Protein 8AXI (pdb70)

Nearest PDB structures (foldseek):
  8axs-assembly1_A  TM=1.001E+00  e=0.000E+00  Akkermansia muciniphila
  6rg2-assembly1_B  TM=6.151E-01  e=1.544E-06  Photorhabdus laumondii subsp. laumondii TTO1
  6t96-assembly1_A  TM=4.768E-01  e=1.660E-05  Photorhabdus laumondii subsp. laumondii TTO1
  4b1m-assembly3_C  TM=5.798E-01  e=2.566E-03  Bacillus subtilis
  7wug-assembly1_1  TM=5.041E-01  e=7.454E-03  Saccharomyces cerevisiae

Organism: Akkermansia muciniphila (strain ATCC BAA-835 / DSM 22959 / JCM 33894 / BCRC 81048 / CCUG 64013 / CIP 107961 / Muc) (NCBI:txid349741)

Structure (mmCIF, N/CA/C/O backbone):
data_8AXI
#
_entry.id   8AXI
#
_cell.length_a   103.920
_cell.length_b   51.510
_cell.length_c   118.470
_cell.angle_alpha   90.000
_cell.angle_beta   93.150
_cell.angle_gamma   90.000
#
_symmetry.space_group_name_H-M   'P 1 21 1'
#
loop_
_entity.id
_entity.type
_entity.pdbx_description
1 polymer 'Sialidase domain-containing protein'
2 branched beta-D-galactopyranose-(1-3)-2-acetamido-2-deoxy-beta-D-gulopyranose
3 non-polymer '2-DEOXY-2,3-DEHYDRO-N-ACETYL-NEURAMINIC ACID'
4 non-polymer beta-D-galactopyranose
5 non-polymer 1,2-ETHANEDIOL
6 non-polymer 'CHLORIDE ION'
7 non-polymer 'CALCIUM ION'
8 water water
#
loop_
_atom_site.group_PDB
_atom_site.id
_atom_site.type_symbol
_atom_site.label_atom_id
_atom_site.label_alt_id
_atom_site.label_comp_id
_atom_site.label_asym_id
_atom_site.label_entity_id
_atom_site.label_seq_id
_atom_site.pdbx_PDB_ins_code
_atom_site.Cartn_x
_atom_site.Cartn_y
_atom_site.Cartn_z
_atom_site.occupancy
_atom_site.B_iso_or_equiv
_atom_site.auth_seq_id
_atom_site.auth_comp_id
_atom_site.auth_asym_id
_atom_site.auth_atom_id
_atom_site.pdbx_PDB_model_num
ATOM 1 N N . VAL A 1 4 ? 20.44922 -6.69473 32.75143 1.000 49.31327 25 VAL A N 1
ATOM 2 C CA . VAL A 1 4 ? 21.25778 -6.16441 33.84937 1.000 50.85128 25 VAL A CA 1
ATOM 3 C C . VAL A 1 4 ? 20.70131 -6.58796 35.21096 1.000 33.93734 25 VAL A C 1
ATOM 4 O O . VAL A 1 4 ? 19.50157 -6.48575 35.44728 1.000 42.05221 25 VAL A O 1
ATOM 8 N N . PRO A 1 5 ? 21.58051 -7.02360 36.11615 1.000 40.31250 26 PRO A N 1
ATOM 9 C CA . PRO A 1 5 ? 21.12290 -7.56783 37.40897 1.000 30.33377 26 PRO A CA 1
ATOM 10 C C . PRO A 1 5 ? 20.60955 -6.47707 38.34484 1.000 22.51853 26 PRO A C 1
ATOM 11 O O . PRO A 1 5 ? 21.33066 -5.53868 38.69191 1.000 25.95346 26 PRO A O 1
ATOM 15 N N . GLU A 1 6 ? 19.34373 -6.60808 38.74410 1.000 24.17153 27 GLU A N 1
ATOM 16 C CA . GLU A 1 6 ? 18.72946 -5.66327 39.66492 1.000 22.52511 27 GLU A CA 1
ATOM 17 C C . GLU A 1 6 ? 19.27078 -5.84493 41.08068 1.000 20.53522 27 GLU A C 1
ATOM 18 O O . GLU A 1 6 ? 19.85964 -6.88063 41.40238 1.000 21.07228 27 GLU A O 1
ATOM 24 N N . PRO A 1 7 ? 19.10521 -4.83485 41.94335 1.000 19.60365 28 PRO A N 1
ATOM 25 C CA . PRO A 1 7 ? 19.53611 -4.96553 43.34085 1.000 19.15199 28 PRO A CA 1
ATOM 26 C C . PRO A 1 7 ? 18.92400 -6.19498 44.00467 1.000 17.18510 28 PRO A C 1
ATOM 27 O O . PRO A 1 7 ? 17.75617 -6.52095 43.79096 1.000 20.54744 28 PRO A O 1
ATOM 31 N N . GLU A 1 8 ? 19.71169 -6.87263 44.83962 1.000 19.12938 29 GLU A N 1
ATOM 32 C CA . GLU A 1 8 ? 19.28794 -8.12457 45.46541 1.000 20.55559 29 GLU A CA 1
ATOM 33 C C . GLU A 1 8 ? 19.47278 -8.02490 46.97254 1.000 18.29871 29 GLU A C 1
ATOM 34 O O . GLU A 1 8 ? 20.59346 -7.82834 47.44445 1.000 16.93369 29 GLU A O 1
ATOM 40 N N . VAL A 1 9 ? 18.37945 -8.15014 47.72580 1.000 18.13296 30 VAL A N 1
ATOM 41 C CA . VAL A 1 9 ? 18.47307 -8.26036 49.17401 1.000 16.72360 30 VAL A CA 1
ATOM 42 C C . VAL A 1 9 ? 19.04134 -9.62400 49.53467 1.000 17.28489 30 VAL A C 1
ATOM 43 O O . VAL A 1 9 ? 18.51976 -10.66070 49.09704 1.000 20.11081 30 VAL A O 1
ATOM 47 N N . VAL A 1 10 ? 20.08237 -9.63688 50.36191 1.000 16.98395 31 VAL A N 1
ATOM 48 C CA . VAL A 1 10 ? 20.72529 -10.88566 50.75728 1.000 15.21828 31 VAL A CA 1
ATOM 49 C C . VAL A 1 10 ? 20.60616 -11.18998 52.24119 1.000 16.92687 31 VAL A C 1
ATOM 50 O O . VAL A 1 10 ? 20.79956 -12.35120 52.63368 1.000 20.11438 31 VAL A O 1
ATOM 54 N N . ALA A 1 11 ? 20.30828 -10.22304 53.10030 1.000 16.25333 32 ALA A N 1
ATOM 55 C CA . ALA A 1 11 ? 20.28919 -10.47903 54.53742 1.000 15.89724 32 ALA A CA 1
ATOM 56 C C . ALA A 1 11 ? 19.75124 -9.23696 55.24167 1.000 15.41862 32 ALA A C 1
ATOM 57 O O . ALA A 1 11 ? 19.54762 -8.18917 54.62507 1.000 15.82256 32 ALA A O 1
ATOM 59 N N . THR A 1 12 ? 19.51821 -9.37029 56.54835 1.000 15.42623 33 THR A N 1
ATOM 60 C CA . THR A 1 12 ? 19.21387 -8.24775 57.42665 1.000 16.17709 33 THR A CA 1
ATOM 61 C C . THR A 1 12 ? 20.41361 -8.07001 58.35041 1.000 15.64481 33 THR A C 1
ATOM 62 O O . THR A 1 12 ? 20.76500 -9.03226 59.05457 1.000 15.85649 33 THR A O 1
ATOM 66 N N . PRO A 1 13 ? 21.09796 -6.92745 58.38511 1.000 13.74295 34 PRO A N 1
ATOM 67 C CA . PRO A 1 13 ? 22.24480 -6.77845 59.30059 1.000 14.42669 34 PRO A CA 1
ATOM 68 C C . PRO A 1 13 ? 21.77880 -6.75950 60.74486 1.000 14.01749 34 PRO A C 1
ATOM 69 O O . PRO A 1 13 ? 20.60710 -6.43421 61.02366 1.000 13.90032 34 PRO A O 1
ATOM 73 N N . PRO A 1 14 ? 22.65969 -7.08623 61.68854 1.000 13.20241 35 PRO A N 1
ATOM 74 C CA . PRO A 1 14 ? 22.27995 -7.18022 63.10879 1.000 14.23337 35 PRO A CA 1
ATOM 75 C C . PRO A 1 14 ? 22.34495 -5.85925 63.85902 1.000 12.83084 35 PRO A C 1
ATOM 76 O O . PRO A 1 14 ? 22.18362 -5.84471 65.08235 1.000 15.29956 35 PRO A O 1
ATOM 80 N N . ALA A 1 15 ? 22.60552 -4.77384 63.13982 1.000 12.48315 36 ALA A N 1
ATOM 81 C CA . ALA A 1 15 ? 22.56276 -3.42482 63.67354 1.000 12.02595 36 ALA A CA 1
ATOM 82 C C . ALA A 1 15 ? 22.08092 -2.54293 62.54495 1.000 11.88666 36 ALA A C 1
ATOM 83 O O . ALA A 1 15 ? 22.11393 -2.93921 61.37137 1.000 12.62682 36 ALA A O 1
ATOM 85 N N . ASP A 1 16 ? 21.60017 -1.35701 62.91078 1.000 12.08034 37 ASP A N 1
ATOM 86 C CA . ASP A 1 16 ? 21.32112 -0.36381 61.88694 1.000 13.00451 37 ASP A CA 1
ATOM 87 C C . ASP A 1 16 ? 22.56160 -0.13604 61.02250 1.000 12.07856 37 ASP A C 1
ATOM 88 O O . ASP A 1 16 ? 23.71044 -0.33854 61.44924 1.000 12.88605 37 ASP A O 1
ATOM 93 N N . ALA A 1 17 ? 22.34928 0.27444 59.77897 1.000 13.03977 38 ALA A N 1
ATOM 94 C CA . ALA A 1 17 ? 23.48934 0.41213 58.87161 1.000 12.37536 38 ALA A CA 1
ATOM 95 C C . ALA A 1 17 ? 24.32493 1.64828 59.18271 1.000 13.04209 38 ALA A C 1
ATOM 96 O O . ALA A 1 17 ? 23.89069 2.57079 59.86456 1.000 12.35442 38 ALA A O 1
ATOM 98 N N . GLY A 1 18 ? 25.56170 1.63620 58.67663 1.000 12.15698 39 GLY A N 1
ATOM 99 C CA . GLY A 1 18 ? 26.43222 2.79862 58.67308 1.000 10.73422 39 GLY A CA 1
ATOM 100 C C . GLY A 1 18 ? 27.76679 2.56568 59.34408 1.000 10.87105 39 GLY A C 1
ATOM 101 O O . GLY A 1 18 ? 28.71443 3.32528 59.09013 1.000 12.92863 39 GLY A O 1
ATOM 102 N N . ARG A 1 19 ? 27.86403 1.55287 60.19397 1.000 10.48683 40 ARG A N 1
ATOM 103 C CA . ARG A 1 19 ? 29.08996 1.19817 60.90156 1.000 10.51320 40 ARG A CA 1
ATOM 104 C C . ARG A 1 19 ? 29.08252 -0.29877 61.11494 1.000 10.90691 40 ARG A C 1
ATOM 105 O O . ARG A 1 19 ? 28.02056 -0.88443 61.35265 1.000 12.07455 40 ARG A O 1
ATOM 113 N N . GLY A 1 20 ? 30.25161 -0.92647 61.02772 1.000 11.69147 41 GLY A N 1
ATOM 114 C CA . GLY A 1 20 ? 30.40477 -2.30550 61.43919 1.000 12.38694 41 GLY A CA 1
ATOM 115 C C . GLY A 1 20 ? 30.53861 -3.30825 60.31545 1.000 11.20861 41 GLY A C 1
ATOM 116 O O . GLY A 1 20 ? 30.78517 -4.49195 60.59749 1.000 11.83865 41 GLY A O 1
ATOM 117 N N . LEU A 1 21 ? 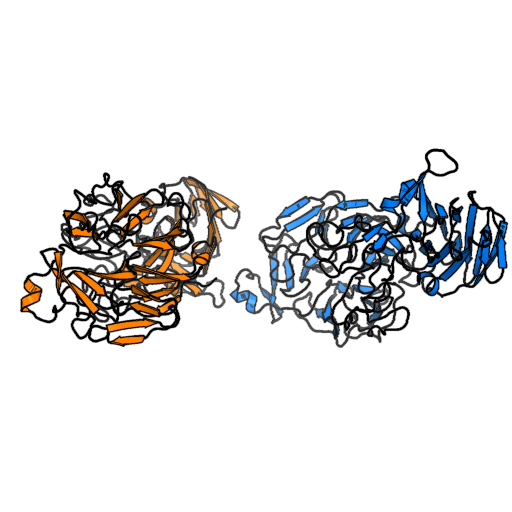30.37110 -2.89953 59.06177 1.000 11.30387 42 LEU A N 1
ATOM 118 C CA . LEU A 1 21 ? 30.51656 -3.80275 57.92531 1.000 11.30802 42 LEU A CA 1
ATOM 119 C C . LEU A 1 21 ? 31.99180 -3.78868 57.54125 1.000 13.01076 42 LEU A C 1
ATOM 120 O O . LEU A 1 21 ? 32.53549 -2.71071 57.25014 1.000 14.17503 42 LEU A O 1
ATOM 125 N N . ILE A 1 22 ? 32.64261 -4.95669 57.50091 1.000 12.22302 43 ILE A N 1
ATOM 126 C CA . ILE A 1 22 ? 34.10056 -5.00782 57.34170 1.000 11.42407 43 ILE A CA 1
ATOM 127 C C . ILE A 1 22 ? 34.48161 -6.27181 56.58825 1.000 13.73122 43 ILE A C 1
ATOM 128 O O . ILE A 1 22 ? 34.06222 -7.38417 56.94328 1.000 13.17713 43 ILE A O 1
ATOM 133 N N . ARG A 1 23 ? 35.25319 -6.09951 55.51912 1.000 12.44669 44 ARG A N 1
ATOM 134 C CA . ARG A 1 23 ? 35.83644 -7.26658 54.85922 1.000 12.45759 44 ARG A CA 1
ATOM 135 C C . ARG A 1 23 ? 36.98036 -7.84770 55.68203 1.000 13.23729 44 ARG A C 1
ATOM 136 O O . ARG A 1 23 ? 37.87251 -7.11482 56.13443 1.000 16.06625 44 ARG A O 1
ATOM 144 N N . VAL A 1 24 ? 36.95943 -9.16245 55.86457 1.000 13.93216 45 VAL A N 1
ATOM 145 C CA . VAL A 1 24 ? 38.03803 -9.88351 56.55616 1.000 14.72559 45 VAL A CA 1
ATOM 146 C C . VAL A 1 24 ? 39.09197 -10.38214 55.57787 1.000 14.48057 45 VAL A C 1
ATOM 147 O O . VAL A 1 24 ? 40.30472 -10.26609 55.81295 1.000 17.23452 45 VAL A O 1
ATOM 151 N N . ASP A 1 25 ? 38.66547 -11.03374 54.50608 1.000 15.95421 46 ASP A N 1
ATOM 152 C CA . ASP A 1 25 ? 39.58662 -11.51734 53.47969 1.000 17.43175 46 ASP A CA 1
ATOM 153 C C . ASP A 1 25 ? 38.81381 -11.58623 52.16782 1.000 17.36967 46 ASP A C 1
ATOM 154 O O . ASP A 1 25 ? 37.71642 -11.03901 52.06333 1.000 15.76192 46 ASP A O 1
ATOM 159 N N . SER A 1 26 ? 39.36220 -12.26764 51.16361 1.000 18.39964 47 SER A N 1
ATOM 160 C CA . SER A 1 26 ? 38.74780 -12.21167 49.83988 1.000 18.82915 47 SER A CA 1
ATOM 161 C C . SER A 1 26 ? 37.35537 -12.83748 49.79746 1.000 18.66318 47 SER A C 1
ATOM 162 O O . SER A 1 26 ? 36.57739 -12.51825 48.89126 1.000 20.70000 47 SER A O 1
ATOM 165 N N . ARG A 1 27 ? 37.02399 -13.72236 50.74283 1.000 18.11645 48 ARG A N 1
ATOM 166 C CA . ARG A 1 27 ? 35.72960 -14.39357 50.75985 1.000 20.09373 48 ARG A CA 1
ATOM 167 C C . ARG A 1 27 ? 34.88797 -14.13234 52.00399 1.000 18.20155 48 ARG A C 1
ATOM 168 O O . ARG A 1 27 ? 33.67567 -14.38983 51.97209 1.000 20.28512 48 ARG A O 1
ATOM 176 N N . GLU A 1 28 ? 35.46833 -13.62189 53.08285 1.000 16.23219 49 GLU A N 1
ATOM 177 C CA . GLU A 1 28 ? 34.77211 -13.42344 54.35055 1.000 15.63021 49 GLU A CA 1
ATOM 178 C C . GLU A 1 28 ? 34.49350 -11.95617 54.62503 1.000 15.33058 49 GLU A C 1
ATOM 179 O O . GLU A 1 28 ? 35.39884 -11.12157 54.59400 1.000 14.75138 49 GLU A O 1
ATOM 185 N N . ILE A 1 29 ? 33.23812 -11.65494 54.91618 1.000 14.56559 50 ILE A N 1
ATOM 186 C CA . ILE A 1 29 ? 32.79570 -10.30953 55.25933 1.000 14.48065 50 ILE A CA 1
ATOM 187 C C . ILE A 1 29 ? 31.93826 -10.41057 56.51160 1.000 12.99251 50 ILE A C 1
ATOM 188 O O . ILE A 1 29 ? 31.14942 -11.35429 56.64152 1.000 14.18800 50 ILE A O 1
ATOM 193 N N . ARG A 1 30 ? 32.06292 -9.44948 57.41105 1.000 12.82645 51 ARG A N 1
ATOM 194 C CA . ARG A 1 30 ? 31.31232 -9.45535 58.65961 1.000 11.58199 51 ARG A CA 1
ATOM 195 C C . ARG A 1 30 ? 30.56056 -8.14955 58.84588 1.000 12.12374 51 ARG A C 1
ATOM 196 O O . ARG A 1 30 ? 30.95221 -7.10640 58.31878 1.000 12.68816 51 ARG A O 1
ATOM 204 N N . HIS A 1 31 ? 29.46589 -8.21296 59.60073 1.000 12.30404 52 HIS A N 1
ATOM 205 C CA . HIS A 1 31 ? 28.79936 -7.00572 60.08851 1.000 10.34226 52 HIS A CA 1
ATOM 206 C C . HIS A 1 31 ? 28.66796 -7.16476 61.58871 1.000 11.50625 52 HIS A C 1
ATOM 207 O O . HIS A 1 31 ? 27.92018 -8.03190 62.05261 1.000 13.01223 52 HIS A O 1
ATOM 214 N N . TYR A 1 32 ? 29.36095 -6.31126 62.34117 1.000 11.82125 53 TYR A N 1
ATOM 215 C CA . TYR A 1 32 ? 29.30922 -6.38251 63.78659 1.000 11.51828 53 TYR A CA 1
ATOM 216 C C . TYR A 1 32 ? 28.01018 -5.73239 64.27123 1.000 13.34930 53 TYR A C 1
ATOM 217 O O . TYR A 1 32 ? 27.17458 -5.25517 63.48052 1.000 12.63570 53 TYR A O 1
ATOM 226 N N . SER A 1 33 ? 27.81798 -5.71649 65.58925 1.000 13.52592 54 SER A N 1
ATOM 227 C CA . SER A 1 33 ? 26.53763 -5.33506 66.17971 1.000 12.31040 54 SER A CA 1
ATOM 228 C C . SER A 1 33 ? 26.76041 -4.46550 67.40534 1.000 13.05633 54 SER A C 1
ATOM 229 O O . SER A 1 33 ? 27.87638 -4.39309 67.93512 1.000 13.04847 54 SER A O 1
ATOM 232 N N . GLY A 1 34 ? 25.69680 -3.81096 67.85892 1.000 14.48963 55 GLY A N 1
ATOM 233 C CA . GLY A 1 34 ? 25.73494 -3.04082 69.08687 1.000 14.29651 55 GLY A CA 1
ATOM 234 C C . GLY A 1 34 ? 25.34027 -3.79673 70.33994 1.000 14.76606 55 GLY A C 1
ATOM 235 O O . GLY A 1 34 ? 25.00240 -3.16710 71.34686 1.000 16.61951 55 GLY A O 1
ATOM 236 N N . THR A 1 35 ? 25.35500 -5.13385 70.31363 1.000 15.26963 56 THR A N 1
ATOM 237 C CA . THR A 1 35 ? 24.88489 -5.88673 71.47259 1.000 16.21904 56 THR A CA 1
ATOM 238 C C . THR A 1 35 ? 25.58396 -5.42880 72.74738 1.000 16.27843 56 THR A C 1
ATOM 239 O O . THR A 1 35 ? 26.78411 -5.11456 72.74451 1.000 16.56444 56 THR A O 1
ATOM 243 N N . ARG A 1 36 ? 24.82504 -5.38586 73.83783 1.000 18.25575 57 ARG A N 1
ATOM 244 C CA . ARG A 1 36 ? 25.36152 -5.16874 75.17154 1.000 20.97954 57 ARG A CA 1
ATOM 245 C C . ARG A 1 36 ? 25.83282 -6.45373 75.82487 1.000 21.98352 57 ARG A C 1
ATOM 246 O O . ARG A 1 36 ? 26.40617 -6.39882 76.91545 1.000 27.09162 57 ARG A O 1
ATOM 254 N N . LYS A 1 37 ? 25.57076 -7.59844 75.21139 1.000 23.59779 58 LYS A N 1
ATOM 255 C CA . LYS A 1 37 ? 25.98808 -8.87850 75.76535 1.000 26.24843 58 LYS A CA 1
ATOM 256 C C . LYS A 1 37 ? 27.31103 -9.28599 75.13229 1.000 21.23890 58 LYS A C 1
ATOM 257 O O . LYS A 1 37 ? 28.09057 -8.42747 74.70358 1.000 22.43498 58 LYS A O 1
ATOM 263 N N . GLU A 1 38 ? 27.58962 -10.57905 75.07884 1.000 22.68197 59 GLU A N 1
ATOM 264 C CA . GLU A 1 38 ? 28.83634 -11.02926 74.47759 1.000 21.40821 59 GLU A CA 1
ATOM 265 C C . GLU A 1 38 ? 28.84559 -10.65499 72.99852 1.000 18.08024 59 GLU A C 1
ATOM 266 O O . GLU A 1 38 ? 27.85927 -10.91882 72.29196 1.000 20.69990 59 GLU A O 1
ATOM 272 N N . PRO A 1 39 ? 29.91451 -10.04529 72.49285 1.000 19.50280 60 PRO A N 1
ATOM 273 C CA . PRO A 1 39 ? 29.86576 -9.52632 71.12051 1.000 16.94864 60 PRO A CA 1
ATOM 274 C C . PRO A 1 39 ? 29.66385 -10.62188 70.08433 1.000 17.35517 60 PRO A C 1
ATOM 275 O O . PRO A 1 39 ? 30.08747 -11.76860 70.25249 1.000 18.93269 60 PRO A O 1
ATOM 279 N N . ASP A 1 40 ? 29.03211 -10.23997 68.97909 1.000 16.04213 61 ASP A N 1
ATOM 280 C CA . ASP A 1 40 ? 28.71344 -11.15535 67.90181 1.000 16.04522 61 ASP A CA 1
ATOM 281 C C . ASP A 1 40 ? 28.78358 -10.40849 66.57351 1.000 15.70636 61 ASP A C 1
ATOM 282 O O . ASP A 1 40 ? 29.05000 -9.20234 66.51903 1.000 17.18410 61 ASP A O 1
ATOM 287 N N . TYR A 1 41 ? 28.58576 -11.14202 65.48621 1.000 14.54558 62 TYR A N 1
ATOM 288 C CA . TYR A 1 41 ? 28.56136 -10.52253 64.17110 1.000 13.66142 62 TYR A CA 1
ATOM 289 C C . TYR A 1 41 ? 27.81312 -11.43594 63.21305 1.000 14.96660 62 TYR A C 1
ATOM 290 O O . TYR A 1 41 ? 27.65528 -12.63883 63.44984 1.000 15.42909 62 TYR A O 1
ATOM 299 N N . LEU A 1 42 ? 27.32895 -10.82708 62.13281 1.000 13.55679 63 LEU A N 1
ATOM 300 C CA . LEU A 1 42 ? 26.78893 -11.55761 60.99209 1.000 14.01176 63 LEU A CA 1
ATOM 301 C C . LEU A 1 42 ? 27.91461 -11.77654 59.99425 1.000 14.24999 63 LEU A C 1
ATOM 302 O O . LEU A 1 42 ? 28.67223 -10.84585 59.69725 1.000 15.16343 63 LEU A O 1
ATOM 307 N N . VAL A 1 43 ? 28.06586 -12.99487 59.50274 1.000 15.36892 64 VAL A N 1
ATOM 308 C CA . VAL A 1 43 ? 29.21910 -13.29882 58.67059 1.000 15.73062 64 VAL A CA 1
ATOM 309 C C . VAL A 1 43 ? 28.78139 -13.99131 57.39242 1.000 13.88618 64 VAL A C 1
ATOM 310 O O . VAL A 1 43 ? 27.87864 -14.83701 57.40268 1.000 16.10432 64 VAL A O 1
ATOM 314 N N . SER A 1 44 ? 29.45631 -13.64750 56.29785 1.000 15.36334 65 SER A N 1
ATOM 315 C CA . SER A 1 44 ? 29.37404 -14.35475 55.03466 1.000 15.54391 65 SER A CA 1
ATOM 316 C C . SER A 1 44 ? 30.74502 -14.91261 54.71492 1.000 15.77962 65 SER A C 1
ATOM 317 O O . SER A 1 44 ? 31.75446 -14.21673 54.86417 1.000 17.39096 65 SER A O 1
ATOM 320 N N . ARG A 1 45 ? 30.76925 -16.16228 54.27908 1.000 16.02380 66 ARG A N 1
ATOM 321 C CA . ARG A 1 45 ? 31.99948 -16.82894 53.86922 1.000 16.93418 66 ARG A CA 1
ATOM 322 C C . ARG A 1 45 ? 32.03955 -17.05109 52.36683 1.000 18.76269 66 ARG A C 1
ATOM 323 O O . ARG A 1 45 ? 32.95076 -17.71970 51.87078 1.000 19.77839 66 ARG A O 1
ATOM 331 N N . ASP A 1 46 ? 31.06500 -16.51725 51.63031 1.000 18.22518 67 ASP A N 1
ATOM 332 C CA . ASP A 1 46 ? 30.98509 -16.65443 50.18159 1.000 19.98980 67 ASP A CA 1
ATOM 333 C C . ASP A 1 46 ? 30.89595 -15.28728 49.51716 1.000 18.54385 67 ASP A C 1
ATOM 334 O O . ASP A 1 46 ? 30.15277 -15.08109 48.55447 1.000 20.00793 67 ASP A O 1
ATOM 339 N N . ASN A 1 47 ? 31.65837 -14.32827 50.03887 1.000 17.78857 68 ASN A N 1
ATOM 340 C CA . ASN A 1 47 ? 31.78276 -13.00016 49.43906 1.000 17.91887 68 ASN A CA 1
ATOM 341 C C . ASN A 1 47 ? 30.43869 -12.28317 49.35358 1.000 18.27773 68 ASN A C 1
ATOM 342 O O . ASN A 1 47 ? 30.14999 -11.60103 48.36851 1.000 19.22648 68 ASN A O 1
ATOM 347 N N . GLY A 1 48 ? 29.61794 -12.43536 50.39933 1.000 16.52356 69 GLY A N 1
ATOM 348 C CA . GLY A 1 48 ? 28.42861 -11.62582 50.56088 1.000 19.10553 69 GLY A CA 1
ATOM 349 C C . GLY A 1 48 ? 27.11794 -12.26221 50.16467 1.000 18.57134 69 GLY A C 1
ATOM 350 O O . GLY A 1 48 ? 26.07875 -11.60963 50.31060 1.000 19.81053 69 GLY A O 1
ATOM 351 N N . LYS A 1 49 ? 27.12180 -13.50285 49.68040 1.000 18.34217 70 LYS A N 1
ATOM 352 C CA . LYS A 1 49 ? 25.88500 -14.10881 49.19290 1.000 20.24701 70 LYS A CA 1
ATOM 353 C C . LYS A 1 49 ? 25.01199 -14.67295 50.31674 1.000 19.93173 70 LYS A C 1
ATOM 354 O O . LYS A 1 49 ? 23.78854 -14.48263 50.30787 1.000 21.93939 70 LYS A O 1
ATOM 360 N N . THR A 1 50 ? 25.59808 -15.39576 51.26839 1.000 19.13558 71 THR A N 1
ATOM 361 C CA . THR A 1 50 ? 24.83809 -15.98296 52.37409 1.000 19.00396 71 THR A CA 1
ATOM 362 C C . THR A 1 50 ? 25.48049 -15.61256 53.70513 1.000 17.84913 71 THR A C 1
ATOM 363 O O . THR A 1 50 ? 26.68695 -15.34825 53.78573 1.000 18.16052 71 THR A O 1
ATOM 367 N N . TRP A 1 51 ? 24.65774 -15.57054 54.75205 1.000 18.35093 72 TRP A N 1
ATOM 368 C CA . TRP A 1 51 ? 25.03014 -14.96138 56.01896 1.000 18.02501 72 TRP A CA 1
ATOM 369 C C . TRP A 1 51 ? 24.46332 -15.78156 57.16891 1.000 18.70759 72 TRP A C 1
ATOM 370 O O . TRP A 1 51 ? 23.38481 -16.37890 57.04794 1.000 20.67929 72 TRP A O 1
ATOM 381 N N . GLU A 1 52 ? 25.15290 -15.74053 58.30948 1.000 18.35825 73 GLU A N 1
ATOM 382 C CA . GLU A 1 52 ? 24.66040 -16.29043 59.56716 1.000 19.06933 73 GLU A CA 1
ATOM 383 C C . GLU A 1 52 ? 25.34471 -15.57476 60.72284 1.000 17.57002 73 GLU A C 1
ATOM 384 O O . GLU A 1 52 ? 26.42169 -15.00080 60.55932 1.000 17.09863 73 GLU A O 1
ATOM 390 N N . MET A 1 53 ? 24.71486 -15.61710 61.89836 1.000 18.01647 74 MET A N 1
ATOM 391 C CA . MET A 1 53 ? 25.28822 -15.02621 63.10929 1.000 17.76455 74 MET A CA 1
ATOM 392 C C . MET A 1 53 ? 26.33229 -15.93369 63.73443 1.000 17.32725 74 MET A C 1
ATOM 393 O O . MET A 1 53 ? 26.24918 -17.16678 63.66715 1.000 20.10470 74 MET A O 1
ATOM 398 N N . LYS A 1 54 ? 27.31792 -15.29912 64.36096 1.000 17.24703 75 LYS A N 1
ATOM 399 C CA . LYS A 1 54 ? 28.38913 -16.00093 65.05256 1.000 17.53962 75 LYS A CA 1
ATOM 400 C C . LYS A 1 54 ? 28.85378 -15.16515 66.23688 1.000 17.83213 75 LYS A C 1
ATOM 401 O O . LYS A 1 54 ? 28.89459 -13.93372 66.15938 1.000 18.94963 75 LYS A O 1
ATOM 407 N N . ALA A 1 55 ? 29.21885 -15.84566 67.32083 1.000 18.45560 76 ALA A N 1
ATOM 408 C CA . ALA A 1 55 ? 29.80613 -15.18534 68.47390 1.000 19.50417 76 ALA A CA 1
ATOM 409 C C . ALA A 1 55 ? 31.25353 -14.82314 68.17703 1.000 17.02828 76 ALA A C 1
ATOM 410 O O . ALA A 1 55 ? 32.00426 -15.61916 67.59585 1.000 20.27469 76 ALA A O 1
ATOM 412 N N . ALA A 1 56 ? 31.64147 -13.61734 68.57339 1.000 17.17872 77 ALA A N 1
ATOM 413 C CA . ALA A 1 56 ? 33.02855 -13.20864 68.43657 1.000 17.04270 77 ALA A CA 1
ATOM 414 C C . ALA A 1 56 ? 33.89478 -13.95800 69.44776 1.000 17.27605 77 ALA A C 1
ATOM 415 O O . ALA A 1 56 ? 33.40933 -14.38999 70.49645 1.000 18.99438 77 ALA A O 1
ATOM 417 N N . PRO A 1 57 ? 35.17430 -14.15657 69.13570 1.000 19.24860 78 PRO A N 1
ATOM 418 C CA . PRO A 1 57 ? 36.06227 -14.89225 70.04573 1.000 18.82153 78 PRO A CA 1
ATOM 419 C C . PRO A 1 57 ? 36.40360 -14.07400 71.28604 1.000 19.99970 78 PRO A C 1
ATOM 420 O O . PRO A 1 57 ? 36.16981 -12.87120 71.36090 1.000 18.63396 78 PRO A O 1
ATOM 424 N N . ALA A 1 58 ? 37.00815 -14.75592 72.26820 1.000 20.92994 79 ALA A N 1
ATOM 425 C CA . ALA A 1 58 ? 37.21328 -14.16800 73.59505 1.000 23.62811 79 ALA A CA 1
ATOM 426 C C . ALA A 1 58 ? 38.10522 -12.91992 73.59531 1.000 22.70683 79 ALA A C 1
ATOM 427 O O . ALA A 1 58 ? 37.97523 -12.07600 74.49190 1.000 26.32832 79 ALA A O 1
ATOM 429 N N . GLY A 1 59 ? 39.00520 -12.76934 72.62618 1.000 22.05552 80 GLY A N 1
ATOM 430 C CA . GLY A 1 59 ? 39.86458 -11.59111 72.63974 1.000 19.17762 80 GLY A CA 1
ATOM 431 C C . GLY A 1 59 ? 39.21469 -10.31345 72.13900 1.000 16.81098 80 GLY A C 1
ATOM 432 O O . GLY A 1 59 ? 39.79672 -9.22695 72.27322 1.000 17.22541 80 GLY A O 1
ATOM 433 N N . TYR A 1 60 ? 38.01441 -10.41755 71.55441 1.000 17.56913 81 TYR A N 1
ATOM 434 C CA . TYR A 1 60 ? 37.38709 -9.24760 70.96358 1.000 15.60954 81 TYR A CA 1
ATOM 435 C C . TYR A 1 60 ? 36.60316 -8.49730 72.03930 1.000 16.06870 81 TYR A C 1
ATOM 436 O O . TYR A 1 60 ? 35.77816 -9.10365 72.73055 1.000 16.35823 81 TYR A O 1
ATOM 445 N N . PRO A 1 61 ? 36.82149 -7.19449 72.21001 1.000 14.59034 82 PRO A N 1
ATOM 446 C CA . PRO A 1 61 ? 36.27222 -6.50983 73.38380 1.000 13.58183 82 PRO A CA 1
ATOM 447 C C . PRO A 1 61 ? 34.77851 -6.29221 73.25286 1.000 14.14257 82 PRO A C 1
ATOM 448 O O . PRO A 1 61 ? 34.25625 -6.06405 72.14525 1.000 14.54445 82 PRO A O 1
ATOM 452 N N . PRO A 1 62 ? 34.05610 -6.29495 74.36008 1.000 14.43362 83 PRO A N 1
ATOM 453 C CA . PRO A 1 62 ? 32.63946 -5.92335 74.31331 1.000 14.80225 83 PRO A CA 1
ATOM 454 C C . PRO A 1 62 ? 32.47609 -4.45111 73.95312 1.000 15.64225 83 PRO A C 1
ATOM 455 O O . PRO A 1 62 ? 33.43186 -3.66703 73.90044 1.000 14.52832 83 PRO A O 1
ATOM 459 N N . ASN A 1 63 ? 31.22379 -4.08776 73.67433 1.000 15.63374 84 ASN A N 1
ATOM 460 C CA . ASN A 1 63 ? 30.87403 -2.70106 73.35765 1.000 13.77571 84 ASN A CA 1
ATOM 461 C C . ASN A 1 63 ? 30.76011 -1.94504 74.66914 1.000 14.80032 84 ASN A C 1
ATOM 462 O O . ASN A 1 63 ? 29.71337 -1.90093 75.29190 1.000 16.23746 84 ASN A O 1
ATOM 467 N N . TYR A 1 64 ? 31.85859 -1.34972 75.12070 1.000 15.12149 85 TYR A N 1
ATOM 468 C CA . TYR A 1 64 ? 31.80272 -0.53789 76.33192 1.000 16.11558 85 TYR A CA 1
ATOM 469 C C . TYR A 1 64 ? 31.01221 0.73351 76.08154 1.000 17.58701 85 TYR A C 1
ATOM 470 O O . TYR A 1 64 ? 30.18882 1.13670 76.91092 1.000 21.43255 85 TYR A O 1
ATOM 479 N N . GLY A 1 65 ? 31.23529 1.36455 74.93687 1.000 16.24962 86 GLY A N 1
ATOM 480 C CA . GLY A 1 65 ? 30.43026 2.47676 74.49208 1.000 15.80457 86 GLY A CA 1
ATOM 481 C C . GLY A 1 65 ? 29.39375 2.06413 73.46567 1.000 16.00267 86 GLY A C 1
ATOM 482 O O . GLY A 1 65 ? 29.03301 0.88717 73.32981 1.000 15.95964 86 GLY A O 1
ATOM 483 N N . GLY A 1 66 ? 28.92836 3.04630 72.71437 1.000 15.21253 87 GLY A N 1
ATOM 484 C CA . GLY A 1 66 ? 27.92902 2.79585 71.69086 1.000 16.18311 87 GLY A CA 1
ATOM 485 C C . GLY A 1 66 ? 26.52724 2.68245 72.25691 1.000 14.57890 87 GLY A C 1
ATOM 486 O O . GLY A 1 66 ? 26.24992 3.03518 73.40077 1.000 15.00003 87 GLY A O 1
ATOM 487 N N . ILE A 1 67 ? 25.63843 2.18502 71.40560 1.000 14.71568 88 ILE A N 1
ATOM 488 C CA . ILE A 1 67 ? 24.23247 1.98619 71.75508 1.000 15.19921 88 ILE A CA 1
ATOM 489 C C . ILE A 1 67 ? 23.77770 0.67520 71.14604 1.000 16.26683 88 ILE A C 1
ATOM 490 O O . ILE A 1 67 ? 24.35645 0.19751 70.16512 1.000 15.25384 88 ILE A O 1
ATOM 495 N N . PRO A 1 68 ? 22.71134 0.08155 71.69061 1.000 16.68337 89 PRO A N 1
ATOM 496 C CA . PRO A 1 68 ? 22.34496 -1.27852 71.26928 1.000 17.68335 89 PRO A CA 1
ATOM 497 C C . PRO A 1 68 ? 22.06178 -1.42998 69.78892 1.000 14.98862 89 PRO A C 1
ATOM 498 O O . PRO A 1 68 ? 22.30727 -2.51516 69.24971 1.000 17.78298 89 PRO A O 1
ATOM 502 N N . LYS A 1 69 ? 21.54409 -0.39851 69.11667 1.000 16.02192 90 LYS A N 1
ATOM 503 C CA . LYS A 1 69 ? 21.12883 -0.57152 67.72366 1.000 16.12163 90 LYS A CA 1
ATOM 504 C C . LYS A 1 69 ? 22.22827 -0.25501 66.71299 1.000 14.38810 90 LYS A C 1
ATOM 505 O O . LYS A 1 69 ? 21.98712 -0.36331 65.50921 1.000 14.51542 90 LYS A O 1
ATOM 511 N N . GLU A 1 70 ? 23.42388 0.15359 67.14645 1.000 13.86581 91 GLU A N 1
ATOM 512 C CA . GLU A 1 70 ? 24.48447 0.50871 66.20792 1.000 13.40424 91 GLU A CA 1
ATOM 513 C C . GLU A 1 70 ? 25.77865 -0.18897 66.58281 1.000 13.13327 91 GLU A C 1
ATOM 514 O O . GLU A 1 70 ? 26.16991 -0.19515 67.75975 1.000 15.10873 91 GLU A O 1
ATOM 520 N N . SER A 1 71 ? 26.44683 -0.75918 65.57926 1.000 11.19680 92 SER A N 1
ATOM 521 C CA . SER A 1 71 ? 27.77006 -1.34040 65.76621 1.000 10.83605 92 SER A CA 1
ATOM 522 C C . SER A 1 71 ? 28.81820 -0.24110 65.89007 1.000 11.99272 92 SER A C 1
ATOM 523 O O . SER A 1 71 ? 28.65031 0.84920 65.33955 1.000 12.17493 92 SER A O 1
ATOM 526 N N . PRO A 1 72 ? 29.94914 -0.54225 66.53661 1.000 12.20653 93 PRO A N 1
ATOM 527 C CA . PRO A 1 72 ? 31.12972 0.29689 66.35206 1.000 11.45050 93 PRO A CA 1
ATOM 528 C C . PRO A 1 72 ? 31.55428 0.26850 64.89102 1.000 11.25153 93 PRO A C 1
ATOM 529 O O . PRO A 1 72 ? 31.29247 -0.68925 64.14675 1.000 11.83202 93 PRO A O 1
ATOM 533 N N . ALA A 1 73 ? 32.22117 1.33455 64.48377 1.000 11.75564 94 ALA A N 1
ATOM 534 C CA . ALA A 1 73 ? 32.91104 1.34509 63.20094 1.000 11.87565 94 ALA A CA 1
ATOM 535 C C . ALA A 1 73 ? 34.23054 0.58706 63.32736 1.000 11.34731 94 ALA A C 1
ATOM 536 O O . ALA A 1 73 ? 34.95129 0.72728 64.32303 1.000 12.32066 94 ALA A O 1
ATOM 538 N N . ILE A 1 74 ? 34.53596 -0.21788 62.32419 1.000 10.99237 95 ILE A N 1
ATOM 539 C CA . ILE A 1 74 ? 35.75187 -1.02574 62.28448 1.000 11.03873 95 ILE A CA 1
ATOM 540 C C . ILE A 1 74 ? 36.41188 -0.76810 60.94049 1.000 11.30023 95 ILE A C 1
ATOM 541 O O . ILE A 1 74 ? 35.78001 -0.93845 59.89373 1.000 12.17429 95 ILE A O 1
ATOM 546 N N . VAL A 1 75 ? 37.68612 -0.38604 60.95411 1.000 10.50107 96 VAL A N 1
ATOM 547 C CA . VAL A 1 75 ? 38.36822 0.05147 59.73721 1.000 11.81981 96 VAL A CA 1
ATOM 548 C C . VAL A 1 75 ? 39.77554 -0.55206 59.72259 1.000 11.17242 96 VAL A C 1
ATOM 549 O O . VAL A 1 75 ? 40.47919 -0.56637 60.74662 1.000 12.08794 96 VAL A O 1
ATOM 553 N N . ARG A 1 76 ? 40.19931 -1.04042 58.55815 1.000 11.63338 97 ARG A N 1
ATOM 554 C CA . ARG A 1 76 ? 41.54973 -1.56556 58.41781 1.000 11.38708 97 ARG A CA 1
ATOM 555 C C . ARG A 1 76 ? 42.53499 -0.44669 58.13202 1.000 11.99240 97 ARG A C 1
ATOM 556 O O . ARG A 1 76 ? 42.36515 0.33318 57.19937 1.000 13.35133 97 ARG A O 1
ATOM 564 N N . ASN A 1 77 ? 43.64371 -0.45293 58.87068 1.000 12.94466 98 ASN A N 1
ATOM 565 C CA . ASN A 1 77 ? 44.77525 0.41742 58.61031 1.000 13.84845 98 ASN A CA 1
ATOM 566 C C . ASN A 1 77 ? 45.51137 -0.15656 57.40234 1.000 12.30139 98 ASN A C 1
ATOM 567 O O . ASN A 1 77 ? 45.96630 -1.31615 57.45080 1.000 13.64579 98 ASN A O 1
ATOM 572 N N . PRO A 1 78 ? 45.63991 0.57640 56.29997 1.000 13.24821 99 PRO A N 1
ATOM 573 C CA . PRO A 1 78 ? 46.20796 -0.03258 55.08638 1.000 14.61647 99 PRO A CA 1
ATOM 574 C C . PRO A 1 78 ? 47.69944 -0.27806 55.17508 1.000 15.93445 99 PRO A C 1
ATOM 575 O O . PRO A 1 78 ? 48.23110 -1.04798 54.36139 1.000 19.06510 99 PRO A O 1
ATOM 579 N N . LEU A 1 79 ? 48.39146 0.35194 56.12075 1.000 14.39212 100 LEU A N 1
ATOM 580 C CA . LEU A 1 79 ? 49.82629 0.15129 56.28369 1.000 15.22067 100 LEU A CA 1
ATOM 581 C C . LEU A 1 79 ? 50.12672 -1.02562 57.19735 1.000 17.23533 100 LEU A C 1
ATOM 582 O O . LEU A 1 79 ? 50.95152 -1.87787 56.86217 1.000 16.97223 100 LEU A O 1
ATOM 587 N N . THR A 1 80 ? 49.50574 -1.07460 58.36673 1.000 14.75221 101 THR A N 1
ATOM 588 C CA . THR A 1 80 ? 49.76072 -2.15002 59.31687 1.000 13.59356 101 THR A CA 1
ATOM 589 C C . THR A 1 80 ? 48.89915 -3.37305 59.06778 1.000 14.09503 101 THR A C 1
ATOM 590 O O . THR A 1 80 ? 49.21988 -4.45412 59.58423 1.000 15.10850 101 THR A O 1
ATOM 594 N N . ARG A 1 81 ? 47.81338 -3.22317 58.31393 1.000 13.85025 102 ARG A N 1
ATOM 595 C CA . ARG A 1 81 ? 46.82024 -4.26470 58.05515 1.000 13.59902 102 ARG A CA 1
ATOM 596 C C . ARG A 1 81 ? 46.08809 -4.71125 59.31403 1.000 13.30181 102 ARG A C 1
ATOM 597 O O . ARG A 1 81 ? 45.34935 -5.70612 59.28050 1.000 15.57318 102 ARG A O 1
ATOM 605 N N . GLU A 1 82 ? 46.23042 -3.98954 60.40817 1.000 13.46453 103 GLU A N 1
ATOM 606 C CA . GLU A 1 82 ? 45.44762 -4.18272 61.61530 1.000 12.61135 103 GLU A CA 1
ATOM 607 C C . GLU A 1 82 ? 44.19967 -3.30979 61.53350 1.000 12.60830 103 GLU A C 1
ATOM 608 O O . GLU A 1 82 ? 43.99252 -2.60672 60.54607 1.000 14.93727 103 GLU A O 1
ATOM 614 N N . PHE A 1 83 ? 43.38640 -3.34009 62.58158 1.000 11.21688 104 PHE A N 1
ATOM 615 C CA . PHE A 1 83 ? 42.09207 -2.67811 62.58033 1.000 11.58786 104 PHE A CA 1
ATOM 616 C C . PHE A 1 83 ? 42.03028 -1.66868 63.71658 1.000 12.67373 104 PHE A C 1
ATOM 617 O O . PHE A 1 83 ? 42.66654 -1.83805 64.76749 1.000 12.16733 104 PHE A O 1
ATOM 625 N N . ILE A 1 84 ? 41.24085 -0.61455 63.50114 1.000 11.13662 105 ILE A N 1
ATOM 626 C CA . ILE A 1 84 ? 40.87544 0.34224 64.53977 1.000 10.64234 105 ILE A CA 1
ATOM 627 C C . ILE A 1 84 ? 39.36447 0.29676 64.71382 1.000 9.83239 105 ILE A C 1
ATOM 628 O O . ILE A 1 84 ? 38.61966 0.15697 63.72776 1.000 11.92471 105 ILE A O 1
ATOM 633 N N . ARG A 1 85 ? 38.92638 0.36767 65.96805 1.000 9.79933 106 ARG A N 1
ATOM 634 C CA . ARG A 1 85 ? 37.49996 0.33861 66.29076 1.000 9.88195 106 ARG A CA 1
ATOM 635 C C . ARG A 1 85 ? 37.14680 1.53111 67.17134 1.000 12.36812 106 ARG A C 1
ATOM 636 O O . ARG A 1 85 ? 37.78583 1.76425 68.20936 1.000 12.32971 106 ARG A O 1
ATOM 644 N N . VAL A 1 86 ? 36.11008 2.27669 66.76958 1.000 12.12105 107 VAL A N 1
ATOM 645 C CA . VAL A 1 86 ? 35.52299 3.32308 67.60208 1.000 11.46023 107 VAL A CA 1
ATOM 646 C C . VAL A 1 86 ? 34.01000 3.12641 67.59141 1.000 12.04113 107 VAL A C 1
ATOM 647 O O . VAL A 1 86 ? 33.44891 2.54945 66.65720 1.000 14.00657 107 VAL A O 1
ATOM 651 N N . GLN A 1 87 ? 33.35958 3.61684 68.62093 1.000 11.77468 108 GLN A N 1
ATOM 652 C CA . GLN A 1 87 ? 31.90646 3.51211 68.72935 1.000 11.98222 108 GLN A CA 1
ATOM 653 C C . GLN A 1 87 ? 31.21443 4.67429 68.02241 1.000 11.47900 108 GLN A C 1
ATOM 654 O O . GLN A 1 87 ? 31.83774 5.69598 67.69186 1.000 13.04934 108 GLN A O 1
ATOM 660 N N . PRO A 1 88 ? 29.88728 4.58284 67.81571 1.000 11.21799 109 PRO A N 1
ATOM 661 C CA . PRO A 1 88 ? 29.14279 5.77913 67.36612 1.000 11.97498 109 PRO A CA 1
ATOM 662 C C . PRO A 1 88 ? 29.16219 6.88319 68.40205 1.000 12.58786 109 PRO A C 1
ATOM 663 O O . PRO A 1 88 ? 29.03751 8.06378 68.05418 1.000 14.88297 109 PRO A O 1
ATOM 667 N N . ILE A 1 89 ? 29.28276 6.52947 69.67727 1.000 13.66342 110 ILE A N 1
ATOM 668 C CA . ILE A 1 89 ? 29.33341 7.50130 70.76061 1.000 14.29069 110 ILE A CA 1
ATOM 669 C C . ILE A 1 89 ? 29.93473 6.78869 71.96125 1.000 15.84786 110 ILE A C 1
ATOM 670 O O . ILE A 1 89 ? 29.63532 5.61565 72.21611 1.000 14.92889 110 ILE A O 1
ATOM 675 N N . GLY A 1 90 ? 30.77416 7.50455 72.70356 1.000 13.53740 111 GLY A N 1
ATOM 676 C CA . GLY A 1 90 ? 31.34913 6.93339 73.91472 1.000 15.59511 111 GLY A CA 1
ATOM 677 C C . GLY A 1 90 ? 32.34267 5.80436 73.65614 1.000 14.29789 111 GLY A C 1
ATOM 678 O O . GLY A 1 90 ? 32.77112 5.53711 72.53375 1.000 14.13867 111 GLY A O 1
ATOM 679 N N . GLY A 1 91 ? 32.72840 5.15641 74.75267 1.000 14.58270 112 GLY A N 1
ATOM 680 C CA . GLY A 1 91 ? 33.67777 4.06129 74.67911 1.000 13.60840 112 GLY A CA 1
ATOM 681 C C . GLY A 1 91 ? 35.08595 4.48729 74.27840 1.000 13.73745 112 GLY A C 1
ATOM 682 O O . GLY A 1 91 ? 35.49326 5.64635 74.40204 1.000 14.18913 112 GLY A O 1
ATOM 683 N N . PHE A 1 92 ? 35.82464 3.50456 73.77357 1.000 12.21741 113 PHE A N 1
ATOM 684 C CA . PHE A 1 92 ? 37.27651 3.56396 73.69255 1.000 11.72866 113 PHE A CA 1
ATOM 685 C C . PHE A 1 92 ? 37.74520 3.36391 72.26054 1.000 11.62995 113 PHE A C 1
ATOM 686 O O . PHE A 1 92 ? 36.94675 3.10660 71.34359 1.000 13.61022 113 PHE A O 1
ATOM 694 N N . VAL A 1 93 ? 39.06334 3.52811 72.07814 1.000 12.11007 114 VAL A N 1
ATOM 695 C CA . VAL A 1 93 ? 39.72552 3.30021 70.79901 1.000 12.57348 114 VAL A CA 1
ATOM 696 C C . VAL A 1 93 ? 40.48322 1.99388 70.94199 1.000 12.15807 114 VAL A C 1
ATOM 697 O O . VAL A 1 93 ? 41.41122 1.90586 71.75385 1.000 12.74514 114 VAL A O 1
ATOM 701 N N . PHE A 1 94 ? 40.08871 0.98058 70.17740 1.000 12.05040 115 PHE A N 1
ATOM 702 C CA . PHE A 1 94 ? 40.73572 -0.32127 70.19873 1.000 11.93027 115 PHE A CA 1
ATOM 703 C C . PHE A 1 94 ? 41.49187 -0.56466 68.90309 1.000 12.26676 115 PHE A C 1
ATOM 704 O O . PHE A 1 94 ? 41.01187 -0.23370 67.80781 1.000 12.20809 115 PHE A O 1
ATOM 712 N N . LEU A 1 95 ? 42.69991 -1.13244 69.03616 1.000 12.30228 116 LEU A N 1
ATOM 713 C CA . LEU A 1 95 ? 43.53694 -1.50626 67.90429 1.000 13.18276 116 LEU A CA 1
ATOM 714 C C . LEU A 1 95 ? 43.85475 -2.98991 67.99926 1.000 12.06811 116 LEU A C 1
ATOM 715 O O . LEU A 1 95 ? 44.11330 -3.51312 69.08935 1.000 14.25439 116 LEU A O 1
ATOM 720 N N . SER A 1 96 ? 43.86664 -3.66344 66.86392 1.000 12.73332 117 SER A N 1
ATOM 721 C CA . SER A 1 96 ? 44.13332 -5.09387 66.86641 1.000 11.69765 117 SER A CA 1
ATOM 722 C C . SER A 1 96 ? 45.60757 -5.41374 66.65434 1.000 13.27431 117 SER A C 1
ATOM 723 O O . SER A 1 96 ? 46.38716 -4.63086 66.08856 1.000 13.02138 117 SER A O 1
ATOM 726 N N . ARG A 1 97 ? 45.96099 -6.61007 67.09928 1.000 14.09649 118 ARG A N 1
ATOM 727 C CA . ARG A 1 97 ? 47.27561 -7.19949 66.86172 1.000 12.69068 118 ARG A CA 1
ATOM 728 C C . ARG A 1 97 ? 46.97616 -8.65687 66.51982 1.000 13.80350 118 ARG A C 1
ATOM 729 O O . ARG A 1 97 ? 46.64720 -9.46299 67.39987 1.000 16.16662 118 ARG A O 1
ATOM 737 N N . GLY A 1 98 ? 47.07803 -8.99171 65.24806 1.000 13.98795 119 GLY A N 1
ATOM 738 C CA . GLY A 1 98 ? 46.68267 -10.29420 64.77477 1.000 13.94860 119 GLY A CA 1
ATOM 739 C C . GLY A 1 98 ? 45.29672 -10.34881 64.16380 1.000 14.49531 119 GLY A C 1
ATOM 740 O O . GLY A 1 98 ? 44.73936 -11.44764 64.04186 1.000 14.79762 119 GLY A O 1
ATOM 741 N N . GLY A 1 99 ? 44.73939 -9.22040 63.76950 1.000 13.52589 120 GLY A N 1
ATOM 742 C CA . GLY A 1 99 ? 43.45141 -9.21466 63.09449 1.000 14.94009 120 GLY A CA 1
ATOM 743 C C . GLY A 1 99 ? 42.28008 -9.18167 64.04481 1.000 14.09421 120 GLY A C 1
ATOM 744 O O . GLY A 1 99 ? 42.39634 -9.07908 65.27222 1.000 14.25426 120 GLY A O 1
ATOM 745 N N . LEU A 1 100 ? 41.09586 -9.30089 63.43738 1.000 13.52757 121 LEU A N 1
ATOM 746 C CA . LEU A 1 100 ? 39.87035 -9.15965 64.21118 1.000 14.46568 121 LEU A CA 1
ATOM 747 C C . LEU A 1 100 ? 39.73773 -10.24489 65.25491 1.000 13.95920 121 LEU A C 1
ATOM 748 O O . LEU A 1 100 ? 39.12920 -10.01665 66.31710 1.000 14.60068 121 LEU A O 1
ATOM 753 N N . ASP A 1 101 ? 40.28839 -11.42102 64.96924 1.000 13.30568 122 ASP A N 1
ATOM 754 C CA . ASP A 1 101 ? 40.26872 -12.56882 65.86159 1.000 14.32305 122 ASP A CA 1
ATOM 755 C C . ASP A 1 101 ? 41.60469 -12.74853 66.57687 1.000 14.05711 122 ASP A C 1
ATOM 756 O O . ASP A 1 101 ? 41.94782 -13.85147 66.98368 1.000 16.05660 122 ASP A O 1
ATOM 761 N N . GLY A 1 102 ? 42.35521 -11.65619 66.73612 1.000 14.46599 123 GLY A N 1
ATOM 762 C CA . GLY A 1 102 ? 43.59155 -11.68449 67.49068 1.000 17.26998 123 GLY A CA 1
ATOM 763 C C . GLY A 1 102 ? 43.45716 -10.91362 68.78815 1.000 17.33060 123 GLY A C 1
ATOM 764 O O . GLY A 1 102 ? 42.40452 -10.88747 69.42230 1.000 19.47425 123 GLY A O 1
ATOM 765 N N . LYS A 1 103 ? 44.56418 -10.31781 69.20872 1.000 14.98639 124 LYS A N 1
ATOM 766 C CA . LYS A 1 103 ? 44.62132 -9.55207 70.43553 1.000 15.88529 124 LYS A CA 1
ATOM 767 C C . LYS A 1 103 ? 44.11459 -8.14476 70.14913 1.000 15.13439 124 LYS A C 1
ATOM 768 O O . LYS A 1 103 ? 44.31739 -7.60884 69.06108 1.000 17.62951 124 LYS A O 1
ATOM 774 N N . TRP A 1 104 ? 43.45572 -7.53252 71.12549 1.000 15.43704 125 TRP A N 1
ATOM 775 C CA . TRP A 1 104 ? 43.04940 -6.14118 71.00700 1.000 13.07251 125 TRP A CA 1
ATOM 776 C C . TRP A 1 104 ? 43.62787 -5.34121 72.16289 1.000 12.73698 125 TRP A C 1
ATOM 777 O O . TRP A 1 104 ? 43.71303 -5.82941 73.29114 1.000 15.40203 125 TRP A O 1
ATOM 788 N N . LEU A 1 105 ? 44.05369 -4.11941 71.86508 1.000 14.55974 126 LEU A N 1
ATOM 789 C CA . LEU A 1 105 ? 44.61689 -3.23675 72.87848 1.000 13.58878 126 LEU A CA 1
ATOM 790 C C . LEU A 1 105 ? 43.85918 -1.92414 72.85008 1.000 14.28542 126 LEU A C 1
ATOM 791 O O . LEU A 1 105 ? 43.45830 -1.46285 71.77800 1.000 14.13616 126 LEU A O 1
ATOM 796 N N . ALA A 1 106 ? 43.66041 -1.32143 74.01605 1.000 14.06859 127 ALA A N 1
ATOM 797 C CA . ALA A 1 106 ? 42.96829 -0.04151 74.09728 1.000 13.84532 127 ALA A CA 1
ATOM 798 C C . ALA A 1 106 ? 43.95214 1.11177 74.24336 1.000 13.40774 127 ALA A C 1
ATOM 799 O O . ALA A 1 106 ? 44.97919 0.97680 74.90735 1.000 14.92339 127 ALA A O 1
ATOM 801 N N . VAL A 1 107 ? 43.65236 2.23763 73.61184 1.000 13.81163 128 VAL A N 1
ATOM 802 C CA . VAL A 1 107 ? 44.56437 3.37822 73.62085 1.000 12.58719 128 VAL A CA 1
ATOM 803 C C . VAL A 1 107 ? 44.39007 4.13599 74.92933 1.000 13.50622 128 VAL A C 1
ATOM 804 O O . VAL A 1 107 ? 43.25140 4.41961 75.33905 1.000 13.77819 128 VAL A O 1
ATOM 808 N N . THR A 1 108 ? 45.50321 4.46766 75.58691 1.000 14.61051 129 THR A N 1
ATOM 809 C CA . THR A 1 108 ? 45.41718 5.20662 76.84250 1.000 14.59091 129 THR A CA 1
ATOM 810 C C . THR A 1 108 ? 45.49778 6.70936 76.61066 1.000 14.82475 129 THR A C 1
ATOM 811 O O . THR A 1 108 ? 45.86764 7.18875 75.53622 1.000 16.31147 129 THR A O 1
ATOM 815 N N . ASN A 1 109 ? 45.16408 7.46105 77.66583 1.000 16.25360 130 ASN A N 1
ATOM 816 C CA . ASN A 1 109 ? 45.23074 8.91428 77.58054 1.000 18.38878 130 ASN A CA 1
ATOM 817 C C . ASN A 1 109 ? 46.65216 9.38433 77.29901 1.000 19.71901 130 ASN A C 1
ATOM 818 O O . ASN A 1 109 ? 46.84127 10.46507 76.72719 1.000 24.05460 130 ASN A O 1
ATOM 823 N N . ASP A 1 110 ? 47.66042 8.60969 77.69658 1.000 19.89114 131 ASP A N 1
ATOM 824 C CA . ASP A 1 110 ? 49.04687 9.01903 77.49382 1.000 22.05043 131 ASP A CA 1
ATOM 825 C C . ASP A 1 110 ? 49.69329 8.38047 76.26377 1.000 21.56590 131 ASP A C 1
ATOM 826 O O . ASP A 1 110 ? 50.92873 8.34757 76.16126 1.000 22.93852 131 ASP A O 1
ATOM 831 N N . GLY A 1 111 ? 48.88778 7.89185 75.32141 1.000 19.16507 132 GLY A N 1
ATOM 832 C CA . GLY A 1 111 ? 49.40477 7.41545 74.05207 1.000 21.13451 132 GLY A CA 1
ATOM 833 C C . GLY A 1 111 ? 50.04594 6.04819 74.09997 1.000 22.43834 132 GLY A C 1
ATOM 834 O O . GLY A 1 111 ? 50.90056 5.74249 73.26114 1.000 25.94525 132 GLY A O 1
ATOM 835 N N . LYS A 1 112 ? 49.69118 5.23031 75.07541 1.000 17.55221 133 LYS A N 1
ATOM 836 C CA . LYS A 1 112 ? 50.18987 3.86692 75.20186 1.000 18.26052 133 LYS A CA 1
ATOM 837 C C . LYS A 1 112 ? 49.05590 2.89973 74.87474 1.000 15.23641 133 LYS A C 1
ATOM 838 O O . LYS A 1 112 ? 47.90642 3.29313 74.68118 1.000 17.27856 133 LYS A O 1
ATOM 844 N N . LEU A 1 113 ? 49.37569 1.61320 74.87087 1.000 17.20446 134 LEU A N 1
ATOM 845 C CA . LEU A 1 113 ? 48.40274 0.56779 74.60591 1.000 18.00804 134 LEU A CA 1
ATOM 846 C C . LEU A 1 113 ? 48.20420 -0.28579 75.84757 1.000 17.05180 134 LEU A C 1
ATOM 847 O O . LEU A 1 113 ? 49.17265 -0.78283 76.43622 1.000 19.72012 134 LEU A O 1
ATOM 852 N N . GLU A 1 114 ? 46.94188 -0.45018 76.23292 1.000 17.72314 135 GLU A N 1
ATOM 853 C CA . GLU A 1 114 ? 46.53500 -1.22297 77.39855 1.000 18.15131 135 GLU A CA 1
ATOM 854 C C . GLU A 1 114 ? 46.05297 -2.59068 76.93699 1.000 16.82053 135 GLU A C 1
ATOM 855 O O . GLU A 1 114 ? 45.02708 -2.69520 76.25720 1.000 17.32875 135 GLU A O 1
ATOM 861 N N . GLU A 1 115 ? 46.79555 -3.64314 77.30936 1.000 17.52119 136 GLU A N 1
ATOM 862 C CA . GLU A 1 115 ? 46.36635 -4.99622 76.98781 1.000 20.25290 136 GLU A CA 1
ATOM 863 C C . GLU A 1 115 ? 45.31376 -5.52141 77.95399 1.000 18.15181 136 GLU A C 1
ATOM 864 O O . GLU A 1 115 ? 44.55725 -6.42280 77.58844 1.000 19.36918 136 GLU A O 1
ATOM 870 N N . ASP A 1 116 ? 45.26881 -5.00312 79.17471 1.000 16.53438 137 ASP A N 1
ATOM 871 C CA . ASP A 1 116 ? 44.44458 -5.56443 80.24375 1.000 18.60104 137 ASP A CA 1
ATOM 872 C C . ASP A 1 116 ? 43.18628 -4.73174 80.45498 1.000 18.50365 137 ASP A C 1
ATOM 873 O O . ASP A 1 116 ? 42.87729 -4.30470 81.57069 1.000 18.82766 137 ASP A O 1
ATOM 878 N N . TRP A 1 117 ? 42.44439 -4.48481 79.36769 1.000 16.32414 138 TRP A N 1
ATOM 879 C CA . TRP A 1 117 ? 41.25006 -3.65693 79.43083 1.000 17.35330 138 TRP A CA 1
ATOM 880 C C . TRP A 1 117 ? 40.07423 -4.37004 80.07833 1.000 18.54912 138 TRP A C 1
ATOM 881 O O . TRP A 1 117 ? 39.05519 -3.72158 80.32500 1.000 18.32624 138 TRP A O 1
ATOM 892 N N . LYS A 1 118 ? 40.18090 -5.66843 80.37527 1.000 17.66211 139 LYS A N 1
ATOM 893 C CA . LYS A 1 118 ? 39.14490 -6.31942 81.17276 1.000 20.25860 139 LYS A CA 1
ATOM 894 C C . LYS A 1 118 ? 39.13200 -5.83469 82.61820 1.000 20.74700 139 LYS A C 1
ATOM 895 O O . LYS A 1 118 ? 38.12554 -6.01895 83.31645 1.000 24.60356 139 LYS A O 1
ATOM 901 N N . ASP A 1 119 ? 40.21685 -5.22249 83.07973 1.000 20.59593 140 ASP A N 1
ATOM 902 C CA . ASP A 1 119 ? 40.31777 -4.65970 84.42186 1.000 19.37152 140 ASP A CA 1
ATOM 903 C C . ASP A 1 119 ? 39.64518 -3.29313 84.43931 1.000 20.46560 140 ASP A C 1
ATOM 904 O O . ASP A 1 119 ? 40.13541 -2.35116 83.79788 1.000 19.08946 140 ASP A O 1
ATOM 909 N N . PRO A 1 120 ? 38.52430 -3.14331 85.15004 1.000 19.06882 141 PRO A N 1
ATOM 910 C CA . PRO A 1 120 ? 37.83051 -1.84553 85.14019 1.000 21.20978 141 PRO A CA 1
ATOM 911 C C . PRO A 1 120 ? 38.69258 -0.70394 85.65310 1.000 22.26937 141 PRO A C 1
ATOM 912 O O . PRO A 1 120 ? 38.53098 0.43360 85.19887 1.000 22.03091 141 PRO A O 1
ATOM 916 N N . GLU A 1 121 ? 39.61324 -0.96677 86.58448 1.000 20.79706 142 GLU A N 1
ATOM 917 C CA . GLU A 1 121 ? 40.49584 0.09663 87.04719 1.000 20.21446 142 GLU A CA 1
ATOM 918 C C . GLU A 1 121 ? 41.35937 0.61521 85.90500 1.000 22.68214 142 GLU A C 1
ATOM 919 O O . GLU A 1 121 ? 41.59929 1.82556 85.79040 1.000 22.24662 142 GLU A O 1
ATOM 925 N N . LYS A 1 122 ? 41.84432 -0.28833 85.05441 1.000 17.74940 143 LYS A N 1
ATOM 926 C CA . LYS A 1 122 ? 42.68181 0.12458 83.93574 1.000 17.45873 143 LYS A CA 1
ATOM 927 C C . LYS A 1 122 ? 41.88527 0.84648 82.85574 1.000 17.85244 143 LYS A C 1
ATOM 928 O O . LYS A 1 122 ? 42.45560 1.63859 82.10572 1.000 20.34754 143 LYS A O 1
ATOM 934 N N . ARG A 1 123 ? 40.57569 0.63539 82.78120 1.000 16.72495 144 ARG A N 1
ATOM 935 C CA . ARG A 1 123 ? 39.80236 1.36816 81.78703 1.000 17.80506 144 ARG A CA 1
ATOM 936 C C . ARG A 1 123 ? 39.65629 2.84372 82.13807 1.000 18.12245 144 ARG A C 1
ATOM 937 O O . ARG A 1 123 ? 39.34672 3.64762 81.24989 1.000 17.93810 144 ARG A O 1
ATOM 945 N N . LYS A 1 124 ? 39.89938 3.22459 83.39221 1.000 17.62392 145 LYS A N 1
ATOM 946 C CA . LYS A 1 124 ? 39.69078 4.61237 83.78437 1.000 19.63954 145 LYS A CA 1
ATOM 947 C C . LYS A 1 124 ? 40.62185 5.55740 83.04054 1.000 20.58516 145 LYS A C 1
ATOM 948 O O . LYS A 1 124 ? 40.26433 6.71803 82.81731 1.000 22.01501 145 LYS A O 1
ATOM 954 N N . ASN A 1 125 ? 41.80166 5.09106 82.63043 1.000 18.69017 146 ASN A N 1
ATOM 955 C CA . ASN A 1 125 ? 42.75134 5.96389 81.94589 1.000 18.84787 146 ASN A CA 1
ATOM 956 C C . ASN A 1 125 ? 42.77743 5.77432 80.43731 1.000 18.08958 146 ASN A C 1
ATOM 957 O O . ASN A 1 125 ? 43.76796 6.15295 79.78876 1.000 17.78586 146 ASN A O 1
ATOM 962 N N . LEU A 1 126 ? 41.72029 5.22519 79.86013 1.000 16.01728 147 LEU A N 1
ATOM 963 C CA . LEU A 1 126 ? 41.68049 5.03677 78.41902 1.000 15.83884 147 LEU A CA 1
ATOM 964 C C . LEU A 1 126 ? 41.21077 6.30506 77.71906 1.000 15.49830 147 LEU A C 1
ATOM 965 O O . LEU A 1 126 ? 40.37822 7.06334 78.23403 1.000 15.85553 147 LEU A O 1
ATOM 970 N N . LYS A 1 127 ? 41.75360 6.52797 76.52185 1.000 14.28120 148 LYS A N 1
ATOM 971 C CA . LYS A 1 127 ? 41.32177 7.63249 75.67807 1.000 15.28234 148 LYS A CA 1
ATOM 972 C C . LYS A 1 127 ? 39.84275 7.49600 75.32438 1.000 13.59361 148 LYS A C 1
ATOM 973 O O . LYS A 1 127 ? 39.39066 6.43526 74.88692 1.000 15.45331 148 LYS A O 1
ATOM 979 N N . LYS A 1 128 ? 39.09419 8.59028 75.46975 1.000 15.41345 149 LYS A N 1
ATOM 980 C CA . LYS A 1 128 ? 37.66830 8.63636 75.13387 1.000 14.58209 149 LYS A CA 1
ATOM 981 C C . LYS A 1 128 ? 37.45775 9.78389 74.15047 1.000 16.15880 149 LYS A C 1
ATOM 982 O O . LYS A 1 128 ? 37.47978 10.95585 74.54618 1.000 18.18679 149 LYS A O 1
ATOM 988 N N . LEU A 1 129 ? 37.28845 9.44914 72.86905 1.000 14.27129 150 LEU A N 1
ATOM 989 C CA . LEU A 1 129 ? 37.03635 10.46407 71.85381 1.000 14.06741 150 LEU A CA 1
ATOM 990 C C . LEU A 1 129 ? 35.60937 10.96605 71.99302 1.000 14.74997 150 LEU A C 1
ATOM 991 O O . LEU A 1 129 ? 34.67989 10.16936 72.15684 1.000 14.24767 150 LEU A O 1
ATOM 996 N N . GLY A 1 130 ? 35.42763 12.28398 71.90024 1.000 14.38349 151 GLY A N 1
ATOM 997 C CA . GLY A 1 130 ? 34.12281 12.88060 72.11877 1.000 16.12978 151 GLY A CA 1
ATOM 998 C C . GLY A 1 130 ? 33.22474 12.94978 70.87696 1.000 14.11085 151 GLY A C 1
ATOM 999 O O . GLY A 1 130 ? 33.62591 12.70649 69.73246 1.000 14.34387 151 GLY A O 1
ATOM 1000 N N . GLY A 1 131 ? 31.95451 13.26130 71.13169 1.000 15.07507 152 GLY A N 1
ATOM 1001 C CA . GLY A 1 131 ? 31.01612 13.51700 70.06026 1.000 14.23300 152 GLY A CA 1
ATOM 1002 C C . GLY A 1 131 ? 30.37059 12.26332 69.51994 1.000 13.97262 152 GLY A C 1
ATOM 1003 O O . GLY A 1 131 ? 30.67654 11.12861 69.90019 1.000 14.50070 152 GLY A O 1
ATOM 1004 N N . ILE A 1 132 ? 29.45681 12.48203 68.58497 1.000 15.27359 153 ILE A N 1
ATOM 1005 C CA . ILE A 1 132 ? 28.89972 11.39125 67.80200 1.000 14.25154 153 ILE A CA 1
ATOM 1006 C C . ILE A 1 132 ? 29.84309 11.17695 66.63162 1.000 12.48836 153 ILE A C 1
ATOM 1007 O O . ILE A 1 132 ? 30.03644 12.07152 65.80244 1.000 13.33595 153 ILE A O 1
ATOM 1012 N N . MET A 1 133 ? 30.45254 10.00048 66.57424 1.000 12.91841 154 MET A N 1
ATOM 1013 C CA . MET A 1 133 ? 31.46004 9.68686 65.57696 1.000 14.50198 154 MET A CA 1
ATOM 1014 C C . MET A 1 133 ? 30.92105 8.89965 64.39797 1.000 11.64042 154 MET A C 1
ATOM 1015 O O . MET A 1 133 ? 30.03588 8.05954 64.54916 1.000 12.94582 154 MET A O 1
ATOM 1020 N N . ARG A 1 134 ? 31.52267 9.12713 63.23393 1.000 11.44725 155 ARG A N 1
ATOM 1021 C CA . ARG A 1 134 ? 31.30740 8.26694 62.07787 1.000 11.38902 155 ARG A CA 1
ATOM 1022 C C . ARG A 1 134 ? 32.56465 7.43885 61.80614 1.000 11.53775 155 ARG A C 1
ATOM 1023 O O . ARG A 1 134 ? 33.09958 6.83810 62.74245 1.000 13.44756 155 ARG A O 1
ATOM 1031 N N . THR A 1 135 ? 32.99350 7.33025 60.55122 1.000 10.95925 156 THR A N 1
ATOM 1032 C CA . THR A 1 135 ? 33.94205 6.25976 60.20272 1.000 11.73475 156 THR A CA 1
ATOM 1033 C C . THR A 1 135 ? 35.37658 6.75863 60.19384 1.000 11.81556 156 THR A C 1
ATOM 1034 O O . THR A 1 135 ? 35.68897 7.69758 59.45638 1.000 12.08170 156 THR A O 1
ATOM 1038 N N . PRO A 1 136 ? 36.29061 6.10750 60.91616 1.000 11.29788 157 PRO A N 1
ATOM 1039 C CA . PRO A 1 136 ? 37.71483 6.42816 60.74284 1.000 12.90629 157 PRO A CA 1
ATOM 1040 C C . PRO A 1 136 ? 38.08956 6.23640 59.28246 1.000 11.46688 157 PRO A C 1
ATOM 1041 O O . PRO A 1 136 ? 37.70107 5.24488 58.65175 1.000 12.58516 157 PRO A O 1
ATOM 1045 N N . VAL A 1 137 ? 38.82620 7.19549 58.71821 1.000 11.08234 158 VAL A N 1
ATOM 1046 C CA . VAL A 1 137 ? 39.28478 7.07000 57.33866 1.000 11.49416 158 VAL A CA 1
ATOM 1047 C C . VAL A 1 137 ? 40.77717 7.35375 57.29743 1.000 11.88407 158 VAL A C 1
ATOM 1048 O O . VAL A 1 137 ? 41.23996 8.37966 57.82366 1.000 12.93196 158 VAL A O 1
ATOM 1052 N N . PHE A 1 138 ? 41.51565 6.43932 56.68587 1.000 11.92925 159 PHE A N 1
ATOM 1053 C CA . PHE A 1 138 ? 42.94808 6.60243 56.50733 1.000 11.58423 159 PHE A CA 1
ATOM 1054 C C . PHE A 1 138 ? 43.21677 7.38831 55.23850 1.000 12.01027 159 PHE A C 1
ATOM 1055 O O . PHE A 1 138 ? 42.63491 7.10955 54.18262 1.000 14.90005 159 PHE A O 1
ATOM 1063 N N . VAL A 1 139 ? 44.08363 8.39844 55.34794 1.000 12.07876 160 VAL A N 1
ATOM 1064 C CA . VAL A 1 139 ? 44.38274 9.32009 54.25464 1.000 11.89499 160 VAL A CA 1
ATOM 1065 C C . VAL A 1 139 ? 45.89005 9.53541 54.18164 1.000 11.93272 160 VAL A C 1
ATOM 1066 O O . VAL A 1 139 ? 46.63520 9.21876 55.11579 1.000 13.31352 160 VAL A O 1
ATOM 1070 N N . ASN A 1 140 ? 46.32717 10.12827 53.07057 1.000 12.31439 161 ASN A N 1
ATOM 1071 C CA . ASN A 1 140 ? 47.73156 10.49751 52.87686 1.000 12.36780 161 ASN A CA 1
ATOM 1072 C C . ASN A 1 140 ? 48.63218 9.26695 52.89561 1.000 13.44201 161 ASN A C 1
ATOM 1073 O O . ASN A 1 140 ? 49.50083 9.10472 53.76074 1.000 14.29131 161 ASN A O 1
ATOM 1078 N N . LYS A 1 141 ? 48.38017 8.38194 51.92851 1.000 14.88904 162 LYS A N 1
ATOM 1079 C CA . LYS A 1 141 ? 49.09728 7.11057 51.82031 1.000 14.42153 162 LYS A CA 1
ATOM 1080 C C . LYS A 1 141 ? 49.04929 6.33924 53.13624 1.000 14.74884 162 LYS A C 1
ATOM 1081 O O . LYS A 1 141 ? 50.01569 5.68932 53.54819 1.000 15.81377 162 LYS A O 1
ATOM 1087 N N . GLY A 1 142 ? 47.89842 6.39837 53.79579 1.000 13.63140 163 GLY A N 1
ATOM 1088 C CA . GLY A 1 142 ? 47.65709 5.65683 55.00773 1.000 15.08170 163 GLY A CA 1
ATOM 1089 C C . GLY A 1 142 ? 48.28896 6.22268 56.25028 1.000 15.70050 163 GLY A C 1
ATOM 1090 O O . GLY A 1 142 ? 48.17634 5.59777 57.31380 1.000 18.73209 163 GLY A O 1
ATOM 1091 N N . ARG A 1 143 ? 48.92717 7.38919 56.16712 1.000 14.14734 164 ARG A N 1
ATOM 1092 C 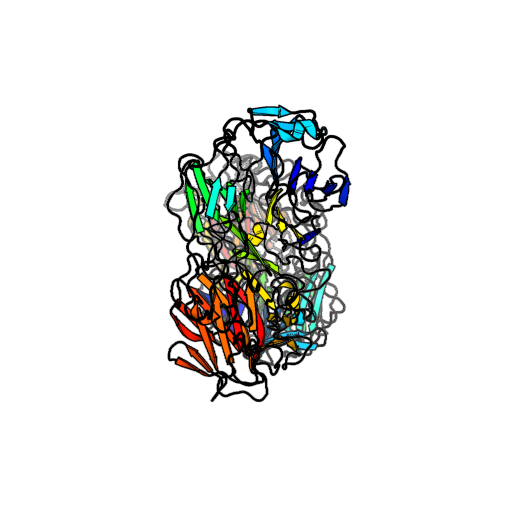CA . ARG A 1 143 ? 49.75137 7.89425 57.25153 1.000 16.69423 164 ARG A CA 1
ATOM 1093 C C . ARG A 1 143 ? 48.97499 8.68966 58.29072 1.000 15.16068 164 ARG A C 1
ATOM 1094 O O . ARG A 1 143 ? 49.52042 8.99429 59.36387 1.000 18.14198 164 ARG A O 1
ATOM 1102 N N . ARG A 1 144 ? 47.71460 9.03010 58.01915 1.000 12.80619 165 ARG A N 1
ATOM 1103 C CA . ARG A 1 144 ? 46.88957 9.76247 58.96843 1.000 13.19268 165 ARG A CA 1
ATOM 1104 C C . ARG A 1 144 ? 45.52142 9.09531 59.00394 1.000 13.70020 165 ARG A C 1
ATOM 1105 O O . ARG A 1 144 ? 45.03036 8.60709 57.98090 1.000 12.94109 165 ARG A O 1
ATOM 1113 N N . VAL A 1 145 ? 44.92267 9.03289 60.18479 1.000 11.78580 166 VAL A N 1
ATOM 1114 C CA . VAL A 1 145 ? 43.53186 8.61377 60.30061 1.000 11.31817 166 VAL A CA 1
ATOM 1115 C C . VAL A 1 145 ? 42.72519 9.75168 60.90191 1.000 12.31742 166 VAL A C 1
ATOM 1116 O O . VAL A 1 145 ? 43.14826 10.38341 61.87370 1.000 12.81173 166 VAL A O 1
ATOM 1120 N N . ILE A 1 146 ? 41.54906 10.00407 60.32513 1.000 12.91507 167 ILE A N 1
ATOM 1121 C CA . ILE A 1 146 ? 40.65815 11.02325 60.85465 1.000 13.05538 167 ILE A CA 1
ATOM 1122 C C . ILE A 1 146 ? 39.28143 10.41018 61.10138 1.000 13.25770 167 ILE A C 1
ATOM 1123 O O . ILE A 1 146 ? 38.83350 9.51010 60.37872 1.000 13.51472 167 ILE A O 1
ATOM 1128 N N . VAL A 1 147 ? 38.62170 10.89149 62.15089 1.000 11.78482 168 VAL A N 1
ATOM 1129 C CA . VAL A 1 147 ? 37.29747 10.40655 62.53187 1.000 11.85111 168 VAL A CA 1
ATOM 1130 C C . VAL A 1 147 ? 36.38146 11.61542 62.61202 1.000 12.89161 168 VAL A C 1
ATOM 1131 O O . VAL A 1 147 ? 36.52743 12.44231 63.52130 1.000 12.52540 168 VAL A O 1
ATOM 1135 N N . PRO A 1 148 ? 35.40202 11.74703 61.71500 1.000 12.22235 169 PRO A N 1
ATOM 1136 C CA . PRO A 1 148 ? 34.43335 12.84121 61.85262 1.000 11.21233 169 PRO A CA 1
ATOM 1137 C C . PRO A 1 148 ? 33.63986 12.66471 63.13102 1.000 11.68917 169 PRO A C 1
ATOM 1138 O O . PRO A 1 148 ? 33.24351 11.55162 63.48559 1.000 12.21392 169 PRO A O 1
ATOM 1142 N N . PHE A 1 149 ? 33.34290 13.78613 63.78244 1.000 12.19775 170 PHE A N 1
ATOM 1143 C CA . PHE A 1 149 ? 32.46781 13.78418 64.93907 1.000 13.12614 170 PHE A CA 1
ATOM 1144 C C . PHE A 1 149 ? 31.63098 15.04926 64.94051 1.000 13.63161 170 PHE A C 1
ATOM 1145 O O . PHE A 1 149 ? 32.05845 16.09960 64.45239 1.000 14.14094 170 PHE A O 1
ATOM 1153 N N . HIS A 1 150 ? 30.44483 14.95657 65.51969 1.000 13.31606 171 HIS A N 1
ATOM 1154 C CA . HIS A 1 150 ? 29.61840 16.14484 65.56426 1.000 16.31903 171 HIS A CA 1
ATOM 1155 C C . HIS A 1 150 ? 28.92103 16.28775 66.89374 1.000 19.87284 171 HIS A C 1
ATOM 1156 O O . HIS A 1 150 ? 28.82271 15.34619 67.69801 1.000 16.67815 171 HIS A O 1
ATOM 1163 N N . ASN A 1 151 ? 28.40918 17.51734 67.04876 1.000 21.76693 172 ASN A N 1
ATOM 1164 C CA . ASN A 1 151 ? 27.37404 17.94598 67.98112 1.000 22.48866 172 ASN A CA 1
ATOM 1165 C C . ASN A 1 151 ? 26.19769 18.43189 67.14023 1.000 20.32879 172 ASN A C 1
ATOM 1166 O O . ASN A 1 151 ? 26.38359 19.16509 66.15421 1.000 20.86121 172 ASN A O 1
ATOM 1171 N N . MET A 1 152 ? 24.98868 17.99055 67.50493 1.000 23.30222 173 MET A N 1
ATOM 1172 C CA . MET A 1 152 ? 23.78142 18.30234 66.74712 1.000 25.64674 173 MET A CA 1
ATOM 1173 C C . MET A 1 152 ? 23.70517 19.74683 66.25692 1.000 25.12278 173 MET A C 1
ATOM 1174 O O . MET A 1 152 ? 23.42205 19.99937 65.07549 1.000 18.31447 173 MET A O 1
ATOM 1179 N N . GLY A 1 153 ? 23.91909 20.70475 67.16099 1.000 22.83620 174 GLY A N 1
ATOM 1180 C CA . GLY A 1 153 ? 23.78366 22.11522 66.81580 1.000 26.19574 174 GLY A CA 1
ATOM 1181 C C . GLY A 1 153 ? 25.09506 22.86461 66.62434 1.000 25.48537 174 GLY A C 1
ATOM 1182 O O . GLY A 1 153 ? 25.09627 24.04184 66.23570 1.000 24.48297 174 GLY A O 1
ATOM 1183 N N . GLY A 1 154 ? 26.22176 22.18898 66.89043 1.000 22.96891 175 GLY A N 1
ATOM 1184 C CA . GLY A 1 154 ? 27.56289 22.77136 66.86882 1.000 20.46731 175 GLY A CA 1
ATOM 1185 C C . GLY A 1 154 ? 28.41665 22.51573 65.62995 1.000 26.23529 175 GLY A C 1
ATOM 1186 O O . GLY A 1 154 ? 29.34569 23.27533 65.34861 1.000 27.46878 175 GLY A O 1
ATOM 1187 N N . GLY A 1 155 ? 28.15835 21.44734 64.89817 1.000 21.23192 176 GLY A N 1
ATOM 1188 C CA . GLY A 1 155 ? 28.83842 21.18752 63.64252 1.000 18.06282 176 GLY A CA 1
ATOM 1189 C C . GLY A 1 155 ? 29.77482 19.99591 63.74425 1.000 16.39800 176 GLY A C 1
ATOM 1190 O O . GLY A 1 155 ? 29.92001 19.37247 64.79568 1.000 21.37318 176 GLY A O 1
ATOM 1191 N N . THR A 1 156 ? 30.37952 19.66099 62.60947 1.000 14.78986 177 THR A N 1
ATOM 1192 C CA . THR A 1 156 ? 31.33439 18.55159 62.54063 1.000 13.53709 177 THR A CA 1
ATOM 1193 C C . THR A 1 156 ? 32.75970 19.08240 62.64657 1.000 14.58511 177 THR A C 1
ATOM 1194 O O . THR A 1 156 ? 33.09351 20.13628 62.08709 1.000 13.90409 177 THR A O 1
ATOM 1198 N N . LYS A 1 157 ? 33.58779 18.35743 63.39909 1.000 12.98243 178 LYS A N 1
ATOM 1199 C CA . LYS A 1 157 ? 35.03245 18.52125 63.41229 1.000 12.89822 178 LYS A CA 1
ATOM 1200 C C . LYS A 1 157 ? 35.61805 17.13984 63.26042 1.000 12.10253 178 LYS A C 1
ATOM 1201 O O . LYS A 1 157 ? 34.87388 16.15982 63.07643 1.000 12.80862 178 LYS A O 1
ATOM 1207 N N . PHE A 1 158 ? 36.95179 17.05387 63.33214 1.000 12.99082 179 PHE A N 1
ATOM 1208 C CA . PHE A 1 158 ? 37.61830 15.78345 63.06888 1.000 13.03078 179 PHE A CA 1
ATOM 1209 C C . PHE A 1 158 ? 38.61895 15.44533 64.15733 1.000 13.08582 179 PHE A C 1
ATOM 1210 O O . PHE A 1 158 ? 39.46592 16.27670 64.50344 1.000 13.14494 179 PHE A O 1
ATOM 1218 N N . HIS A 1 159 ? 38.52077 14.23839 64.69945 1.000 12.14762 180 HIS A N 1
ATOM 1219 C CA . HIS A 1 159 ? 39.60322 13.67966 65.50014 1.000 14.16521 180 HIS A CA 1
ATOM 1220 C C . HIS A 1 159 ? 40.70986 13.20606 64.55835 1.000 13.52301 180 HIS A C 1
ATOM 1221 O O . HIS A 1 159 ? 40.44178 12.46800 63.60694 1.000 14.00477 180 HIS A O 1
ATOM 1228 N N . ILE A 1 160 ? 41.94927 13.60911 64.81416 1.000 12.67919 181 ILE A N 1
ATOM 1229 C CA . ILE A 1 160 ? 43.05718 13.32217 63.89867 1.000 13.44426 181 ILE A CA 1
ATOM 1230 C C . ILE A 1 160 ? 44.18185 12.61929 64.64376 1.000 12.92152 181 ILE A C 1
ATOM 1231 O O . ILE A 1 160 ? 44.59117 13.07221 65.71611 1.000 14.18476 181 ILE A O 1
ATOM 1236 N N . SER A 1 161 ? 44.69713 11.52786 64.07303 1.000 12.70429 182 SER A N 1
ATOM 1237 C CA . SER A 1 161 ? 45.88207 10.85869 64.60346 1.000 13.11017 182 SER A CA 1
ATOM 1238 C C . SER A 1 161 ? 46.88273 10.65525 63.48396 1.000 13.50376 182 SER A C 1
ATOM 1239 O O . SER A 1 161 ? 46.53862 10.18715 62.39220 1.000 12.95277 182 SER A O 1
ATOM 1242 N N . ASP A 1 162 ? 48.14039 10.99236 63.77523 1.000 13.78610 183 ASP A N 1
ATOM 1243 C CA . ASP A 1 162 ? 49.26914 10.77889 62.87343 1.000 13.83293 183 ASP A CA 1
ATOM 1244 C C . ASP A 1 162 ? 50.13383 9.57692 63.25239 1.000 17.57686 183 ASP A C 1
ATOM 1245 O O . ASP A 1 162 ? 51.17495 9.35492 62.62507 1.000 18.28956 183 ASP A O 1
ATOM 1250 N N . ASP A 1 163 ? 49.72377 8.77513 64.23507 1.000 17.46988 184 ASP A N 1
ATOM 1251 C CA . ASP A 1 163 ? 50.50651 7.62141 64.66855 1.000 17.94457 184 ASP A CA 1
ATOM 1252 C C . ASP A 1 163 ? 49.64948 6.36876 64.77434 1.000 19.86461 184 ASP A C 1
ATOM 1253 O O . ASP A 1 163 ? 49.86594 5.52093 65.65425 1.000 21.68737 184 ASP A O 1
ATOM 1258 N N . GLY A 1 164 ? 48.65850 6.24113 63.89697 1.000 18.86752 185 GLY A N 1
ATOM 1259 C CA . GLY A 1 164 ? 47.85312 5.04867 63.81812 1.000 19.90978 185 GLY A CA 1
ATOM 1260 C C . GLY A 1 164 ? 46.80244 4.92872 64.89043 1.000 22.49147 185 GLY A C 1
ATOM 1261 O O . GLY A 1 164 ? 46.26104 3.83259 65.08426 1.000 22.77711 185 GLY A O 1
ATOM 1262 N N . GLY A 1 165 ? 46.49625 6.01696 65.59690 1.000 16.91928 186 GLY A N 1
ATOM 1263 C CA . GLY A 1 165 ? 45.48362 6.01533 66.63706 1.000 18.82284 186 GLY A CA 1
ATOM 1264 C C . GLY A 1 165 ? 46.02116 6.05456 68.05182 1.000 14.89282 186 GLY A C 1
ATOM 1265 O O . GLY A 1 165 ? 45.22733 5.95831 68.99859 1.000 16.49716 186 GLY A O 1
ATOM 1266 N N . LEU A 1 166 ? 47.34493 6.18089 68.23101 1.000 15.46779 187 LEU A N 1
ATOM 1267 C CA . LEU A 1 166 ? 47.89376 6.22856 69.58489 1.000 16.43347 187 LEU A CA 1
ATOM 1268 C C . LEU A 1 166 ? 47.63886 7.56920 70.25868 1.000 15.50272 187 LEU A C 1
ATOM 1269 O O . LEU A 1 166 ? 47.37305 7.61419 71.46715 1.000 16.45917 187 LEU A O 1
ATOM 1274 N N . THR A 1 167 ? 47.79286 8.66502 69.51958 1.000 15.29483 188 THR A N 1
ATOM 1275 C CA . THR A 1 167 ? 47.58227 9.99719 70.05951 1.000 15.74424 188 THR A CA 1
ATOM 1276 C C . THR A 1 167 ? 46.75408 10.80193 69.07554 1.000 14.51238 188 THR A C 1
ATOM 1277 O O . THR A 1 167 ? 46.77892 10.55933 67.86019 1.000 14.11393 188 THR A O 1
ATOM 1281 N N . TRP A 1 168 ? 46.03176 11.77633 69.61967 1.000 15.09181 189 TRP A N 1
ATOM 1282 C CA . TRP A 1 168 ? 44.93001 12.40158 68.91005 1.000 14.81304 189 TRP A CA 1
ATOM 1283 C C . TRP A 1 168 ? 44.92569 13.90085 69.13095 1.000 16.18295 189 TRP A C 1
ATOM 1284 O O . TRP A 1 168 ? 45.23974 14.37572 70.22846 1.000 18.27754 189 TRP A O 1
ATOM 1295 N N . HIS A 1 169 ? 44.53280 14.63707 68.09344 1.000 15.33139 190 HIS A N 1
ATOM 1296 C CA . HIS A 1 169 ? 44.21269 16.05593 68.22815 1.000 15.94300 190 HIS A CA 1
ATOM 1297 C C . HIS A 1 169 ? 42.92992 16.31814 67.45855 1.000 17.28615 190 HIS A C 1
ATOM 1298 O O . HIS A 1 169 ? 42.34538 15.40780 66.85985 1.000 17.27635 190 HIS A O 1
ATOM 1305 N N . VAL A 1 170 ? 42.43508 17.54720 67.52693 1.000 16.84507 191 VAL A N 1
ATOM 1306 C CA . VAL A 1 170 ? 41.18519 17.91778 66.87797 1.000 15.40135 191 VAL A CA 1
ATOM 1307 C C . VAL A 1 170 ? 41.49987 18.94277 65.80520 1.000 15.81030 191 VAL A C 1
ATOM 1308 O O . VAL A 1 170 ? 42.37485 19.79557 65.98380 1.000 16.89081 191 VAL A O 1
ATOM 1312 N N . SER A 1 171 ? 40.78856 18.85415 64.68878 1.000 15.02912 192 SER A N 1
ATOM 1313 C CA . SER A 1 171 ? 40.94367 19.82655 63.62224 1.000 15.64832 192 SER A CA 1
ATOM 1314 C C . SER A 1 171 ? 40.62941 21.23501 64.12820 1.000 16.40857 192 SER A C 1
ATOM 1315 O O . SER A 1 171 ? 39.93874 21.42208 65.13210 1.000 17.52326 192 SER A O 1
ATOM 1318 N N . ARG A 1 172 ? 41.15046 22.23592 63.40652 1.000 16.98977 193 ARG A N 1
ATOM 1319 C CA . ARG A 1 172 ? 40.87909 23.62809 63.76221 1.000 18.89451 193 ARG A CA 1
ATOM 1320 C C . ARG A 1 172 ? 39.42457 23.99878 63.51866 1.000 19.90120 193 ARG A C 1
ATOM 1321 O O . ARG A 1 172 ? 38.82719 24.74912 64.30037 1.000 21.75644 193 ARG A O 1
ATOM 1329 N N . ASN A 1 173 ? 38.85960 23.54320 62.41007 1.000 18.16138 194 ASN A N 1
ATOM 1330 C CA . ASN A 1 173 ? 37.45356 23.77155 62.11470 1.000 17.23473 194 ASN A CA 1
ATOM 1331 C C . ASN A 1 173 ? 36.93821 22.51954 61.42526 1.000 17.94135 194 ASN A C 1
ATOM 1332 O O . ASN A 1 173 ? 37.58432 21.46874 61.44648 1.000 16.58409 194 ASN A O 1
ATOM 1337 N N . GLY A 1 174 ? 35.75700 22.60282 60.82497 1.000 18.18781 195 GLY A N 1
ATOM 1338 C CA . GLY A 1 174 ? 35.19345 21.42702 60.19974 1.000 16.79228 195 GLY A CA 1
ATOM 1339 C C . GLY A 1 174 ? 34.13996 21.79659 59.17796 1.000 17.63984 195 GLY A C 1
ATOM 1340 O O . GLY A 1 174 ? 34.43233 22.53417 58.22988 1.000 20.10194 195 GLY A O 1
ATOM 1341 N N . VAL A 1 175 ? 32.91837 21.30549 59.36430 1.000 15.66896 196 VAL A N 1
ATOM 1342 C CA . VAL A 1 175 ? 31.79594 21.59565 58.47425 1.000 15.78752 196 VAL A CA 1
ATOM 1343 C C . VAL A 1 175 ? 30.65053 22.15579 59.30423 1.000 14.02114 196 VAL A C 1
ATOM 1344 O O . VAL A 1 175 ? 30.37675 21.65850 60.40235 1.000 15.77401 196 VAL A O 1
ATOM 1348 N N . THR A 1 176 ? 29.99281 23.19792 58.79017 1.000 14.74389 197 THR A N 1
ATOM 1349 C CA . THR A 1 176 ? 28.74930 23.71194 59.36546 1.000 15.93426 197 THR A CA 1
ATOM 1350 C C . THR A 1 176 ? 27.75932 23.94572 58.23876 1.000 16.65835 197 THR A C 1
ATOM 1351 O O . THR A 1 176 ? 28.11970 23.91673 57.06181 1.000 16.40978 197 THR A O 1
ATOM 1355 N N . SER A 1 177 ? 26.49139 24.15245 58.59864 1.000 15.65123 198 SER A N 1
ATOM 1356 C CA . SER A 1 177 ? 25.45678 24.46799 57.62210 1.000 15.58302 198 SER A CA 1
ATOM 1357 C C . SER A 1 177 ? 24.36908 25.27774 58.30354 1.000 16.97798 198 SER A C 1
ATOM 1358 O O . SER A 1 177 ? 24.19427 25.17468 59.52314 1.000 17.36346 198 SER A O 1
ATOM 1361 N N . PRO A 1 178 ? 23.63710 26.08899 57.55329 1.000 18.08270 199 PRO A N 1
ATOM 1362 C CA . PRO A 1 178 ? 22.70959 27.04004 58.16656 1.000 18.69462 199 PRO A CA 1
ATOM 1363 C C . PRO A 1 178 ? 21.40498 26.39097 58.60380 1.000 17.50777 199 PRO A C 1
ATOM 1364 O O . PRO A 1 178 ? 20.96249 25.34893 58.10041 1.000 17.41216 199 PRO A O 1
ATOM 1368 N N . ARG A 1 179 ? 20.76775 27.06193 59.55526 1.000 17.63459 200 ARG A N 1
ATOM 1369 C CA . ARG A 1 179 ? 19.43868 26.66836 59.99231 1.000 19.25809 200 ARG A CA 1
ATOM 1370 C C . ARG A 1 179 ? 18.45837 26.78189 58.83921 1.000 18.68036 200 ARG A C 1
ATOM 1371 O O . ARG A 1 179 ? 18.62931 27.58080 57.92021 1.000 19.34194 200 ARG A O 1
ATOM 1379 N N . HIS A 1 180 ? 17.40299 25.97697 58.90394 1.000 18.09786 201 HIS A N 1
ATOM 1380 C CA . HIS A 1 180 ? 16.30125 26.10131 57.95982 1.000 17.32650 201 HIS A CA 1
ATOM 1381 C C . HIS A 1 180 ? 15.47977 27.34851 58.24556 1.000 23.14016 201 HIS A C 1
ATOM 1382 O O . HIS A 1 180 ? 15.19112 27.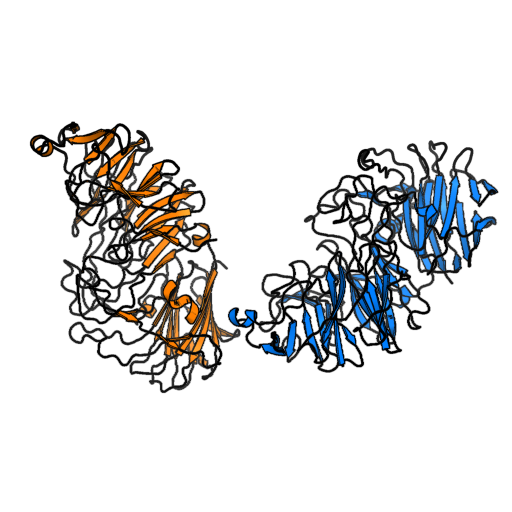66904 59.39962 1.000 23.84736 201 HIS A O 1
ATOM 1389 N N . GLU A 1 181 ? 15.10640 28.04474 57.17703 1.000 27.00937 202 GLU A N 1
ATOM 1390 C CA . GLU A 1 181 ? 14.26795 29.23804 57.24869 1.000 27.46040 202 GLU A CA 1
ATOM 1391 C C . GLU A 1 181 ? 12.83629 28.87208 56.85648 1.000 27.94292 202 GLU A C 1
ATOM 1392 O O . GLU A 1 181 ? 12.59959 28.32698 55.76895 1.000 34.15497 202 GLU A O 1
ATOM 1398 N N . ALA A 1 182 ? 11.88929 29.12355 57.75093 1.000 31.16695 203 ALA A N 1
ATOM 1399 C CA . ALA A 1 182 ? 10.49516 28.81474 57.44837 1.000 29.63076 203 ALA A CA 1
ATOM 1400 C C . ALA A 1 182 ? 9.97622 29.84098 56.44783 1.000 31.02207 203 ALA A C 1
ATOM 1401 O O . ALA A 1 182 ? 9.77438 31.00713 56.79527 1.000 34.41041 203 ALA A O 1
ATOM 1403 N N . ARG A 1 183 ? 9.80625 29.42722 55.20095 1.000 23.70563 204 ARG A N 1
ATOM 1404 C CA . ARG A 1 183 ? 9.13652 30.21916 54.18151 1.000 23.23309 204 ARG A CA 1
ATOM 1405 C C . ARG A 1 183 ? 8.19790 29.27913 53.44906 1.000 22.57581 204 ARG A C 1
ATOM 1406 O O . ARG A 1 183 ? 8.42494 28.06707 53.42478 1.000 21.54038 204 ARG A O 1
ATOM 1414 N N . PRO A 1 184 ? 7.15624 29.80176 52.82244 1.000 22.89148 205 PRO A N 1
ATOM 1415 C CA . PRO A 1 184 ? 6.23245 28.94049 52.07284 1.000 22.40637 205 PRO A CA 1
ATOM 1416 C C . PRO A 1 184 ? 6.99756 28.02657 51.13336 1.000 26.21942 205 PRO A C 1
ATOM 1417 O O . PRO A 1 184 ? 7.99351 28.43508 50.51707 1.000 24.73588 205 PRO A O 1
ATOM 1421 N N . PRO A 1 185 ? 6.57584 26.76635 50.99679 1.000 22.06538 206 PRO A N 1
ATOM 1422 C CA . PRO A 1 185 ? 5.34237 26.18153 51.53705 1.000 21.66686 206 PRO A CA 1
ATOM 1423 C C . PRO A 1 185 ? 5.40570 25.70400 53.00155 1.000 18.64627 206 PRO A C 1
ATOM 1424 O O . PRO A 1 185 ? 4.41582 25.15156 53.49975 1.000 19.67419 206 PRO A O 1
ATOM 1428 N N . HIS A 1 186 ? 6.55648 25.85563 53.65405 1.000 18.76585 207 HIS A N 1
ATOM 1429 C CA . HIS A 1 186 ? 6.65384 25.45735 55.05270 1.000 17.00312 207 HIS A CA 1
ATOM 1430 C C . HIS A 1 186 ? 5.76806 26.33891 55.92512 1.000 20.95527 207 HIS A C 1
ATOM 1431 O O . HIS A 1 186 ? 5.63913 27.53903 55.68667 1.000 24.08499 207 HIS A O 1
ATOM 1438 N N . GLN A 1 187 ? 5.19122 25.73352 56.96094 1.000 18.27393 208 GLN A N 1
ATOM 1439 C CA . GLN A 1 187 ? 4.48766 26.43080 58.02847 1.000 18.47376 208 GLN A CA 1
ATOM 1440 C C . GLN A 1 187 ? 5.25580 26.39189 59.34217 1.000 19.95261 208 GLN A C 1
ATOM 1441 O O . GLN A 1 187 ? 4.70714 26.73904 60.39427 1.000 22.78868 208 GLN A O 1
ATOM 1447 N N . GLY A 1 188 ? 6.50738 25.96605 59.29973 1.000 18.77078 209 GLY A N 1
ATOM 1448 C CA . GLY A 1 188 ? 7.32415 25.82888 60.48906 1.000 20.86404 209 GLY A CA 1
ATOM 1449 C C . GLY A 1 188 ? 8.73718 25.51088 60.04749 1.000 19.46990 209 GLY A C 1
ATOM 1450 O O . GLY A 1 188 ? 9.03918 25.46759 58.85407 1.000 19.40981 209 GLY A O 1
ATOM 1451 N N A VAL A 1 189 ? 9.59472 25.25199 61.03042 0.427 18.44229 210 VAL A N 1
ATOM 1452 N N B VAL A 1 189 ? 9.61278 25.29492 61.02532 0.573 18.45878 210 VAL A N 1
ATOM 1453 C CA A VAL A 1 189 ? 11.02610 25.09254 60.79692 0.427 18.34208 210 VAL A CA 1
ATOM 1454 C CA B VAL A 1 189 ? 11.03514 25.10461 60.75476 0.573 18.31544 210 VAL A CA 1
ATOM 1455 C C A VAL A 1 189 ? 11.39142 23.61930 60.85123 0.427 20.44030 210 VAL A C 1
ATOM 1456 C C B VAL A 1 189 ? 11.38983 23.63158 60.83977 0.573 20.47467 210 VAL A C 1
ATOM 1457 O O A VAL A 1 189 ? 10.87277 22.86329 61.68136 0.427 19.69368 210 VAL A O 1
ATOM 1458 O O B VAL A 1 189 ? 10.86497 22.89158 61.67992 0.573 19.69909 210 VAL A O 1
ATOM 1465 N N . ARG A 1 190 ? 12.30014 23.21389 59.97530 1.000 16.26567 211 ARG A N 1
ATOM 1466 C CA . ARG A 1 190 ? 12.85807 21.87899 60.05814 1.000 14.78636 211 ARG A CA 1
ATOM 1467 C C . ARG A 1 190 ? 13.74688 21.74082 61.29187 1.000 16.87613 211 ARG A C 1
ATOM 1468 O O . ARG A 1 190 ? 14.38203 22.70492 61.74581 1.000 17.43843 211 ARG A O 1
ATOM 1476 N N . TRP A 1 191 ? 13.82727 20.51750 61.80579 1.000 15.04987 212 TRP A N 1
ATOM 1477 C CA . TRP A 1 191 ? 14.81993 20.16702 62.81005 1.000 14.75409 212 TRP A CA 1
ATOM 1478 C C . TRP A 1 191 ? 16.18967 20.64097 62.35052 1.000 15.14115 212 TRP A C 1
ATOM 1479 O O . TRP A 1 191 ? 16.60576 20.33139 61.23843 1.000 15.22989 212 TRP A O 1
ATOM 1490 N N . PHE A 1 192 ? 16.87622 21.39872 63.21251 1.000 15.19427 213 PHE A N 1
ATOM 1491 C CA . PHE A 1 192 ? 18.22722 21.88179 62.91644 1.000 14.61110 213 PHE A CA 1
ATOM 1492 C C . PHE A 1 192 ? 19.28381 20.81783 63.18749 1.000 14.37175 213 PHE A C 1
ATOM 1493 O O . PHE A 1 192 ? 19.41724 20.33775 64.31948 1.000 15.63039 213 PHE A O 1
ATOM 1501 N N . ASN A 1 193 ? 20.04755 20.46801 62.15536 1.000 14.10826 214 ASN A N 1
ATOM 1502 C CA . ASN A 1 193 ? 21.27959 19.70692 62.28155 1.000 16.19837 214 ASN A CA 1
ATOM 1503 C C . ASN A 1 193 ? 22.33444 20.55634 61.59253 1.000 14.77475 214 ASN A C 1
ATOM 1504 O O . ASN A 1 193 ? 22.15430 20.95839 60.43638 1.000 14.67952 214 ASN A O 1
ATOM 1509 N N . ASN A 1 194 ? 23.44554 20.79807 62.28720 1.000 13.47322 215 ASN A N 1
ATOM 1510 C CA . ASN A 1 194 ? 24.53638 21.63838 61.79036 1.000 14.35289 215 ASN A CA 1
ATOM 1511 C C . ASN A 1 194 ? 25.58202 20.71392 61.16874 1.000 14.74662 215 ASN A C 1
ATOM 1512 O O . ASN A 1 194 ? 26.45657 20.17993 61.85906 1.000 16.01249 215 ASN A O 1
ATOM 1517 N N . ALA A 1 195 ? 25.49127 20.50808 59.84903 1.000 13.81696 216 ALA A N 1
ATOM 1518 C CA . ALA A 1 195 ? 26.41637 19.67970 59.07930 1.000 13.55521 216 ALA A CA 1
ATOM 1519 C C . ALA A 1 195 ? 26.91712 18.48728 59.87613 1.000 13.20970 216 ALA A C 1
ATOM 1520 O O . ALA A 1 195 ? 28.12298 18.37398 60.15289 1.000 13.75989 216 ALA A O 1
ATOM 1522 N N . VAL A 1 196 ? 26.01792 17.55819 60.17902 1.000 12.45292 217 VAL A N 1
ATOM 1523 C CA . VAL A 1 196 ? 26.31440 16.41037 61.01754 1.000 12.93807 217 VAL A CA 1
ATOM 1524 C C . VAL A 1 196 ? 26.66547 15.19742 60.16153 1.000 11.83789 217 VAL A C 1
ATOM 1525 O O . VAL A 1 196 ? 26.50473 15.18835 58.94035 1.000 12.17637 217 VAL A O 1
ATOM 1529 N N . GLU A 1 197 ? 27.14948 14.14285 60.81283 1.000 11.74437 218 GLU A N 1
ATOM 1530 C CA . GLU A 1 197 ? 27.27952 12.84884 60.14990 1.000 11.69725 218 GLU A CA 1
ATOM 1531 C C . GLU A 1 197 ? 28.07788 12.94115 58.84651 1.000 13.47124 218 GLU A C 1
ATOM 1532 O O . GLU A 1 197 ? 27.66326 12.45661 57.78615 1.000 12.61411 218 GLU A O 1
ATOM 1538 N N . ALA A 1 198 ? 29.26886 13.53212 58.91933 1.000 12.69812 219 ALA A N 1
ATOM 1539 C CA . ALA A 1 198 ? 30.03454 13.70058 57.69019 1.000 12.59407 219 ALA A CA 1
ATOM 1540 C C . ALA A 1 198 ? 30.61339 12.37321 57.20644 1.000 10.48604 219 ALA A C 1
ATOM 1541 O O . ALA A 1 198 ? 31.00959 11.49776 57.99505 1.000 13.13308 219 ALA A O 1
ATOM 1543 N N . THR A 1 199 ? 30.70575 12.25220 55.89383 1.000 11.01949 220 THR A N 1
ATOM 1544 C CA . THR A 1 199 ? 31.51507 11.23623 55.23412 1.000 11.72893 220 THR A CA 1
ATOM 1545 C C . THR A 1 199 ? 32.65063 11.94106 54.49506 1.000 12.37224 220 THR A C 1
ATOM 1546 O O . THR A 1 199 ? 32.49080 13.06398 54.02258 1.000 13.33653 220 THR A O 1
ATOM 1550 N N . VAL A 1 200 ? 33.81215 11.29769 54.41805 1.000 11.87071 221 VAL A N 1
ATOM 1551 C CA . VAL A 1 200 ? 35.01783 11.94079 53.90600 1.000 12.01754 221 VAL A CA 1
ATOM 1552 C C . VAL A 1 200 ? 35.63524 11.05609 52.84009 1.000 12.99165 221 VAL A C 1
ATOM 1553 O O . VAL A 1 200 ? 35.75225 9.84075 53.02971 1.000 14.15471 221 VAL A O 1
ATOM 1557 N N . LEU A 1 201 ? 36.07186 11.68103 51.73270 1.000 12.62824 222 LEU A N 1
ATOM 1558 C CA . LEU A 1 201 ? 36.77615 10.99065 50.66404 1.000 13.45254 222 LEU A CA 1
ATOM 1559 C C . LEU A 1 201 ? 38.02815 11.77190 50.30140 1.000 13.75721 222 LEU A C 1
ATOM 1560 O O . LEU A 1 201 ? 37.97730 12.99211 50.14292 1.000 13.85794 222 LEU A O 1
ATOM 1565 N N . GLU A 1 202 ? 39.13167 11.05945 50.12284 1.000 13.24459 223 GLU A N 1
ATOM 1566 C CA . GLU A 1 202 ? 40.35269 11.66465 49.60824 1.000 12.43586 223 GLU A CA 1
ATOM 1567 C C . GLU A 1 202 ? 40.30649 11.67227 48.09008 1.000 13.75814 223 GLU A C 1
ATOM 1568 O O . GLU A 1 202 ? 40.07317 10.63119 47.46059 1.000 15.14274 223 GLU A O 1
ATOM 1574 N N . MET A 1 203 ? 40.53976 12.83703 47.50581 1.000 14.80380 224 MET A N 1
ATOM 1575 C CA . MET A 1 203 ? 40.52891 12.99258 46.06062 1.000 15.72077 224 MET A CA 1
ATOM 1576 C C . MET A 1 203 ? 41.91001 12.74305 45.48445 1.000 15.28016 224 MET A C 1
ATOM 1577 O O . MET A 1 203 ? 42.91991 12.70994 46.19585 1.000 16.80996 224 MET A O 1
ATOM 1582 N N . LYS A 1 204 ? 41.96860 12.61283 44.16041 1.000 16.84734 225 LYS A N 1
ATOM 1583 C CA . LYS A 1 204 ? 43.23612 12.24337 43.53876 1.000 17.94930 225 LYS A CA 1
ATOM 1584 C C . LYS A 1 204 ? 44.30474 13.29571 43.76678 1.000 19.16354 225 LYS A C 1
ATOM 1585 O O . LYS A 1 204 ? 45.48803 12.95460 43.84396 1.000 19.91164 225 LYS A O 1
ATOM 1591 N N . ASP A 1 205 ? 43.91822 14.55955 43.93042 1.000 16.68319 226 ASP A N 1
ATOM 1592 C CA . ASP A 1 205 ? 44.91683 15.60144 44.13340 1.000 18.07194 226 ASP A CA 1
ATOM 1593 C C . ASP A 1 205 ? 45.26892 15.79870 45.59928 1.000 17.13483 226 ASP A C 1
ATOM 1594 O O . ASP A 1 205 ? 46.02833 16.71815 45.92202 1.000 17.71157 226 ASP A O 1
ATOM 1599 N N . GLY A 1 206 ? 44.78996 14.93724 46.47540 1.000 16.36806 227 GLY A N 1
ATOM 1600 C CA . GLY A 1 206 ? 45.07593 15.01877 47.89082 1.000 16.85355 227 GLY A CA 1
ATOM 1601 C C . GLY A 1 206 ? 44.07607 15.80484 48.69926 1.000 15.83265 227 GLY A C 1
ATOM 1602 O O . GLY A 1 206 ? 44.10224 15.72224 49.93103 1.000 17.76528 227 GLY A O 1
ATOM 1603 N N . THR A 1 207 ? 43.18290 16.55718 48.04866 1.000 15.09515 228 THR A N 1
ATOM 1604 C CA . THR A 1 207 ? 42.11611 17.26077 48.74640 1.000 15.66956 228 THR A CA 1
ATOM 1605 C C . THR A 1 207 ? 41.22684 16.25314 49.46547 1.000 14.78998 228 THR A C 1
ATOM 1606 O O . THR A 1 207 ? 41.01051 15.15144 48.97325 1.000 17.11644 228 THR A O 1
ATOM 1610 N N .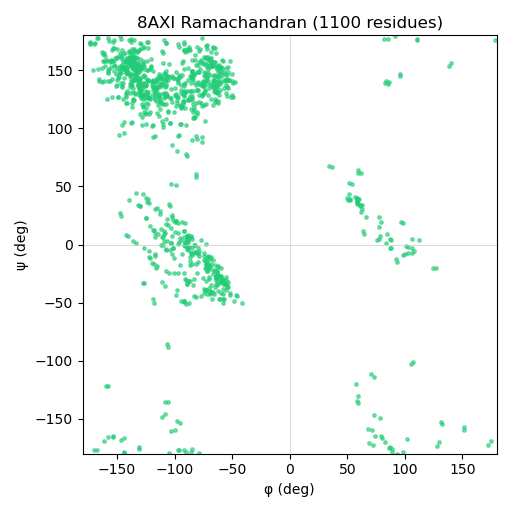 LEU A 1 208 ? 40.73467 16.61768 50.64209 1.000 12.79636 229 LEU A N 1
ATOM 1611 C CA . LEU A 1 208 ? 39.66042 15.85654 51.27851 1.000 13.54012 229 LEU A CA 1
ATOM 1612 C C . LEU A 1 208 ? 38.33299 16.54998 51.02617 1.000 14.27180 229 LEU A C 1
ATOM 1613 O O . LEU A 1 208 ? 38.21621 17.77757 51.17460 1.000 14.85824 229 LEU A O 1
ATOM 1618 N N . TRP A 1 209 ? 37.33535 15.75469 50.65389 1.000 12.67161 230 TRP A N 1
ATOM 1619 C CA . TRP A 1 209 ? 35.96444 16.20643 50.45040 1.000 12.70599 230 TRP A CA 1
ATOM 1620 C C . TRP A 1 209 ? 35.12469 15.64972 51.58940 1.000 12.90406 230 TRP A C 1
ATOM 1621 O O . TRP A 1 209 ? 35.08932 14.43090 51.79940 1.000 13.64254 230 TRP A O 1
ATOM 1632 N N . ALA A 1 210 ? 34.50231 16.54834 52.34540 1.000 12.37888 231 ALA A N 1
ATOM 1633 C CA . ALA A 1 210 ? 33.57409 16.18231 53.40394 1.000 14.43051 231 ALA A CA 1
ATOM 1634 C C . ALA A 1 210 ? 32.14456 16.51497 52.96820 1.000 12.87101 231 ALA A C 1
ATOM 1635 O O . ALA A 1 210 ? 31.89689 17.60292 52.46001 1.000 13.90353 231 ALA A O 1
ATOM 1637 N N . LEU A 1 211 ? 31.23249 15.54916 53.10659 1.000 11.35009 232 LEU A N 1
ATOM 1638 C CA . LEU A 1 211 ? 29.84862 15.68891 52.69582 1.000 12.44321 232 LEU A CA 1
ATOM 1639 C C . LEU A 1 211 ? 29.00722 15.39191 53.92413 1.000 11.40290 232 LEU A C 1
ATOM 1640 O O . LEU A 1 211 ? 29.17885 14.35116 54.55840 1.000 13.33556 232 LEU A O 1
ATOM 1645 N N . ALA A 1 212 ? 28.09236 16.30949 54.25851 1.000 13.09176 233 ALA A N 1
ATOM 1646 C CA . ALA A 1 212 ? 27.43492 16.25445 55.55502 1.000 12.02810 233 ALA A CA 1
ATOM 1647 C C . ALA A 1 212 ? 25.94207 16.52603 55.44288 1.000 11.74194 233 ALA A C 1
ATOM 1648 O O . ALA A 1 212 ? 25.47649 17.22834 54.54219 1.000 13.40429 233 ALA A O 1
ATOM 1650 N N . ARG A 1 213 ? 25.23772 15.99124 56.43813 1.000 12.31133 234 ARG A N 1
ATOM 1651 C CA . ARG A 1 213 ? 23.78289 16.06052 56.54729 1.000 11.93818 234 ARG A CA 1
ATOM 1652 C C . ARG A 1 213 ? 23.35168 17.39239 57.15022 1.000 12.48044 234 ARG A C 1
ATOM 1653 O O . ARG A 1 213 ? 23.94625 17.87179 58.12327 1.000 13.49527 234 ARG A O 1
ATOM 1661 N N . THR A 1 214 ? 22.27837 17.97640 56.59140 1.000 12.52750 235 THR A N 1
ATOM 1662 C CA . THR A 1 214 ? 21.84887 19.32637 56.96113 1.000 12.54643 235 THR A CA 1
ATOM 1663 C C . THR A 1 214 ? 20.32533 19.39431 57.04409 1.000 12.26157 235 THR A C 1
ATOM 1664 O O . THR A 1 214 ? 19.61810 18.42707 56.75897 1.000 13.31993 235 THR A O 1
ATOM 1668 N N . SER A 1 215 ? 19.83924 20.56114 57.44874 1.000 12.99171 236 SER A N 1
ATOM 1669 C CA . SER A 1 215 ? 18.42273 20.90976 57.43368 1.000 13.92315 236 SER A CA 1
ATOM 1670 C C . SER A 1 215 ? 18.01641 21.57562 56.12933 1.000 14.23731 236 SER A C 1
ATOM 1671 O O . SER A 1 215 ? 16.85741 21.98026 55.99898 1.000 14.29971 236 SER A O 1
ATOM 1674 N N . GLN A 1 216 ? 18.92816 21.71772 55.16543 1.000 14.65747 237 GLN A N 1
ATOM 1675 C CA . GLN A 1 216 ? 18.59368 22.30181 53.87615 1.000 15.08769 237 GLN A CA 1
ATOM 1676 C C . GLN A 1 216 ? 18.02207 21.22494 52.95184 1.000 13.99718 237 GLN A C 1
ATOM 1677 O O . GLN A 1 216 ? 17.91900 20.05352 53.31829 1.000 14.02665 237 GLN A O 1
ATOM 1683 N N . ASP A 1 217 ? 17.74761 21.61177 51.69818 1.000 14.67109 238 ASP A N 1
ATOM 1684 C CA . ASP A 1 217 ? 17.23527 20.67694 50.70074 1.000 14.03811 238 ASP A CA 1
ATOM 1685 C C . ASP A 1 217 ? 18.28235 19.70834 50.17006 1.000 15.02459 238 ASP A C 1
ATOM 1686 O O . ASP A 1 217 ? 17.90251 18.74925 49.48368 1.000 15.04531 238 ASP A O 1
ATOM 1691 N N . GLN A 1 218 ? 19.57390 19.94316 50.43005 1.000 14.66885 239 GLN A N 1
ATOM 1692 C CA . GLN A 1 218 ? 20.63888 19.04889 50.00948 1.000 15.13084 239 GLN A CA 1
ATOM 1693 C C . GLN A 1 218 ? 21.67971 18.95941 51.12917 1.000 12.92901 239 GLN A C 1
ATOM 1694 O O . GLN A 1 218 ? 21.73120 19.79402 52.04211 1.000 13.65848 239 GLN A O 1
ATOM 1700 N N . ALA A 1 219 ? 22.47708 17.90455 51.06556 1.000 12.24256 240 ALA A N 1
ATOM 1701 C CA . ALA A 1 219 ? 23.70361 17.83206 51.86153 1.000 12.14434 240 ALA A CA 1
ATOM 1702 C C . ALA A 1 219 ? 24.62700 18.99892 51.52522 1.000 13.64430 240 ALA A C 1
ATOM 1703 O O . ALA A 1 219 ? 24.60055 19.53314 50.41644 1.000 13.76947 240 ALA A O 1
ATOM 1705 N N . TRP A 1 220 ? 25.44807 19.39172 52.49787 1.000 13.28557 241 TRP A N 1
ATOM 1706 C CA . TRP A 1 220 ? 26.46083 20.42138 52.30891 1.000 14.32751 241 TRP A CA 1
ATOM 1707 C C . TRP A 1 220 ? 27.85366 19.80190 52.34992 1.000 15.21747 241 TRP A C 1
ATOM 1708 O O . TRP A 1 220 ? 28.03916 18.66581 52.77574 1.000 13.82628 241 TRP A O 1
ATOM 1719 N N . GLN A 1 221 ? 28.82838 20.56551 51.88332 1.000 13.15293 242 GLN A N 1
ATOM 1720 C CA . GLN A 1 221 ? 30.16841 20.01774 51.72690 1.000 12.34786 242 GLN A CA 1
ATOM 1721 C C . GLN A 1 221 ? 31.22042 21.07906 52.02270 1.000 12.55732 242 GLN A C 1
ATOM 1722 O O . GLN A 1 221 ? 30.96844 22.27438 51.93694 1.000 13.83353 242 GLN A O 1
ATOM 1728 N N . ALA A 1 222 ? 32.41781 20.60798 52.38219 1.000 14.52288 243 ALA A N 1
ATOM 1729 C CA . ALA A 1 222 ? 33.60585 21.44412 52.53227 1.000 13.53538 243 ALA A CA 1
ATOM 1730 C C . ALA A 1 222 ? 34.80936 20.62821 52.10476 1.000 14.05539 243 ALA A C 1
ATOM 1731 O O . ALA A 1 222 ? 34.74672 19.41640 51.94408 1.000 13.52076 243 ALA A O 1
ATOM 1733 N N . PHE A 1 223 ? 35.91671 21.32334 51.93239 1.000 14.44668 244 PHE A N 1
ATOM 1734 C CA . PHE A 1 223 ? 37.13396 20.71579 51.41412 1.000 13.71630 244 PHE A CA 1
ATOM 1735 C C . PHE A 1 223 ? 38.32408 21.11087 52.27248 1.000 14.18023 244 PHE A C 1
ATOM 1736 O O . PHE A 1 223 ? 38.39131 22.22798 52.78609 1.000 15.71761 244 PHE A O 1
ATOM 1744 N N . SER A 1 224 ? 39.30318 20.21212 52.37254 1.000 14.39741 245 SER A N 1
ATOM 1745 C CA . SER A 1 224 ? 40.52694 20.48914 53.11065 1.000 14.18326 245 SER A CA 1
ATOM 1746 C C . SER A 1 224 ? 41.73040 20.20757 52.22397 1.000 13.26526 245 SER A C 1
ATOM 1747 O O . SER A 1 224 ? 41.77108 19.18755 51.52799 1.000 13.73885 245 SER A O 1
ATOM 1750 N N . LYS A 1 225 ? 42.72011 21.09301 52.30169 1.000 13.37113 246 LYS A N 1
ATOM 1751 C CA . LYS A 1 225 ? 43.97927 20.99103 51.56340 1.000 14.65257 246 LYS A CA 1
ATOM 1752 C C . LYS A 1 225 ? 45.11754 20.51750 52.42796 1.000 12.54851 246 LYS A C 1
ATOM 1753 O O . LYS A 1 225 ? 46.24206 20.39556 51.92258 1.000 15.02542 246 LYS A O 1
ATOM 1759 N N . ASP A 1 226 ? 44.87732 20.22287 53.70832 1.000 13.88014 247 ASP A N 1
ATOM 1760 C CA . ASP A 1 226 ? 45.91833 19.84890 54.66031 1.000 13.74560 247 ASP A CA 1
ATOM 1761 C C . ASP A 1 226 ? 45.53564 18.57340 55.39727 1.000 14.49160 247 ASP A C 1
ATOM 1762 O O . ASP A 1 226 ? 45.82933 18.39712 56.58626 1.000 14.86203 247 ASP A O 1
ATOM 1767 N N . TYR A 1 227 ? 44.82416 17.67732 54.71644 1.000 12.98547 248 TYR A N 1
ATOM 1768 C CA . TYR A 1 227 ? 44.45232 16.39814 55.28208 1.000 14.13752 248 TYR A CA 1
ATOM 1769 C C . TYR A 1 227 ? 43.63127 16.54142 56.55861 1.000 12.16604 248 TYR A C 1
ATOM 1770 O O . TYR A 1 227 ? 43.72256 15.71229 57.46988 1.000 13.35537 248 TYR A O 1
ATOM 1779 N N . GLY A 1 228 ? 42.78717 17.57529 56.59985 1.000 12.46107 249 GLY A N 1
ATOM 1780 C CA . GLY A 1 228 ? 41.74437 17.61065 57.60676 1.000 14.91092 249 GLY A CA 1
ATOM 1781 C C . GLY A 1 228 ? 41.97074 18.58420 58.73772 1.000 15.14770 249 GLY A C 1
ATOM 1782 O O . GLY A 1 228 ? 41.09496 18.69176 59.61713 1.000 15.54996 249 GLY A O 1
ATOM 1783 N N . GLU A 1 229 ? 43.11162 19.29073 58.76529 1.000 13.94495 250 GLU A N 1
ATOM 1784 C CA . GLU A 1 229 ? 43.32104 20.22221 59.86417 1.000 14.23079 250 GLU A CA 1
ATOM 1785 C C . GLU A 1 229 ? 42.43447 21.43935 59.70209 1.000 15.94156 250 GLU A C 1
ATOM 1786 O O . GLU A 1 229 ? 41.91308 21.97386 60.69134 1.000 19.43608 250 GLU A O 1
ATOM 1792 N N . THR A 1 230 ? 42.26869 21.91749 58.47148 1.000 16.08236 251 THR A N 1
ATOM 1793 C CA . THR A 1 230 ? 41.45283 23.09851 58.21864 1.000 15.78876 251 THR A CA 1
ATOM 1794 C C . THR A 1 230 ? 40.58383 22.86309 56.99429 1.000 16.72188 251 THR A C 1
ATOM 1795 O O . THR A 1 230 ? 40.96174 22.12571 56.07968 1.000 16.46484 251 THR A O 1
ATOM 1799 N N . TRP A 1 231 ? 39.43326 23.53272 56.97903 1.000 16.67642 252 TRP A N 1
ATOM 1800 C CA . TRP A 1 231 ? 38.38894 23.27289 55.99935 1.000 16.57159 252 TRP A CA 1
ATOM 1801 C C . TRP A 1 231 ? 37.87091 24.57773 55.40562 1.000 17.60692 252 TRP A C 1
ATOM 1802 O O . TRP A 1 231 ? 37.81438 25.61153 56.07983 1.000 19.48118 252 TRP A O 1
ATOM 1813 N N . SER A 1 232 ? 37.51407 24.51587 54.12667 1.000 16.99895 253 SER A N 1
ATOM 1814 C CA . SER A 1 232 ? 36.94112 25.64602 53.41401 1.000 18.40572 253 SER A CA 1
ATOM 1815 C C . SER A 1 232 ? 35.58429 26.04537 53.99243 1.000 20.62862 253 SER A C 1
ATOM 1816 O O . SER A 1 232 ? 34.95289 25.31056 54.75904 1.000 20.40622 253 SER A O 1
ATOM 1819 N N . LYS A 1 233 ? 35.14711 27.24406 53.60921 1.000 22.21270 254 LYS A N 1
ATOM 1820 C CA . LYS A 1 233 ? 33.75471 27.63015 53.77973 1.000 20.36871 254 LYS A CA 1
ATOM 1821 C C . LYS A 1 233 ? 32.86834 26.49358 53.27373 1.000 21.70749 254 LYS A C 1
ATOM 1822 O O . LYS A 1 233 ? 33.19357 25.86796 52.25903 1.000 25.96749 254 LYS A O 1
ATOM 1828 N N . PRO A 1 234 ? 31.76325 26.18186 53.95098 1.000 18.36756 255 PRO A N 1
ATOM 1829 C CA . PRO A 1 234 ? 30.86595 25.12380 53.46934 1.000 17.61797 255 PRO A CA 1
ATOM 1830 C C . PRO A 1 234 ? 29.92756 25.64903 52.39481 1.000 17.45034 255 PRO A C 1
ATOM 1831 O O . PRO A 1 234 ? 29.70645 26.84728 52.26709 1.000 20.99867 255 PRO A O 1
ATOM 1835 N N . GLU A 1 235 ? 29.40202 24.73091 51.59368 1.000 16.62471 256 GLU A N 1
ATOM 1836 C CA . GLU A 1 235 ? 28.53449 25.09361 50.47777 1.000 17.36497 256 GLU A CA 1
ATOM 1837 C C . GLU A 1 235 ? 27.57089 23.94729 50.19092 1.000 15.61182 256 GLU A C 1
ATOM 1838 O O . GLU A 1 235 ? 27.82730 22.79997 50.57092 1.000 14.84872 256 GLU A O 1
ATOM 1844 N N . PRO A 1 236 ? 26.46160 24.22221 49.49869 1.000 17.55798 257 PRO A N 1
ATOM 1845 C CA . PRO A 1 236 ? 25.56607 23.13345 49.08158 1.000 15.35985 257 PRO A CA 1
ATOM 1846 C C . PRO A 1 236 ? 26.26116 22.16440 48.13732 1.000 16.18201 257 PRO A C 1
ATOM 1847 O O . PRO A 1 236 ? 27.03718 22.56683 47.26383 1.000 18.70590 257 PRO A O 1
ATOM 1851 N N . SER A 1 237 ? 25.99173 20.88097 48.33622 1.000 15.95137 258 SER A N 1
ATOM 1852 C CA . SER A 1 237 ? 26.44126 19.81381 47.45766 1.000 16.22259 258 SER A CA 1
ATOM 1853 C C . SER A 1 237 ? 25.37108 19.54788 46.39994 1.000 16.82821 258 SER A C 1
ATOM 1854 O O . SER A 1 237 ? 24.25494 20.07722 46.45996 1.000 16.48381 258 SER A O 1
ATOM 1857 N N . ARG A 1 238 ? 25.71693 18.70333 45.42584 1.000 16.06640 259 ARG A N 1
ATOM 1858 C CA . ARG A 1 238 ? 24.75867 18.29482 44.40682 1.000 17.38463 259 ARG A CA 1
ATOM 1859 C C . ARG A 1 238 ? 23.81015 17.20693 44.87368 1.000 14.66734 259 ARG A C 1
ATOM 1860 O O . ARG A 1 238 ? 22.85866 16.91346 44.14440 1.000 16.31336 259 ARG A O 1
ATOM 1868 N N . PHE A 1 239 ? 23.99373 16.62761 46.05373 1.000 14.57529 260 PHE A N 1
ATOM 1869 C CA . PHE A 1 239 ? 23.19410 15.48120 46.49822 1.000 14.48735 260 PHE A CA 1
ATOM 1870 C C . PHE A 1 239 ? 22.03930 15.98315 47.34428 1.000 15.72400 260 PHE A C 1
ATOM 1871 O O . PHE A 1 239 ? 22.21030 16.36757 48.50659 1.000 15.29147 260 PHE A O 1
ATOM 1879 N N . PHE A 1 240 ? 20.85864 15.98990 46.74110 1.000 13.93853 261 PHE A N 1
ATOM 1880 C CA . PHE A 1 240 ? 19.64753 16.37544 47.44776 1.000 14.85000 261 PHE A CA 1
ATOM 1881 C C . PHE A 1 240 ? 19.35998 15.44888 48.61477 1.000 13.89481 261 PHE A C 1
ATOM 1882 O O . PHE A 1 240 ? 19.76440 14.28505 48.64117 1.000 15.10384 261 PHE A O 1
ATOM 1890 N N . GLY A 1 241 ? 18.67517 15.98836 49.60595 1.000 13.48938 262 GLY A N 1
ATOM 1891 C CA . GLY A 1 241 ? 18.30667 15.21913 50.77703 1.000 14.38620 262 GLY A CA 1
ATOM 1892 C C . GLY A 1 241 ? 18.45793 16.05737 52.02596 1.000 13.17001 262 GLY A C 1
ATOM 1893 O O . GLY A 1 241 ? 19.23151 17.01862 52.07780 1.000 13.52665 262 GLY A O 1
ATOM 1894 N N . THR A 1 242 ? 17.70858 15.67733 53.05965 1.000 13.22548 263 THR A N 1
ATOM 1895 C CA . THR A 1 242 ? 17.54137 16.50036 54.24458 1.000 12.82638 263 THR A CA 1
ATOM 1896 C C . THR A 1 242 ? 17.51147 15.60332 55.46545 1.000 12.75833 263 THR A C 1
ATOM 1897 O O . THR A 1 242 ? 16.69697 14.68338 55.53991 1.000 12.46733 263 THR A O 1
ATOM 1901 N N . LEU A 1 243 ? 18.43739 15.82738 56.40274 1.000 12.43561 264 LEU A N 1
ATOM 1902 C CA . LEU A 1 243 ? 18.35275 15.15261 57.70073 1.000 12.36758 264 LEU A CA 1
ATOM 1903 C C . LEU A 1 243 ? 18.46945 13.64407 57.52441 1.000 11.31708 264 LEU A C 1
ATOM 1904 O O . LEU A 1 243 ? 17.83037 12.86382 58.22703 1.000 12.80718 264 LEU A O 1
ATOM 1909 N N . THR A 1 244 ? 19.26876 13.22457 56.54726 1.000 11.20970 265 THR A N 1
ATOM 1910 C CA . THR A 1 244 ? 19.57180 11.82265 56.28874 1.000 11.51429 265 THR A CA 1
ATOM 1911 C C . THR A 1 244 ? 21.05345 11.71884 55.94402 1.000 12.61304 265 THR A C 1
ATOM 1912 O O . THR A 1 244 ? 21.69770 12.72075 55.63082 1.000 12.36422 265 THR A O 1
ATOM 1916 N N . MET A 1 245 ? 21.57749 10.50069 55.94811 1.000 11.63788 266 MET A N 1
ATOM 1917 C CA . MET A 1 245 ? 23.01688 10.30323 55.97488 1.000 11.60299 266 MET A CA 1
ATOM 1918 C C . MET A 1 245 ? 23.59856 10.03896 54.58738 1.000 13.62314 266 MET A C 1
ATOM 1919 O O . MET A 1 245 ? 22.97407 9.38454 53.75344 1.000 15.79021 266 MET A O 1
ATOM 1924 N N . ASN A 1 246 ? 24.78917 10.58275 54.33794 1.000 12.79396 267 ASN A N 1
ATOM 1925 C CA . ASN A 1 246 ? 25.56306 10.36615 53.11314 1.000 12.08622 267 ASN A CA 1
ATOM 1926 C C . ASN A 1 246 ? 26.75094 9.45323 53.38008 1.000 10.67932 267 ASN A C 1
ATOM 1927 O O . ASN A 1 246 ? 27.36844 9.53719 54.44809 1.000 11.94219 267 ASN A O 1
ATOM 1932 N N . THR A 1 247 ? 27.09070 8.60115 52.41250 1.000 11.69572 268 THR A N 1
ATOM 1933 C CA . THR A 1 247 ? 28.31679 7.81550 52.49108 1.000 11.58543 268 THR A CA 1
ATOM 1934 C C . THR A 1 247 ? 29.01559 7.87460 51.14825 1.000 11.81805 268 THR A C 1
ATOM 1935 O O . THR A 1 247 ? 28.41752 7.56306 50.11550 1.000 12.79962 268 THR A O 1
ATOM 1939 N N . LEU A 1 248 ? 30.31146 8.21281 51.17325 1.000 11.90998 269 LEU A N 1
ATOM 1940 C CA . LEU A 1 248 ? 31.16065 8.19113 49.99014 1.000 13.15213 269 LEU A CA 1
ATOM 1941 C C . LEU A 1 248 ? 32.14732 7.03724 50.08435 1.000 14.11236 269 LEU A C 1
ATOM 1942 O O . LEU A 1 248 ? 32.61198 6.69364 51.17187 1.000 13.81171 269 LEU A O 1
ATOM 1947 N N . GLY A 1 249 ? 32.47905 6.45609 48.93382 1.000 13.98524 270 GLY A N 1
ATOM 1948 C CA . GLY A 1 249 ? 33.47140 5.40336 48.83089 1.000 15.38852 270 GLY A CA 1
ATOM 1949 C C . GLY A 1 249 ? 34.08404 5.42629 47.45187 1.000 13.57579 270 GLY A C 1
ATOM 1950 O O . GLY A 1 249 ? 33.72029 6.23007 46.59065 1.000 14.11012 270 GLY A O 1
ATOM 1951 N N . ARG A 1 250 ? 35.06822 4.55548 47.26187 1.000 16.63285 271 ARG A N 1
ATOM 1952 C CA . ARG A 1 250 ? 35.79005 4.51491 46.00151 1.000 16.18903 271 ARG A CA 1
ATOM 1953 C C . ARG A 1 250 ? 36.07005 3.06257 45.67331 1.000 16.64691 271 ARG A C 1
ATOM 1954 O O . ARG A 1 250 ? 36.54283 2.31471 46.53686 1.000 18.77974 271 ARG A O 1
ATOM 1962 N N . LEU A 1 251 ? 35.78039 2.67881 44.43386 1.000 16.56323 272 LEU A N 1
ATOM 1963 C CA . LEU A 1 251 ? 36.03823 1.33291 43.94749 1.000 16.41572 272 LEU A CA 1
ATOM 1964 C C . LEU A 1 251 ? 37.51293 1.16864 43.60468 1.000 16.14830 272 LEU A C 1
ATOM 1965 O O . LEU A 1 251 ? 38.25608 2.14380 43.45651 1.000 17.41769 272 LEU A O 1
ATOM 1970 N N . ASP A 1 252 ? 37.92830 -0.09054 43.41232 1.000 16.50101 273 ASP A N 1
ATOM 1971 C CA . ASP A 1 252 ? 39.33659 -0.36184 43.12937 1.000 18.92133 273 ASP A CA 1
ATOM 1972 C C . ASP A 1 252 ? 39.82034 0.39776 41.90347 1.000 19.79795 273 ASP A C 1
ATOM 1973 O O . ASP A 1 252 ? 40.98771 0.80588 41.85354 1.000 20.42412 273 ASP A O 1
ATOM 1978 N N . ASP A 1 253 ? 38.96198 0.60469 40.90490 1.000 17.50744 274 ASP A N 1
ATOM 1979 C CA . ASP A 1 253 ? 39.38359 1.25706 39.67166 1.000 20.51545 274 ASP A CA 1
ATOM 1980 C C . ASP A 1 253 ? 39.33979 2.77884 39.75428 1.000 18.90809 274 ASP A C 1
ATOM 1981 O O . ASP A 1 253 ? 39.58747 3.44463 38.74106 1.000 22.92436 274 ASP A O 1
ATOM 1986 N N . GLY A 1 254 ? 39.02910 3.33526 40.92010 1.000 17.54265 275 GLY A N 1
ATOM 1987 C CA . GLY A 1 254 ? 39.01984 4.76873 41.11972 1.000 19.97596 275 GLY A CA 1
ATOM 1988 C C . GLY A 1 254 ? 37.65409 5.40742 41.02917 1.000 17.39485 275 GLY A C 1
ATOM 1989 O O . GLY A 1 254 ? 37.51390 6.59301 41.35047 1.000 18.48905 275 GLY A O 1
ATOM 1990 N N . THR A 1 255 ? 36.63674 4.65728 40.60947 1.000 16.52844 276 THR A N 1
ATOM 1991 C CA . THR A 1 255 ? 35.29060 5.19946 40.50961 1.000 17.27396 276 THR A CA 1
ATOM 1992 C C . THR A 1 255 ? 34.77458 5.56576 41.89340 1.000 15.45391 276 THR A C 1
ATOM 1993 O O . THR A 1 255 ? 34.85690 4.76725 42.82865 1.000 16.08003 276 THR A O 1
ATOM 1997 N N . ILE A 1 256 ? 34.16765 6.75838 42.00701 1.000 15.10577 277 ILE A N 1
ATOM 1998 C CA . ILE A 1 256 ? 33.59623 7.21853 43.26555 1.000 12.94991 277 ILE A CA 1
ATOM 1999 C C . ILE A 1 256 ? 32.14276 6.78859 43.33083 1.000 13.45776 277 ILE A C 1
ATOM 2000 O O . ILE A 1 256 ? 31.41598 6.83266 42.32613 1.000 15.43525 277 ILE A O 1
ATOM 2005 N N . VAL A 1 257 ? 31.74022 6.35073 44.51368 1.000 12.23779 278 VAL A N 1
ATOM 2006 C CA . VAL A 1 257 ? 30.37810 5.92473 44.79768 1.000 13.34665 278 VAL A CA 1
ATOM 2007 C C . VAL A 1 257 ? 29.80110 6.84967 45.85651 1.000 12.19484 278 VAL A C 1
ATOM 2008 O O . VAL A 1 257 ? 30.43198 7.08642 46.89782 1.000 13.52525 278 VAL A O 1
ATOM 2012 N N . SER A 1 258 ? 28.60688 7.37174 45.59007 1.000 13.16022 279 SER A N 1
ATOM 2013 C CA . SER A 1 258 ? 27.84277 8.17050 46.54006 1.000 13.22854 279 SER A CA 1
ATOM 2014 C C . SER A 1 258 ? 26.54563 7.44171 46.86496 1.000 11.89123 279 SER A C 1
ATOM 2015 O O . SER A 1 258 ? 25.77952 7.08646 45.95755 1.000 13.55939 279 SER A O 1
ATOM 2018 N N . LEU A 1 259 ? 26.31643 7.21505 48.15179 1.000 10.95034 280 LEU A N 1
ATOM 2019 C CA . LEU A 1 259 ? 25.10261 6.58511 48.65399 1.000 12.03124 280 LEU A CA 1
ATOM 2020 C C . LEU A 1 259 ? 24.39578 7.57569 49.56258 1.000 10.68572 280 LEU A C 1
ATOM 2021 O O . LEU A 1 259 ? 25.03919 8.20431 50.41622 1.000 12.07266 280 LEU A O 1
ATOM 2026 N N . TRP A 1 260 ? 23.08750 7.74155 49.37308 1.000 11.93912 281 TRP A N 1
ATOM 2027 C CA . TRP A 1 260 ? 22.33897 8.68706 50.19424 1.000 11.75671 281 TRP A CA 1
ATOM 2028 C C . TRP A 1 260 ? 20.85802 8.43097 49.98499 1.000 11.56639 281 TRP A C 1
ATOM 2029 O O . TRP A 1 260 ? 20.46189 7.56833 49.19803 1.000 12.65392 281 TRP A O 1
ATOM 2040 N N . THR A 1 261 ? 20.04432 9.17554 50.70513 1.000 10.73500 282 THR A N 1
ATOM 2041 C CA . THR A 1 261 ? 18.59338 9.09875 50.53031 1.000 10.79717 282 THR A CA 1
ATOM 2042 C C . THR A 1 261 ? 18.16557 10.33034 49.74554 1.000 11.14807 282 THR A C 1
ATOM 2043 O O . THR A 1 261 ? 18.10261 11.43855 50.27667 1.000 12.32769 282 THR A O 1
ATOM 2047 N N . ASN A 1 262 ? 17.86870 10.12636 48.46278 1.000 11.75182 283 ASN A N 1
ATOM 2048 C CA . ASN A 1 262 ? 17.59756 11.24056 47.54537 1.000 11.08192 283 ASN A CA 1
ATOM 2049 C C . ASN A 1 262 ? 16.11307 11.57633 47.55645 1.000 11.01127 283 ASN A C 1
ATOM 2050 O O . ASN A 1 262 ? 15.35878 11.27421 46.61594 1.000 12.70630 283 ASN A O 1
ATOM 2055 N N . THR A 1 263 ? 15.70890 12.27409 48.61002 1.000 11.46324 284 THR A N 1
ATOM 2056 C CA . THR A 1 263 ? 14.29561 12.56321 48.82061 1.000 11.23992 284 THR A CA 1
ATOM 2057 C C . THR A 1 263 ? 14.11510 14.02424 49.21108 1.000 12.42647 284 THR A C 1
ATOM 2058 O O . THR A 1 263 ? 15.04960 14.69168 49.68013 1.000 12.96543 284 THR A O 1
ATOM 2062 N N . MET A 1 264 ? 12.89050 14.52012 49.01345 1.000 14.72302 285 MET A N 1
ATOM 2063 C CA . MET A 1 264 ? 12.44147 15.80619 49.54371 1.000 13.97021 285 MET A CA 1
ATOM 2064 C C . MET A 1 264 ? 11.35535 15.51921 50.57693 1.000 12.67363 285 MET A C 1
ATOM 2065 O O . MET A 1 264 ? 10.34932 14.87294 50.25441 1.000 13.55350 285 MET A O 1
ATOM 2070 N N . ALA A 1 265 ? 11.52754 15.98774 51.81085 1.000 12.14415 286 ALA A N 1
ATOM 2071 C CA . ALA A 1 265 ? 10.48823 15.81844 52.82253 1.000 13.66666 286 ALA A CA 1
ATOM 2072 C C . ALA A 1 265 ? 9.26149 16.65810 52.46899 1.000 12.12982 286 ALA A C 1
ATOM 2073 O O . ALA A 1 265 ? 9.33486 17.59649 51.66586 1.000 13.12795 286 ALA A O 1
ATOM 2075 N N . LEU A 1 266 ? 8.12211 16.29706 53.06418 1.000 13.55459 287 LEU A N 1
ATOM 2076 C CA . LEU A 1 266 ? 6.95098 17.15034 52.97420 1.000 14.09335 287 LEU A CA 1
ATOM 2077 C C . LEU A 1 266 ? 7.25201 18.49521 53.62705 1.000 14.28384 287 LEU A C 1
ATOM 2078 O O . LEU A 1 266 ? 8.00382 18.56571 54.61110 1.000 13.90679 287 LEU A O 1
ATOM 2083 N N . PRO A 1 267 ? 6.64717 19.57124 53.12694 1.000 15.02671 288 PRO A N 1
ATOM 2084 C CA . PRO A 1 267 ? 6.74243 20.85891 53.81959 1.000 13.76971 288 PRO A CA 1
ATOM 2085 C C . PRO A 1 267 ? 6.40395 20.72619 55.29465 1.000 13.80293 288 PRO A C 1
ATOM 2086 O O . PRO A 1 267 ? 5.52341 19.95435 55.69422 1.000 14.82998 288 PRO A O 1
ATOM 2090 N N . GLU A 1 268 ? 7.06674 21.52653 56.10114 1.000 13.93326 289 GLU A N 1
ATOM 2091 C CA . GLU A 1 268 ? 6.78389 21.55595 57.52163 1.000 15.02981 289 GLU A CA 1
ATOM 2092 C C . GLU A 1 268 ? 5.34888 22.03500 57.76868 1.000 15.97380 289 GLU A C 1
ATOM 2093 O O . GLU A 1 268 ? 4.84329 22.92002 57.07711 1.000 16.22192 289 GLU A O 1
ATOM 2099 N N . ASN A 1 269 ? 4.70470 21.48415 58.79495 1.000 15.95020 290 ASN A N 1
ATOM 2100 C CA . ASN A 1 269 ? 3.32902 21.82931 59.14687 1.000 14.27463 290 ASN A CA 1
ATOM 2101 C C . ASN A 1 269 ? 3.30202 22.86358 60.26143 1.000 16.93296 290 ASN A C 1
ATOM 2102 O O . ASN A 1 269 ? 4.33612 23.40153 60.67536 1.000 17.89163 290 ASN A O 1
ATOM 2107 N N . ALA A 1 270 ? 2.08906 23.21148 60.70522 1.000 17.15731 291 ALA A N 1
ATOM 2108 C CA . ALA A 1 270 ? 1.92599 24.31426 61.63266 1.000 18.80654 291 ALA A CA 1
ATOM 2109 C C . ALA A 1 270 ? 2.24083 23.95195 63.07412 1.000 18.20626 291 ALA A C 1
ATOM 2110 O O . ALA A 1 270 ? 2.19301 24.83692 63.93367 1.000 22.95264 291 ALA A O 1
ATOM 2112 N N . THR A 1 271 ? 2.56817 22.69247 63.35569 1.000 18.93734 292 THR A N 1
ATOM 2113 C CA . THR A 1 271 ? 2.97475 22.25131 64.68888 1.000 21.48299 292 THR A CA 1
ATOM 2114 C C . THR A 1 271 ? 4.36382 21.61537 64.66145 1.000 25.23108 292 THR A C 1
ATOM 2115 O O . THR A 1 271 ? 4.63436 20.64763 65.37677 1.000 26.21899 292 THR A O 1
ATOM 2119 N N . ALA A 1 272 ? 5.25843 22.13302 63.81674 1.000 21.43289 293 ALA A N 1
ATOM 2120 C CA . ALA A 1 272 ? 6.54554 21.47431 63.57413 1.000 20.38602 293 ALA A CA 1
ATOM 2121 C C . ALA A 1 272 ? 7.52215 21.57699 64.73981 1.000 28.14095 293 ALA A C 1
ATOM 2122 O O . ALA A 1 272 ? 8.52321 20.84275 64.74613 1.000 25.72318 293 ALA A O 1
ATOM 2124 N N . GLY A 1 273 ? 7.26865 22.45665 65.70761 1.000 26.88759 294 GLY A N 1
ATOM 2125 C CA . GLY A 1 273 ? 8.17799 22.64752 66.82175 1.000 31.90311 294 GLY A CA 1
ATOM 2126 C C . GLY A 1 273 ? 9.22753 23.69845 66.53121 1.000 27.20344 294 GLY A C 1
ATOM 2127 O O . GLY A 1 273 ? 9.26602 24.32373 65.46744 1.000 29.54462 294 GLY A O 1
ATOM 2128 N N . ASN A 1 274 ? 10.11791 23.89121 67.50595 1.000 27.24150 295 ASN A N 1
ATOM 2129 C CA . ASN A 1 274 ? 11.11240 24.95659 67.41362 1.000 27.33633 295 ASN A CA 1
ATOM 2130 C C . ASN A 1 274 ? 12.40532 24.52788 66.73400 1.000 27.27073 295 ASN A C 1
ATOM 2131 O O . ASN A 1 274 ? 13.35166 25.32025 66.68457 1.000 31.84937 295 ASN A O 1
ATOM 2136 N N . GLY A 1 275 ? 12.47211 23.31080 66.21360 1.000 26.77396 296 GLY A N 1
ATOM 2137 C CA . GLY A 1 275 ? 13.64410 22.86002 65.49812 1.000 23.17952 296 GLY A CA 1
ATOM 2138 C C . GLY A 1 275 ? 14.74466 22.25597 66.34246 1.000 24.26061 296 GLY A C 1
ATOM 2139 O O . GLY A 1 275 ? 15.73282 21.78862 65.77352 1.000 21.68497 296 GLY A O 1
ATOM 2140 N N . THR A 1 276 ? 14.61118 22.23390 67.67369 1.000 23.68103 297 THR A N 1
ATOM 2141 C CA . THR A 1 276 ? 15.57653 21.49295 68.48741 1.000 23.34215 297 THR A CA 1
ATOM 2142 C C . THR A 1 276 ? 15.58421 20.01430 68.13141 1.000 19.29645 297 THR A C 1
ATOM 2143 O O . THR A 1 276 ? 16.64553 19.40223 67.96748 1.000 22.53592 297 THR A O 1
ATOM 2147 N N . TRP A 1 277 ? 14.39545 19.41049 68.02042 1.000 23.52414 298 TRP A N 1
ATOM 2148 C CA . TRP A 1 277 ? 14.24059 18.01537 67.63869 1.000 26.31490 298 TRP A CA 1
ATOM 2149 C C . TRP A 1 277 ? 13.22665 17.92230 66.49959 1.000 20.21372 298 TRP A C 1
ATOM 2150 O O . TRP A 1 277 ? 12.60516 18.90913 66.09894 1.000 23.29116 298 TRP A O 1
ATOM 2161 N N . GLU A 1 278 ? 13.11585 16.72455 65.95345 1.000 19.69561 299 GLU A N 1
ATOM 2162 C CA . GLU A 1 278 ? 12.21460 16.46639 64.83537 1.000 17.77210 299 GLU A CA 1
ATOM 2163 C C . GLU A 1 278 ? 10.76616 16.32369 65.30914 1.000 18.47919 299 GLU A C 1
ATOM 2164 O O . GLU A 1 278 ? 10.50139 15.90967 66.44503 1.000 21.23368 299 GLU A O 1
ATOM 2170 N N . ASP A 1 279 ? 9.82064 16.72741 64.44915 1.000 15.88205 300 ASP A N 1
ATOM 2171 C CA . ASP A 1 279 ? 8.42130 16.38152 64.71272 1.000 16.20861 300 ASP A CA 1
ATOM 2172 C C . ASP A 1 279 ? 8.02502 15.06838 64.04683 1.000 15.19970 300 ASP A C 1
ATOM 2173 O O . ASP A 1 279 ? 7.42763 14.19090 64.69247 1.000 18.29307 300 ASP A O 1
ATOM 2178 N N . VAL A 1 280 ? 8.33862 14.91107 62.76816 1.000 14.12150 301 VAL A N 1
ATOM 2179 C CA . VAL A 1 280 ? 7.93712 13.71733 62.03681 1.000 13.91180 301 VAL A CA 1
ATOM 2180 C C . VAL A 1 280 ? 8.85583 13.54174 60.83363 1.000 15.23029 301 VAL A C 1
ATOM 2181 O O . VAL A 1 280 ? 9.22954 14.51194 60.17077 1.000 16.65999 301 VAL A O 1
ATOM 2185 N N . PHE A 1 281 ? 9.21290 12.29587 60.55342 1.000 13.22687 302 PHE A N 1
ATOM 2186 C CA . PHE A 1 281 ? 10.01642 11.96552 59.38393 1.000 13.15122 302 PHE A CA 1
ATOM 2187 C C . PHE A 1 281 ? 9.12088 11.60250 58.20143 1.000 13.84826 302 PHE A C 1
ATOM 2188 O O . PHE A 1 281 ? 8.31064 10.67388 58.28883 1.000 15.70062 302 PHE A O 1
ATOM 2196 N N . THR A 1 282 ? 9.28237 12.31275 57.09093 1.000 12.97660 303 THR A N 1
ATOM 2197 C CA . THR A 1 282 ? 8.49642 12.04227 55.88842 1.000 12.11091 303 THR A CA 1
ATOM 2198 C C . THR A 1 282 ? 9.37929 11.78690 54.67588 1.000 13.22185 303 THR A C 1
ATOM 2199 O O . THR A 1 282 ? 8.94897 11.98538 53.54890 1.000 13.74316 303 THR A O 1
ATOM 2203 N N . ASN A 1 283 ? 10.65600 11.37879 54.87465 1.000 12.29663 304 ASN A N 1
ATOM 2204 C CA . ASN A 1 283 ? 11.54276 11.30644 53.72119 1.000 11.73562 304 ASN A CA 1
ATOM 2205 C C . ASN A 1 283 ? 12.57150 10.18890 53.82895 1.000 10.88051 304 ASN A C 1
ATOM 2206 O O . ASN A 1 283 ? 13.62555 10.27934 53.20655 1.000 12.58973 304 ASN A O 1
ATOM 2211 N N . ARG A 1 284 ? 12.28035 9.11273 54.56151 1.000 10.05519 305 ARG A N 1
ATOM 2212 C CA . ARG A 1 284 ? 13.28838 8.09170 54.86363 1.000 11.00030 305 ARG A CA 1
ATOM 2213 C C . ARG A 1 284 ? 12.95523 6.72353 54.28738 1.000 12.63711 305 ARG A C 1
ATOM 2214 O O . ARG A 1 284 ? 13.42245 5.70559 54.81316 1.000 13.94560 305 ARG A O 1
ATOM 2222 N N . ASP A 1 285 ? 12.26114 6.65688 53.15680 1.000 11.66840 306 ASP A N 1
ATOM 2223 C CA . ASP A 1 285 ? 11.76247 5.37901 52.65396 1.000 11.26590 306 ASP A CA 1
ATOM 2224 C C . ASP A 1 285 ? 12.42362 4.91946 51.35507 1.000 12.64933 306 ASP A C 1
ATOM 2225 O O . ASP A 1 285 ? 11.84325 4.12491 50.59463 1.000 13.11462 306 ASP A O 1
ATOM 2230 N N . SER A 1 286 ? 13.67942 5.32489 51.14785 1.000 11.89055 307 SER A N 1
ATOM 2231 C CA . SER A 1 286 ? 14.41729 4.94006 49.95707 1.000 10.93921 307 SER A CA 1
ATOM 2232 C C . SER A 1 286 ? 15.89095 5.18939 50.22803 1.000 12.27813 307 SER A C 1
ATOM 2233 O O . SER A 1 286 ? 16.25845 5.85799 51.19491 1.000 12.33476 307 SER A O 1
ATOM 2236 N N . HIS A 1 287 ? 16.72426 4.62260 49.35990 1.000 12.28072 308 HIS A N 1
ATOM 2237 C CA . HIS A 1 287 ? 18.16411 4.86897 49.34823 1.000 10.89208 308 HIS A CA 1
ATOM 2238 C C . HIS A 1 287 ? 18.59471 4.82230 47.89373 1.000 12.86474 308 HIS A C 1
ATOM 2239 O O . HIS A 1 287 ? 18.00218 4.08872 47.08936 1.000 13.28925 308 HIS A O 1
ATOM 2246 N N . HIS A 1 288 ? 19.66716 5.55910 47.57123 1.000 12.26804 309 HIS A N 1
ATOM 2247 C CA . HIS A 1 288 ? 20.06329 5.80934 46.19400 1.000 10.88286 309 HIS A CA 1
ATOM 2248 C C . HIS A 1 288 ? 21.57027 5.67021 46.02672 1.000 10.03272 309 HIS A C 1
ATOM 2249 O O . HIS A 1 288 ? 22.36217 5.78283 46.98435 1.000 12.80826 309 HIS A O 1
ATOM 2256 N N . ILE A 1 289 ? 21.97181 5.50135 44.76819 1.000 11.13884 310 ILE A N 1
ATOM 2257 C CA . ILE A 1 289 ? 23.39253 5.38538 44.43118 1.000 10.88766 310 ILE A CA 1
ATOM 2258 C C . ILE A 1 289 ? 23.69101 6.20891 43.18491 1.000 13.85414 310 ILE A C 1
ATOM 2259 O O . ILE A 1 289 ? 22.90509 6.22303 42.22264 1.000 14.59696 310 ILE A O 1
ATOM 2264 N N . ALA A 1 290 ? 24.85085 6.87412 43.19371 1.000 13.20617 311 ALA A N 1
ATOM 2265 C CA . ALA A 1 290 ? 25.40092 7.52157 42.00765 1.000 14.55125 311 ALA A CA 1
ATOM 2266 C C . ALA A 1 290 ? 26.90424 7.27202 41.98311 1.000 14.00806 311 ALA A C 1
ATOM 2267 O O . ALA A 1 290 ? 27.52147 7.01272 43.02274 1.000 14.05352 311 ALA A O 1
ATOM 2269 N N A MET A 1 291 ? 27.47670 7.35167 40.79095 0.822 14.44083 312 MET A N 1
ATOM 2270 N N B MET A 1 291 ? 27.48753 7.30916 40.78893 0.178 14.47643 312 MET A N 1
ATOM 2271 C CA A MET A 1 291 ? 28.89483 7.08656 40.62328 0.822 13.64759 312 MET A CA 1
ATOM 2272 C CA B MET A 1 291 ? 28.91625 7.07351 40.63299 0.178 13.79174 312 MET A CA 1
ATOM 2273 C C A MET A 1 291 ? 29.53283 8.14451 39.73419 0.822 15.29892 312 MET A C 1
ATOM 2274 C C B MET A 1 291 ? 29.53697 8.13404 39.73535 0.178 15.38596 312 MET A C 1
ATOM 2275 O O A MET A 1 291 ? 28.86701 8.79729 38.92378 0.822 17.13895 312 MET A O 1
ATOM 2276 O O B MET A 1 291 ? 28.85854 8.77879 38.93127 0.178 17.10883 312 MET A O 1
ATOM 2285 N N . SER A 1 292 ? 30.85052 8.30309 39.88421 1.000 15.27105 313 SER A N 1
ATOM 2286 C CA . SER A 1 292 ? 31.62217 9.21894 39.05180 1.000 17.36967 313 SER A CA 1
ATOM 2287 C C . SER A 1 292 ? 32.95688 8.59351 38.71695 1.000 20.35767 313 SER A C 1
ATOM 2288 O O . SER A 1 292 ? 33.68705 8.20189 39.62312 1.000 17.92432 313 SER A O 1
ATOM 2291 N N . GLY A 1 293 ? 33.28555 8.54483 37.43101 1.000 21.26586 314 GLY A N 1
ATOM 2292 C CA . GLY A 1 293 ? 34.57075 8.07833 36.96428 1.000 23.76651 314 GLY A CA 1
ATOM 2293 C C . GLY A 1 293 ? 35.58912 9.16573 36.71439 1.000 25.64800 314 GLY A C 1
ATOM 2294 O O . GLY A 1 293 ? 36.69525 8.85887 36.25262 1.000 28.42325 314 GLY A O 1
ATOM 2295 N N . ASP A 1 294 ? 35.28402 10.42066 37.03054 1.000 25.28858 315 ASP A N 1
ATOM 2296 C CA . ASP A 1 294 ? 36.18935 11.52567 36.72957 1.000 26.70772 315 ASP A CA 1
ATOM 2297 C C . ASP A 1 294 ? 36.34968 12.45797 37.92733 1.000 25.76412 315 ASP A C 1
ATOM 2298 O O . ASP A 1 294 ? 36.33412 13.68641 37.79547 1.000 26.54944 315 ASP A O 1
ATOM 2303 N N . GLU A 1 295 ? 36.52469 11.88632 39.11798 1.000 21.75780 316 GLU A N 1
ATOM 2304 C CA . GLU A 1 295 ? 36.80819 12.65922 40.32401 1.000 20.36849 316 GLU A CA 1
ATOM 2305 C C . GLU A 1 295 ? 35.67670 13.60967 40.67488 1.000 23.75931 316 GLU A C 1
ATOM 2306 O O . GLU A 1 295 ? 35.90815 14.67306 41.25694 1.000 26.28761 316 GLU A O 1
ATOM 2312 N N . GLY A 1 296 ? 34.43666 13.23523 40.34195 1.000 19.41152 317 GLY A N 1
ATOM 2313 C CA . GLY A 1 296 ? 33.29756 14.02944 40.71940 1.000 22.41957 317 GLY A CA 1
ATOM 2314 C C . GLY A 1 296 ? 32.92372 15.11654 39.74534 1.000 21.16240 317 GLY A C 1
ATOM 2315 O O . GLY A 1 296 ? 32.00639 15.89220 40.04482 1.000 23.73511 317 GLY A O 1
ATOM 2316 N N . LYS A 1 297 ? 33.60165 15.20424 38.59860 1.000 23.57241 318 LYS A N 1
ATOM 2317 C CA . LYS A 1 297 ? 33.21884 16.19818 37.60583 1.000 27.23765 318 LYS A CA 1
ATOM 2318 C C . LYS A 1 297 ? 31.85083 15.88846 37.01524 1.000 26.57916 318 LYS A C 1
ATOM 2319 O O . LYS A 1 297 ? 31.04515 16.79781 36.79822 1.000 27.11576 318 LYS A O 1
ATOM 2325 N N . THR A 1 298 ? 31.57796 14.61435 36.74265 1.000 22.31270 319 THR A N 1
ATOM 2326 C CA . THR A 1 298 ? 30.28418 14.18309 36.23459 1.000 21.14458 319 THR A CA 1
ATOM 2327 C C . THR A 1 298 ? 29.84173 12.93339 36.97952 1.000 18.71605 319 THR A C 1
ATOM 2328 O O . THR A 1 298 ? 30.66302 12.12518 37.42199 1.000 21.06012 319 THR A O 1
ATOM 2332 N N . TRP A 1 299 ? 28.52808 12.76987 37.08785 1.000 17.55467 320 TRP A N 1
ATOM 2333 C CA . TRP A 1 299 ? 27.93680 11.68853 37.85801 1.000 18.39687 320 TRP A CA 1
ATOM 2334 C C . TRP A 1 299 ? 26.87094 10.98304 37.02889 1.000 20.00649 320 TRP A C 1
ATOM 2335 O O . TRP A 1 299 ? 26.26904 11.57186 36.12372 1.000 20.99368 320 TRP A O 1
ATOM 2346 N N . TYR A 1 300 ? 26.65030 9.70846 37.33125 1.000 17.93655 321 TYR A N 1
ATOM 2347 C CA . TYR A 1 300 ? 25.62286 8.94022 36.64767 1.000 19.25984 321 TYR A CA 1
ATOM 2348 C C . TYR A 1 300 ? 24.92581 8.02898 37.64194 1.000 16.30854 321 TYR A C 1
ATOM 2349 O O . TYR A 1 300 ? 25.42736 7.75682 38.74110 1.000 16.48687 321 TYR A O 1
ATOM 2358 N N . GLY A 1 301 ? 23.71365 7.62408 37.27266 1.000 16.22141 322 GLY A N 1
ATOM 2359 C CA . GLY A 1 301 ? 22.97387 6.72506 38.12547 1.000 16.82033 322 GLY A CA 1
ATOM 2360 C C . GLY A 1 301 ? 21.83822 7.46200 38.80655 1.000 15.13628 322 GLY A C 1
ATOM 2361 O O . GLY A 1 301 ? 20.80288 7.74630 38.18373 1.000 15.86085 322 GLY A O 1
ATOM 2362 N N . PHE A 1 302 ? 22.02562 7.82484 40.07500 1.000 15.01411 323 PHE A N 1
ATOM 2363 C CA . PHE A 1 302 ? 20.94751 8.41729 40.86844 1.000 14.18598 323 PHE A CA 1
ATOM 2364 C C . PHE A 1 302 ? 19.76383 7.46171 40.94021 1.000 13.88906 323 PHE A C 1
ATOM 2365 O O . PHE A 1 302 ? 18.59092 7.86535 40.88623 1.000 15.63089 323 PHE A O 1
ATOM 2373 N N . ARG A 1 303 ? 20.07020 6.17422 41.03662 1.000 15.55744 324 ARG A N 1
ATOM 2374 C CA . ARG A 1 303 ? 19.06430 5.12471 40.99947 1.000 13.38762 324 ARG A CA 1
ATOM 2375 C C . ARG A 1 303 ? 18.64736 4.72174 42.40351 1.000 15.07441 324 ARG A C 1
ATOM 2376 O O . ARG A 1 303 ? 19.46140 4.69949 43.33400 1.000 14.61593 324 ARG A O 1
ATOM 2384 N N . GLU A 1 304 ? 17.36281 4.41341 42.54517 1.000 15.00845 325 GLU A N 1
ATOM 2385 C CA . GLU A 1 304 ? 16.85122 3.81806 43.77185 1.000 14.25195 325 GLU A CA 1
ATOM 2386 C C . GLU A 1 304 ? 17.44965 2.43895 43.96150 1.000 16.76317 325 GLU A C 1
ATOM 2387 O O . GLU A 1 304 ? 17.27123 1.55573 43.11060 1.000 20.44119 325 GLU A O 1
ATOM 2393 N N . ILE A 1 305 ? 18.11566 2.22163 45.08792 1.000 14.53352 326 ILE A N 1
ATOM 2394 C CA . ILE A 1 305 ? 18.53203 0.87059 45.41735 1.000 16.89970 326 ILE A CA 1
ATOM 2395 C C . ILE A 1 305 ? 17.33050 0.04413 45.82799 1.000 17.38608 326 ILE A C 1
ATOM 2396 O O . ILE A 1 305 ? 17.23321 -1.14033 45.49280 1.000 19.13734 326 ILE A O 1
ATOM 2401 N N . ILE A 1 306 ? 16.41761 0.65728 46.57719 1.000 14.59235 327 ILE A N 1
ATOM 2402 C CA . ILE A 1 306 ? 15.32820 -0.05728 47.22735 1.000 13.95618 327 ILE A CA 1
ATOM 2403 C C . ILE A 1 306 ? 14.36501 0.96248 47.79514 1.000 13.35709 327 ILE A C 1
ATOM 2404 O O . ILE A 1 306 ? 14.75157 2.08147 48.13950 1.000 15.08895 327 ILE A O 1
ATOM 2409 N N . LEU A 1 307 ? 13.10114 0.58662 47.85830 1.000 13.54354 328 LEU A N 1
ATOM 2410 C CA . LEU A 1 307 ? 12.06883 1.32315 48.56968 1.000 13.41250 328 LEU A CA 1
ATOM 2411 C C . LEU A 1 307 ? 11.69163 0.55094 49.82888 1.000 13.15822 328 LEU A C 1
ATOM 2412 O O . LEU A 1 307 ? 11.73819 -0.68512 49.86020 1.000 15.57536 328 LEU A O 1
ATOM 2417 N N . ASP A 1 308 ? 11.29008 1.27896 50.86822 1.000 13.24557 329 ASP A N 1
ATOM 2418 C CA . ASP A 1 308 ? 10.93349 0.59559 52.10470 1.000 13.82634 329 ASP A CA 1
ATOM 2419 C C . ASP A 1 308 ? 9.65811 -0.22358 51.91398 1.000 12.81784 329 ASP A C 1
ATOM 2420 O O . ASP A 1 308 ? 8.59642 0.30710 51.55031 1.000 13.45615 329 ASP A O 1
ATOM 2425 N N . GLU A 1 309 ? 9.74024 -1.50827 52.21891 1.000 13.61556 330 GLU A N 1
ATOM 2426 C CA . GLU A 1 309 ? 8.64311 -2.43389 51.97058 1.000 15.75519 330 GLU A CA 1
ATOM 2427 C C . GLU A 1 309 ? 7.39694 -2.09134 52.77276 1.000 13.20462 330 GLU A C 1
ATOM 2428 O O . GLU A 1 309 ? 6.29289 -2.51459 52.39490 1.000 14.74932 330 GLU A O 1
ATOM 2434 N N . HIS A 1 310 ? 7.52477 -1.37342 53.87492 1.000 12.54814 331 HIS A N 1
ATOM 2435 C CA . HIS A 1 310 ? 6.41233 -1.09239 54.77864 1.000 14.29539 331 HIS A CA 1
ATOM 2436 C C . HIS A 1 310 ? 5.76226 0.25910 54.52801 1.000 13.52927 331 HIS A C 1
ATOM 2437 O O . HIS A 1 310 ? 4.79678 0.61208 55.22488 1.000 13.63973 331 HIS A O 1
ATOM 2444 N N . ARG A 1 311 ? 6.23811 0.99085 53.51678 1.000 12.09502 332 ARG A N 1
ATOM 2445 C CA . ARG A 1 311 ? 5.97711 2.42445 53.39679 1.000 11.39411 332 ARG A CA 1
ATOM 2446 C C . ARG A 1 311 ? 4.50115 2.79817 53.30443 1.000 12.68828 332 ARG A C 1
ATOM 2447 O O . ARG A 1 311 ? 4.14660 3.92724 53.65770 1.000 12.70897 332 ARG A O 1
ATOM 2455 N N . ASN A 1 312 ? 3.63487 1.91858 52.78388 1.000 12.42721 333 ASN A N 1
ATOM 2456 C CA . ASN A 1 312 ? 2.23003 2.25901 52.56140 1.000 12.83818 333 ASN A CA 1
ATOM 2457 C C . ASN A 1 312 ? 1.36483 1.96118 53.76632 1.000 12.88479 333 ASN A C 1
ATOM 2458 O O . ASN A 1 312 ? 0.14949 2.23311 53.71103 1.000 14.97966 333 ASN A O 1
ATOM 2463 N N . HIS A 1 313 ? 1.89227 1.38087 54.83127 1.000 13.91691 334 HIS A N 1
ATOM 2464 C CA . HIS A 1 313 ? 0.96531 0.68383 55.73255 1.000 15.37869 334 HIS A CA 1
ATOM 2465 C C . HIS A 1 313 ? 0.46490 1.53221 56.90574 1.000 13.55357 334 HIS A C 1
ATOM 2466 O O . HIS A 1 313 ? 1.20589 2.36574 57.45581 1.000 14.03211 334 HIS A O 1
ATOM 2473 N N . PRO A 1 314 ? -0.79143 1.29807 57.30628 1.000 14.27447 335 PRO A N 1
ATOM 2474 C CA . PRO A 1 314 ? -1.38707 2.07803 58.40597 1.000 13.99658 335 PRO A CA 1
ATOM 2475 C C . PRO A 1 314 ? -0.86086 1.74678 59.79340 1.000 14.68684 335 PRO A C 1
ATOM 2476 O O . PRO A 1 314 ? -1.29106 2.38364 60.75922 1.000 14.69487 335 PRO A O 1
ATOM 2480 N N . GLY A 1 315 ? 0.07288 0.80672 59.92455 1.000 14.08738 336 GLY A N 1
ATOM 2481 C CA . GLY A 1 315 ? 0.73187 0.54727 61.19700 1.000 13.17120 336 GLY A CA 1
ATOM 2482 C C . GLY A 1 315 ? 2.23799 0.72843 61.10974 1.000 13.97155 336 GLY A C 1
ATOM 2483 O O . GLY A 1 315 ? 2.98485 0.26264 61.97805 1.000 14.76481 336 GLY A O 1
ATOM 2484 N N . TYR A 1 316 ? 2.68219 1.39498 60.04304 1.000 12.54009 337 TYR A N 1
ATOM 2485 C CA . TYR A 1 316 ? 4.10723 1.62607 59.81122 1.000 12.59063 337 TYR A CA 1
ATOM 2486 C C . TYR A 1 316 ? 4.83168 2.10316 61.05851 1.000 13.11858 337 TYR A C 1
ATOM 2487 O O . TYR A 1 316 ? 5.96736 1.68486 61.32715 1.000 13.51740 337 TYR A O 1
ATOM 2496 N N . ALA A 1 317 ? 4.25246 3.04252 61.78585 1.000 15.23909 338 ALA A N 1
ATOM 2497 C CA . ALA A 1 317 ? 4.99395 3.76352 62.82150 1.000 14.49897 338 ALA A CA 1
ATOM 2498 C C . ALA A 1 317 ? 5.25952 2.91364 64.05504 1.000 15.65235 338 ALA A C 1
ATOM 2499 O O . ALA A 1 317 ? 6.17949 3.22091 64.81600 1.000 17.19474 338 ALA A O 1
ATOM 2501 N N . THR A 1 318 ? 4.50299 1.84817 64.26900 1.000 17.83920 339 THR A N 1
ATOM 2502 C CA . THR A 1 318 ? 4.56796 1.13978 65.53009 1.000 20.36943 339 THR A CA 1
ATOM 2503 C C . THR A 1 318 ? 4.83463 -0.35243 65.40514 1.000 17.01010 339 THR A C 1
ATOM 2504 O O . THR A 1 318 ? 5.02234 -1.00738 66.43416 1.000 21.35982 339 THR A O 1
ATOM 2508 N N . LEU A 1 319 ? 4.92429 -0.89160 64.18886 1.000 16.68961 340 LEU A N 1
ATOM 2509 C CA . LEU A 1 319 ? 5.12164 -2.32646 64.01402 1.000 18.57861 340 LEU A CA 1
ATOM 2510 C C . LEU A 1 319 ? 6.44169 -2.76498 64.61807 1.000 18.01678 340 LEU A C 1
ATOM 2511 O O . LEU A 1 319 ? 7.51380 -2.26330 64.25338 1.000 19.50835 340 LEU A O 1
ATOM 2516 N N . ASP A 1 320 ? 6.35233 -3.72722 65.53171 1.000 19.23289 341 ASP A N 1
ATOM 2517 C CA . ASP A 1 320 ? 7.51705 -4.38499 66.13781 1.000 21.42237 341 ASP A CA 1
ATOM 2518 C C . ASP A 1 320 ? 8.44579 -3.38377 66.80733 1.000 21.01611 341 ASP A C 1
ATOM 2519 O O . ASP A 1 320 ? 9.67083 -3.47810 66.69554 1.000 25.93382 341 ASP A O 1
ATOM 2524 N N . GLY A 1 321 ? 7.85620 -2.41124 67.49601 1.000 21.48743 342 GLY A N 1
ATOM 2525 C CA . GLY A 1 321 ? 8.61398 -1.42876 68.24039 1.000 28.46573 342 GLY A CA 1
ATOM 2526 C C . GLY A 1 321 ? 8.83643 -0.14997 67.45751 1.000 25.18971 342 GLY A C 1
ATOM 2527 O O . GLY A 1 321 ? 9.05940 -0.17755 66.24299 1.000 22.28981 342 GLY A O 1
ATOM 2528 N N . PRO A 1 322 ? 8.83185 0.99027 68.15488 1.000 24.49197 343 PRO A N 1
ATOM 2529 C CA . PRO A 1 322 ? 8.79282 2.31045 67.50315 1.000 25.17013 343 PRO A CA 1
ATOM 2530 C C . PRO A 1 322 ? 10.13698 2.92994 67.13777 1.000 26.11409 343 PRO A C 1
ATOM 2531 O O . PRO A 1 322 ? 10.15482 4.06131 66.63199 1.000 28.07440 343 PRO A O 1
ATOM 2535 N N . GLU A 1 323 ? 11.24686 2.24761 67.38065 1.000 21.25962 344 GLU A N 1
ATOM 2536 C CA . GLU A 1 323 ? 12.57963 2.79384 67.10737 1.000 21.66329 344 GLU A CA 1
ATOM 2537 C C . GLU A 1 323 ? 12.71951 3.31487 65.68069 1.000 23.41316 344 GLU A C 1
ATOM 2538 O O . GLU A 1 323 ? 11.98219 2.89807 64.77768 1.000 18.76303 344 GLU A O 1
ATOM 2544 N N . ASP A 1 324 ? 13.68173 4.21346 65.45742 1.000 17.52714 345 ASP A N 1
ATOM 2545 C CA . ASP A 1 324 ? 13.85563 4.79163 64.13918 1.000 16.35953 345 ASP A CA 1
ATOM 2546 C C . ASP A 1 324 ? 13.88645 3.71602 63.06971 1.000 14.51215 345 ASP A C 1
ATOM 2547 O O . ASP A 1 324 ? 14.53670 2.67938 63.21221 1.000 14.43818 345 ASP A O 1
ATOM 2552 N N . ARG A 1 325 ? 13.21880 3.99735 61.95458 1.000 13.77406 346 ARG A N 1
ATOM 2553 C CA . ARG A 1 325 ? 13.02845 2.99675 60.91134 1.000 12.81539 346 ARG A CA 1
ATOM 2554 C C . ARG A 1 325 ? 13.17057 3.63953 59.55100 1.000 11.64563 346 ARG A C 1
ATOM 2555 O O . ARG A 1 325 ? 12.95389 4.83708 59.36506 1.000 12.61328 346 ARG A O 1
ATOM 2563 N N . GLY A 1 326 ? 13.47082 2.79549 58.58790 1.000 11.28776 347 GLY A N 1
ATOM 2564 C CA . GLY A 1 326 ? 13.45360 3.21162 57.20897 1.000 14.26273 347 GLY A CA 1
ATOM 2565 C C . GLY A 1 326 ? 14.70254 2.76863 56.48711 1.000 11.68985 347 GLY A C 1
ATOM 2566 O O . GLY A 1 326 ? 15.32236 1.76312 56.84959 1.000 12.07930 347 GLY A O 1
ATOM 2567 N N . LYS A 1 327 ? 15.05082 3.49876 55.43585 1.000 12.12519 348 LYS A N 1
ATOM 2568 C CA . LYS A 1 327 ? 16.10995 3.11292 54.51929 1.000 12.18800 348 LYS A CA 1
ATOM 2569 C C . LYS A 1 327 ? 17.27208 4.10042 54.51020 1.000 13.95680 348 LYS A C 1
ATOM 2570 O O . LYS A 1 327 ? 18.14379 3.98484 53.63564 1.000 13.64637 348 LYS A O 1
ATOM 2576 N N . HIS A 1 328 ? 17.29837 5.06287 55.44200 1.000 11.97873 349 HIS A N 1
ATOM 2577 C CA . HIS A 1 328 ? 18.43723 5.98231 55.58956 1.000 12.43488 349 HIS A CA 1
ATOM 2578 C C . HIS A 1 328 ? 19.55629 5.28768 56.35724 1.000 11.19032 349 HIS A C 1
ATOM 2579 O O . HIS A 1 328 ? 19.31919 4.35547 57.13148 1.000 11.81383 349 HIS A O 1
ATOM 2586 N N . GLN A 1 329 ? 20.78991 5.75498 56.10696 1.000 11.92342 350 GLN A N 1
ATOM 2587 C CA . GLN A 1 329 ? 22.08510 5.25717 56.58691 1.000 11.91761 350 GLN A CA 1
ATOM 2588 C C . GLN A 1 329 ? 22.57104 4.12386 55.70618 1.000 11.07285 350 GLN A C 1
ATOM 2589 O O . GLN A 1 329 ? 21.80323 3.21394 55.36295 1.000 10.98277 350 GLN A O 1
ATOM 2595 N N . SER A 1 330 ? 23.87288 4.10716 55.43555 1.000 11.06543 351 SER A N 1
ATOM 2596 C CA . SER A 1 330 ? 24.45380 3.02668 54.63664 1.000 10.22690 351 SER A CA 1
ATOM 2597 C C . SER A 1 330 ? 25.96648 2.95444 54.80265 1.000 9.65780 351 SER A C 1
ATOM 2598 O O . SER A 1 330 ? 26.63458 3.90749 55.26247 1.000 11.93349 351 SER A O 1
ATOM 2601 N N . GLU A 1 331 ? 26.48985 1.80800 54.37726 1.000 10.60024 352 GLU A N 1
ATOM 2602 C CA . GLU A 1 331 ? 27.91937 1.52818 54.34872 1.000 10.13476 352 GLU A CA 1
ATOM 2603 C C . GLU A 1 331 ? 28.13161 0.52288 53.23152 1.000 12.69750 352 GLU A C 1
ATOM 2604 O O . GLU A 1 331 ? 27.23026 -0.26954 52.95295 1.000 12.63209 352 GLU A O 1
ATOM 2610 N N . MET A 1 332 ? 29.30021 0.53985 52.57430 1.000 12.82494 353 MET A N 1
ATOM 2611 C CA . MET A 1 332 ? 29.48499 -0.33608 51.41891 1.000 13.00932 353 MET A CA 1
ATOM 2612 C C . MET A 1 332 ? 30.81598 -1.06538 51.46736 1.000 12.81635 353 MET A C 1
ATOM 2613 O O . MET A 1 332 ? 31.80167 -0.54670 51.99070 1.000 13.73299 353 MET A O 1
ATOM 2618 N N . VAL A 1 333 ? 30.84239 -2.23239 50.81805 1.000 13.98548 354 VAL A N 1
ATOM 2619 C CA . VAL A 1 333 ? 32.03510 -3.05016 50.58247 1.000 13.69264 354 VAL A CA 1
ATOM 2620 C C . VAL A 1 333 ? 31.96065 -3.54192 49.14257 1.000 14.05709 354 VAL A C 1
ATOM 2621 O O . VAL A 1 333 ? 30.98659 -4.20809 48.75972 1.000 14.54632 354 VAL A O 1
ATOM 2625 N N . GLN A 1 334 ? 32.96778 -3.21861 48.34137 1.000 14.57783 355 GLN A N 1
ATOM 2626 C CA . GLN A 1 334 ? 33.02981 -3.74858 46.98746 1.000 15.00722 355 GLN A CA 1
ATOM 2627 C C . GLN A 1 334 ? 33.22895 -5.25983 47.03573 1.000 16.69567 355 GLN A C 1
ATOM 2628 O O . GLN A 1 334 ? 34.06636 -5.76584 47.78824 1.000 15.79076 355 GLN A O 1
ATOM 2634 N N . LEU A 1 335 ? 32.46958 -5.99513 46.20873 1.000 15.89035 356 LEU A N 1
ATOM 2635 C CA . LEU A 1 335 ? 32.59565 -7.44894 46.15577 1.000 15.81498 356 LEU A CA 1
ATOM 2636 C C . LEU A 1 335 ? 33.46546 -7.94921 45.01438 1.000 17.35199 356 LEU A C 1
ATOM 2637 O O . LEU A 1 335 ? 34.19347 -8.92801 45.17901 1.000 18.44017 356 LEU A O 1
ATOM 2642 N N . ASP A 1 336 ? 33.37393 -7.32639 43.85088 1.000 17.65870 357 ASP A N 1
ATOM 2643 C CA . ASP A 1 336 ? 34.18761 -7.68009 42.69210 1.000 18.93963 357 ASP A CA 1
ATOM 2644 C C . ASP A 1 336 ? 34.14713 -6.48907 41.74635 1.000 16.53548 357 ASP A C 1
ATOM 2645 O O . ASP A 1 336 ? 33.66639 -5.41705 42.11407 1.000 18.23815 357 ASP A O 1
ATOM 2650 N N . LYS A 1 337 ? 34.63981 -6.66550 40.52280 1.000 18.69972 358 LYS A N 1
ATOM 2651 C CA . LYS A 1 337 ? 34.69068 -5.54166 39.59130 1.000 23.42826 358 LYS A CA 1
ATOM 2652 C C . LYS A 1 337 ? 33.32162 -4.88849 39.42050 1.000 21.85094 358 LYS A C 1
ATOM 2653 O O . LYS A 1 337 ? 33.22032 -3.66315 39.29194 1.000 23.57116 358 LYS A O 1
ATOM 2659 N N . ASN A 1 338 ? 32.25389 -5.68426 39.42897 1.000 18.64761 359 ASN A N 1
ATOM 2660 C CA . ASN A 1 338 ? 30.93388 -5.14885 39.11558 1.000 18.10047 359 ASN A CA 1
ATOM 2661 C C . ASN A 1 338 ? 30.01768 -4.95045 40.31295 1.000 19.27500 359 ASN A C 1
ATOM 2662 O O . ASN A 1 338 ? 29.09919 -4.12268 40.23359 1.000 20.45620 359 ASN A O 1
ATOM 2667 N N . ARG A 1 339 ? 30.21370 -5.67700 41.40269 1.000 18.70814 360 ARG A N 1
ATOM 2668 C CA . ARG A 1 339 ? 29.20576 -5.77332 42.44574 1.000 17.75201 360 ARG A CA 1
ATOM 2669 C C . ARG A 1 339 ? 29.65415 -5.08970 43.72722 1.000 15.29611 360 ARG A C 1
ATOM 2670 O O . ARG A 1 339 ? 30.84840 -5.13051 44.08730 1.000 16.76506 360 ARG A O 1
ATOM 2678 N N . ILE A 1 340 ? 28.69212 -4.46461 44.39894 1.000 15.95023 361 ILE A N 1
ATOM 2679 C CA . ILE A 1 340 ? 28.91595 -3.76277 45.64994 1.000 16.20337 361 ILE A CA 1
ATOM 2680 C C . ILE A 1 340 ? 27.87841 -4.24125 46.65587 1.000 14.67870 361 ILE A C 1
ATOM 2681 O O . ILE A 1 340 ? 26.67728 -4.26957 46.35436 1.000 15.48634 361 ILE A O 1
ATOM 2686 N N . LEU A 1 341 ? 28.33210 -4.54424 47.86554 1.000 14.56579 362 LEU A N 1
ATOM 2687 C CA . LEU A 1 341 ? 27.48126 -4.89306 48.98902 1.000 14.08058 362 LEU A CA 1
ATOM 2688 C C . LEU A 1 341 ? 27.21080 -3.64424 49.81381 1.000 12.35884 362 LEU A C 1
ATOM 2689 O O . LEU A 1 341 ? 28.15397 -2.92561 50.18697 1.000 14.28954 362 LEU A O 1
ATOM 2694 N N . ILE A 1 342 ? 25.93914 -3.39779 50.11062 1.000 13.06820 363 ILE A N 1
ATOM 2695 C CA . ILE A 1 342 ? 25.53169 -2.20287 50.82310 1.000 13.17334 363 ILE A CA 1
ATOM 2696 C C . ILE A 1 342 ? 24.68832 -2.63514 52.01397 1.000 13.00387 363 ILE A C 1
ATOM 2697 O O . ILE A 1 342 ? 23.67373 -3.33384 51.84143 1.000 13.31239 363 ILE A O 1
ATOM 2702 N N . SER A 1 343 ? 25.07892 -2.21005 53.21300 1.000 12.15576 364 SER A N 1
ATOM 2703 C CA . SER A 1 343 ? 24.20756 -2.26643 54.37619 1.000 12.53284 364 SER A CA 1
ATOM 2704 C C . SER A 1 343 ? 23.45402 -0.94828 54.43522 1.000 11.64542 364 SER A C 1
ATOM 2705 O O . SER A 1 343 ? 24.06878 0.11391 54.29926 1.000 12.99207 364 SER A O 1
ATOM 2708 N N . LEU A 1 344 ? 22.12477 -0.99999 54.59558 1.000 10.94100 365 LEU A N 1
ATOM 2709 C CA . LEU A 1 344 ? 21.36402 0.24317 54.61367 1.000 12.94968 365 LEU A CA 1
ATOM 2710 C C . LEU A 1 344 ? 20.18198 0.13745 55.55934 1.000 11.89467 365 LEU A C 1
ATOM 2711 O O . LEU A 1 344 ? 19.64832 -0.95180 55.81265 1.000 11.74528 365 LEU A O 1
ATOM 2716 N N . GLY A 1 345 ? 19.75398 1.30077 56.05769 1.000 11.03770 366 GLY A N 1
ATOM 2717 C CA . GLY A 1 345 ? 18.50372 1.38860 56.78687 1.000 10.51300 366 GLY A CA 1
ATOM 2718 C C . GLY A 1 345 ? 18.61364 1.20690 58.29003 1.000 10.92946 366 GLY A C 1
ATOM 2719 O O . GLY A 1 345 ? 19.68822 0.99968 58.86254 1.000 12.23252 366 GLY A O 1
ATOM 2720 N N . GLN A 1 346 ? 17.45184 1.30139 58.94865 1.000 11.01887 367 GLN A N 1
ATOM 2721 C CA . GLN A 1 346 ? 17.34157 1.27920 60.39653 1.000 12.05154 367 GLN A CA 1
ATOM 2722 C C . GLN A 1 346 ? 16.10934 0.46987 60.76315 1.000 10.60740 367 GLN A C 1
ATOM 2723 O O . GLN A 1 346 ? 15.08948 0.53502 60.07193 1.000 12.04879 367 GLN A O 1
ATOM 2729 N N . HIS A 1 347 ? 16.18417 -0.20476 61.91034 1.000 11.31242 368 HIS A N 1
ATOM 2730 C CA . HIS A 1 347 ? 15.14522 -1.04571 62.51551 1.000 13.70958 368 HIS A CA 1
ATOM 2731 C C . HIS A 1 347 ? 15.21488 -2.45859 61.95625 1.000 13.02229 368 HIS A C 1
ATOM 2732 O O . HIS A 1 347 ? 15.40170 -2.63777 60.74920 1.000 12.34456 368 HIS A O 1
ATOM 2739 N N . LYS A 1 348 ? 15.02158 -3.44561 62.82353 1.000 13.05971 369 LYS A N 1
ATOM 2740 C CA . LYS A 1 348 ? 15.18542 -4.83688 62.40066 1.000 15.70237 369 LYS A CA 1
ATOM 2741 C C . LYS A 1 348 ? 14.23894 -5.21878 61.25985 1.000 14.75738 369 LYS A C 1
ATOM 2742 O O . LYS A 1 348 ? 14.53946 -6.16285 60.51794 1.000 17.60552 369 LYS A O 1
ATOM 2748 N N . ASN A 1 349 ? 13.06516 -4.56891 61.13690 1.000 14.02654 370 ASN A N 1
ATOM 2749 C CA . ASN A 1 349 ? 12.16412 -4.89991 60.03234 1.000 14.11367 370 ASN A CA 1
ATOM 2750 C C . ASN A 1 349 ? 12.46903 -4.17106 58.75024 1.000 15.71171 370 ASN A C 1
ATOM 2751 O O . ASN A 1 349 ? 11.78961 -4.40872 57.73909 1.000 16.01894 370 ASN A O 1
ATOM 2756 N N . HIS A 1 350 ? 13.45527 -3.27686 58.75387 1.000 12.30561 371 HIS A N 1
ATOM 2757 C CA . HIS A 1 350 ? 13.68617 -2.40530 57.60934 1.000 14.19335 371 HIS A CA 1
ATOM 2758 C C . HIS A 1 350 ? 15.11331 -2.44876 57.08250 1.000 12.03873 371 HIS A C 1
ATOM 2759 O O . HIS A 1 350 ? 15.33202 -2.23206 55.88769 1.000 13.09746 371 HIS A O 1
ATOM 2766 N N . ARG A 1 351 ? 16.08769 -2.63721 57.96758 1.000 12.65744 372 ARG A N 1
ATOM 2767 C CA . ARG A 1 351 ? 17.48824 -2.57245 57.54300 1.000 13.07589 372 ARG A CA 1
ATOM 2768 C C . ARG A 1 351 ? 17.84017 -3.80058 56.70352 1.000 14.38202 372 ARG A C 1
ATOM 2769 O O . ARG A 1 351 ? 17.33308 -4.89908 56.94775 1.000 14.10462 372 ARG A O 1
ATOM 2777 N N . ARG A 1 352 ? 18.68809 -3.61564 55.68795 1.000 13.19659 373 ARG A N 1
ATOM 2778 C CA . ARG A 1 352 ? 18.96423 -4.68020 54.73248 1.000 12.19362 373 ARG A CA 1
ATOM 2779 C C . ARG A 1 352 ? 20.41973 -4.64150 54.28855 1.000 12.86240 373 ARG A C 1
ATOM 2780 O O . ARG A 1 352 ? 21.05573 -3.57431 54.24079 1.000 13.63611 373 ARG A O 1
ATOM 2788 N N . LEU A 1 353 ? 20.92384 -5.80920 53.89962 1.000 12.12389 374 LEU A N 1
ATOM 2789 C CA . LEU A 1 353 ? 22.14437 -5.93673 53.11380 1.000 14.77088 374 LEU A CA 1
ATOM 2790 C C . LEU A 1 353 ? 21.72517 -6.24451 51.68010 1.000 13.36043 374 LEU A C 1
ATOM 2791 O O . LEU A 1 353 ? 20.93222 -7.16703 51.44917 1.000 14.34436 374 LEU A O 1
ATOM 2796 N N . VAL A 1 354 ? 22.20332 -5.44087 50.73345 1.000 13.75330 375 VAL A N 1
ATOM 2797 C CA . VAL A 1 354 ? 21.77608 -5.47465 49.33618 1.000 14.49742 375 VAL A CA 1
ATOM 2798 C C . VAL A 1 354 ? 23.00305 -5.48210 48.44038 1.000 13.85173 375 VAL A C 1
ATOM 2799 O O . VAL A 1 354 ? 23.97051 -4.74740 48.69360 1.000 15.90656 375 VAL A O 1
ATOM 2803 N N . ILE A 1 355 ? 22.98845 -6.31417 47.40071 1.000 14.97320 376 ILE A N 1
ATOM 2804 C CA . ILE A 1 355 ? 24.05447 -6.33057 46.39708 1.000 15.24096 376 ILE A CA 1
ATOM 2805 C C . ILE A 1 355 ? 23.57203 -5.57289 45.16980 1.000 15.13111 376 ILE A C 1
ATOM 2806 O O . ILE A 1 355 ? 22.48836 -5.86693 44.64394 1.000 17.24928 376 ILE A O 1
ATOM 2811 N N A VAL A 1 356 ? 24.39664 -4.63750 44.68492 0.432 15.06211 377 VAL A N 1
ATOM 2812 N N B VAL A 1 356 ? 24.31287 -4.55225 44.75510 0.568 14.82906 377 VAL A N 1
ATOM 2813 C CA A VAL A 1 356 ? 24.07925 -3.74728 43.57192 0.432 17.14498 377 VAL A CA 1
ATOM 2814 C CA B VAL A 1 356 ? 24.02281 -3.85205 43.51466 0.568 17.32768 377 VAL A CA 1
ATOM 2815 C C A VAL A 1 356 ? 25.18947 -3.85086 42.53433 0.432 15.86305 377 VAL A C 1
ATOM 2816 C C B VAL A 1 356 ? 25.13162 -4.10624 42.51072 0.568 16.05023 377 VAL A C 1
ATOM 2817 O O A VAL A 1 356 ? 26.37193 -3.91666 42.88874 0.432 14.67224 377 VAL A O 1
ATOM 2818 O O B VAL A 1 356 ? 26.24357 -4.53130 42.84617 0.568 16.02444 377 VAL A O 1
ATOM 2825 N N . ASP A 1 357 ? 24.82433 -3.82937 41.25209 1.000 17.88877 378 ASP A N 1
ATOM 2826 C CA . ASP A 1 357 ? 25.77041 -4.01341 40.15735 1.000 16.37013 378 ASP A CA 1
ATOM 2827 C C . ASP A 1 357 ? 26.00458 -2.67524 39.46550 1.000 16.66700 378 ASP A C 1
ATOM 2828 O O . ASP A 1 357 ? 25.05379 -1.97773 39.11084 1.000 17.15716 378 ASP A O 1
ATOM 2833 N N . ARG A 1 358 ? 27.26893 -2.30968 39.27853 1.000 18.10341 379 ARG A N 1
ATOM 2834 C CA . ARG A 1 358 ? 27.55049 -1.02425 38.65369 1.000 16.11842 379 ARG A CA 1
ATOM 2835 C C . ARG A 1 358 ? 27.03216 -0.94155 37.22787 1.000 19.70501 379 ARG A C 1
ATOM 2836 O O . ARG A 1 358 ? 26.81137 0.16461 36.72669 1.000 20.52371 379 ARG A O 1
ATOM 2844 N N . ARG A 1 359 ? 26.84949 -2.07435 36.54664 1.000 19.31700 380 ARG A N 1
ATOM 2845 C CA . ARG A 1 359 ? 26.31844 -2.00388 35.19406 1.000 19.53944 380 ARG A CA 1
ATOM 2846 C C . ARG A 1 359 ? 24.85639 -1.59578 35.22411 1.000 20.05871 380 ARG A C 1
ATOM 2847 O O . ARG A 1 359 ? 24.34793 -0.99776 34.26576 1.000 23.62892 380 ARG A O 1
ATOM 2855 N N . TRP A 1 360 ? 24.16720 -1.92398 36.31542 1.000 18.44899 381 TRP A N 1
ATOM 2856 C CA . TRP A 1 360 ? 22.81071 -1.44358 36.51022 1.000 17.69150 381 TRP A CA 1
ATOM 2857 C C . TRP A 1 360 ? 22.82008 0.03347 36.87461 1.000 17.50337 381 TRP A C 1
ATOM 2858 O O . TRP A 1 360 ? 21.97745 0.80118 36.38908 1.000 18.59851 381 TRP A O 1
ATOM 2869 N N . VAL A 1 361 ? 23.77331 0.46280 37.70139 1.000 17.31732 382 VAL A N 1
ATOM 2870 C CA . VAL A 1 361 ? 23.91542 1.88664 37.98283 1.000 16.60299 382 VAL A CA 1
ATOM 2871 C C . VAL A 1 361 ? 24.08526 2.68425 36.69842 1.000 18.61135 382 VAL A C 1
ATOM 2872 O O . VAL A 1 361 ? 23.54330 3.78987 36.56740 1.000 19.29359 382 VAL A O 1
ATOM 2876 N N . GLY A 1 362 ? 24.83634 2.14740 35.73906 1.000 18.73776 383 GLY A N 1
ATOM 2877 C CA . GLY A 1 362 ? 25.14272 2.82361 34.49733 1.000 19.73602 383 GLY A CA 1
ATOM 2878 C C . GLY A 1 362 ? 24.15481 2.60496 33.37048 1.000 19.85974 383 GLY A C 1
ATOM 2879 O O . GLY A 1 362 ? 24.42035 3.03924 32.24393 1.000 23.51213 383 GLY A O 1
ATOM 2880 N N . ALA A 1 363 ? 23.02479 1.94665 33.63421 1.000 20.03742 384 ALA A N 1
ATOM 2881 C CA . ALA A 1 363 ? 22.03402 1.68907 32.59738 1.000 21.06550 384 ALA A CA 1
ATOM 2882 C C . ALA A 1 363 ? 21.35187 2.98240 32.16461 1.000 20.80231 384 ALA A C 1
ATOM 2883 O O . ALA A 1 363 ? 21.27580 3.96120 32.91476 1.000 21.10320 384 ALA A O 1
ATOM 2885 N N . LYS A 1 364 ? 20.86070 2.97508 30.93071 1.000 22.72674 385 LYS A N 1
ATOM 2886 C CA . LYS A 1 364 ? 20.25276 4.15425 30.33458 1.000 23.45640 385 LYS A CA 1
ATOM 2887 C C . LYS A 1 364 ? 18.75106 4.02424 30.11886 1.000 23.28853 385 LYS A C 1
ATOM 2888 O O . LYS A 1 364 ? 18.13073 4.96803 29.60970 1.000 25.45338 385 LYS A O 1
ATOM 2894 N N . THR A 1 365 ? 18.14530 2.88893 30.47113 1.000 21.51053 386 THR A N 1
ATOM 2895 C CA . THR A 1 365 ? 16.72544 2.67832 30.23882 1.000 22.12153 386 THR A CA 1
ATOM 2896 C C . THR A 1 365 ? 16.08526 2.04778 31.46665 1.000 19.37100 386 THR A C 1
ATOM 2897 O O . THR A 1 365 ? 16.73323 1.35067 32.24711 1.000 22.93192 386 THR A O 1
ATOM 2901 N N . ARG A 1 366 ? 14.77591 2.25688 31.58928 1.000 20.56536 387 ARG A N 1
ATOM 2902 C CA . ARG A 1 366 ? 13.98512 1.56432 32.59522 1.000 23.10613 387 ARG A CA 1
ATOM 2903 C C . ARG A 1 366 ? 12.54241 1.59631 32.12526 1.000 22.25692 387 ARG A C 1
ATOM 2904 O O . ARG A 1 366 ? 12.13502 2.53699 31.44566 1.000 22.89048 387 ARG A O 1
ATOM 2912 N N . ALA A 1 367 ? 11.78061 0.55288 32.46036 1.000 19.36487 388 ALA A N 1
ATOM 2913 C CA . ALA A 1 367 ? 10.37425 0.48895 32.09600 1.000 19.80932 388 ALA A CA 1
ATOM 2914 C C . ALA A 1 367 ? 9.59202 -0.13752 33.23497 1.000 20.23668 388 ALA A C 1
ATOM 2915 O O . ALA A 1 367 ? 10.14676 -0.86854 34.05703 1.000 21.72750 388 ALA A O 1
ATOM 2917 N N . THR A 1 368 ? 8.28352 0.14470 33.27085 1.000 20.35236 389 THR A N 1
ATOM 2918 C CA . THR A 1 368 ? 7.45871 -0.31916 34.38092 1.000 19.56294 389 THR A CA 1
ATOM 2919 C C . THR A 1 368 ? 6.00052 -0.40468 33.93821 1.000 22.46119 389 THR A C 1
ATOM 2920 O O . THR A 1 368 ? 5.59035 0.23956 32.97595 1.000 21.65573 389 THR A O 1
ATOM 2924 N N . GLN A 1 369 ? 5.23218 -1.22723 34.64916 1.000 20.18708 390 GLN A N 1
ATOM 2925 C CA . GLN A 1 369 ? 3.77966 -1.29394 34.49282 1.000 21.34167 390 GLN A CA 1
ATOM 2926 C C . GLN A 1 369 ? 3.20437 -1.32363 35.90037 1.000 20.67251 390 GLN A C 1
ATOM 2927 O O . GLN A 1 369 ? 3.61189 -2.15757 36.71160 1.000 22.96702 390 GLN A O 1
ATOM 2933 N N . THR A 1 370 ? 2.30311 -0.38869 36.21289 1.000 19.84608 391 THR A N 1
ATOM 2934 C CA . THR A 1 370 ? 1.89752 -0.21783 37.60903 1.000 20.67506 391 THR A CA 1
ATOM 2935 C C . THR A 1 370 ? 1.32583 -1.51130 38.19127 1.000 20.38423 391 THR A C 1
ATOM 2936 O O . THR A 1 370 ? 1.63356 -1.86799 39.33318 1.000 22.11308 391 THR A O 1
ATOM 2940 N N . GLY A 1 371 ? 0.48840 -2.22346 37.42541 1.000 22.04193 392 GLY A N 1
ATOM 2941 C CA . GLY A 1 371 ? -0.13054 -3.43886 37.93600 1.000 24.62574 392 GLY A CA 1
ATOM 2942 C C . GLY A 1 371 ? 0.86716 -4.51590 38.31991 1.000 25.24851 392 GLY A C 1
ATOM 2943 O O . GLY A 1 371 ? 0.64292 -5.26376 39.27712 1.000 28.80484 392 GLY A O 1
ATOM 2944 N N . LYS A 1 372 ? 1.98851 -4.59667 37.60487 1.000 24.40137 393 LYS A N 1
ATOM 2945 C CA . LYS A 1 372 ? 3.00964 -5.60555 37.87462 1.000 22.91989 393 LYS A CA 1
ATOM 2946 C C . LYS A 1 372 ? 4.05005 -5.13997 38.88611 1.000 24.66897 393 LYS A C 1
ATOM 2947 O O . LYS A 1 372 ? 4.55131 -5.95329 39.67462 1.000 24.15781 393 LYS A O 1
ATOM 2953 N N . ASP A 1 373 ? 4.38469 -3.85119 38.89216 1.000 22.68404 394 ASP A N 1
ATOM 2954 C CA . ASP A 1 373 ? 5.59554 -3.36553 39.54952 1.000 18.57218 394 ASP A CA 1
ATOM 2955 C C . ASP A 1 373 ? 5.32215 -2.46048 40.74722 1.000 18.56447 394 ASP A C 1
ATOM 2956 O O . ASP A 1 373 ? 6.26270 -1.85868 41.29155 1.000 18.86599 394 ASP A O 1
ATOM 2961 N N . LEU A 1 374 ? 4.06735 -2.35608 41.18072 1.000 19.22065 395 LEU A N 1
ATOM 2962 C CA . LEU A 1 374 ? 3.72069 -1.36644 42.19652 1.000 17.64270 395 LEU A CA 1
ATOM 2963 C C . LEU A 1 374 ? 4.53368 -1.55827 43.47006 1.000 18.64784 395 LEU A C 1
ATOM 2964 O O . LEU A 1 374 ? 5.09174 -0.59630 44.00065 1.000 19.78816 395 LEU A O 1
ATOM 2969 N N . ASP A 1 375 ? 4.57453 -2.78732 43.99773 1.000 20.29485 396 ASP A N 1
ATOM 2970 C CA . ASP A 1 375 ? 5.18302 -3.00910 45.31124 1.000 21.61827 396 ASP A CA 1
ATOM 2971 C C . ASP A 1 375 ? 6.68520 -2.71547 45.31174 1.000 26.05143 396 ASP A C 1
ATOM 2972 O O . ASP A 1 375 ? 7.23368 -2.20577 46.30095 1.000 21.89497 396 ASP A O 1
ATOM 2977 N N . SER A 1 376 ? 7.37092 -3.03364 44.22482 1.000 20.06373 397 SER A N 1
ATOM 2978 C CA . SER A 1 376 ? 8.81598 -2.90841 44.17955 1.000 21.61369 397 SER A CA 1
ATOM 2979 C C . SER A 1 376 ? 9.27503 -1.53486 43.72544 1.000 19.20571 397 SER A C 1
ATOM 2980 O O . SER A 1 376 ? 10.33272 -1.07414 44.16762 1.000 20.05426 397 SER A O 1
ATOM 2983 N N . GLN A 1 377 ? 8.51033 -0.86025 42.85789 1.000 17.45248 398 GLN A N 1
ATOM 2984 C CA . GLN A 1 377 ? 9.04293 0.29325 42.15257 1.000 16.80894 398 GLN A CA 1
ATOM 2985 C C . GLN A 1 377 ? 8.30140 1.60375 42.36458 1.000 15.94105 398 GLN A C 1
ATOM 2986 O O . GLN A 1 377 ? 8.79926 2.64301 41.92887 1.000 16.37016 398 GLN A O 1
ATOM 2992 N N . TRP A 1 378 ? 7.11696 1.60009 42.95139 1.000 16.57168 399 TRP A N 1
ATOM 2993 C CA . TRP A 1 378 ? 6.28886 2.79636 42.92752 1.000 15.07337 399 TRP A CA 1
ATOM 2994 C C . TRP A 1 378 ? 6.10617 3.38361 44.31527 1.000 13.93491 399 TRP A C 1
ATOM 2995 O O . TRP A 1 378 ? 5.72300 2.67327 45.25555 1.000 14.79600 399 TRP A O 1
ATOM 3006 N N . THR A 1 379 ? 6.38509 4.68068 44.44167 1.000 12.83375 400 THR A N 1
ATOM 3007 C CA . THR A 1 379 ? 6.09097 5.38643 45.67510 1.000 13.07807 400 THR A CA 1
ATOM 3008 C C . THR A 1 379 ? 4.70749 6.02991 45.53122 1.000 15.61380 400 THR A C 1
ATOM 3009 O O . THR A 1 379 ? 4.49834 6.89990 44.67325 1.000 14.71055 400 THR A O 1
ATOM 3013 N N . ILE A 1 380 ? 3.78356 5.61986 46.38917 1.000 12.17006 401 ILE A N 1
ATOM 3014 C CA . ILE A 1 380 ? 2.38933 6.03136 46.28073 1.000 12.41114 401 ILE A CA 1
ATOM 3015 C C . ILE A 1 380 ? 1.81298 6.40795 47.63733 1.000 13.72154 401 ILE A C 1
ATOM 3016 O O . ILE A 1 380 ? 0.61077 6.68596 47.72610 1.000 14.02787 401 ILE A O 1
ATOM 3021 N N . HIS A 1 381 ? 2.60880 6.38111 48.70699 1.000 13.08748 402 HIS A N 1
ATOM 3022 C CA . HIS A 1 381 ? 2.01886 6.51702 50.03118 1.000 14.49652 402 HIS A CA 1
ATOM 3023 C C . HIS A 1 381 ? 1.55946 7.93672 50.33378 1.000 13.53641 402 HIS A C 1
ATOM 3024 O O . HIS A 1 381 ? 2.19969 8.92823 49.95337 1.000 13.80770 402 HIS A O 1
ATOM 3031 N N . THR A 1 382 ? 0.40957 8.02364 50.99455 1.000 13.66133 403 THR A N 1
ATOM 3032 C CA . THR A 1 382 ? 0.03284 9.23552 51.69761 1.000 12.52934 403 THR A CA 1
ATOM 3033 C C . THR A 1 382 ? 0.16520 8.96886 53.19311 1.000 12.31172 403 THR A C 1
ATOM 3034 O O . THR A 1 382 ? 0.45833 7.85466 53.62865 1.000 15.19752 403 THR A O 1
ATOM 3038 N N . TYR A 1 383 ? -0.00958 10.00442 53.99067 1.000 12.89013 404 TYR A N 1
ATOM 3039 C CA . TYR A 1 383 ? 0.19393 9.88879 55.42563 1.000 13.35676 404 TYR A CA 1
ATOM 3040 C C . TYR A 1 383 ? -1.08976 10.19159 56.17002 1.000 14.28715 404 TYR A C 1
ATOM 3041 O O . TYR A 1 383 ? -1.83334 11.11065 55.79914 1.000 14.28433 404 TYR A O 1
ATOM 3050 N N . ILE A 1 384 ? -1.32238 9.44295 57.24057 1.000 13.71098 405 ILE A N 1
ATOM 3051 C CA . ILE A 1 384 ? -2.33120 9.79070 58.24038 1.000 14.52819 405 ILE A CA 1
ATOM 3052 C C . ILE A 1 384 ? -1.62088 10.78697 59.15147 1.000 14.66102 405 ILE A C 1
ATOM 3053 O O . ILE A 1 384 ? -0.65908 10.40311 59.84780 1.000 13.79165 405 ILE A O 1
ATOM 3058 N N . PRO A 1 385 ? -1.98095 12.07523 59.12777 1.000 13.87119 406 PRO A N 1
ATOM 3059 C CA . PRO A 1 385 ? -1.14535 13.09524 59.79230 1.000 15.54774 406 PRO A CA 1
ATOM 3060 C C . PRO A 1 385 ? -1.37926 13.17973 61.29826 1.000 16.69809 406 PRO A C 1
ATOM 3061 O O . PRO A 1 385 ? -1.78110 14.21794 61.84144 1.000 18.90687 406 PRO A O 1
ATOM 3065 N N . GLN A 1 386 ? -1.17481 12.04819 61.98334 1.000 15.12147 407 GLN A N 1
ATOM 3066 C CA . GLN A 1 386 ? -1.21309 11.96290 63.43890 1.000 14.76203 407 GLN A CA 1
ATOM 3067 C C . GLN A 1 386 ? 0.11759 11.35889 63.86708 1.000 15.91925 407 GLN A C 1
ATOM 3068 O O . GLN A 1 386 ? 0.44276 10.23107 63.48260 1.000 15.64228 407 GLN A O 1
ATOM 3074 N N . LYS A 1 387 ? 0.91507 12.11357 64.62361 1.000 15.92231 408 LYS A N 1
ATOM 3075 C CA . LYS A 1 387 ? 2.21782 11.60977 65.02954 1.000 16.00557 408 LYS A CA 1
ATOM 3076 C C . LYS A 1 387 ? 2.05624 10.38104 65.92190 1.000 16.81237 408 LYS A C 1
ATOM 3077 O O . LYS A 1 387 ? 1.27183 10.38032 66.86717 1.000 20.69818 408 LYS A O 1
ATOM 3083 N N . LYS A 1 388 ? 2.81429 9.32944 65.60806 1.000 16.37688 409 LYS A N 1
ATOM 3084 C CA . LYS A 1 388 ? 2.75354 8.06464 66.32476 1.000 15.04247 409 LYS A CA 1
ATOM 3085 C C . LYS A 1 388 ? 4.17297 7.54486 66.49016 1.000 18.24012 409 LYS A C 1
ATOM 3086 O O . LYS A 1 388 ? 5.09292 7.93749 65.76476 1.000 18.52120 409 LYS A O 1
ATOM 3092 N N . GLY A 1 389 ? 4.33656 6.63155 67.44556 1.000 18.85183 410 GLY A N 1
ATOM 3093 C CA . GLY A 1 389 ? 5.65308 6.05681 67.66347 1.000 19.31390 410 GLY A CA 1
ATOM 3094 C C . GLY A 1 389 ? 6.65156 7.14266 67.98925 1.000 23.36546 410 GLY A C 1
ATOM 3095 O O . GLY A 1 389 ? 6.37732 8.03985 68.79130 1.000 22.87939 410 GLY A O 1
ATOM 3096 N N . HIS A 1 390 ? 7.81806 7.07791 67.35850 1.000 20.71585 411 HIS A N 1
ATOM 3097 C CA . HIS A 1 390 ? 8.85127 8.09497 67.52692 1.000 19.55473 411 HIS A CA 1
ATOM 3098 C C . HIS A 1 390 ? 8.97040 8.88001 66.22074 1.000 16.23422 411 HIS A C 1
ATOM 3099 O O . HIS A 1 390 ? 9.50316 8.37903 65.23564 1.000 17.87585 411 HIS A O 1
ATOM 3106 N N . CYS A 1 391 ? 8.41436 10.09225 66.21123 1.000 16.28364 412 CYS A N 1
ATOM 3107 C CA . CYS A 1 391 ? 8.48417 10.98098 65.04856 1.000 14.41315 412 CYS A CA 1
ATOM 3108 C C . CYS A 1 391 ? 8.02988 10.30909 63.75873 1.000 15.07495 412 CYS A C 1
ATOM 3109 O O . CYS A 1 391 ? 8.64266 10.49808 62.70572 1.000 15.22996 412 CYS A O 1
ATOM 3112 N N . SER A 1 392 ? 6.92983 9.54746 63.81286 1.000 14.60076 413 SER A N 1
ATOM 3113 C CA . SER A 1 392 ? 6.49950 8.82355 62.62472 1.000 14.11223 413 SER A CA 1
ATOM 3114 C C . SER A 1 392 ? 5.04033 9.11283 62.30359 1.000 12.87719 413 SER A C 1
ATOM 3115 O O . SER A 1 392 ? 4.26532 9.51632 63.16426 1.000 15.37357 413 SER A O 1
ATOM 3118 N N . TYR A 1 393 ? 4.68241 8.89940 61.04461 1.000 12.37917 414 TYR A N 1
ATOM 3119 C CA . TYR A 1 393 ? 3.27865 8.83212 60.65372 1.000 11.42876 414 TYR A CA 1
ATOM 3120 C C . TYR A 1 393 ? 2.97485 7.42954 60.14537 1.000 12.45468 414 TYR A C 1
ATOM 3121 O O . TYR A 1 393 ? 3.79361 6.81993 59.44962 1.000 12.99299 414 TYR A O 1
ATOM 3130 N N . ASN A 1 394 ? 1.78373 6.92917 60.47801 1.000 12.20765 415 ASN A N 1
ATOM 3131 C CA . ASN A 1 394 ? 1.21359 5.82086 59.71897 1.000 13.39512 415 ASN A CA 1
ATOM 3132 C C . ASN A 1 394 ? 0.80956 6.29947 58.32934 1.000 11.71289 415 ASN A C 1
ATOM 3133 O O . ASN A 1 394 ? 0.67185 7.49565 58.08731 1.000 12.85629 415 ASN A O 1
ATOM 3138 N N . ARG A 1 395 ? 0.66535 5.35625 57.40228 1.000 12.95128 416 ARG A N 1
ATOM 3139 C CA . ARG A 1 395 ? 0.44056 5.66029 55.99114 1.000 12.33498 416 ARG A CA 1
ATOM 3140 C C . ARG A 1 395 ? -0.78790 4.91795 55.47080 1.000 13.19440 416 ARG A C 1
ATOM 3141 O O . ARG A 1 395 ? -1.32615 4.01809 56.11423 1.000 14.11900 416 ARG A O 1
ATOM 3149 N N . LYS A 1 396 ? -1.20752 5.30602 54.26936 1.000 13.39308 417 LYS A N 1
ATOM 3150 C CA . LYS A 1 396 ? -2.10903 4.48795 53.45897 1.000 12.71175 417 LYS A CA 1
ATOM 3151 C C . LYS A 1 396 ? -1.57757 4.56094 52.04063 1.000 13.78268 417 LYS A C 1
ATOM 3152 O O . LYS A 1 396 ? -0.95964 5.56009 51.66918 1.000 13.47561 417 LYS A O 1
ATOM 3158 N N . PRO A 1 397 ? -1.82820 3.55439 51.21158 1.000 14.19139 418 PRO A N 1
ATOM 3159 C CA . PRO A 1 397 ? -1.60087 3.76141 49.77619 1.000 15.03521 418 PRO A CA 1
ATOM 3160 C C . PRO A 1 397 ? -2.52915 4.85837 49.27315 1.000 13.92574 418 PRO A C 1
ATOM 3161 O O . PRO A 1 397 ? -3.73182 4.83305 49.53045 1.000 16.89387 418 PRO A O 1
ATOM 3165 N N . SER A 1 398 ? -1.98997 5.81784 48.54095 1.000 14.47935 419 SER A N 1
ATOM 3166 C CA . SER A 1 398 ? -2.82219 6.93061 48.07761 1.000 15.24135 419 SER A CA 1
ATOM 3167 C C . SER A 1 398 ? -3.54977 6.61798 46.78206 1.000 16.34987 419 SER A C 1
ATOM 3168 O O . SER A 1 398 ? -4.38791 7.42326 46.34948 1.000 18.35864 419 SER A O 1
ATOM 3171 N N . ALA A 1 399 ? -3.23932 5.48369 46.16508 1.000 17.29532 420 ALA A N 1
ATOM 3172 C CA . ALA A 1 399 ? -3.83214 5.06231 44.90646 1.000 18.34791 420 ALA A CA 1
ATOM 3173 C C . ALA A 1 399 ? -3.90855 3.54428 44.92249 1.000 17.92685 420 ALA A C 1
ATOM 3174 O O . ALA A 1 399 ? -3.11271 2.87396 45.59745 1.000 18.59578 420 ALA A O 1
ATOM 3176 N N . GLU A 1 400 ? -4.86607 3.00156 44.17171 1.000 18.56757 421 GLU A N 1
ATOM 3177 C CA . GLU A 1 400 ? -5.08740 1.56505 44.15344 1.000 20.67873 421 GLU A CA 1
ATOM 3178 C C . GLU A 1 400 ? -5.16376 1.05364 42.72355 1.000 19.01660 421 GLU A C 1
ATOM 3179 O O . GLU A 1 400 ? -5.57339 1.77072 41.80152 1.000 19.83205 421 GLU A O 1
ATOM 3185 N N . LEU A 1 401 ? -4.76661 -0.20425 42.55744 1.000 19.30564 422 LEU A N 1
ATOM 3186 C CA . LEU A 1 401 ? -4.90892 -0.88395 41.27515 1.000 20.29032 422 LEU A CA 1
ATOM 3187 C C . LEU A 1 401 ? -6.35390 -1.28425 41.02347 1.000 22.71251 422 LEU A C 1
ATOM 3188 O O . LEU A 1 401 ? -7.02915 -1.81611 41.90821 1.000 23.90568 422 LEU A O 1
ATOM 3193 N N . VAL A 1 402 ? -6.81263 -1.06048 39.79122 1.000 21.02500 423 VAL A N 1
ATOM 3194 C CA . VAL A 1 402 ? -8.13917 -1.45898 39.35903 1.000 21.62358 423 VAL A CA 1
ATOM 3195 C C . VAL A 1 402 ? -8.01711 -2.17077 38.02216 1.000 21.09019 423 VAL A C 1
ATOM 3196 O O . VAL A 1 402 ? -6.99606 -2.10007 37.33738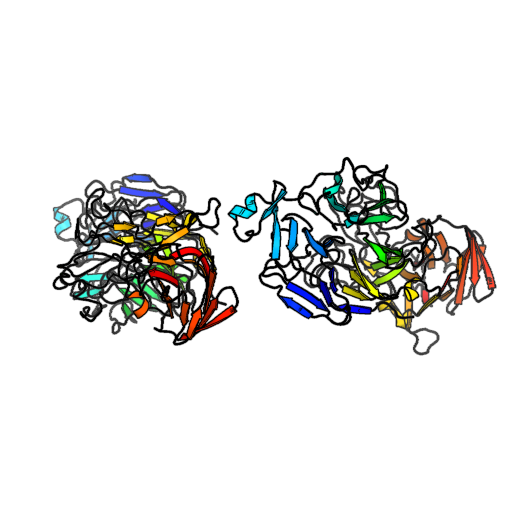 1.000 25.79205 423 VAL A O 1
ATOM 3200 N N . GLN A 1 403 ? -9.10356 -2.83147 37.64165 1.000 24.45252 424 GLN A N 1
ATOM 3201 C CA . GLN A 1 403 ? -9.14309 -3.49994 36.35450 1.000 26.69724 424 GLN A CA 1
ATOM 3202 C C . GLN A 1 403 ? -9.02492 -2.47792 35.23123 1.000 25.19923 424 GLN A C 1
ATOM 3203 O O . GLN A 1 403 ? -9.63030 -1.40476 35.28053 1.000 27.77072 424 GLN A O 1
ATOM 3209 N N . ASP A 1 404 ? -8.23179 -2.80778 34.22262 1.000 30.66043 425 ASP A N 1
ATOM 3210 C CA . ASP A 1 404 ? -8.17680 -2.00337 33.00842 1.000 28.14424 425 ASP A CA 1
ATOM 3211 C C . ASP A 1 404 ? -9.54574 -2.01357 32.32996 1.000 34.24357 425 ASP A C 1
ATOM 3212 O O . ASP A 1 404 ? -10.04657 -3.09568 31.98083 1.000 31.39441 425 ASP A O 1
ATOM 3217 N N . PRO A 1 405 ? -10.18014 -0.85193 32.11823 1.000 27.54125 426 PRO A N 1
ATOM 3218 C CA . PRO A 1 405 ? -11.50284 -0.84263 31.46833 1.000 32.14246 426 PRO A CA 1
ATOM 3219 C C . PRO A 1 405 ? -11.47569 -1.32387 30.03274 1.000 27.79773 426 PRO A C 1
ATOM 3220 O O . PRO A 1 405 ? -12.53685 -1.64546 29.49625 1.000 31.18024 426 PRO A O 1
ATOM 3224 N N . SER A 1 406 ? -10.31012 -1.36740 29.38785 1.000 37.64091 427 SER A N 1
ATOM 3225 C CA . SER A 1 406 ? -10.21258 -1.93440 28.04785 1.000 39.79179 427 SER A CA 1
ATOM 3226 C C . SER A 1 406 ? -10.39028 -3.44520 28.04185 1.000 36.47908 427 SER A C 1
ATOM 3227 O O . SER A 1 406 ? -10.52931 -4.03493 26.96250 1.000 40.15115 427 SER A O 1
ATOM 3230 N N . GLY A 1 407 ? -10.39018 -4.07688 29.20776 1.000 36.00244 428 GLY A N 1
ATOM 3231 C CA . GLY A 1 407 ? -10.51188 -5.51319 29.31216 1.000 40.09289 428 GLY A CA 1
ATOM 3232 C C . GLY A 1 407 ? -9.17775 -6.17503 29.57242 1.000 38.48001 428 GLY A C 1
ATOM 3233 O O . GLY A 1 407 ? -8.17470 -5.53819 29.91127 1.000 40.50177 428 GLY A O 1
ATOM 3234 N N . GLY A 1 408 ? -9.17577 -7.49133 29.40961 1.000 40.56284 429 GLY A N 1
ATOM 3235 C CA . GLY A 1 408 ? -7.94979 -8.22740 29.61069 1.000 39.63692 429 GLY A CA 1
ATOM 3236 C C . GLY A 1 408 ? -7.59791 -8.35378 31.08506 1.000 47.05099 429 GLY A C 1
ATOM 3237 O O . GLY A 1 408 ? -8.41158 -8.11963 31.98289 1.000 55.71642 429 GLY A O 1
ATOM 3238 N N . THR A 1 409 ? -6.34513 -8.72517 31.32387 1.000 40.86515 430 THR A N 1
ATOM 3239 C CA . THR A 1 409 ? -5.86540 -9.02694 32.66395 1.000 39.01195 430 THR A CA 1
ATOM 3240 C C . THR A 1 409 ? -5.06108 -7.89041 33.28487 1.000 38.60684 430 THR A C 1
ATOM 3241 O O . THR A 1 409 ? -4.67241 -7.98876 34.45246 1.000 35.34739 430 THR A O 1
ATOM 3245 N N . LYS A 1 410 ? -4.82716 -6.80869 32.54724 1.000 34.07718 431 LYS A N 1
ATOM 3246 C CA . LYS A 1 410 ? -4.03539 -5.70226 33.06857 1.000 33.62018 431 LYS A CA 1
ATOM 3247 C C . LYS A 1 410 ? -4.70940 -5.06815 34.27846 1.000 28.91763 431 LYS A C 1
ATOM 3248 O O . LYS A 1 410 ? -5.92215 -4.83881 34.28774 1.000 30.89643 431 LYS A O 1
ATOM 3254 N N . LYS A 1 411 ? -3.91179 -4.78405 35.30540 1.000 29.45322 432 LYS A N 1
ATOM 3255 C CA . LYS A 1 411 ? -4.32581 -3.91746 36.40022 1.000 27.04592 432 LYS A CA 1
ATOM 3256 C C . LYS A 1 411 ? -3.58002 -2.59717 36.27488 1.000 22.16674 432 LYS A C 1
ATOM 3257 O O . LYS A 1 411 ? -2.39431 -2.57961 35.92931 1.000 24.18919 432 LYS A O 1
ATOM 3263 N N . VAL A 1 412 ? -4.27732 -1.49287 36.56712 1.000 21.68056 433 VAL A N 1
ATOM 3264 C CA . VAL A 1 412 ? -3.74292 -0.14892 36.37070 1.000 22.79444 433 VAL A CA 1
ATOM 3265 C C . VAL A 1 412 ? -4.06022 0.70966 37.59353 1.000 20.86419 433 VAL A C 1
ATOM 3266 O O . VAL A 1 412 ? -4.96198 0.40223 38.37412 1.000 21.54853 433 VAL A O 1
ATOM 3270 N N . LEU A 1 413 ? -3.32274 1.81620 37.74722 1.000 19.88870 434 LEU A N 1
ATOM 3271 C CA . LEU A 1 413 ? -3.32779 2.58153 38.98925 1.000 17.28012 434 LEU A CA 1
ATOM 3272 C C . LEU A 1 413 ? -4.26473 3.78142 38.89818 1.000 17.96033 434 LEU A C 1
ATOM 3273 O O . LEU A 1 413 ? -4.08052 4.65831 38.04624 1.000 18.90288 434 LEU A O 1
ATOM 3278 N N . GLN A 1 414 ? -5.25011 3.83779 39.79355 1.000 18.96804 435 GLN A N 1
ATOM 3279 C CA . GLN A 1 414 ? -6.19792 4.94505 39.81115 1.000 17.62450 435 GLN A CA 1
ATOM 3280 C C . GLN A 1 414 ? -5.69847 6.05032 40.73883 1.000 20.82847 435 GLN A C 1
ATOM 3281 O O . GLN A 1 414 ? -5.52464 5.83450 41.94706 1.000 21.97241 435 GLN A O 1
ATOM 3287 N N . ILE A 1 415 ? -5.44452 7.22244 40.16442 1.000 18.33894 436 ILE A N 1
ATOM 3288 C CA . ILE A 1 415 ? -4.89529 8.37690 40.87246 1.000 17.99159 436 ILE A CA 1
ATOM 3289 C C . ILE A 1 415 ? -5.97393 9.45767 40.90627 1.000 18.30954 436 ILE A C 1
ATOM 3290 O O . ILE A 1 415 ? -6.38069 9.96190 39.85252 1.000 19.25557 436 ILE A O 1
ATOM 3295 N N . LYS A 1 416 ? -6.43882 9.81261 42.10577 1.000 17.57471 437 LYS A N 1
ATOM 3296 C CA . LYS A 1 416 ? -7.59810 10.68460 42.25659 1.000 17.73605 437 LYS A CA 1
ATOM 3297 C C . LYS A 1 416 ? -7.51049 11.43085 43.58702 1.000 16.49142 437 LYS A C 1
ATOM 3298 O O . LYS A 1 416 ? -6.70285 11.10817 44.45942 1.000 18.23626 437 LYS A O 1
ATOM 3304 N N . ARG A 1 417 ? -8.39008 12.41983 43.74742 1.000 17.90226 438 ARG A N 1
ATOM 3305 C CA . ARG A 1 417 ? -8.58410 13.07538 45.03240 1.000 16.53056 438 ARG A CA 1
ATOM 3306 C C . ARG A 1 417 ? -9.45945 12.19065 45.91142 1.000 21.29262 438 ARG A C 1
ATOM 3307 O O . ARG A 1 417 ? -10.60008 11.88070 45.54854 1.000 20.20029 438 ARG A O 1
ATOM 3315 N N . LEU A 1 418 ? -8.94587 11.82322 47.07901 1.000 18.90833 439 LEU A N 1
ATOM 3316 C CA . LEU A 1 418 ? -9.56061 10.84417 47.96094 1.000 18.73654 439 LEU A CA 1
ATOM 3317 C C . LEU A 1 418 ? -10.60264 11.49364 48.86145 1.000 20.63211 439 LEU A C 1
ATOM 3318 O O . LEU A 1 418 ? -10.47641 12.65375 49.27509 1.000 19.63097 439 LEU A O 1
ATOM 3323 N N . ASP A 1 419 ? -11.63960 10.71522 49.16954 1.000 22.71722 440 ASP A N 1
ATOM 3324 C CA . ASP A 1 419 ? -12.63227 11.08386 50.17307 1.000 24.51121 440 ASP A CA 1
ATOM 3325 C C . ASP A 1 419 ? -12.24237 10.36995 51.46539 1.000 24.91557 440 ASP A C 1
ATOM 3326 O O . ASP A 1 419 ? -12.75766 9.31196 51.80747 1.000 27.39655 440 ASP A O 1
ATOM 3331 N N . ASP A 1 420 ? -11.27932 10.95008 52.17716 1.000 21.44040 441 ASP A N 1
ATOM 3332 C CA . ASP A 1 420 ? -10.73537 10.34094 53.39146 1.000 20.92727 441 ASP A CA 1
ATOM 3333 C C . ASP A 1 420 ? -10.39907 11.41281 54.41934 1.000 17.53239 441 ASP A C 1
ATOM 3334 O O . ASP A 1 420 ? -9.27146 11.93583 54.41695 1.000 18.70890 441 ASP A O 1
ATOM 3339 N N . PRO A 1 421 ? -11.28939 11.69015 55.37004 1.000 19.87862 442 PRO A N 1
ATOM 3340 C CA . PRO A 1 421 ? -10.96416 12.67825 56.41471 1.000 20.99851 442 PRO A CA 1
ATOM 3341 C C . PRO A 1 421 ? -9.78670 12.28632 57.27625 1.000 21.41195 442 PRO A C 1
ATOM 3342 O O . PRO A 1 421 ? -9.19018 13.15893 57.93267 1.000 18.85560 442 PRO A O 1
ATOM 3346 N N . GLU A 1 422 ? -9.41878 11.00521 57.30056 1.000 19.52604 443 GLU A N 1
ATOM 3347 C CA . GLU A 1 422 ? -8.30211 10.60476 58.13821 1.000 19.50459 443 GLU A CA 1
ATOM 3348 C C . GLU A 1 422 ? -6.96339 11.13522 57.63911 1.000 17.34307 443 GLU A C 1
ATOM 3349 O O . GLU A 1 422 ? -5.97194 11.04770 58.37155 1.000 19.00979 443 GLU A O 1
ATOM 3355 N N . LEU A 1 423 ? -6.90682 11.65270 56.41862 1.000 15.59504 444 LEU A N 1
ATOM 3356 C CA . LEU A 1 423 ? -5.69789 12.19962 55.82758 1.000 15.21801 444 LEU A CA 1
ATOM 3357 C C . LEU A 1 423 ? -5.56668 13.69984 56.07215 1.000 15.56523 444 LEU A C 1
ATOM 3358 O O . LEU A 1 423 ? -4.69185 14.34810 55.49448 1.000 14.87897 444 LEU A O 1
ATOM 3363 N N . VAL A 1 424 ? -6.40086 14.25449 56.95427 1.000 16.20907 445 VAL A N 1
ATOM 3364 C CA . VAL A 1 424 ? -6.40879 15.67529 57.28257 1.000 16.30071 445 VAL A CA 1
ATOM 3365 C C . VAL A 1 424 ? -6.11447 15.86875 58.76451 1.000 17.09558 445 VAL A C 1
ATOM 3366 O O . VAL A 1 424 ? -6.64399 15.14858 59.61893 1.000 17.67157 445 VAL A O 1
ATOM 3370 N N . ASN A 1 425 ? -5.27212 16.85258 59.06892 1.000 15.49318 446 ASN A N 1
ATOM 3371 C CA . ASN A 1 425 ? -5.08852 17.32270 60.43553 1.000 14.37446 446 ASN A CA 1
ATOM 3372 C C . ASN A 1 425 ? -5.27485 18.82986 60.41328 1.000 16.51716 446 ASN A C 1
ATOM 3373 O O . ASN A 1 425 ? -4.45767 19.56127 59.84577 1.000 14.88738 446 ASN A O 1
ATOM 3378 N N . GLU A 1 426 ? -6.37198 19.30367 60.99930 1.000 15.39760 447 GLU A N 1
ATOM 3379 C CA . GLU A 1 426 ? -6.69311 20.71807 60.90908 1.000 16.63539 447 GLU A CA 1
ATOM 3380 C C . GLU A 1 426 ? -5.76976 21.57176 61.77088 1.000 16.81567 447 GLU A C 1
ATOM 3381 O O . GLU A 1 426 ? -5.51585 22.72964 61.43026 1.000 18.36225 447 GLU A O 1
ATOM 3387 N N . LYS A 1 427 ? -5.28452 21.03780 62.89545 1.000 17.61522 448 LYS A N 1
ATOM 3388 C CA . LYS A 1 427 ? -4.41327 21.81494 63.76980 1.000 17.95764 448 LYS A CA 1
ATOM 3389 C C . LYS A 1 427 ? -3.02601 21.97104 63.15059 1.000 16.81175 448 LYS A C 1
ATOM 3390 O O . LYS A 1 427 ? -2.45960 23.07638 63.13693 1.000 18.76345 448 LYS A O 1
ATOM 3396 N N A SER A 1 428 ? -2.46052 20.88363 62.62950 0.624 16.44087 449 SER A N 1
ATOM 3397 N N B SER A 1 428 ? -2.45493 20.87707 62.64187 0.376 16.45221 449 SER A N 1
ATOM 3398 C CA A SER A 1 428 ? -1.17985 21.00399 61.94100 0.624 16.10142 449 SER A CA 1
ATOM 3399 C CA B SER A 1 428 ? -1.18838 20.98751 61.92670 0.376 16.11213 449 SER A CA 1
ATOM 3400 C C A SER A 1 428 ? -1.34215 21.51876 60.51792 0.624 15.83877 449 SER A C 1
ATOM 3401 C C B SER A 1 428 ? -1.36329 21.70446 60.59995 0.376 16.76030 449 SER A C 1
ATOM 3402 O O A SER A 1 428 ? -0.33692 21.76168 59.83373 0.624 15.26630 449 SER A O 1
ATOM 3403 O O B SER A 1 428 ? -0.39733 22.26029 60.06264 0.376 14.33285 449 SER A O 1
ATOM 3408 N N . ASN A 1 429 ? -2.58886 21.73163 60.08512 1.000 17.04039 450 ASN A N 1
ATOM 3409 C CA . ASN A 1 429 ? -2.92195 22.36898 58.81409 1.000 18.36640 450 ASN A CA 1
ATOM 3410 C C . ASN A 1 429 ? -2.33263 21.66125 57.59413 1.000 15.62565 450 ASN A C 1
ATOM 3411 O O . ASN A 1 429 ? -1.72904 22.29671 56.72505 1.000 15.67888 450 ASN A O 1
ATOM 3416 N N . VAL A 1 430 ? -2.58967 20.36056 57.49633 1.000 15.30200 451 VAL A N 1
ATOM 3417 C CA . VAL A 1 430 ? -2.16409 19.56374 56.35516 1.000 14.51062 451 VAL A CA 1
ATOM 3418 C C . VAL A 1 430 ? -3.32510 18.70149 55.88596 1.000 16.87226 451 VAL A C 1
ATOM 3419 O O . VAL A 1 430 ? -4.18241 18.28137 56.67226 1.000 17.08336 451 VAL A O 1
ATOM 3423 N N . ASP A 1 431 ? -3.32536 18.43236 54.59029 1.000 16.61544 452 ASP A N 1
ATOM 3424 C CA . ASP A 1 431 ? -4.42168 17.73486 53.91178 1.000 16.97203 452 ASP A CA 1
ATOM 3425 C C . ASP A 1 431 ? -3.77764 16.90461 52.81139 1.000 14.41879 452 ASP A C 1
ATOM 3426 O O . ASP A 1 431 ? -3.37842 17.44860 51.78204 1.000 17.46791 452 ASP A O 1
ATOM 3431 N N . TYR A 1 432 ? -3.65941 15.59987 53.05729 1.000 14.89861 453 TYR A N 1
ATOM 3432 C CA . TYR A 1 432 ? -2.93376 14.69855 52.16852 1.000 14.58406 453 TYR A CA 1
ATOM 3433 C C . TYR A 1 432 ? -3.87807 13.83428 51.33091 1.000 14.47798 453 TYR A C 1
ATOM 3434 O O . TYR A 1 432 ? -3.59604 12.67922 51.03655 1.000 14.79804 453 TYR A O 1
ATOM 3443 N N . ARG A 1 433 ? -5.02566 14.39128 50.93606 1.000 16.12136 454 ARG A N 1
ATOM 3444 C CA . ARG A 1 433 ? -6.04471 13.62879 50.22544 1.000 14.97811 454 ARG A CA 1
ATOM 3445 C C . ARG A 1 433 ? -5.81083 13.51897 48.72325 1.000 15.36954 454 ARG A C 1
ATOM 3446 O O . ARG A 1 433 ? -6.53963 12.77447 48.06411 1.000 16.88169 454 ARG A O 1
ATOM 3454 N N . ASN A 1 434 ? -4.82835 14.21617 48.15417 1.000 16.47197 455 ASN A N 1
ATOM 3455 C CA . ASN A 1 434 ? -4.55882 14.06795 46.72386 1.000 17.18221 455 ASN A CA 1
ATOM 3456 C C . ASN A 1 434 ? -3.65541 12.86280 46.49617 1.000 15.45988 455 ASN A C 1
ATOM 3457 O O . ASN A 1 434 ? -2.46518 12.88133 46.84093 1.000 16.44518 455 ASN A O 1
ATOM 3462 N N . GLY A 1 435 ? -4.22417 11.81126 45.92372 1.000 16.51999 456 GLY A N 1
ATOM 3463 C CA . GLY A 1 435 ? -3.43790 10.64667 45.57856 1.000 17.16512 456 GLY A CA 1
ATOM 3464 C C . GLY A 1 435 ? -2.44850 10.94903 44.47187 1.000 17.38493 456 GLY A C 1
ATOM 3465 O O . GLY A 1 435 ? -2.63998 11.85531 43.66016 1.000 16.36282 456 GLY A O 1
ATOM 3466 N N . GLY A 1 436 ? -1.37478 10.16390 44.44323 1.000 15.00657 457 GLY A N 1
ATOM 3467 C CA . GLY A 1 436 ? -0.29879 10.38904 43.48952 1.000 15.67352 457 GLY A CA 1
ATOM 3468 C C . GLY A 1 436 ? 0.64443 9.20492 43.43809 1.000 14.61682 457 GLY A C 1
ATOM 3469 O O . GLY A 1 436 ? 0.43715 8.19211 44.10889 1.000 14.80085 457 GLY A O 1
ATOM 3470 N N . ALA A 1 437 ? 1.70751 9.35743 42.63939 1.000 14.92412 458 ALA A N 1
ATOM 3471 C CA . ALA A 1 437 ? 2.58992 8.22368 42.37542 1.000 14.90836 458 ALA A CA 1
ATOM 3472 C C . ALA A 1 437 ? 3.87282 8.73963 41.75189 1.000 15.04979 458 ALA A C 1
ATOM 3473 O O . ALA A 1 437 ? 3.83018 9.62663 40.89481 1.000 16.12317 458 ALA A O 1
ATOM 3475 N N . THR A 1 438 ? 5.00531 8.16432 42.15018 1.000 13.54151 459 THR A N 1
ATOM 3476 C CA . THR A 1 438 ? 6.27993 8.56835 41.55947 1.000 14.66509 459 THR A CA 1
ATOM 3477 C C . THR A 1 438 ? 7.20607 7.37446 41.35012 1.000 14.58938 459 THR A C 1
ATOM 3478 O O . THR A 1 438 ? 7.15156 6.37682 42.07672 1.000 14.56708 459 THR A O 1
ATOM 3482 N N . TRP A 1 439 ? 8.06589 7.50261 40.33236 1.000 14.99179 460 TRP A N 1
ATOM 3483 C CA . TRP A 1 439 ? 8.85961 6.38590 39.84004 1.000 14.66487 460 TRP A CA 1
ATOM 3484 C C . TRP A 1 439 ? 10.20505 6.91249 39.36219 1.000 15.52773 460 TRP A C 1
ATOM 3485 O O . TRP A 1 439 ? 10.26375 7.94268 38.69089 1.000 14.93432 460 TRP A O 1
ATOM 3496 N N . ASN A 1 440 ? 11.26141 6.16356 39.68154 1.000 15.32961 461 ASN A N 1
ATOM 3497 C CA . ASN A 1 440 ? 12.65290 6.53172 39.44564 1.000 16.56237 461 ASN A CA 1
ATOM 3498 C C . ASN A 1 440 ? 13.13803 6.01497 38.09172 1.000 16.40693 461 ASN A C 1
ATOM 3499 O O . ASN A 1 440 ? 12.68976 4.97818 37.60216 1.000 17.30307 461 ASN A O 1
ATOM 3504 N N . PHE A 1 441 ? 14.09222 6.72687 37.49757 1.000 17.73102 462 PHE A N 1
ATOM 3505 C CA . PHE A 1 441 ? 14.79664 6.20562 36.33303 1.000 16.17024 462 PHE A CA 1
ATOM 3506 C C . PHE A 1 441 ? 16.20353 6.78180 36.32844 1.000 16.43436 462 PHE A C 1
ATOM 3507 O O . PHE A 1 441 ? 16.47489 7.76899 37.01714 1.000 18.05079 462 PHE A O 1
ATOM 3515 N N . PRO A 1 442 ? 17.12871 6.16440 35.59951 1.000 17.17112 463 PRO A N 1
ATOM 3516 C CA . PRO A 1 442 ? 18.51085 6.66227 35.58991 1.000 17.75270 463 PRO A CA 1
ATOM 3517 C C . PRO A 1 442 ? 18.57498 8.12938 35.17805 1.000 18.00838 463 PRO A C 1
ATOM 3518 O O . PRO A 1 442 ? 17.87000 8.57942 34.27226 1.000 19.23425 463 PRO A O 1
ATOM 3522 N N . ASN A 1 443 ? 19.48187 8.86789 35.81263 1.000 18.67371 464 ASN A N 1
ATOM 3523 C CA . ASN A 1 443 ? 19.51891 10.31223 35.64305 1.000 18.13366 464 ASN A CA 1
ATOM 3524 C C . ASN A 1 443 ? 19.90753 10.68256 34.21902 1.000 18.96877 464 ASN A C 1
ATOM 3525 O O . ASN A 1 443 ? 20.77529 10.05084 33.61088 1.000 19.93066 464 ASN A O 1
ATOM 3530 N N . GLY A 1 444 ? 19.27630 11.72802 33.69084 1.000 19.92437 465 GLY A N 1
ATOM 3531 C CA . GLY A 1 444 ? 19.73484 12.29997 32.44175 1.000 21.38857 465 GLY A CA 1
ATOM 3532 C C . GLY A 1 444 ? 19.44801 13.78486 32.33768 1.000 20.65865 465 GLY A C 1
ATOM 3533 O O . GLY A 1 444 ? 18.38301 14.24827 32.77093 1.000 20.42481 465 GLY A O 1
ATOM 3534 N N . THR A 1 445 ? 20.38759 14.54645 31.76586 1.000 21.77693 466 THR A N 1
ATOM 3535 C CA . THR A 1 445 ? 20.09003 15.91709 31.36208 1.000 25.81185 466 THR A CA 1
ATOM 3536 C C . THR A 1 445 ? 19.39031 15.97552 30.01146 1.000 22.88974 466 THR A C 1
ATOM 3537 O O . THR A 1 445 ? 18.84060 17.02313 29.65957 1.000 26.67706 466 THR A O 1
ATOM 3541 N N . THR A 1 446 ? 19.44603 14.89035 29.23661 1.000 21.77971 467 THR A N 1
ATOM 3542 C CA . THR A 1 446 ? 18.64381 14.69636 28.03546 1.000 25.77563 467 THR A CA 1
ATOM 3543 C C . THR A 1 446 ? 17.98343 13.33093 28.15244 1.000 24.32171 467 THR A C 1
ATOM 3544 O O . THR A 1 446 ? 18.60843 12.37218 28.61570 1.000 26.79549 467 THR A O 1
ATOM 3548 N N . GLY A 1 447 ? 16.72168 13.23781 27.75743 1.000 24.09827 468 GLY A N 1
ATOM 3549 C CA . GLY A 1 447 ? 16.03579 11.96886 27.91939 1.000 23.72874 468 GLY A CA 1
ATOM 3550 C C . GLY A 1 447 ? 14.66259 11.99035 27.28851 1.000 23.75131 468 GLY A C 1
ATOM 3551 O O . GLY A 1 447 ? 14.17219 13.02451 26.82446 1.000 25.62321 468 GLY A O 1
ATOM 3552 N N . LEU A 1 448 ? 14.04058 10.81602 27.28844 1.000 23.86611 469 LEU A N 1
ATOM 3553 C CA . LEU A 1 448 ? 12.69113 10.64559 26.76631 1.000 22.85054 469 LEU A CA 1
ATOM 3554 C C . LEU A 1 448 ? 11.93219 9.73132 27.71484 1.000 25.98733 469 LEU A C 1
ATOM 3555 O O . LEU A 1 448 ? 12.36366 8.59964 27.96392 1.000 25.07943 469 LEU A O 1
ATOM 3560 N N A VAL A 1 449 ? 10.80738 10.21540 28.24032 0.562 23.12482 470 VAL A N 1
ATOM 3561 N N B VAL A 1 449 ? 10.81450 10.21786 28.25055 0.438 23.12950 470 VAL A N 1
ATOM 3562 C CA A VAL A 1 449 ? 9.94477 9.43209 29.11876 0.562 22.94181 470 VAL A CA 1
ATOM 3563 C CA B VAL A 1 449 ? 9.94952 9.42566 29.11772 0.438 22.95604 470 VAL A CA 1
ATOM 3564 C C A VAL A 1 449 ? 8.55306 9.38126 28.50295 0.562 23.85151 470 VAL A C 1
ATOM 3565 C C B VAL A 1 449 ? 8.55960 9.37942 28.49748 0.438 23.86577 470 VAL A C 1
ATOM 3566 O O A VAL A 1 449 ? 8.02889 10.40695 28.05450 0.562 25.28389 470 VAL A O 1
ATOM 3567 O O B VAL A 1 449 ? 8.04623 10.40393 28.03348 0.438 25.26496 470 VAL A O 1
ATOM 3574 N N . LYS A 1 450 ? 7.96340 8.19166 28.47568 1.000 22.54347 471 LYS A N 1
ATOM 3575 C CA . LYS A 1 450 ? 6.63724 7.98855 27.91663 1.000 22.63210 471 LYS A CA 1
ATOM 3576 C C . LYS A 1 450 ? 5.77885 7.30568 28.96449 1.000 23.74851 471 LYS A C 1
ATOM 3577 O O . LYS A 1 450 ? 6.24078 6.39992 29.65891 1.000 23.68451 471 LYS A O 1
ATOM 3583 N N . PHE A 1 451 ? 4.52239 7.72171 29.06291 1.000 21.38457 472 PHE A N 1
ATOM 3584 C CA . PHE A 1 451 ? 3.59477 7.05950 29.96615 1.000 22.03757 472 PHE A CA 1
ATOM 3585 C C . PHE A 1 451 ? 2.22500 6.95391 29.30335 1.000 23.23586 472 PHE A C 1
ATOM 3586 O O . PHE A 1 451 ? 1.88519 7.70849 28.38713 1.000 24.13842 472 PHE A O 1
ATOM 3594 N N . ARG A 1 452 ? 1.43508 5.99330 29.77312 1.000 21.63408 473 ARG A N 1
ATOM 3595 C CA . ARG A 1 452 ? 0.12898 5.68288 29.19841 1.000 22.86979 473 ARG A CA 1
ATOM 3596 C C . ARG A 1 452 ? -0.92755 5.88172 30.27950 1.000 21.85860 473 ARG A C 1
ATOM 3597 O O . ARG A 1 452 ? -0.78771 5.36095 31.39299 1.000 22.41018 473 ARG A O 1
ATOM 3605 N N . PHE A 1 453 ? -1.97562 6.64626 29.96339 1.000 22.35057 474 PHE A N 1
ATOM 3606 C CA . PHE A 1 453 ? -2.95077 7.05615 30.96343 1.000 23.48835 474 PHE A CA 1
ATOM 3607 C C . PHE A 1 453 ? -4.33639 7.09653 30.33011 1.000 24.65253 474 PHE A C 1
ATOM 3608 O O . PHE A 1 453 ? -4.48799 7.09492 29.10374 1.000 24.44674 474 PHE A O 1
ATOM 3616 N N . ARG A 1 454 ? -5.35610 7.13568 31.18626 1.000 22.19688 475 ARG A N 1
ATOM 3617 C CA . ARG A 1 454 ? -6.74252 7.14210 30.73824 1.000 23.22930 475 ARG A CA 1
ATOM 3618 C C . ARG A 1 454 ? -7.60114 7.87912 31.75878 1.000 22.81348 475 ARG A C 1
ATOM 3619 O O . ARG A 1 454 ? -7.47424 7.65973 32.96652 1.000 23.43699 475 ARG A O 1
ATOM 3627 N N . VAL A 1 455 ? -8.49873 8.73254 31.27212 1.000 25.09081 476 VAL A N 1
ATOM 3628 C CA . VAL A 1 455 ? -9.40993 9.44964 32.15573 1.000 26.52104 476 VAL A CA 1
ATOM 3629 C C . VAL A 1 455 ? -10.50080 8.48460 32.61051 1.000 23.94818 476 VAL A C 1
ATOM 3630 O O . VAL A 1 455 ? -11.13789 7.82752 31.78050 1.000 28.78858 476 VAL A O 1
ATOM 3634 N N . VAL A 1 456 ? -10.71290 8.38649 33.92886 1.000 25.54064 477 VAL A N 1
ATOM 3635 C CA . VAL A 1 456 ? -11.74656 7.50173 34.46874 1.000 25.55623 477 VAL A CA 1
ATOM 3636 C C . VAL A 1 456 ? -13.12687 8.00875 34.07877 1.000 36.35699 477 VAL A C 1
ATOM 3637 O O . VAL A 1 456 ? -13.41595 9.20981 34.16761 1.000 29.19585 477 VAL A O 1
ATOM 3641 N N . ASP A 1 457 ? -13.98608 7.08748 33.63598 1.000 32.11580 478 ASP A N 1
ATOM 3642 C CA . ASP A 1 457 ? -15.38791 7.38509 33.33316 1.000 41.91607 478 ASP A CA 1
ATOM 3643 C C . ASP A 1 457 ? -16.12459 7.49719 34.65648 1.000 48.24659 478 ASP A C 1
ATOM 3644 O O . ASP A 1 457 ? -16.61563 6.51158 35.20962 1.000 58.61111 478 ASP A O 1
ATOM 3649 N N . GLY A 1 458 ? -16.21157 8.71598 35.16429 1.000 39.38099 479 GLY A N 1
ATOM 3650 C CA . GLY A 1 458 ? -16.84739 8.95593 36.44552 1.000 38.30942 479 GLY A CA 1
ATOM 3651 C C . GLY A 1 458 ? -16.93235 10.44228 36.69535 1.000 37.69182 479 GLY A C 1
ATOM 3652 O O . GLY A 1 458 ? -16.39838 11.25406 35.93495 1.000 37.53209 479 GLY A O 1
ATOM 3653 N N . GLU A 1 459 ? -17.61144 10.79087 37.78196 1.000 31.65842 480 GLU A N 1
ATOM 3654 C CA . GLU A 1 459 ? -17.75159 12.19362 38.13558 1.000 31.23668 480 GLU A CA 1
ATOM 3655 C C . GLU A 1 459 ? -16.38023 12.78382 38.42791 1.000 26.91561 480 GLU A C 1
ATOM 3656 O O . GLU A 1 459 ? -15.53850 12.15781 39.08049 1.000 28.21526 480 GLU A O 1
ATOM 3662 N N . GLN A 1 460 ? -16.15527 13.99679 37.93801 1.000 29.85214 481 GLN A N 1
ATOM 3663 C CA . GLN A 1 460 ? -14.91026 14.71562 38.14793 1.000 29.64170 481 GLN A CA 1
ATOM 3664 C C . GLN A 1 460 ? -15.24106 16.10981 38.65843 1.000 26.88145 481 GLN A C 1
ATOM 3665 O O . GLN A 1 460 ? -16.31839 16.65234 38.38337 1.000 33.11766 481 GLN A O 1
ATOM 3671 N N . ALA A 1 461 ? -14.30785 16.68194 39.40407 1.000 31.04388 482 ALA A N 1
ATOM 3672 C CA . ALA A 1 461 ? -14.44341 18.03211 39.91955 1.000 28.48792 482 ALA A CA 1
ATOM 3673 C C . ALA A 1 461 ? -13.88809 19.03502 38.91064 1.000 32.84159 482 ALA A C 1
ATOM 3674 O O . ALA A 1 461 ? -13.20798 18.67857 37.94584 1.000 26.34536 482 ALA A O 1
ATOM 3676 N N . ASP A 1 462 ? -14.20357 20.31227 39.13930 1.000 31.54806 483 ASP A N 1
ATOM 3677 C CA . ASP A 1 462 ? -13.82575 21.34960 38.18756 1.000 31.61969 483 ASP A CA 1
ATOM 3678 C C . ASP A 1 462 ? -12.31487 21.40494 37.99422 1.000 30.98156 483 ASP A C 1
ATOM 3679 O O . ASP A 1 462 ? -11.83505 21.73569 36.90403 1.000 29.40050 483 ASP A O 1
ATOM 3684 N N . ASP A 1 463 ? -11.55171 21.07989 39.02927 1.000 26.90962 484 ASP A N 1
ATOM 3685 C CA . ASP A 1 463 ? -10.09995 21.15194 38.95307 1.000 26.25545 484 ASP A CA 1
ATOM 3686 C C . ASP A 1 463 ? -9.43833 19.77899 38.89032 1.000 22.88517 484 ASP A C 1
ATOM 3687 O O . ASP A 1 463 ? -8.23519 19.67268 39.12189 1.000 23.55440 484 ASP A O 1
ATOM 3692 N N . SER A 1 464 ? -10.18992 18.73540 38.55002 1.000 23.52852 485 SER A N 1
ATOM 3693 C CA . SER A 1 464 ? -9.62691 17.39380 38.48576 1.000 21.71653 485 SER A CA 1
ATOM 3694 C C . SER A 1 464 ? -8.60981 17.25310 37.35430 1.000 20.23696 485 SER A C 1
ATOM 3695 O O . SER A 1 464 ? -8.68402 17.93502 36.32481 1.000 21.86865 485 SER A O 1
ATOM 3698 N N . GLY A 1 465 ? -7.68005 16.32958 37.53934 1.000 20.70302 486 GLY A N 1
ATOM 3699 C CA . GLY A 1 465 ? -6.62396 16.12082 36.57473 1.000 21.02220 486 GLY A CA 1
ATOM 3700 C C . GLY A 1 465 ? -5.37439 15.58531 37.24947 1.000 19.41463 486 GLY A C 1
ATOM 3701 O O . GLY A 1 465 ? -5.42711 15.00547 38.33000 1.000 18.56608 486 GLY A O 1
ATOM 3702 N N . LEU A 1 466 ? -4.24842 15.80329 36.57995 1.000 20.91032 487 LEU A N 1
ATOM 3703 C CA . LEU A 1 466 ? -2.99412 15.21150 36.99596 1.000 20.58019 487 LEU A CA 1
ATOM 3704 C C . LEU A 1 466 ? -1.89084 16.20619 36.70658 1.000 19.20549 487 LEU A C 1
ATOM 3705 O O . LEU A 1 466 ? -1.73387 16.64972 35.56390 1.000 20.48225 487 LEU A O 1
ATOM 3710 N N . GLN A 1 467 ? -1.11062 16.53249 37.73333 1.000 18.39710 488 GLN A N 1
ATOM 3711 C CA . GLN A 1 467 ? 0.08298 17.34415 37.56303 1.000 18.57149 488 GLN A CA 1
ATOM 3712 C C . GLN A 1 467 ? 1.25982 16.39586 37.36582 1.000 16.29044 488 GLN A C 1
ATOM 3713 O O . GLN A 1 467 ? 1.54108 15.56081 38.23009 1.000 16.59612 488 GLN A O 1
ATOM 3719 N N . VAL A 1 468 ? 1.93122 16.52283 36.22721 1.000 18.88030 489 VAL A N 1
ATOM 3720 C CA . VAL A 1 468 ? 3.01988 15.63854 35.83326 1.000 17.47728 489 VAL A CA 1
ATOM 3721 C C . VAL A 1 468 ? 4.31674 16.42357 35.91874 1.000 19.12274 489 VAL A C 1
ATOM 3722 O O . VAL A 1 468 ? 4.43205 17.50166 35.31540 1.000 18.96816 489 VAL A O 1
ATOM 3726 N N . SER A 1 469 ? 5.29242 15.88756 36.66073 1.000 17.11213 490 SER A N 1
ATOM 3727 C CA . SER A 1 469 ? 6.54077 16.59094 36.89095 1.000 15.67148 490 SER A CA 1
ATOM 3728 C C . SER A 1 469 ? 7.74059 15.67792 36.68787 1.000 18.87569 490 SER A C 1
ATOM 3729 O O . SER A 1 469 ? 7.71538 14.50511 37.07136 1.000 18.31189 490 SER A O 1
ATOM 3732 N N . LEU A 1 470 ? 8.81037 16.22981 36.10925 1.000 18.04457 491 LEU A N 1
ATOM 3733 C CA . LEU A 1 470 ? 10.11142 15.57347 36.12664 1.000 17.90924 491 LEU A CA 1
ATOM 3734 C C . LEU A 1 470 ? 10.93863 16.22081 37.22720 1.000 17.81119 491 LEU A C 1
ATOM 3735 O O . LEU A 1 470 ? 11.03965 17.44802 37.28380 1.000 17.51726 491 LEU A O 1
ATOM 3740 N N . THR A 1 471 ? 11.50344 15.40698 38.11284 1.000 17.46733 492 THR A N 1
ATOM 3741 C CA . THR A 1 471 ? 12.18866 15.94675 39.27936 1.000 16.53090 492 THR A CA 1
ATOM 3742 C C . THR A 1 471 ? 13.56431 15.30421 39.43377 1.000 17.20250 492 THR A C 1
ATOM 3743 O O . THR A 1 471 ? 13.89185 14.30427 38.78376 1.000 17.33671 492 THR A O 1
ATOM 3747 N N . ASP A 1 472 ? 14.38399 15.90127 40.30450 1.000 15.49925 493 ASP A N 1
ATOM 3748 C CA . ASP A 1 472 ? 15.73532 15.41248 40.53884 1.000 15.66657 493 ASP A CA 1
ATOM 3749 C C . ASP A 1 472 ? 15.89489 14.74952 41.90232 1.000 15.18388 493 ASP A C 1
ATOM 3750 O O . ASP A 1 472 ? 17.02003 14.42478 42.29155 1.000 15.56522 493 ASP A O 1
ATOM 3755 N N . ARG A 1 473 ? 14.80654 14.51573 42.61708 1.000 14.72968 494 ARG A N 1
ATOM 3756 C CA . ARG A 1 473 ? 14.80583 13.59971 43.74856 1.000 14.13505 494 ARG A CA 1
ATOM 3757 C C . ARG A 1 473 ? 13.36552 13.14630 43.96769 1.000 12.23799 494 ARG A C 1
ATOM 3758 O O . ARG A 1 473 ? 12.43005 13.59807 43.29283 1.000 14.05301 494 ARG A O 1
ATOM 3766 N N . LEU A 1 474 ? 13.17727 12.26360 44.93044 1.000 12.16136 495 LEU A N 1
ATOM 3767 C CA . LEU A 1 474 ? 11.88745 11.63796 45.17013 1.000 12.74079 495 LEU A CA 1
ATOM 3768 C C . LEU A 1 474 ? 11.03198 12.55320 46.03866 1.000 13.24758 495 LEU A C 1
ATOM 3769 O O . LEU A 1 474 ? 11.33913 12.76308 47.22226 1.000 14.63207 495 LEU A O 1
ATOM 3774 N N . PHE A 1 475 ? 9.93069 13.05922 45.46500 1.000 12.78120 496 PHE A N 1
ATOM 3775 C CA . PHE A 1 475 ? 8.94330 13.84394 46.19407 1.000 13.74418 496 PHE A CA 1
ATOM 3776 C C . PHE A 1 475 ? 7.78916 12.93422 46.58725 1.000 13.40728 496 PHE A C 1
ATOM 3777 O O . PHE A 1 475 ? 7.38028 12.05042 45.81247 1.000 13.57440 496 PHE A O 1
ATOM 3785 N N . ASN A 1 476 ? 7.24731 13.15210 47.78435 1.000 13.63436 497 ASN A N 1
ATOM 3786 C CA . ASN A 1 476 ? 6.14835 12.29286 48.20717 1.000 12.06094 497 ASN A CA 1
ATOM 3787 C C . ASN A 1 476 ? 5.00850 12.32386 47.19871 1.000 13.17070 497 ASN A C 1
ATOM 3788 O O . ASN A 1 476 ? 4.71646 13.35133 46.56861 1.000 14.27782 497 ASN A O 1
ATOM 3793 N N . ALA A 1 477 ? 4.34346 11.16919 47.09404 1.000 13.79321 498 ALA A N 1
ATOM 3794 C CA . ALA A 1 477 ? 3.22138 10.98534 46.18225 1.000 14.51176 498 ALA A CA 1
ATOM 3795 C C . ALA A 1 477 ? 2.10960 11.98111 46.44429 1.000 14.04919 498 ALA A C 1
ATOM 3796 O O . ALA A 1 477 ? 1.41010 12.37638 45.51018 1.000 16.91596 498 ALA A O 1
ATOM 3798 N N . CYS A 1 478 ? 1.93069 12.38589 47.69376 1.000 12.70355 499 CYS A N 1
ATOM 3799 C CA . CYS A 1 478 ? 0.85977 13.27670 48.10309 1.000 16.01564 499 CYS A CA 1
ATOM 3800 C C . CYS A 1 478 ? 1.31646 14.72909 48.18842 1.000 15.27492 499 CYS A C 1
ATOM 3801 O O . CYS A 1 478 ? 0.59767 15.55649 48.74922 1.000 17.35372 499 CYS A O 1
ATOM 3804 N N . ASP A 1 479 ? 2.52192 15.05362 47.70166 1.000 14.68272 500 ASP A N 1
ATOM 3805 C CA . ASP A 1 479 ? 3.06497 16.41046 47.84012 1.000 14.99475 500 ASP A CA 1
ATOM 3806 C C . ASP A 1 479 ? 2.65849 17.25790 46.63735 1.000 14.97476 500 ASP A C 1
ATOM 3807 O O . ASP A 1 479 ? 3.22476 17.13373 45.54520 1.000 15.42194 500 ASP A O 1
ATOM 3812 N N . SER A 1 480 ? 1.66727 18.12138 46.83759 1.000 15.07218 501 SER A N 1
ATOM 3813 C CA . SER A 1 480 ? 1.15029 18.98176 45.78099 1.000 16.70177 501 SER A CA 1
ATOM 3814 C C . SER A 1 480 ? 2.10673 20.09311 45.39277 1.000 16.06409 501 SER A C 1
ATOM 3815 O O . SER A 1 480 ? 1.88027 20.74633 44.37264 1.000 18.19192 501 SER A O 1
ATOM 3818 N N . THR A 1 481 ? 3.17605 20.31769 46.16419 1.000 17.36899 502 THR A N 1
ATOM 3819 C CA . THR A 1 481 ? 4.11151 21.38403 45.84826 1.000 17.12116 502 THR A CA 1
ATOM 3820 C C . THR A 1 481 ? 5.22721 20.90632 44.93354 1.000 18.08622 502 THR A C 1
ATOM 3821 O O . THR A 1 481 ? 6.07735 21.71371 44.55500 1.000 18.55412 502 THR A O 1
ATOM 3825 N N . THR A 1 482 ? 5.21704 19.62854 44.55389 1.000 16.02483 503 THR A N 1
ATOM 3826 C CA . THR A 1 482 ? 6.27999 19.08190 43.71978 1.000 16.58635 503 THR A CA 1
ATOM 3827 C C . THR A 1 482 ? 6.50259 19.92659 42.47075 1.000 17.08667 503 THR A C 1
ATOM 3828 O O . THR A 1 482 ? 7.65054 20.22008 42.11221 1.000 17.66325 503 THR A O 1
ATOM 3832 N N . LYS A 1 483 ? 5.41674 20.35128 41.82224 1.000 17.68954 504 LYS A N 1
ATOM 3833 C CA . LYS A 1 483 ? 5.51757 21.15864 40.61713 1.000 16.91262 504 LYS A CA 1
ATOM 3834 C C . LYS A 1 483 ? 6.38855 22.39233 40.82919 1.000 19.42173 504 LYS A C 1
ATOM 3835 O O . LYS A 1 483 ? 7.06232 22.84866 39.89686 1.000 20.66314 504 LYS A O 1
ATOM 3841 N N . ASP A 1 484 ? 6.38029 22.94938 42.03934 1.000 18.35820 505 ASP A N 1
ATOM 3842 C CA . ASP A 1 484 ? 7.11323 24.18606 42.29714 1.000 21.23776 505 ASP A CA 1
ATOM 3843 C C . ASP A 1 484 ? 8.62377 23.98733 42.30436 1.000 18.68582 505 ASP A C 1
ATOM 3844 O O . ASP A 1 484 ? 9.37161 24.96266 42.12612 1.000 22.04054 505 ASP A O 1
ATOM 3849 N N . TYR A 1 485 ? 9.08588 22.75827 42.50883 1.000 17.65215 506 TYR A N 1
ATOM 3850 C CA . TYR A 1 485 ? 10.49744 22.41884 42.53675 1.000 17.70625 506 TYR A CA 1
ATOM 3851 C C . TYR A 1 485 ? 10.92838 21.64803 41.30145 1.000 17.21788 506 TYR A C 1
ATOM 3852 O O . TYR A 1 485 ? 12.12038 21.32840 41.16527 1.000 18.68390 506 TYR A O 1
ATOM 3861 N N . ALA A 1 486 ? 9.99402 21.31862 40.41883 1.000 18.98314 507 ALA A N 1
ATOM 3862 C CA . ALA A 1 486 ? 10.27741 20.38513 39.34191 1.000 18.64662 507 ALA A CA 1
ATOM 3863 C C . ALA A 1 486 ? 11.16367 21.01927 38.27885 1.000 19.10631 507 ALA A C 1
ATOM 3864 O O . ALA A 1 486 ? 11.17882 22.23586 38.09576 1.000 20.70099 507 ALA A O 1
ATOM 3866 N N . LEU A 1 487 ? 11.89919 20.16392 37.56533 1.000 18.45606 508 LEU A N 1
ATOM 3867 C CA . LEU A 1 487 ? 12.63038 20.60702 36.37679 1.000 18.97875 508 LEU A CA 1
ATOM 3868 C C . LEU A 1 487 ? 11.66506 21.00549 35.26658 1.000 19.81386 508 LEU A C 1
ATOM 3869 O O . LEU A 1 487 ? 11.84308 22.04123 34.61469 1.000 20.23862 508 LEU A O 1
ATOM 3874 N N . PHE A 1 488 ? 10.66339 20.15926 35.01177 1.000 18.99588 509 PHE A N 1
ATOM 3875 C CA . PHE A 1 488 ? 9.58740 20.41282 34.06683 1.000 20.41597 509 PHE A CA 1
ATOM 3876 C C . PHE A 1 488 ? 8.28806 19.93018 34.69601 1.000 19.16937 509 PHE A C 1
ATOM 3877 O O . PHE A 1 488 ? 8.27554 18.95345 35.44095 1.000 19.21529 509 PHE A O 1
ATOM 3885 N N . THR A 1 489 ? 7.19419 20.62450 34.39952 1.000 20.45240 510 THR A N 1
ATOM 3886 C CA . THR A 1 489 ? 5.91041 20.23315 34.96965 1.000 19.94088 510 THR A CA 1
ATOM 3887 C C . THR A 1 489 ? 4.78600 20.78469 34.10342 1.000 21.63360 510 THR A C 1
ATOM 3888 O O . THR A 1 489 ? 4.92720 21.83332 33.46376 1.000 21.12548 510 THR A O 1
ATOM 3892 N N . PHE A 1 490 ? 3.67963 20.05031 34.05533 1.000 20.86688 511 PHE A N 1
ATOM 3893 C CA . PHE A 1 490 ? 2.50026 20.54145 33.34761 1.000 23.03639 511 PHE A CA 1
ATOM 3894 C C . PHE A 1 490 ? 1.28794 19.80056 33.85541 1.000 20.56261 511 PHE A C 1
ATOM 3895 O O . PHE A 1 490 ? 1.40096 18.68325 34.35962 1.000 20.24566 511 PHE A O 1
ATOM 3903 N N . PRO A 1 491 ? 0.10768 20.37518 33.69364 1.000 21.06521 512 PRO A N 1
ATOM 3904 C CA . PRO A 1 491 ? -1.10723 19.68245 34.11626 1.000 22.51563 512 PRO A CA 1
ATOM 3905 C C . PRO A 1 491 ? -1.89259 19.05944 32.96938 1.000 21.53221 512 PRO A C 1
ATOM 3906 O O . PRO A 1 491 ? -1.95766 19.57871 31.84714 1.000 23.41258 512 PRO A O 1
ATOM 3910 N N . ILE A 1 492 ? -2.48442 17.91666 33.27017 1.000 22.95176 513 ILE A N 1
ATOM 3911 C CA . ILE A 1 492 ? -3.56991 17.34905 32.48954 1.000 24.02120 513 ILE A CA 1
ATOM 3912 C C . ILE A 1 492 ? -4.85131 17.79431 33.17761 1.000 23.07774 513 ILE A C 1
ATOM 3913 O O . ILE A 1 492 ? -5.04714 17.52133 34.37111 1.000 23.75224 513 ILE A O 1
ATOM 3918 N N . ARG A 1 493 ? -5.69515 18.52592 32.45813 1.000 24.07455 514 ARG A N 1
ATOM 3919 C CA . ARG A 1 493 ? -6.93148 19.03703 33.01996 1.000 25.10896 514 ARG A CA 1
ATOM 3920 C C . ARG A 1 493 ? -8.09252 18.26118 32.42981 1.000 27.08788 514 ARG A C 1
ATOM 3921 O O . ARG A 1 493 ? -8.12072 18.00020 31.22445 1.000 28.61279 514 ARG A O 1
ATOM 3929 N N . LEU A 1 494 ? -9.03741 17.88262 33.28825 1.000 23.83376 515 LEU A N 1
ATOM 3930 C CA . LEU A 1 494 ? -10.16604 17.06877 32.84380 1.000 25.56913 515 LEU A CA 1
ATOM 3931 C C . LEU A 1 494 ? -11.38061 17.88026 32.41727 1.000 28.86389 515 LEU A C 1
ATOM 3932 O O . LEU A 1 494 ? -12.18939 17.38979 31.61932 1.000 30.52503 515 LEU A O 1
ATOM 3937 N N . LYS A 1 495 ? -11.53039 19.09949 32.91433 1.000 26.17750 516 LYS A N 1
ATOM 3938 C CA . LYS A 1 495 ? -12.70317 19.90417 32.66133 1.000 31.02303 516 LYS A CA 1
ATOM 3939 C C . LYS A 1 495 ? -12.28558 21.23193 32.04361 1.000 31.76916 516 LYS A C 1
ATOM 3940 O O . LYS A 1 495 ? -11.17949 21.71740 32.30971 1.000 34.19917 516 LYS A O 1
ATOM 3946 N N . PRO A 1 496 ? -13.14233 21.84853 31.20676 1.000 39.98630 517 PRO A N 1
ATOM 3947 C CA . PRO A 1 496 ? -14.48544 21.40637 30.80038 1.000 33.67642 517 PRO A CA 1
ATOM 3948 C C . PRO A 1 496 ? -14.47610 20.08586 30.02788 1.000 39.21047 517 PRO A C 1
ATOM 3949 O O . PRO A 1 496 ? -15.41856 19.29740 30.14659 1.000 34.61159 517 PRO A O 1
ATOM 3953 N N . ALA A 1 497 ? -13.43427 19.87484 29.23349 1.000 32.49859 518 ALA A N 1
ATOM 3954 C CA . ALA A 1 497 ? -13.15108 18.61377 28.56546 1.000 29.20759 518 ALA A CA 1
ATOM 3955 C C . ALA A 1 497 ? -11.66192 18.34443 28.69992 1.000 27.17021 518 ALA A C 1
ATOM 3956 O O . ALA A 1 497 ? -10.88336 19.26257 28.98094 1.000 31.13391 518 ALA A O 1
ATOM 3958 N N . PRO A 1 498 ? -11.23040 17.10099 28.49211 1.000 28.96522 519 PRO A N 1
ATOM 3959 C CA . PRO A 1 498 ? -9.82853 16.75822 28.77319 1.000 28.90915 519 PRO A CA 1
ATOM 3960 C C . PRO A 1 498 ? -8.85498 17.46048 27.83828 1.000 26.13325 519 PRO A C 1
ATOM 3961 O O . PRO A 1 498 ? -9.06364 17.53441 26.62430 1.000 28.69200 519 PRO A O 1
ATOM 3965 N N . HIS A 1 499 ? -7.75454 17.94955 28.41502 1.000 26.48770 520 HIS A N 1
ATOM 3966 C CA . HIS A 1 499 ? -6.73600 18.59841 27.60411 1.000 28.49918 520 HIS A CA 1
ATOM 3967 C C . HIS A 1 499 ? -5.43673 18.69438 28.39266 1.000 26.82123 520 HIS A C 1
ATOM 3968 O O . HIS A 1 499 ? -5.43925 18.71333 29.62757 1.000 27.73398 520 HIS A O 1
ATOM 3975 N N . LEU A 1 500 ? -4.32698 18.70396 27.66253 1.000 26.43225 521 LEU A N 1
ATOM 3976 C CA . LEU A 1 500 ? -3.04822 19.10890 28.22453 1.000 25.14272 521 LEU A CA 1
ATOM 3977 C C . LEU A 1 500 ? -2.95699 20.62758 28.18435 1.000 26.46472 521 LEU A C 1
ATOM 3978 O O . LEU A 1 500 ? -3.46891 21.27162 27.26824 1.000 30.14944 521 LEU A O 1
ATOM 3983 N N . LEU A 1 501 ? -2.29895 21.20486 29.18249 1.000 27.65558 522 LEU A N 1
ATOM 3984 C CA . LEU A 1 501 ? -1.96604 22.62738 29.15804 1.000 26.62921 522 LEU A CA 1
ATOM 3985 C C . LEU A 1 501 ? -0.45155 22.71708 29.06978 1.000 26.25037 522 LEU A C 1
ATOM 3986 O O . LEU A 1 501 ? 0.25081 22.34968 30.01583 1.000 25.90843 522 LEU A O 1
ATOM 3991 N N . LEU A 1 502 ? 0.04352 23.16548 27.91919 1.000 27.22575 523 LEU A N 1
ATOM 3992 C CA . LEU A 1 502 ? 1.47666 23.25505 27.65197 1.000 28.04807 523 LEU A CA 1
ATOM 3993 C C . LEU A 1 502 ? 1.78025 24.73391 27.45184 1.000 28.82002 523 LEU A C 1
ATOM 3994 O O . LEU A 1 502 ? 1.66704 25.26396 26.34458 1.000 36.21064 523 LEU A O 1
ATOM 3999 N N . GLY A 1 503 ? 2.18298 25.39340 28.53798 1.000 33.27071 524 GLY A N 1
ATOM 4000 C CA . GLY A 1 503 ? 2.30769 26.83602 28.53821 1.000 36.24109 524 GLY A CA 1
ATOM 4001 C C . GLY A 1 503 ? 0.94254 27.48740 28.49692 1.000 34.67905 524 GLY A C 1
ATOM 4002 O O . GLY A 1 503 ? 0.18004 27.41025 29.46487 1.000 48.29093 524 GLY A O 1
ATOM 4003 N N . MET A 1 504 ? 0.61910 28.13145 27.37713 1.000 41.02345 525 MET A N 1
ATOM 4004 C CA . MET A 1 504 ? -0.72478 28.63226 27.13415 1.000 40.33402 525 MET A CA 1
ATOM 4005 C C . MET A 1 504 ? -1.53633 27.72242 26.22343 1.000 40.35161 525 MET A C 1
ATOM 4006 O O . MET A 1 504 ? -2.75369 27.90511 26.11273 1.000 40.57295 525 MET A O 1
ATOM 4011 N N . LYS A 1 505 ? -0.89698 26.75091 25.57860 1.000 37.44812 526 LYS A N 1
ATOM 4012 C CA . LYS A 1 505 ? -1.56958 25.91722 24.59260 1.000 38.66291 526 LYS A CA 1
ATOM 4013 C C . LYS A 1 505 ? -2.37382 24.81303 25.26942 1.000 37.02356 526 LYS A C 1
ATOM 4014 O O . LYS A 1 505 ? -1.87509 24.12047 26.16214 1.000 32.62650 526 LYS A O 1
ATOM 4020 N N . LYS A 1 506 ? -3.61684 24.64715 24.83390 1.000 32.61652 527 LYS A N 1
ATOM 4021 C CA . LYS A 1 506 ? -4.48522 23.57385 25.29600 1.000 32.13566 527 LYS A CA 1
ATOM 4022 C C . LYS A 1 506 ? -4.60766 22.53528 24.19076 1.000 31.25574 527 LYS A C 1
ATOM 4023 O O . LYS A 1 506 ? -4.95785 22.87337 23.05402 1.000 35.68802 527 LYS A O 1
ATOM 4029 N N . VAL A 1 507 ? -4.34054 21.28042 24.52612 1.000 29.81025 528 VAL A N 1
ATOM 4030 C CA . VAL A 1 507 ? -4.34225 20.18284 23.56884 1.000 31.80048 528 VAL A CA 1
ATOM 4031 C C . VAL A 1 507 ? -5.40125 19.17169 23.99949 1.000 30.20311 528 VAL A C 1
ATOM 4032 O O . VAL A 1 507 ? -5.19082 18.38998 24.92531 1.000 27.73224 528 VAL A O 1
ATOM 4036 N N . PRO A 1 508 ? -6.55694 19.15197 23.34100 1.000 30.18265 529 PRO A N 1
ATOM 4037 C CA . PRO A 1 508 ? -7.64091 18.26131 23.77248 1.000 30.44455 529 PRO A CA 1
ATOM 4038 C C . PRO A 1 508 ? -7.37094 16.80881 23.39670 1.000 35.47546 529 PRO A C 1
ATOM 4039 O O . PRO A 1 508 ? -6.66059 16.50108 22.43734 1.000 34.01084 529 PRO A O 1
ATOM 4043 N N . PHE A 1 509 ? -7.98706 15.90334 24.15522 1.000 28.52662 530 PHE A N 1
ATOM 4044 C CA . PHE A 1 509 ? -7.90788 14.47751 23.85776 1.000 30.24695 530 PHE A CA 1
ATOM 4045 C C . PHE A 1 509 ? -9.16747 13.81159 24.38974 1.000 32.25072 530 PHE A C 1
ATOM 4046 O O . PHE A 1 509 ? -9.93166 14.40933 25.14613 1.000 27.79045 530 PHE A O 1
ATOM 4054 N N . THR A 1 510 ? -9.36917 12.55452 24.00310 1.000 27.95758 531 THR A N 1
ATOM 4055 C CA . THR A 1 510 ? -10.66470 11.97743 24.35790 1.000 27.66153 531 THR A CA 1
ATOM 4056 C C . THR A 1 510 ? -10.61266 11.37082 25.75947 1.000 29.86110 531 THR A C 1
ATOM 4057 O O . THR A 1 510 ? -9.58575 10.81478 26.15824 1.000 29.88234 531 THR A O 1
ATOM 4061 N N . PRO A 1 511 ? -11.70210 11.45277 26.51614 1.000 28.45185 532 PRO A N 1
ATOM 4062 C CA . PRO A 1 511 ? -11.79809 10.69815 27.76997 1.000 32.35578 532 PRO A CA 1
ATOM 4063 C C . PRO A 1 511 ? -12.12713 9.23713 27.47791 1.000 30.52629 532 PRO A C 1
ATOM 4064 O O . PRO A 1 511 ? -12.45600 8.85955 26.35742 1.000 29.26500 532 PRO A O 1
ATOM 4068 N N . GLY A 1 512 ? -12.00412 8.40677 28.51268 1.000 35.27516 533 GLY A N 1
ATOM 4069 C CA . GLY A 1 512 ? -12.40458 7.01212 28.36876 1.000 40.20776 533 GLY A CA 1
ATOM 4070 C C . GLY A 1 512 ? -11.62902 6.24086 27.32032 1.000 31.58370 533 GLY A C 1
ATOM 4071 O O . GLY A 1 512 ? -12.15615 5.28743 26.73727 1.000 32.83643 533 GLY A O 1
ATOM 4072 N N . ALA A 1 513 ? -10.38810 6.63476 27.05773 1.000 32.28036 534 ALA A N 1
ATOM 4073 C CA . ALA A 1 513 ? -9.54044 5.94376 26.09896 1.000 29.64335 534 ALA A CA 1
ATOM 4074 C C . ALA A 1 513 ? -8.11041 6.05785 26.58585 1.000 27.46919 534 ALA A C 1
ATOM 4075 O O . ALA A 1 513 ? -7.73931 7.04972 27.21825 1.000 29.22477 534 ALA A O 1
ATOM 4077 N N . TRP A 1 514 ? -7.30680 5.04125 26.28777 1.000 27.43846 535 TRP A N 1
ATOM 4078 C CA . TRP A 1 514 ? -5.89581 5.10685 26.64120 1.000 26.64921 535 TRP A CA 1
ATOM 4079 C C . TRP A 1 514 ? -5.14985 6.04407 25.70269 1.000 26.21197 535 TRP A C 1
ATOM 4080 O O . TRP A 1 514 ? -5.38857 6.06094 24.49128 1.000 27.62478 535 TRP A O 1
ATOM 4091 N N . HIS A 1 515 ? -4.23221 6.82510 26.28031 1.000 25.80997 536 HIS A N 1
ATOM 4092 C CA . HIS A 1 515 ? -3.37021 7.73005 25.53159 1.000 26.21831 536 HIS A CA 1
ATOM 4093 C C . HIS A 1 515 ? -1.94976 7.63011 26.05936 1.000 26.79611 536 HIS A C 1
ATOM 4094 O O . HIS A 1 515 ? -1.71436 7.25842 27.21037 1.000 25.04531 536 HIS A O 1
ATOM 4101 N N . GLU A 1 516 ? -1.00844 7.97972 25.19350 1.000 24.29315 537 GLU A N 1
ATOM 4102 C CA . GLU A 1 516 ? 0.40073 8.03394 25.55018 1.000 26.30176 537 GLU A CA 1
ATOM 4103 C C . GLU A 1 516 ? 0.89766 9.46532 25.43686 1.000 23.76258 537 GLU A C 1
ATOM 4104 O O . GLU A 1 516 ? 0.61273 10.15423 24.46024 1.000 27.12835 537 GLU A O 1
ATOM 4110 N N . ILE A 1 517 ? 1.65089 9.90620 26.43401 1.000 24.32373 538 ILE A N 1
ATOM 4111 C CA . ILE A 1 517 ? 2.33360 11.19381 26.40163 1.000 23.96035 538 ILE A CA 1
ATOM 4112 C C . ILE A 1 517 ? 3.82751 10.92948 26.49511 1.000 24.09441 538 ILE A C 1
ATOM 4113 O O . ILE A 1 517 ? 4.26372 10.09831 27.30200 1.000 23.47615 538 ILE A O 1
ATOM 4118 N N . SER A 1 518 ? 4.60735 11.62743 25.66558 1.000 24.05897 539 SER A N 1
ATOM 4119 C CA . SER A 1 518 ? 6.06347 11.54007 25.69222 1.000 23.91403 539 SER A CA 1
ATOM 4120 C C . SER A 1 518 ? 6.61594 12.90195 26.08040 1.000 25.44515 539 SER A C 1
ATOM 4121 O O . SER A 1 518 ? 6.10606 13.93113 25.63349 1.000 25.30024 539 SER A O 1
ATOM 4124 N N . LEU A 1 519 ? 7.65703 12.90949 26.90513 1.000 24.23274 540 LEU A N 1
ATOM 4125 C CA . LEU A 1 519 ? 8.39545 14.12165 27.23125 1.000 24.97321 540 LEU A CA 1
ATOM 4126 C C . LEU A 1 519 ? 9.84253 13.88020 26.82080 1.000 22.28653 540 LEU A C 1
ATOM 4127 O O . LEU A 1 519 ? 10.51107 13.00140 27.37445 1.000 23.82268 540 LEU A O 1
ATOM 4132 N N . LEU A 1 520 ? 10.31166 14.62710 25.82961 1.000 24.91266 541 LEU A N 1
ATOM 4133 C CA . LEU A 1 520 ? 11.69891 14.55890 25.38138 1.000 26.14238 541 LEU A CA 1
ATOM 4134 C C . LEU A 1 520 ? 12.37316 15.83659 25.85357 1.000 24.49011 541 LEU A C 1
ATOM 4135 O O . LEU A 1 520 ? 12.11690 16.91786 25.31773 1.000 27.34520 541 LEU A O 1
ATOM 4140 N N . TRP A 1 521 ? 13.23758 15.72219 26.85392 1.000 26.21544 542 TRP A N 1
ATOM 4141 C CA . TRP A 1 521 ? 13.86829 16.90007 27.42622 1.000 24.40503 542 TRP A CA 1
ATOM 4142 C C . TRP A 1 521 ? 15.34557 16.97308 27.05928 1.000 27.02031 542 TRP A C 1
ATOM 4143 O O . TRP A 1 521 ? 16.02111 15.95359 26.87978 1.000 27.47410 542 TRP A O 1
ATOM 4154 N N . GLN A 1 522 ? 15.82533 18.20582 26.91712 1.000 27.11471 543 GLN A N 1
ATOM 4155 C CA . GLN A 1 522 ? 17.22692 18.48641 26.63151 1.000 29.47002 543 GLN A CA 1
ATOM 4156 C C . GLN A 1 522 ? 17.48898 19.92052 27.05250 1.000 34.04756 543 GLN A C 1
ATOM 4157 O O . GLN A 1 522 ? 16.78756 20.83449 26.60626 1.000 35.25728 543 GLN A O 1
ATOM 4163 N N . GLY A 1 523 ? 18.49043 20.11485 27.90462 1.000 43.51290 544 GLY A N 1
ATOM 4164 C CA . GLY A 1 523 ? 18.76588 21.45714 28.38904 1.000 36.45774 544 GLY A CA 1
ATOM 4165 C C . GLY A 1 523 ? 17.55549 22.03120 29.10521 1.000 29.97018 544 GLY A C 1
ATOM 4166 O O . GLY A 1 523 ? 16.96457 21.39875 29.98853 1.000 33.92349 544 GLY A O 1
ATOM 4167 N N . GLY A 1 524 ? 17.17924 23.24762 28.72125 1.000 34.66998 545 GLY A N 1
ATOM 4168 C CA . GLY A 1 524 ? 16.11494 23.95248 29.40338 1.000 35.36247 545 GLY A CA 1
ATOM 4169 C C . GLY A 1 524 ? 14.76131 23.83583 28.73078 1.000 31.92743 545 GLY A C 1
ATOM 4170 O O . GLY A 1 524 ? 13.86032 24.63442 29.00275 1.000 34.09174 545 GLY A O 1
ATOM 4171 N N . GLN A 1 525 ? 14.59341 22.84395 27.85905 1.000 30.10980 546 GLN A N 1
ATOM 4172 C CA . GLN A 1 525 ? 13.36085 22.70615 27.10043 1.000 31.97128 546 GLN A CA 1
ATOM 4173 C C . GLN A 1 525 ? 12.93027 21.24858 27.05326 1.000 33.11118 546 GLN A C 1
ATOM 4174 O O . GLN A 1 525 ? 13.76208 20.34117 27.00265 1.000 30.20771 546 GLN A O 1
ATOM 4180 N N . ALA A 1 526 ? 11.61308 21.03320 27.04210 1.000 29.81781 547 ALA A N 1
ATOM 4181 C CA . ALA A 1 526 ? 11.03394 19.70799 26.86020 1.000 27.33874 547 ALA A CA 1
ATOM 4182 C C . ALA A 1 526 ? 9.96716 19.77942 25.77693 1.000 32.05719 547 ALA A C 1
ATOM 4183 O O . ALA A 1 526 ? 9.13455 20.69320 25.77858 1.000 37.02575 547 ALA A O 1
ATOM 4185 N N . VAL A 1 527 ? 9.99960 18.83051 24.84487 1.000 27.86042 548 VAL A N 1
ATOM 4186 C CA . VAL A 1 527 ? 8.95871 18.69945 23.82761 1.000 26.74065 548 VAL A CA 1
ATOM 4187 C C . VAL A 1 527 ? 7.98918 17.61470 24.26357 1.000 28.05621 548 VAL A C 1
ATOM 4188 O O . VAL A 1 527 ? 8.40258 16.49194 24.58716 1.000 27.07159 548 VAL A O 1
ATOM 4192 N N . VAL A 1 528 ? 6.69883 17.94194 24.24562 1.000 26.75177 549 VAL A N 1
ATOM 4193 C CA . VAL A 1 528 ? 5.64331 17.06842 24.74079 1.000 29.97040 549 VAL A CA 1
ATOM 4194 C C . VAL A 1 528 ? 4.86244 16.54554 23.54515 1.000 31.36298 549 VAL A C 1
ATOM 4195 O O . VAL A 1 528 ? 4.43460 17.32555 22.68343 1.000 32.21852 549 VAL A O 1
ATOM 4199 N N . SER A 1 529 ? 4.68129 15.22923 23.48798 1.000 25.86466 550 SER A N 1
ATOM 4200 C CA . SER A 1 529 ? 3.91284 14.60025 22.42397 1.000 29.47641 550 SER A CA 1
ATOM 4201 C C . SER A 1 529 ? 2.73974 13.82747 23.01324 1.000 28.09479 550 SER A C 1
ATOM 4202 O O . SER A 1 529 ? 2.78489 13.37979 24.16337 1.000 26.10810 550 SER A O 1
ATOM 4205 N N . LEU A 1 530 ? 1.68639 13.68844 22.20478 1.000 28.59436 551 LEU A N 1
ATOM 4206 C CA . LEU A 1 530 ? 0.46763 12.97199 22.56369 1.000 27.46235 551 LEU A CA 1
ATOM 4207 C C . LEU A 1 530 ? 0.16067 11.97210 21.46228 1.000 27.20014 551 LEU A C 1
ATOM 4208 O O . LEU A 1 530 ? -0.02069 12.36467 20.30445 1.000 28.97587 551 LEU A O 1
ATOM 4213 N N . ASP A 1 531 ? 0.10250 10.68816 21.81992 1.000 29.72034 552 ASP A N 1
ATOM 4214 C CA . ASP A 1 531 ? -0.22363 9.63026 20.86279 1.000 31.70739 552 ASP A CA 1
ATOM 4215 C C . ASP A 1 531 ? 0.64227 9.72971 19.60768 1.000 33.74479 552 ASP A C 1
ATOM 4216 O O . ASP A 1 531 ? 0.18289 9.50608 18.48430 1.000 38.56070 552 ASP A O 1
ATOM 4221 N N . GLY A 1 532 ? 1.91203 10.08461 19.80605 1.000 35.81051 553 GLY A N 1
ATOM 4222 C CA . GLY A 1 532 ? 2.87520 10.12039 18.72778 1.000 35.40293 553 GLY A CA 1
ATOM 4223 C C . GLY A 1 532 ? 2.91225 11.38580 17.89945 1.000 39.72040 553 GLY A C 1
ATOM 4224 O O . GLY A 1 532 ? 3.58538 11.40222 16.86307 1.000 45.14778 553 GLY A O 1
ATOM 4225 N N . LYS A 1 533 ? 2.21759 12.44279 18.30799 1.000 36.15351 554 LYS A N 1
ATOM 4226 C CA . LYS A 1 533 ? 2.20263 13.69889 17.57066 1.000 37.32250 554 LYS A CA 1
ATOM 4227 C C . LYS A 1 533 ? 2.67113 14.81613 18.48546 1.000 37.26053 554 LYS A C 1
ATOM 4228 O O . LYS A 1 533 ? 2.18149 14.94518 19.61079 1.000 33.08998 554 LYS A O 1
ATOM 4234 N N . LYS A 1 534 ? 3.60938 15.62580 18.00081 1.000 35.81505 555 LYS A N 1
ATOM 4235 C CA . LYS A 1 534 ? 4.05635 16.77896 18.76724 1.000 35.68387 555 LYS A CA 1
ATOM 4236 C C . LYS A 1 534 ? 2.85511 17.59918 19.22181 1.000 31.72916 555 LYS A C 1
ATOM 4237 O O . LYS A 1 534 ? 1.99841 17.97893 18.41334 1.000 33.94359 555 LYS A O 1
ATOM 4243 N N . ALA A 1 535 ? 2.78891 17.85623 20.52528 1.000 32.16541 556 ALA A N 1
ATOM 4244 C CA . ALA A 1 535 ? 1.70596 18.61644 21.13527 1.000 32.76803 556 ALA A CA 1
ATOM 4245 C C . ALA A 1 535 ? 2.11453 20.00381 21.59897 1.000 28.77439 556 ALA A C 1
ATOM 4246 O O . ALA A 1 535 ? 1.31182 20.93511 21.51306 1.000 35.19282 556 ALA A O 1
ATOM 4248 N N . GLY A 1 536 ? 3.33425 20.17350 22.08982 1.000 31.79897 557 GLY A N 1
ATOM 4249 C CA . GLY A 1 536 ? 3.75753 21.46931 22.58128 1.000 29.37689 557 GLY A CA 1
ATOM 4250 C C . GLY A 1 536 ? 5.13825 21.36687 23.19086 1.000 30.68882 557 GLY A C 1
ATOM 4251 O O . GLY A 1 536 ? 5.82196 20.35007 23.05117 1.000 32.59465 557 GLY A O 1
ATOM 4252 N N . THR A 1 537 ? 5.54353 22.43638 23.87528 1.000 29.46509 558 THR A N 1
ATOM 4253 C CA . THR A 1 537 ? 6.85828 22.49469 24.49987 1.000 30.94703 558 THR A CA 1
ATOM 4254 C C . THR A 1 537 ? 6.73403 23.08877 25.89520 1.000 35.00738 558 THR A C 1
ATOM 4255 O O . THR A 1 537 ? 5.79426 23.83335 26.18865 1.000 37.30948 558 THR A O 1
ATOM 4259 N N . LEU A 1 538 ? 7.68673 22.74490 26.76041 1.000 27.94289 559 LEU A N 1
ATOM 4260 C CA . LEU A 1 538 ? 7.73996 23.26356 28.11624 1.000 29.33052 559 LEU A CA 1
ATOM 4261 C C . LEU A 1 538 ? 9.09341 23.90932 28.35625 1.000 31.13724 559 LEU A C 1
ATOM 4262 O O . LEU A 1 538 ? 10.131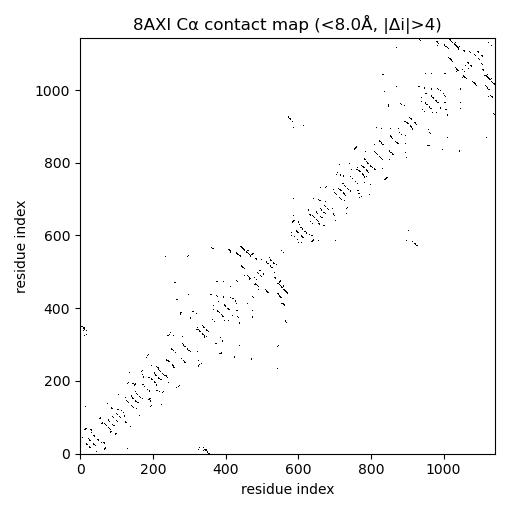93 23.35164 27.98165 1.000 32.46161 559 LEU A O 1
ATOM 4267 N N . LYS A 1 539 ? 9.07432 25.07073 29.00458 1.000 28.29248 560 LYS A N 1
ATOM 4268 C CA . LYS A 1 539 ? 10.28186 25.71796 29.48742 1.000 28.34384 560 LYS A CA 1
ATOM 4269 C C . LYS A 1 539 ? 10.63126 25.13766 30.85041 1.000 29.27113 560 LYS A C 1
ATOM 4270 O O . LYS A 1 539 ? 9.74711 24.83654 31.65511 1.000 27.58071 560 LYS A O 1
ATOM 4276 N N . MET A 1 540 ? 11.92541 24.97187 31.11198 1.000 26.95906 561 MET A N 1
ATOM 4277 C CA . MET A 1 540 ? 12.31177 24.33334 32.36137 1.000 27.01588 561 MET A CA 1
ATOM 4278 C C . MET A 1 540 ? 12.00108 25.28341 33.51490 1.000 26.50527 561 MET A C 1
ATOM 4279 O O . MET A 1 540 ? 12.23458 26.49366 33.41591 1.000 31.21372 561 MET A O 1
ATOM 4284 N N . ALA A 1 541 ? 11.39239 24.74734 34.57489 1.000 26.11753 562 ALA A N 1
ATOM 4285 C CA . ALA A 1 541 ? 10.92725 25.56509 35.68898 1.000 25.45087 562 ALA A CA 1
ATOM 4286 C C . ALA A 1 541 ? 11.99184 25.76761 36.75159 1.000 27.04801 562 ALA A C 1
ATOM 4287 O O . ALA A 1 541 ? 12.01202 26.80947 37.42082 1.000 25.85108 562 ALA A O 1
ATOM 4289 N N . ASN A 1 542 ? 12.87589 24.79148 36.92497 1.000 23.08636 563 ASN A N 1
ATOM 4290 C CA . ASN A 1 542 ? 13.95349 24.88052 37.89157 1.000 23.43166 563 ASN A CA 1
ATOM 4291 C C . ASN A 1 542 ? 15.13966 24.15886 37.28992 1.000 24.26455 563 ASN A C 1
ATOM 4292 O O . ASN A 1 542 ? 14.98744 23.06572 36.73010 1.000 25.68293 563 ASN A O 1
ATOM 4297 N N . LYS A 1 543 ? 16.30861 24.77959 37.40257 1.000 22.57243 564 LYS A N 1
ATOM 4298 C CA . LYS A 1 543 ? 17.53967 24.11833 37.01083 1.000 24.63467 564 LYS A CA 1
ATOM 4299 C C . LYS A 1 543 ? 17.88533 23.01590 38.00567 1.000 21.41691 564 LYS A C 1
ATOM 4300 O O . LYS A 1 543 ? 17.41386 22.99469 39.14274 1.000 22.11584 564 LYS A O 1
ATOM 4306 N N . SER A 1 544 ? 18.74326 22.10064 37.56592 1.000 22.82583 565 SER A N 1
ATOM 4307 C CA . SER A 1 544 ? 19.21691 21.02312 38.41809 1.000 19.46468 565 SER A CA 1
ATOM 4308 C C . SER A 1 544 ? 20.72358 20.89389 38.26872 1.000 21.07423 565 SER A C 1
ATOM 4309 O O . SER A 1 544 ? 21.24680 21.05114 37.16636 1.000 22.34150 565 SER A O 1
ATOM 4312 N N . PRO A 1 545 ? 21.44031 20.57726 39.35156 1.000 19.78176 566 PRO A N 1
ATOM 4313 C CA . PRO A 1 545 ? 22.86031 20.23952 39.20137 1.000 21.49942 566 PRO A CA 1
ATOM 4314 C C . PRO A 1 545 ? 23.07655 18.90949 38.51474 1.000 21.60057 566 PRO A C 1
ATOM 4315 O O . PRO A 1 545 ? 24.19159 18.66483 38.02838 1.000 21.71329 566 PRO A O 1
ATOM 4319 N N . ASN A 1 546 ? 22.05649 18.04828 38.46216 1.000 17.88562 567 ASN A N 1
ATOM 4320 C CA . ASN A 1 546 ? 22.23490 16.66778 38.02221 1.000 21.09692 567 ASN A CA 1
ATOM 4321 C C . ASN A 1 546 ? 21.44018 16.30141 36.78388 1.000 18.81028 567 ASN A C 1
ATOM 4322 O O . ASN A 1 546 ? 21.99540 15.67931 35.87586 1.000 22.22071 567 ASN A O 1
ATOM 4327 N N . GLY A 1 547 ? 20.16189 16.64890 36.72558 1.000 18.58187 568 GLY A N 1
ATOM 4328 C CA . GLY A 1 547 ? 19.27869 16.17409 35.67975 1.000 19.68119 568 GLY A CA 1
ATOM 4329 C C . GLY A 1 547 ? 18.02370 15.56155 36.27048 1.000 19.76697 568 GLY A C 1
ATOM 4330 O O . GLY A 1 547 ? 17.79060 15.59874 37.48198 1.000 18.12490 568 GLY A O 1
ATOM 4331 N N . ALA A 1 548 ? 17.19828 14.97148 35.40663 1.000 19.46734 569 ALA A N 1
ATOM 4332 C CA . ALA A 1 548 ? 15.95838 14.33793 35.84196 1.000 17.01799 569 ALA A CA 1
ATOM 4333 C C . ALA A 1 548 ? 16.17094 12.86032 36.13809 1.000 16.57347 569 ALA A C 1
ATOM 4334 O O . ALA A 1 548 ? 16.83475 12.14646 35.37375 1.000 19.39796 569 ALA A O 1
ATOM 4336 N N . SER A 1 549 ? 15.59334 12.40766 37.25231 1.000 16.10830 570 SER A N 1
ATOM 4337 C CA . SER A 1 549 ? 15.64022 10.99635 37.60942 1.000 16.64351 570 SER A CA 1
ATOM 4338 C C . SER A 1 549 ? 14.32519 10.49878 38.20795 1.000 15.88877 570 SER A C 1
ATOM 4339 O O . SER A 1 549 ? 14.26003 9.35497 38.67772 1.000 16.07227 570 SER A O 1
ATOM 4342 N N . TYR A 1 550 ? 13.26301 11.30759 38.19925 1.000 16.10527 571 TYR A N 1
ATOM 4343 C CA . TYR A 1 550 ? 11.94266 10.88053 38.65498 1.000 15.55622 571 TYR A CA 1
ATOM 4344 C C . TYR A 1 550 ? 10.89611 11.50774 37.75838 1.000 16.54784 571 TYR A C 1
ATOM 4345 O O . TYR A 1 550 ? 11.08662 12.61212 37.23418 1.000 17.57523 571 TYR A O 1
ATOM 4354 N N . ILE A 1 551 ? 9.79896 10.77331 37.56230 1.000 15.64758 572 ILE A N 1
ATOM 4355 C CA . ILE A 1 551 ? 8.53877 11.34161 37.10910 1.000 15.56574 572 ILE A CA 1
ATOM 4356 C C . ILE A 1 551 ? 7.54207 11.21268 38.24936 1.000 16.39396 572 ILE A C 1
ATOM 4357 O O . ILE A 1 551 ? 7.48246 10.18241 38.93514 1.000 16.62214 572 ILE A O 1
ATOM 4362 N N . HIS A 1 552 ? 6.77534 12.27830 38.46230 1.000 15.59390 573 HIS A N 1
ATOM 4363 C CA . HIS A 1 552 ? 5.87716 12.43102 39.59377 1.000 16.88831 573 HIS A CA 1
ATOM 4364 C C . HIS A 1 552 ? 4.50592 12.80012 39.05581 1.000 16.65661 573 HIS A C 1
ATOM 4365 O O . HIS A 1 552 ? 4.37842 13.72661 38.24671 1.000 16.38697 573 HIS A O 1
ATOM 4372 N N . PHE A 1 553 ? 3.48872 12.06262 39.48789 1.000 15.63933 574 PHE A N 1
ATOM 4373 C CA . PHE A 1 553 ? 2.11337 12.27386 39.05731 1.000 15.81681 574 PHE A CA 1
ATOM 4374 C C . PHE A 1 553 ? 1.27612 12.50944 40.30324 1.000 19.52613 574 PHE A C 1
ATOM 4375 O O . PHE A 1 553 ? 1.24371 11.65734 41.19513 1.000 20.80393 574 PHE A O 1
ATOM 4383 N N . ILE A 1 554 ? 0.53737 13.61477 40.35747 1.000 16.71766 575 ILE A N 1
ATOM 4384 C CA . ILE A 1 554 ? -0.34695 13.80570 41.49384 1.000 17.01123 575 ILE A CA 1
ATOM 4385 C C . ILE A 1 554 ? -1.67287 14.37664 41.01775 1.000 16.51678 575 ILE A C 1
ATOM 4386 O O . ILE A 1 554 ? -1.71740 15.25612 40.14587 1.000 18.30198 575 ILE A O 1
ATOM 4391 N N . SER A 1 555 ? -2.76787 13.85955 41.58628 1.000 17.08166 576 SER A N 1
ATOM 4392 C CA . SER A 1 555 ? -4.10042 14.36942 41.31378 1.000 17.48112 576 SER A CA 1
ATOM 4393 C C . SER A 1 555 ? -4.18985 15.84179 41.70092 1.000 18.62259 576 SER A C 1
ATOM 4394 O O . SER A 1 555 ? -3.46179 16.32701 42.57902 1.000 19.13755 576 SER A O 1
ATOM 4397 N N . THR A 1 556 ? -5.08816 16.56643 41.01523 1.000 18.35329 577 THR A N 1
ATOM 4398 C CA . THR A 1 556 ? -5.26816 17.99515 41.24528 1.000 21.34182 577 THR A CA 1
ATOM 4399 C C . THR A 1 556 ? -6.65219 18.36312 41.76481 1.000 20.71844 577 THR A C 1
ATOM 4400 O O . THR A 1 556 ? -6.85993 19.51849 42.16186 1.000 22.98071 577 THR A O 1
ATOM 4404 N N . GLY A 1 557 ? -7.60162 17.43309 41.76065 1.000 19.97626 578 GLY A N 1
ATOM 4405 C CA . GLY A 1 557 ? -8.93537 17.76058 42.22398 1.000 21.61990 578 GLY A CA 1
ATOM 4406 C C . GLY A 1 557 ? -8.91785 18.21508 43.66990 1.000 22.37255 578 GLY A C 1
ATOM 4407 O O . GLY A 1 557 ? -8.09857 17.76586 44.47330 1.000 22.03171 578 GLY A O 1
ATOM 4408 N N . SER A 1 558 ? -9.83292 19.12551 44.00569 1.000 25.79250 579 SER A N 1
ATOM 4409 C CA . SER A 1 558 ? -9.97378 19.56958 45.38513 1.000 26.06506 579 SER A CA 1
ATOM 4410 C C . SER A 1 558 ? -11.25260 19.05845 46.03987 1.000 24.96909 579 SER A C 1
ATOM 4411 O O . SER A 1 558 ? -11.51219 19.39000 47.20259 1.000 30.21489 579 SER A O 1
ATOM 4414 N N . GLN A 1 559 ? -12.02662 18.24293 45.33990 1.000 25.36274 580 GLN A N 1
ATOM 4415 C CA . GLN A 1 559 ? -13.13145 17.46956 45.88138 1.000 27.13907 580 GLN A CA 1
ATOM 4416 C C . GLN A 1 559 ? -13.03082 16.05473 45.33691 1.000 24.72614 580 GLN A C 1
ATOM 4417 O O . GLN A 1 559 ? -12.44050 15.83212 44.27661 1.000 24.93666 580 GLN A O 1
ATOM 4423 N N . PRO A 1 560 ? -13.60698 15.07636 46.02971 1.000 25.90186 581 PRO A N 1
ATOM 4424 C CA . PRO A 1 560 ? -13.46830 13.68186 45.58652 1.000 24.22894 581 PRO A CA 1
ATOM 4425 C C . PRO A 1 560 ? -13.88548 13.50652 44.13235 1.000 23.73403 581 PRO A C 1
ATOM 4426 O O . PRO A 1 560 ? -14.93057 13.99813 43.69778 1.000 25.00729 581 PRO A O 1
ATOM 4430 N N . ASP A 1 561 ? -13.07249 12.77793 43.37287 1.000 24.76917 582 ASP A N 1
ATOM 4431 C CA . ASP A 1 561 ? -13.29787 12.62893 41.94050 1.000 24.66753 582 ASP A CA 1
ATOM 4432 C C . ASP A 1 561 ? -12.90973 11.21656 41.51462 1.000 24.62369 582 ASP A C 1
ATOM 4433 O O . ASP A 1 561 ? -12.49591 10.38839 42.33144 1.000 27.22126 582 ASP A O 1
ATOM 4438 N N . ALA A 1 562 ? -13.05232 10.93766 40.22073 1.000 22.01794 583 ALA A N 1
ATOM 4439 C CA . ALA A 1 562 ? -12.67848 9.64092 39.68849 1.000 24.61078 583 ALA A CA 1
ATOM 4440 C C . ALA A 1 562 ? -11.23745 9.62288 39.21503 1.000 22.94934 583 ALA A C 1
ATOM 4441 O O . ALA A 1 562 ? -10.60030 8.56453 39.23721 1.000 22.88331 583 ALA A O 1
ATOM 4443 N N . GLY A 1 563 ? -10.71897 10.77044 38.77543 1.000 20.98459 584 GLY A N 1
ATOM 4444 C CA . GLY A 1 563 ? -9.30990 10.85415 38.43362 1.000 20.09156 584 GLY A CA 1
ATOM 4445 C C . GLY A 1 563 ? -8.94162 10.15169 37.13276 1.000 21.63759 584 GLY A C 1
ATOM 4446 O O . GLY A 1 563 ? -9.73128 10.09266 36.16831 1.000 22.77104 584 GLY A O 1
ATOM 4447 N N . ILE A 1 564 ? -7.71511 9.60680 37.11889 1.000 21.80673 585 ILE A N 1
ATOM 4448 C CA . ILE A 1 564 ? -7.09875 9.01307 35.93963 1.000 22.51872 585 ILE A CA 1
ATOM 4449 C C . ILE A 1 564 ? -6.50540 7.65282 36.28764 1.000 21.34919 585 ILE A C 1
ATOM 4450 O O . ILE A 1 564 ? -6.25880 7.33271 37.45492 1.000 24.60497 585 ILE A O 1
ATOM 4455 N N . LEU A 1 565 ? -6.27377 6.84364 35.25331 1.000 20.45886 586 LEU A N 1
ATOM 4456 C CA . LEU A 1 565 ? -5.57121 5.57193 35.38759 1.000 19.96795 586 LEU A CA 1
ATOM 4457 C C . LEU A 1 565 ? -4.21138 5.66256 34.72467 1.000 20.45552 586 LEU A C 1
ATOM 4458 O O . LEU A 1 565 ? -4.06932 6.26344 33.65380 1.000 21.31865 586 LEU A O 1
ATOM 4463 N N . LEU A 1 566 ? -3.22542 5.02704 35.35150 1.000 19.48838 587 LEU A N 1
ATOM 4464 C CA . LEU A 1 566 ? -1.84421 5.03780 34.88466 1.000 19.83356 587 LEU A CA 1
ATOM 4465 C C . LEU A 1 566 ? -1.39869 3.60309 34.64907 1.000 22.31207 587 LEU A C 1
ATOM 4466 O O . LEU A 1 566 ? -1.49265 2.77069 35.55559 1.000 20.99064 587 LEU A O 1
ATOM 4471 N N . ASP A 1 567 ? -0.89118 3.32779 33.44076 1.000 21.33298 588 ASP A N 1
ATOM 4472 C CA . ASP A 1 567 ? -0.55335 1.97120 33.03015 1.000 22.58789 588 ASP A CA 1
ATOM 4473 C C . ASP A 1 567 ? 0.95809 1.82649 33.01577 1.000 20.60553 588 ASP A C 1
ATOM 4474 O O . ASP A 1 567 ? 1.54739 1.38889 34.02236 1.000 23.20117 588 ASP A O 1
ATOM 4479 N N . THR A 1 568 ? 1.63809 2.18444 31.93272 1.000 22.03299 589 THR A N 1
ATOM 4480 C CA . THR A 1 568 ? 3.06765 1.97123 31.77990 1.000 20.60727 589 THR A CA 1
ATOM 4481 C C . THR A 1 568 ? 3.81523 3.29783 31.82108 1.000 22.35347 589 THR A C 1
ATOM 4482 O O . THR A 1 568 ? 3.26323 4.36329 31.52150 1.000 22.86378 589 THR A O 1
ATOM 4486 N N . VAL A 1 569 ? 5.09327 3.20572 32.18736 1.000 23.29045 590 VAL A N 1
ATOM 4487 C CA . VAL A 1 569 ? 6.06154 4.28307 32.04511 1.000 21.54573 590 VAL A CA 1
ATOM 4488 C C . VAL A 1 569 ? 7.34904 3.64578 31.54762 1.000 21.75098 590 VAL A C 1
ATOM 4489 O O . VAL A 1 569 ? 7.71793 2.55269 31.98932 1.000 21.64254 590 VAL A O 1
ATOM 4493 N N . ASN A 1 570 ? 8.02578 4.31434 30.62273 1.000 20.80560 591 ASN A N 1
ATOM 4494 C CA . ASN A 1 570 ? 9.37841 3.91085 30.27285 1.000 22.83422 591 ASN A CA 1
ATOM 4495 C C . ASN A 1 570 ? 10.22711 5.15807 30.09116 1.000 23.32729 591 ASN A C 1
ATOM 4496 O O . ASN A 1 570 ? 9.72013 6.23858 29.77623 1.000 24.33463 591 ASN A O 1
ATOM 4501 N N . ALA A 1 571 ? 11.53656 4.99221 30.26978 1.000 20.75098 592 ALA A N 1
ATOM 4502 C CA . ALA A 1 571 ? 12.46241 6.10812 30.19988 1.000 21.70300 592 ALA A CA 1
ATOM 4503 C C . ALA A 1 571 ? 13.72677 5.64522 29.50495 1.000 22.37808 592 ALA A C 1
ATOM 4504 O O . ALA A 1 571 ? 14.13408 4.49067 29.63455 1.000 23.83575 592 ALA A O 1
ATOM 4506 N N . ARG A 1 572 ? 14.33167 6.56095 28.76396 1.000 22.29035 593 ARG A N 1
ATOM 4507 C CA . ARG A 1 572 ? 15.63367 6.34303 28.15678 1.000 25.02385 593 ARG A CA 1
ATOM 4508 C C . ARG A 1 572 ? 16.37690 7.66282 28.25420 1.000 28.58758 593 ARG A C 1
ATOM 4509 O O . ARG A 1 572 ? 15.81657 8.71065 27.92537 1.000 26.69462 593 ARG A O 1
ATOM 4517 N N . VAL A 1 573 ? 17.61740 7.62506 28.74187 1.000 22.70702 594 VAL A N 1
ATOM 4518 C CA . VAL A 1 573 ? 18.39269 8.84128 28.92244 1.000 24.54899 594 VAL A CA 1
ATOM 4519 C C . VAL A 1 573 ? 19.66149 8.74546 28.09174 1.000 26.15622 594 VAL A C 1
ATOM 4520 O O . VAL A 1 573 ? 20.09492 7.66167 27.69559 1.000 27.97624 594 VAL A O 1
ATOM 4524 N N . LYS A 1 574 ? 20.24819 9.90442 27.82063 1.000 28.71716 595 LYS A N 1
ATOM 4525 C CA . LYS A 1 574 ? 21.43445 9.98050 26.97661 1.000 29.36374 595 LYS A CA 1
ATOM 4526 C C . LYS A 1 574 ? 22.69438 9.77599 27.80790 1.000 32.89388 595 LYS A C 1
ATOM 4527 O O . LYS A 1 574 ? 22.70368 10.10334 28.98491 1.000 34.10711 595 LYS A O 1
ATOM 4533 N N . VAL B 1 4 ? 20.31471 -1.50776 92.16433 1.000 41.55711 25 VAL B N 1
ATOM 4534 C CA . VAL B 1 4 ? 19.78041 -2.14001 93.36521 1.000 34.99646 25 VAL B CA 1
ATOM 4535 C C . VAL B 1 4 ? 20.82334 -2.14956 94.48248 1.000 29.79535 25 VAL B C 1
ATOM 4536 O O . VAL B 1 4 ? 21.95100 -2.60973 94.28512 1.000 38.04437 25 VAL B O 1
ATOM 4540 N N . PRO B 1 5 ? 20.44002 -1.64928 95.65565 1.000 32.82834 26 PRO B N 1
ATOM 4541 C CA . PRO B 1 5 ? 21.42252 -1.46432 96.72842 1.000 30.90350 26 PRO B CA 1
ATOM 4542 C C . PRO B 1 5 ? 21.86378 -2.77982 97.34632 1.000 23.20378 26 PRO B C 1
ATOM 4543 O O . PRO B 1 5 ? 21.07931 -3.71466 97.53707 1.000 23.39360 26 PRO B O 1
ATOM 4547 N N . GLU B 1 6 ? 23.14320 -2.83045 97.66102 1.000 22.66825 27 GLU B N 1
ATOM 4548 C CA . GLU B 1 6 ? 23.67738 -3.85210 98.53244 1.000 20.02550 27 GLU B CA 1
ATOM 4549 C C . GLU B 1 6 ? 23.14210 -3.62843 99.95150 1.000 17.51693 27 GLU B C 1
ATOM 4550 O O . GLU B 1 6 ? 22.60001 -2.56512 100.26049 1.000 19.39011 27 GLU B O 1
ATOM 4556 N N . PRO B 1 7 ? 23.27124 -4.61651 100.83042 1.000 16.22022 28 PRO B N 1
ATOM 4557 C CA . PRO B 1 7 ? 22.81034 -4.43698 102.21273 1.000 16.94076 28 PRO B CA 1
ATOM 4558 C C . PRO B 1 7 ? 23.47623 -3.21931 102.84637 1.000 18.25062 28 PRO B C 1
ATOM 4559 O O . PRO B 1 7 ? 24.66614 -2.96426 102.63699 1.000 19.67088 28 PRO B O 1
ATOM 4563 N N . GLU B 1 8 ? 22.70547 -2.47336 103.63376 1.000 17.26624 29 GLU B N 1
ATOM 4564 C CA . GLU B 1 8 ? 23.15490 -1.22811 104.24239 1.000 21.12990 29 GLU B CA 1
ATOM 4565 C C . GLU B 1 8 ? 22.97071 -1.29855 105.75186 1.000 17.00436 29 GLU B C 1
ATOM 4566 O O . GLU B 1 8 ? 21.84313 -1.44772 106.23912 1.000 16.09538 29 GLU B O 1
ATOM 4572 N N . VAL B 1 9 ? 24.06047 -1.13484 106.49704 1.000 17.59942 30 VAL B N 1
ATOM 4573 C CA . VAL B 1 9 ? 23.95861 -1.01589 107.94746 1.000 14.98406 30 VAL B CA 1
ATOM 4574 C C . VAL B 1 9 ? 23.44156 0.37275 108.28456 1.000 18.60437 30 VAL B C 1
ATOM 4575 O O . VAL B 1 9 ? 23.99956 1.37658 107.82276 1.000 18.79386 30 VAL B O 1
ATOM 4579 N N . VAL B 1 10 ? 22.40197 0.43722 109.11976 1.000 16.27089 31 VAL B N 1
ATOM 4580 C CA . VAL B 1 10 ? 21.80193 1.71568 109.49750 1.000 15.67745 31 VAL B CA 1
ATOM 4581 C C . VAL B 1 10 ? 21.91982 2.03945 110.98071 1.000 15.73132 31 VAL B C 1
ATOM 4582 O O . VAL B 1 10 ? 21.73994 3.21293 111.35406 1.000 19.76995 31 VAL B O 1
ATOM 4586 N N . ALA B 1 11 ? 22.14807 1.06734 111.85577 1.000 15.35739 32 ALA B N 1
ATOM 4587 C CA . ALA B 1 11 ? 22.18737 1.35166 113.28390 1.000 15.47015 32 ALA B CA 1
ATOM 4588 C C . ALA B 1 11 ? 22.72630 0.12906 114.00750 1.000 16.45078 32 ALA B C 1
ATOM 4589 O O . ALA B 1 11 ? 22.90963 -0.93134 113.41089 1.000 14.90564 32 ALA B O 1
ATOM 4591 N N . THR B 1 12 ? 22.95713 0.29103 115.31092 1.000 16.16547 33 THR B N 1
ATOM 4592 C CA . THR B 1 12 ? 23.22845 -0.83112 116.20567 1.000 16.55824 33 THR B CA 1
ATOM 4593 C C . THR B 1 12 ? 22.04328 -0.96980 117.15412 1.000 14.23741 33 THR B C 1
ATOM 4594 O O . THR B 1 12 ? 21.71422 0.00800 117.84491 1.000 16.40113 33 THR B O 1
ATOM 4598 N N . PRO B 1 13 ? 21.35983 -2.11093 117.23464 1.000 14.64344 34 PRO B N 1
ATOM 4599 C CA . PRO B 1 13 ? 20.20969 -2.21670 118.14922 1.000 16.20049 34 PRO B CA 1
ATOM 4600 C C . PRO B 1 13 ? 20.66491 -2.23893 119.60098 1.000 13.58880 34 PRO B C 1
ATOM 4601 O O . PRO B 1 13 ? 21.83317 -2.55573 119.90921 1.000 13.60080 34 PRO B O 1
ATOM 4605 N N . PRO B 1 14 ? 19.78807 -1.85464 120.52662 1.000 14.62257 35 PRO B N 1
ATOM 4606 C CA . PRO B 1 14 ? 20.15950 -1.73587 121.94520 1.000 15.70771 35 PRO B CA 1
ATOM 4607 C C . PRO B 1 14 ? 20.05594 -3.03748 122.71670 1.000 14.42268 35 PRO B C 1
ATOM 4608 O O . PRO B 1 14 ? 20.22110 -3.02676 123.94011 1.000 17.14398 35 PRO B O 1
ATOM 4612 N N . ALA B 1 15 ? 19.79098 -4.13349 122.01767 1.000 13.59208 36 ALA B N 1
ATOM 4613 C CA . ALA B 1 15 ? 19.87455 -5.47168 122.57693 1.000 14.74222 36 ALA B CA 1
ATOM 4614 C C . ALA B 1 15 ? 20.31779 -6.38872 121.45407 1.000 12.05983 36 ALA B C 1
ATOM 4615 O O . ALA B 1 15 ? 20.28653 -6.01636 120.27296 1.000 13.23290 36 ALA B O 1
ATOM 4617 N N . ASP B 1 16 ? 20.76312 -7.58953 121.83482 1.000 13.31277 37 ASP B N 1
ATOM 4618 C CA . ASP B 1 16 ? 21.02138 -8.61512 120.83541 1.000 13.37564 37 ASP B CA 1
ATOM 4619 C C . ASP B 1 16 ? 19.77159 -8.83765 119.98761 1.000 13.76539 37 ASP B C 1
ATOM 4620 O O . ASP B 1 16 ? 18.63949 -8.62340 120.43427 1.000 14.48704 37 ASP B O 1
ATOM 4625 N N . ALA B 1 17 ? 19.97084 -9.25360 118.74006 1.000 13.90047 38 ALA B N 1
ATOM 4626 C CA . ALA B 1 17 ? 18.82363 -9.39791 117.85302 1.000 12.27951 38 ALA B CA 1
ATOM 4627 C C . ALA B 1 17 ? 17.99054 -10.62656 118.21054 1.000 13.52118 38 ALA B C 1
ATOM 4628 O O . ALA B 1 17 ? 18.44008 -11.55115 118.88432 1.000 13.62861 38 ALA B O 1
ATOM 4630 N N . GLY B 1 18 ? 16.73513 -10.61121 117.73324 1.000 12.57574 39 GLY B N 1
ATOM 4631 C CA . GLY B 1 18 ? 15.87432 -11.77852 117.74209 1.000 12.06812 39 GLY B CA 1
ATOM 4632 C C . GLY B 1 18 ? 14.54737 -11.50830 118.39371 1.000 13.32395 39 GLY B C 1
ATOM 4633 O O . GLY B 1 18 ? 13.61458 -12.28021 118.16948 1.000 14.16914 39 GLY B O 1
ATOM 4634 N N . ARG B 1 19 ? 14.45779 -10.46472 119.20728 1.000 12.05657 40 ARG B N 1
ATOM 4635 C CA . ARG B 1 19 ? 13.22710 -10.09051 119.89148 1.000 12.55924 40 ARG B CA 1
ATOM 4636 C C . ARG B 1 19 ? 13.26712 -8.59358 120.09377 1.000 13.75720 40 ARG B C 1
ATOM 4637 O O . ARG B 1 19 ? 14.33818 -8.01533 120.30685 1.000 15.04330 40 ARG B O 1
ATOM 4645 N N . GLY B 1 20 ? 12.09847 -7.96653 120.03999 1.000 13.59468 41 GLY B N 1
ATOM 4646 C CA . GLY B 1 20 ? 11.95672 -6.57859 120.40769 1.000 14.15166 41 GLY B CA 1
ATOM 4647 C C . GLY B 1 20 ? 11.84071 -5.59149 119.26802 1.000 13.89146 41 GLY B C 1
ATOM 4648 O O . GLY B 1 20 ? 11.60351 -4.41211 119.53785 1.000 13.09073 41 GLY B O 1
ATOM 4649 N N . LEU B 1 21 ? 12.02904 -6.02186 118.02367 1.000 13.44164 42 LEU B N 1
ATOM 4650 C CA . LEU B 1 21 ? 11.86336 -5.14415 116.86999 1.000 12.85422 42 LEU B CA 1
ATOM 4651 C C . LEU B 1 21 ? 10.39099 -5.14234 116.49495 1.000 14.06972 42 LEU B C 1
ATOM 4652 O O . LEU B 1 21 ? 9.82370 -6.21382 116.24909 1.000 15.97988 42 LEU B O 1
ATOM 4657 N N . ILE B 1 22 ? 9.76913 -3.96180 116.43142 1.000 14.69591 43 ILE B N 1
ATOM 4658 C CA . ILE B 1 22 ? 8.31263 -3.89501 116.26996 1.000 14.81450 43 ILE B CA 1
ATOM 4659 C C . ILE B 1 22 ? 7.93467 -2.63337 115.49373 1.000 15.78573 43 ILE B C 1
ATOM 4660 O O . ILE B 1 22 ? 8.34612 -1.52081 115.83689 1.000 15.20813 43 ILE B O 1
ATOM 4665 N N . ARG B 1 23 ? 7.15981 -2.80884 114.42615 1.000 16.21253 44 ARG B N 1
ATOM 4666 C CA . ARG B 1 23 ? 6.58386 -1.65195 113.74775 1.000 14.61532 44 ARG B CA 1
ATOM 4667 C C . ARG B 1 23 ? 5.44153 -1.05018 114.55733 1.000 16.78356 44 ARG B C 1
ATOM 4668 O O . ARG B 1 23 ? 4.56766 -1.77469 115.04756 1.000 18.50300 44 ARG B O 1
ATOM 4676 N N . VAL B 1 24 ? 5.47598 0.27197 114.70300 1.000 17.09330 45 VAL B N 1
ATOM 4677 C CA . VAL B 1 24 ? 4.41786 1.02348 115.39405 1.000 17.46811 45 VAL B CA 1
ATOM 4678 C C . VAL B 1 24 ? 3.34533 1.51543 114.42689 1.000 18.52998 45 VAL B C 1
ATOM 4679 O O . VAL B 1 24 ? 2.13906 1.38563 114.67954 1.000 19.75729 45 VAL B O 1
ATOM 4683 N N . ASP B 1 25 ? 3.75669 2.14314 113.33395 1.000 18.02814 46 ASP B N 1
ATOM 4684 C CA . ASP B 1 25 ? 2.84688 2.60111 112.29453 1.000 18.40384 46 ASP B CA 1
ATOM 4685 C C . ASP B 1 25 ? 3.62987 2.63999 110.98548 1.000 21.67858 46 ASP B C 1
ATOM 4686 O O . ASP B 1 25 ? 4.72786 2.08110 110.89912 1.000 18.88587 46 ASP B O 1
ATOM 4691 N N . SER B 1 26 ? 3.09522 3.32285 109.97272 1.000 21.11540 47 SER B N 1
ATOM 4692 C CA . SER B 1 26 ? 3.69119 3.25590 108.64543 1.000 23.71279 47 SER B CA 1
ATOM 4693 C C . SER B 1 26 ? 5.08818 3.87214 108.59939 1.000 20.45358 47 SER B C 1
ATOM 4694 O O . SER B 1 26 ? 5.87761 3.52632 107.70635 1.000 23.43317 47 SER B O 1
ATOM 4697 N N . ARG B 1 27 ? 5.42065 4.76793 109.53788 1.000 19.77549 48 ARG B N 1
ATOM 4698 C CA . ARG B 1 27 ? 6.73875 5.40383 109.54281 1.000 22.84365 48 ARG B CA 1
ATOM 4699 C C . ARG B 1 27 ? 7.58214 5.12808 110.77814 1.000 18.20817 48 ARG B C 1
ATOM 4700 O O . ARG B 1 27 ? 8.80389 5.36394 110.73668 1.000 20.66267 48 ARG B O 1
ATOM 4708 N N . GLU B 1 28 ? 6.99607 4.65130 111.86874 1.000 18.08827 49 GLU B N 1
ATOM 4709 C CA . GLU B 1 28 ? 7.70948 4.49770 113.12672 1.000 20.44875 49 GLU B CA 1
ATOM 4710 C C . GLU B 1 28 ? 7.96551 3.03159 113.42994 1.000 18.11502 49 GLU B C 1
ATOM 4711 O O . GLU B 1 28 ? 7.03994 2.21082 113.42108 1.000 18.33267 49 GLU B O 1
ATOM 4717 N N . ILE B 1 29 ? 9.22776 2.72137 113.71435 1.000 17.47005 50 ILE B N 1
ATOM 4718 C CA . ILE B 1 29 ? 9.68370 1.38590 114.08900 1.000 15.62799 50 ILE B CA 1
ATOM 4719 C C . ILE B 1 29 ? 10.54071 1.49945 115.34213 1.000 16.84759 50 ILE B C 1
ATOM 4720 O O . ILE B 1 29 ? 11.30949 2.45648 115.49056 1.000 17.85180 50 ILE B O 1
ATOM 4725 N N . ARG B 1 30 ? 10.39030 0.54306 116.25346 1.000 14.89507 51 ARG B N 1
ATOM 4726 C CA . ARG B 1 30 ? 11.12327 0.55133 117.51931 1.000 14.71170 51 ARG B CA 1
ATOM 4727 C C . ARG B 1 30 ? 11.85890 -0.76474 117.72114 1.000 13.38002 51 ARG B C 1
ATOM 4728 O O . ARG B 1 30 ? 11.45720 -1.80279 117.20620 1.000 14.56526 51 ARG B O 1
ATOM 4736 N N . HIS B 1 31 ? 12.97928 -0.70750 118.44858 1.000 14.29642 52 HIS B N 1
ATOM 4737 C CA . HIS B 1 31 ? 13.64187 -1.91360 118.94444 1.000 12.04753 52 HIS B CA 1
ATOM 4738 C C . HIS B 1 31 ? 13.78374 -1.74677 120.44985 1.000 13.72100 52 HIS B C 1
ATOM 4739 O O . HIS B 1 31 ? 14.53516 -0.88171 120.90914 1.000 14.90724 52 HIS B O 1
ATOM 4746 N N . TYR B 1 32 ? 13.07130 -2.56848 121.21821 1.000 14.03283 53 TYR B N 1
ATOM 4747 C CA . TYR B 1 32 ? 13.11408 -2.48542 122.67210 1.000 13.64707 53 TYR B CA 1
ATOM 4748 C C . TYR B 1 32 ? 14.42918 -3.11067 123.16510 1.000 14.08383 53 TYR B C 1
ATOM 4749 O O . TYR B 1 32 ? 15.23147 -3.65189 122.38717 1.000 14.30728 53 TYR B O 1
ATOM 4758 N N . SER B 1 33 ? 14.63908 -3.06246 124.47639 1.000 16.00816 54 SER B N 1
ATOM 4759 C CA . SER B 1 33 ? 15.90326 -3.49209 125.05968 1.000 14.24926 54 SER B CA 1
ATOM 4760 C C . SER B 1 33 ? 15.64441 -4.34740 126.29058 1.000 15.66693 54 SER B C 1
ATOM 4761 O O . SER B 1 33 ? 14.52318 -4.41763 126.81089 1.000 16.83252 54 SER B O 1
ATOM 4764 N N . GLY B 1 34 ? 16.70535 -4.98893 126.76422 1.000 17.00115 55 GLY B N 1
ATOM 4765 C CA . GLY B 1 34 ? 16.67228 -5.74847 127.99684 1.000 16.73654 55 GLY B CA 1
ATOM 4766 C C . GLY B 1 34 ? 17.10275 -4.97630 129.22654 1.000 18.97241 55 GLY B C 1
ATOM 4767 O O . GLY B 1 34 ? 17.45362 -5.58824 130.24150 1.000 20.76518 55 GLY B O 1
ATOM 4768 N N . THR B 1 35 ? 17.07676 -3.64692 129.16908 1.000 16.36015 56 THR B N 1
ATOM 4769 C CA . THR B 1 35 ? 17.57070 -2.86538 130.29501 1.000 19.78287 56 THR B CA 1
ATOM 4770 C C . THR B 1 35 ? 16.88216 -3.27331 131.59103 1.000 19.59341 56 THR B C 1
ATOM 4771 O O . THR B 1 35 ? 15.67520 -3.54672 131.61856 1.000 19.78488 56 THR B O 1
ATOM 4775 N N . ARG B 1 36 ? 17.66506 -3.30016 132.66997 1.000 22.77283 57 ARG B N 1
ATOM 4776 C CA . ARG B 1 36 ? 17.15689 -3.51326 134.01481 1.000 25.15057 57 ARG B CA 1
ATOM 4777 C C . ARG B 1 36 ? 16.67007 -2.22855 134.66286 1.000 29.20035 57 ARG B C 1
ATOM 4778 O O . ARG B 1 36 ? 16.07963 -2.28272 135.74643 1.000 32.96624 57 ARG B O 1
ATOM 4786 N N . LYS B 1 37 ? 16.91941 -1.08305 134.03265 1.000 27.61065 58 LYS B N 1
ATOM 4787 C CA . LYS B 1 37 ? 16.52382 0.20716 134.57815 1.000 28.40698 58 LYS B CA 1
ATOM 4788 C C . LYS B 1 37 ? 15.21447 0.63889 133.93686 1.000 26.29534 58 LYS B C 1
ATOM 4789 O O . LYS B 1 37 ? 14.40740 -0.21126 133.54414 1.000 29.19669 58 LYS B O 1
ATOM 4795 N N . GLU B 1 38 ? 14.98097 1.94367 133.83532 1.000 31.55738 59 GLU B N 1
ATOM 4796 C CA . GLU B 1 38 ? 13.75617 2.41302 133.20100 1.000 26.34715 59 GLU B CA 1
ATOM 4797 C C . GLU B 1 38 ? 13.74058 1.94667 131.74905 1.000 24.06190 59 GLU B C 1
ATOM 4798 O O . GLU B 1 38 ? 14.73570 2.13382 131.02954 1.000 25.25296 59 GLU B O 1
ATOM 4804 N N . PRO B 1 39 ? 12.66429 1.31062 131.29341 1.000 23.77776 60 PRO B N 1
ATOM 4805 C CA . PRO B 1 39 ? 12.64829 0.77587 129.92804 1.000 20.98840 60 PRO B CA 1
ATOM 4806 C C . PRO B 1 39 ? 12.84950 1.86295 128.88097 1.000 21.61564 60 PRO B C 1
ATOM 4807 O O . PRO B 1 39 ? 12.44907 3.01777 129.05411 1.000 23.84643 60 PRO B O 1
ATOM 4811 N N . ASP B 1 40 ? 13.45729 1.46266 127.76891 1.000 21.28858 61 ASP B N 1
ATOM 4812 C CA . ASP B 1 40 ? 13.78614 2.36401 126.67390 1.000 19.70589 61 ASP B CA 1
ATOM 4813 C C . ASP B 1 40 ? 13.68453 1.59392 125.36277 1.000 19.20976 61 ASP B C 1
ATOM 4814 O O . ASP B 1 40 ? 13.38103 0.40038 125.33950 1.000 19.44330 61 ASP B O 1
ATOM 4819 N N . TYR B 1 41 ? 13.94588 2.28648 124.26273 1.000 17.98337 62 TYR B N 1
ATOM 4820 C CA . TYR B 1 41 ? 13.92991 1.64387 122.95910 1.000 16.92365 62 TYR B CA 1
ATOM 4821 C C . TYR B 1 41 ? 14.68885 2.53362 121.98533 1.000 15.14798 62 TYR B C 1
ATOM 4822 O O . TYR B 1 41 ? 14.83048 3.73931 122.19343 1.000 16.41967 62 TYR B O 1
ATOM 4831 N N . LEU B 1 42 ? 15.14893 1.91823 120.91095 1.000 15.21049 63 LEU B N 1
ATOM 4832 C CA . LEU B 1 42 ? 15.70068 2.63921 119.78008 1.000 15.49747 63 LEU B CA 1
ATOM 4833 C C . LEU B 1 42 ? 14.57614 2.83949 118.77816 1.000 15.75364 63 LEU B C 1
ATOM 4834 O O . LEU B 1 42 ? 13.82534 1.90170 118.48784 1.000 16.45887 63 LEU B O 1
ATOM 4839 N N . VAL B 1 43 ? 14.44031 4.05412 118.27044 1.000 17.01089 64 VAL B N 1
ATOM 4840 C CA . VAL B 1 43 ? 13.28539 4.38096 117.44411 1.000 16.41277 64 VAL B CA 1
ATOM 4841 C C . VAL B 1 43 ? 13.70901 5.06978 116.16000 1.000 16.37349 64 VAL B C 1
ATOM 4842 O O . VAL B 1 43 ? 14.60452 5.92030 116.16135 1.000 18.78999 64 VAL B O 1
ATOM 4846 N N . SER B 1 44 ? 13.05182 4.69813 115.06898 1.000 17.96582 65 SER B N 1
ATOM 4847 C CA . SER B 1 44 ? 13.13054 5.37532 113.79072 1.000 17.70549 65 SER B CA 1
ATOM 4848 C C . SER B 1 44 ? 11.76130 5.95533 113.48253 1.000 18.88114 65 SER B C 1
ATOM 4849 O O . SER B 1 44 ? 10.74345 5.27314 113.64347 1.000 18.55764 65 SER B O 1
ATOM 4852 N N . ARG B 1 45 ? 11.73506 7.20625 113.02569 1.000 19.19627 66 ARG B N 1
ATOM 4853 C CA . ARG B 1 45 ? 10.49398 7.84694 112.62194 1.000 20.51064 66 ARG B CA 1
ATOM 4854 C C . ARG B 1 45 ? 10.44852 8.06484 111.11904 1.000 20.58850 66 ARG B C 1
ATOM 4855 O O . ARG B 1 45 ? 9.50543 8.69055 110.61585 1.000 23.66742 66 ARG B O 1
ATOM 4863 N N . ASP B 1 46 ? 11.44098 7.53850 110.39410 1.000 21.15864 67 ASP B N 1
ATOM 4864 C CA . ASP B 1 46 ? 11.52940 7.65262 108.94462 1.000 23.26272 67 ASP B CA 1
ATOM 4865 C C . ASP B 1 46 ? 11.59376 6.27682 108.30380 1.000 21.15057 67 ASP B C 1
ATOM 4866 O O . ASP B 1 46 ? 12.33885 6.03704 107.34823 1.000 23.04922 67 ASP B O 1
ATOM 4871 N N . ASN B 1 47 ? 10.81675 5.34509 108.84606 1.000 20.82952 68 ASN B N 1
ATOM 4872 C CA . ASN B 1 47 ? 10.67992 4.01188 108.25938 1.000 19.32755 68 ASN B CA 1
ATOM 4873 C C . ASN B 1 47 ? 12.01371 3.27621 108.14605 1.000 19.67470 68 ASN B C 1
ATOM 4874 O O . ASN B 1 47 ? 12.26775 2.57149 107.16503 1.000 20.51818 68 ASN B O 1
ATOM 4879 N N . GLY B 1 48 ? 12.86504 3.41259 109.16913 1.000 18.00695 69 GLY B N 1
ATOM 4880 C CA . GLY B 1 48 ? 14.03784 2.57159 109.29201 1.000 20.21756 69 GLY B CA 1
ATOM 4881 C C . GLY B 1 48 ? 15.35475 3.20102 108.90395 1.000 21.27687 69 GLY B C 1
ATOM 4882 O O . GLY B 1 48 ? 16.38806 2.54427 109.05337 1.000 20.68502 69 GLY B O 1
ATOM 4883 N N . LYS B 1 49 ? 15.36830 4.44862 108.43409 1.000 22.72250 70 LYS B N 1
ATOM 4884 C CA . LYS B 1 49 ? 16.61866 5.01621 107.93587 1.000 24.16276 70 LYS B CA 1
ATOM 4885 C C . LYS B 1 49 ? 17.50133 5.58023 109.04575 1.000 21.53669 70 LYS B C 1
ATOM 4886 O O . LYS B 1 49 ? 18.72218 5.36066 109.03395 1.000 22.40228 70 LYS B O 1
ATOM 4892 N N . THR B 1 50 ? 16.92990 6.32502 109.98846 1.000 21.99266 71 THR B N 1
ATOM 4893 C CA . THR B 1 50 ? 17.69494 6.90970 111.08386 1.000 21.22499 71 THR B CA 1
ATOM 4894 C C . THR B 1 50 ? 17.04357 6.54647 112.40929 1.000 20.93578 71 THR B C 1
ATOM 4895 O O . THR B 1 50 ? 15.83934 6.26495 112.47645 1.000 19.61792 71 THR B O 1
ATOM 4899 N N . TRP B 1 51 ? 17.85129 6.55709 113.46896 1.000 18.67974 72 TRP B N 1
ATOM 4900 C CA . TRP B 1 51 ? 17.49822 5.92734 114.73176 1.000 18.58265 72 TRP B CA 1
ATOM 4901 C C . TRP B 1 51 ? 18.08204 6.72567 115.88753 1.000 21.58438 72 TRP B C 1
ATOM 4902 O O . TRP B 1 51 ? 19.17800 7.28760 115.78093 1.000 22.26995 72 TRP B O 1
ATOM 4913 N N . GLU B 1 52 ? 17.36720 6.73174 117.00964 1.000 17.93097 73 GLU B N 1
ATOM 4914 C CA . GLU B 1 52 ? 17.89036 7.28365 118.25225 1.000 20.03584 73 GLU B CA 1
ATOM 4915 C C . GLU B 1 52 ? 17.18537 6.63176 119.43468 1.000 20.28252 73 GLU B C 1
ATOM 4916 O O . GLU B 1 52 ? 16.08795 6.09067 119.30638 1.000 19.51438 73 GLU B O 1
ATOM 4922 N N . MET B 1 53 ? 17.82488 6.70075 120.59495 1.000 22.05647 74 MET B N 1
ATOM 4923 C CA . MET B 1 53 ? 17.26685 6.10970 121.79950 1.000 18.67476 74 MET B CA 1
ATOM 4924 C C . MET B 1 53 ? 16.21698 7.03068 122.41466 1.000 21.26371 74 MET B C 1
ATOM 4925 O O . MET B 1 53 ? 16.31397 8.25392 122.33244 1.000 21.69921 74 MET B O 1
ATOM 4930 N N . LYS B 1 54 ? 15.22213 6.42532 123.05798 1.000 21.49132 75 LYS B N 1
ATOM 4931 C CA . LYS B 1 54 ? 14.17637 7.18164 123.72890 1.000 21.90331 75 LYS B CA 1
ATOM 4932 C C . LYS B 1 54 ? 13.68899 6.39308 124.93382 1.000 20.64295 75 LYS B C 1
ATOM 4933 O O . LYS B 1 54 ? 13.62415 5.16473 124.89963 1.000 21.37379 75 LYS B O 1
ATOM 4939 N N . ALA B 1 55 ? 13.30356 7.10994 125.98742 1.000 22.87551 76 ALA B N 1
ATOM 4940 C CA . ALA B 1 55 ? 12.71886 6.45612 127.15176 1.000 21.85780 76 ALA B CA 1
ATOM 4941 C C . ALA B 1 55 ? 11.27521 6.06020 126.87036 1.000 25.19230 76 ALA B C 1
ATOM 4942 O O . ALA B 1 55 ? 10.51438 6.82036 126.26551 1.000 26.29306 76 ALA B O 1
ATOM 4944 N N . ALA B 1 56 ? 10.89618 4.87078 127.32713 1.000 22.92696 77 ALA B N 1
ATOM 4945 C CA . ALA B 1 56 ? 9.51111 4.43527 127.20821 1.000 22.55179 77 ALA B CA 1
ATOM 4946 C C . ALA B 1 56 ? 8.62484 5.22846 128.17256 1.000 23.30222 77 ALA B C 1
ATOM 4947 O O . ALA B 1 56 ? 9.08282 5.68008 129.22582 1.000 24.05901 77 ALA B O 1
ATOM 4949 N N . PRO B 1 57 ? 7.34790 5.41606 127.83664 1.000 24.34849 78 PRO B N 1
ATOM 4950 C CA . PRO B 1 57 ? 6.45820 6.19138 128.70922 1.000 25.88814 78 PRO B CA 1
ATOM 4951 C C . PRO B 1 57 ? 6.11446 5.42045 129.97817 1.000 24.30011 78 PRO B C 1
ATOM 4952 O O . PRO B 1 57 ? 6.40257 4.23197 130.12978 1.000 25.08859 78 PRO B O 1
ATOM 4956 N N . ALA B 1 58 ? 5.45751 6.12475 130.90187 1.000 26.89699 79 ALA B N 1
ATOM 4957 C CA . ALA B 1 58 ? 5.32202 5.62478 132.26790 1.000 28.69307 79 ALA B CA 1
ATOM 4958 C C . ALA B 1 58 ? 4.45248 4.37374 132.36230 1.000 27.11533 79 ALA B C 1
ATOM 4959 O O . ALA B 1 58 ? 4.60637 3.58953 133.30780 1.000 32.02910 79 ALA B O 1
ATOM 4961 N N . GLY B 1 59 ? 3.53736 4.16854 131.41791 1.000 29.46365 80 GLY B N 1
ATOM 4962 C CA . GLY B 1 59 ? 2.68134 2.99928 131.49400 1.000 24.48707 80 GLY B CA 1
ATOM 4963 C C . GLY B 1 59 ? 3.30551 1.71311 130.98540 1.000 22.99161 80 GLY B C 1
ATOM 4964 O O . GLY B 1 59 ? 2.70319 0.64388 131.12589 1.000 23.66901 80 GLY B O 1
ATOM 4965 N N . TYR B 1 60 ? 4.50730 1.78529 130.40262 1.000 20.67811 81 TYR B N 1
ATOM 4966 C CA . TYR B 1 60 ? 5.11374 0.60627 129.79581 1.000 20.97212 81 TYR B CA 1
ATOM 4967 C C . TYR B 1 60 ? 5.91650 -0.15578 130.85276 1.000 22.27566 81 TYR B C 1
ATOM 4968 O O . TYR B 1 60 ? 6.77097 0.44386 131.52401 1.000 22.89505 81 TYR B O 1
ATOM 4977 N N . PRO B 1 61 ? 5.66057 -1.45364 131.05577 1.000 20.68000 82 PRO B N 1
ATOM 4978 C CA . PRO B 1 61 ? 6.24000 -2.13553 132.21474 1.000 20.13395 82 PRO B CA 1
ATOM 4979 C C . PRO B 1 61 ? 7.73696 -2.33521 132.07373 1.000 21.24292 82 PRO B C 1
ATOM 4980 O O . PRO B 1 61 ? 8.25888 -2.54789 130.96281 1.000 19.60845 82 PRO B O 1
ATOM 4984 N N . PRO B 1 62 ? 8.46804 -2.31085 133.18131 1.000 19.77734 83 PRO B N 1
ATOM 4985 C CA . PRO B 1 62 ? 9.88138 -2.68226 133.14559 1.000 20.88054 83 PRO B CA 1
ATOM 4986 C C . PRO B 1 62 ? 10.03505 -4.15873 132.81093 1.000 20.25057 83 PRO B C 1
ATOM 4987 O O . PRO B 1 62 ? 9.07538 -4.92838 132.74910 1.000 19.09611 83 PRO B O 1
ATOM 4991 N N . ASN B 1 63 ? 11.27575 -4.54754 132.55648 1.000 20.63640 84 ASN B N 1
ATOM 4992 C CA . ASN B 1 63 ? 11.60270 -5.94519 132.28441 1.000 20.11783 84 ASN B CA 1
ATOM 4993 C C . ASN B 1 63 ? 11.71777 -6.67050 133.62009 1.000 21.12433 84 ASN B C 1
ATOM 4994 O O . ASN B 1 63 ? 12.78183 -6.70265 134.23372 1.000 23.47709 84 ASN B O 1
ATOM 4999 N N . TYR B 1 64 ? 10.61979 -7.28413 134.06793 1.000 20.37794 85 TYR B N 1
ATOM 5000 C CA . TYR B 1 64 ? 10.66869 -8.04620 135.31117 1.000 19.42233 85 TYR B CA 1
ATOM 5001 C C . TYR B 1 64 ? 11.40292 -9.35984 135.10288 1.000 22.40250 85 TYR B C 1
ATOM 5002 O O . TYR B 1 64 ? 12.18374 -9.78680 135.96409 1.000 28.32003 85 TYR B O 1
ATOM 5011 N N . GLY B 1 65 ? 11.20072 -9.99209 133.95165 1.000 20.98335 86 GLY B N 1
ATOM 5012 C CA . GLY B 1 65 ? 11.97613 -11.13679 133.53073 1.000 20.98739 86 GLY B CA 1
ATOM 5013 C C . GLY B 1 65 ? 13.00196 -10.78079 132.47404 1.000 19.54536 86 GLY B C 1
ATOM 5014 O O . GLY B 1 65 ? 13.38749 -9.61790 132.30038 1.000 22.35124 86 GLY B O 1
ATOM 5015 N N . GLY B 1 66 ? 13.45719 -11.80520 131.76235 1.000 19.98773 87 GLY B N 1
ATOM 5016 C CA . GLY B 1 66 ? 14.44052 -11.63074 130.71546 1.000 19.18107 87 GLY B CA 1
ATOM 5017 C C . GLY B 1 66 ? 15.84825 -11.48921 131.26772 1.000 20.55788 87 GLY B C 1
ATOM 5018 O O . GLY B 1 66 ? 16.12856 -11.79867 132.43292 1.000 19.86533 87 GLY B O 1
ATOM 5019 N N . ILE B 1 67 ? 16.73875 -11.00705 130.40468 1.000 17.59592 88 ILE B N 1
ATOM 5020 C CA . ILE B 1 67 ? 18.14431 -10.79934 130.75300 1.000 18.64100 88 ILE B CA 1
ATOM 5021 C C . ILE B 1 67 ? 18.62233 -9.50857 130.11664 1.000 19.08256 88 ILE B C 1
ATOM 5022 O O . ILE B 1 67 ? 18.05260 -9.03310 129.12541 1.000 19.44547 88 ILE B O 1
ATOM 5027 N N . PRO B 1 68 ? 19.69760 -8.92530 130.65356 1.000 20.45292 89 PRO B N 1
ATOM 5028 C CA . PRO B 1 68 ? 20.07128 -7.57958 130.19810 1.000 19.17798 89 PRO B CA 1
ATOM 5029 C C . PRO B 1 68 ? 20.35592 -7.45047 128.70976 1.000 16.94497 89 PRO B C 1
ATOM 5030 O O . PRO B 1 68 ? 20.13651 -6.36386 128.16297 1.000 19.26303 89 PRO B O 1
ATOM 5034 N N . LYS B 1 69 ? 20.83907 -8.49476 128.03863 1.000 17.63777 90 LYS B N 1
ATOM 5035 C CA . LYS B 1 69 ? 21.24972 -8.35679 126.65077 1.000 17.27852 90 LYS B CA 1
ATOM 5036 C C . LYS B 1 69 ? 20.14783 -8.66157 125.64663 1.000 16.61389 90 LYS B C 1
ATOM 5037 O O . LYS B 1 69 ? 20.40220 -8.56530 124.44822 1.000 16.78529 90 LYS B O 1
ATOM 5043 N N . GLU B 1 70 ? 18.93996 -9.02419 126.09342 1.000 15.89904 91 GLU B N 1
ATOM 5044 C CA . GLU B 1 70 ? 17.86897 -9.39752 125.17534 1.000 14.77169 91 GLU B CA 1
ATOM 5045 C C . GLU B 1 70 ? 16.60114 -8.65139 125.55259 1.000 15.59149 91 GLU B C 1
ATOM 5046 O O . GLU B 1 70 ? 16.26203 -8.56713 126.73335 1.000 16.33977 91 GLU B O 1
ATOM 5052 N N . SER B 1 71 ? 15.91841 -8.10257 124.55059 1.000 15.33935 92 SER B N 1
ATOM 5053 C CA . SER B 1 71 ? 14.62733 -7.47259 124.73187 1.000 15.64156 92 SER B CA 1
ATOM 5054 C C . SER B 1 71 ? 13.56032 -8.54402 124.86818 1.000 14.41166 92 SER B C 1
ATOM 5055 O O . SER B 1 71 ? 13.71657 -9.64778 124.35551 1.000 13.48484 92 SER B O 1
ATOM 5058 N N . PRO B 1 72 ? 12.42774 -8.21619 125.49185 1.000 15.40912 93 PRO B N 1
ATOM 5059 C CA . PRO B 1 72 ? 11.25527 -9.07664 125.34952 1.000 15.00718 93 PRO B CA 1
ATOM 5060 C C . PRO B 1 72 ? 10.80919 -9.07584 123.89646 1.000 13.50257 93 PRO B C 1
ATOM 5061 O O . PRO B 1 72 ? 11.06692 -8.13873 123.13710 1.000 14.13186 93 PRO B O 1
ATOM 5065 N N . ALA B 1 73 ? 10.15064 -10.15869 123.50059 1.000 13.81999 94 ALA B N 1
ATOM 5066 C CA . ALA B 1 73 ? 9.45421 -10.18684 122.22467 1.000 15.78964 94 ALA B CA 1
ATOM 5067 C C . ALA B 1 73 ? 8.14561 -9.40756 122.34559 1.000 13.83576 94 ALA B C 1
ATOM 5068 O O . ALA B 1 73 ? 7.41762 -9.53292 123.33971 1.000 15.14393 94 ALA B O 1
ATOM 5070 N N . ILE B 1 74 ? 7.84961 -8.60443 121.32885 1.000 13.36688 95 ILE B N 1
ATOM 5071 C CA . ILE B 1 74 ? 6.62665 -7.80245 121.27258 1.000 14.10810 95 ILE B CA 1
ATOM 5072 C C . ILE B 1 74 ? 5.96895 -8.08774 119.92975 1.000 13.56109 95 ILE B C 1
ATOM 5073 O O . ILE B 1 74 ? 6.61005 -7.95170 118.88201 1.000 15.28088 95 ILE B O 1
ATOM 5078 N N . VAL B 1 75 ? 4.68603 -8.46716 119.94718 1.000 14.03691 96 VAL B N 1
ATOM 5079 C CA . VAL B 1 75 ? 4.00730 -8.93786 118.73992 1.000 13.19726 96 VAL B CA 1
ATOM 5080 C C . VAL B 1 75 ? 2.60730 -8.34163 118.71449 1.000 16.74398 96 VAL B C 1
ATOM 5081 O O . VAL B 1 75 ? 1.92118 -8.29547 119.74260 1.000 15.56594 96 VAL B O 1
ATOM 5085 N N . ARG B 1 76 ? 2.19760 -7.85060 117.55494 1.000 14.35850 97 ARG B N 1
ATOM 5086 C CA . ARG B 1 76 ? 0.86098 -7.28442 117.43201 1.000 16.28207 97 ARG B CA 1
ATOM 5087 C C . ARG B 1 76 ? -0.16521 -8.36923 117.12768 1.000 17.34823 97 ARG B C 1
ATOM 5088 O O . ARG B 1 76 ? 0.02367 -9.18753 116.22450 1.000 17.63834 97 ARG B O 1
ATOM 5096 N N . ASN B 1 77 ? -1.25984 -8.34289 117.86193 1.000 15.68726 98 ASN B N 1
ATOM 5097 C CA . ASN B 1 77 ? -2.39383 -9.21920 117.59456 1.000 17.40263 98 ASN B CA 1
ATOM 5098 C C . ASN B 1 77 ? -3.11682 -8.68197 116.36651 1.000 16.00661 98 ASN B C 1
ATOM 5099 O O . ASN B 1 77 ? -3.57224 -7.53143 116.38656 1.000 18.47250 98 ASN B O 1
ATOM 5104 N N . PRO B 1 78 ? -3.23828 -9.45227 115.28331 1.000 16.34465 99 PRO B N 1
ATOM 5105 C CA . PRO B 1 78 ? -3.79483 -8.88510 114.04554 1.000 20.21906 99 PRO B CA 1
ATOM 5106 C C . PRO B 1 78 ? -5.28749 -8.62012 114.11727 1.000 21.78795 99 PRO B C 1
ATOM 5107 O O . PRO B 1 78 ? -5.80544 -7.87549 113.28087 1.000 22.81836 99 PRO B O 1
ATOM 5111 N N . LEU B 1 79 ? -5.98189 -9.19116 115.09342 1.000 17.01772 100 LEU B N 1
ATOM 5112 C CA . LEU B 1 79 ? -7.41368 -8.97795 115.24886 1.000 20.05163 100 LEU B CA 1
ATOM 5113 C C . LEU B 1 79 ? -7.71655 -7.78987 116.15273 1.000 20.47629 100 LEU B C 1
ATOM 5114 O O . LEU B 1 79 ? -8.48295 -6.90345 115.78210 1.000 21.73139 100 LEU B O 1
ATOM 5119 N N . THR B 1 80 ? -7.11328 -7.74585 117.33399 1.000 20.27958 101 THR B N 1
ATOM 5120 C CA . THR B 1 80 ? -7.37103 -6.66065 118.27000 1.000 18.98977 101 THR B CA 1
ATOM 5121 C C . THR B 1 80 ? -6.50260 -5.44295 118.00994 1.000 18.99758 101 THR B C 1
ATOM 5122 O O . THR B 1 80 ? -6.82439 -4.35411 118.49010 1.000 20.59735 101 THR B O 1
ATOM 5126 N N . ARG B 1 81 ? -5.42925 -5.59851 117.24389 1.000 19.77812 102 ARG B N 1
ATOM 5127 C CA . ARG B 1 81 ? -4.44112 -4.56056 116.96534 1.000 17.75173 102 ARG B CA 1
ATOM 5128 C C . ARG B 1 81 ? -3.67757 -4.12406 118.21070 1.000 16.98572 102 ARG B C 1
ATOM 5129 O O . ARG B 1 81 ? -2.89416 -3.16408 118.15405 1.000 20.10658 102 ARG B O 1
ATOM 5137 N N . GLU B 1 82 ? -3.84518 -4.81819 119.32942 1.000 15.91096 103 GLU B N 1
ATOM 5138 C CA . GLU B 1 82 ? -3.04811 -4.58850 120.52215 1.000 16.50878 103 GLU B CA 1
ATOM 5139 C C . GLU B 1 82 ? -1.83464 -5.51038 120.49022 1.000 16.20935 103 GLU B C 1
ATOM 5140 O O . GLU B 1 82 ? -1.65172 -6.26503 119.54453 1.000 18.45046 103 GLU B O 1
ATOM 5146 N N . PHE B 1 83 ? -1.02301 -5.46938 121.54342 1.000 15.99442 104 PHE B N 1
ATOM 5147 C CA . PHE B 1 83 ? 0.26824 -6.13286 121.55257 1.000 15.77521 104 PHE B CA 1
ATOM 5148 C C . PHE B 1 83 ? 0.34520 -7.10669 122.71735 1.000 16.06096 104 PHE B C 1
ATOM 5149 O O . PHE B 1 83 ? -0.25544 -6.89785 123.77722 1.000 16.89126 104 PHE B O 1
ATOM 5157 N N . ILE B 1 84 ? 1.13571 -8.17040 122.51737 1.000 14.28877 105 ILE B N 1
ATOM 5158 C CA . ILE B 1 84 ? 1.49591 -9.10035 123.57634 1.000 15.02208 105 ILE B CA 1
ATOM 5159 C C . ILE B 1 84 ? 3.00274 -9.04757 123.75079 1.000 15.21666 105 ILE B C 1
ATOM 5160 O O . ILE B 1 84 ? 3.74824 -8.91465 122.76974 1.000 15.71586 105 ILE B O 1
ATOM 5165 N N . ARG B 1 85 ? 3.44366 -9.11085 125.00419 1.000 14.29763 106 ARG B N 1
ATOM 5166 C CA . ARG B 1 85 ? 4.86798 -9.08870 125.32287 1.000 12.92897 106 ARG B CA 1
ATOM 5167 C C . ARG B 1 85 ? 5.20740 -10.26159 126.22233 1.000 16.58581 106 ARG B C 1
ATOM 5168 O O . ARG B 1 85 ? 4.54553 -10.48134 127.24524 1.000 15.82598 106 ARG B O 1
ATOM 5176 N N . VAL B 1 86 ? 6.23521 -11.01719 125.82893 1.000 14.33456 107 VAL B N 1
ATOM 5177 C CA . VAL B 1 86 ? 6.82687 -12.05662 126.66721 1.000 14.35340 107 VAL B CA 1
ATOM 5178 C C . VAL B 1 86 ? 8.34437 -11.87534 126.64867 1.000 15.93033 107 VAL B C 1
ATOM 5179 O O . VAL B 1 86 ? 8.90633 -11.27778 125.72868 1.000 16.01984 107 VAL B O 1
ATOM 5183 N N . GLN B 1 87 ? 9.00367 -12.36832 127.68627 1.000 15.30402 108 GLN B N 1
ATOM 5184 C CA . GLN B 1 87 ? 10.46090 -12.25820 127.80102 1.000 14.35682 108 GLN B CA 1
ATOM 5185 C C . GLN B 1 87 ? 11.12934 -13.44524 127.12583 1.000 15.11394 108 GLN B C 1
ATOM 5186 O O . GLN B 1 87 ? 10.47427 -14.44901 126.83297 1.000 15.86115 108 GLN B O 1
ATOM 5192 N N . PRO B 1 88 ? 12.45360 -13.38955 126.90263 1.000 15.49263 109 PRO B N 1
ATOM 5193 C CA . PRO B 1 88 ? 13.17996 -14.60399 126.46918 1.000 14.59928 109 PRO B CA 1
ATOM 5194 C C . PRO B 1 88 ? 13.14858 -15.69611 127.52835 1.000 15.40289 109 PRO B C 1
ATOM 5195 O O . PRO B 1 88 ? 13.25320 -16.88899 127.21142 1.000 18.08492 109 PRO B O 1
ATOM 5199 N N . ILE B 1 89 ? 13.02488 -15.31707 128.79413 1.000 16.65801 110 ILE B N 1
ATOM 5200 C CA . ILE B 1 89 ? 12.95910 -16.27321 129.89505 1.000 17.71339 110 ILE B CA 1
ATOM 5201 C C . ILE B 1 89 ? 12.39589 -15.52987 131.09756 1.000 20.60026 110 ILE B C 1
ATOM 5202 O O . ILE B 1 89 ? 12.73495 -14.36307 131.33537 1.000 20.19929 110 ILE B O 1
ATOM 5207 N N . GLY B 1 90 ? 11.53498 -16.20198 131.84653 1.000 17.94931 111 GLY B N 1
ATOM 5208 C CA . GLY B 1 90 ? 11.00989 -15.58177 133.04092 1.000 21.04245 111 GLY B CA 1
ATOM 5209 C C . GLY B 1 90 ? 10.00625 -14.46583 132.76421 1.000 20.05801 111 GLY B C 1
ATOM 5210 O O . GLY B 1 90 ? 9.58498 -14.20593 131.63178 1.000 20.14430 111 GLY B O 1
ATOM 5211 N N . GLY B 1 91 ? 9.64130 -13.78702 133.84831 1.000 21.27776 112 GLY B N 1
ATOM 5212 C CA . GLY B 1 91 ? 8.73345 -12.66972 133.71583 1.000 19.22288 112 GLY B CA 1
ATOM 5213 C C . GLY B 1 91 ? 7.30446 -13.07645 133.37667 1.000 19.15904 112 GLY B C 1
ATOM 5214 O O . GLY B 1 91 ? 6.86567 -14.22358 133.57040 1.000 20.11877 112 GLY B O 1
ATOM 5215 N N . PHE B 1 92 ? 6.56968 -12.10277 132.84800 1.000 19.22865 113 PHE B N 1
ATOM 5216 C CA . PHE B 1 92 ? 5.11869 -12.16200 132.79110 1.000 18.88652 113 PHE B CA 1
ATOM 5217 C C . PHE B 1 92 ? 4.63206 -11.99021 131.35877 1.000 18.78012 113 PHE B C 1
ATOM 5218 O O . PHE B 1 92 ? 5.40521 -11.71065 130.44115 1.000 17.12722 113 PHE B O 1
ATOM 5226 N N . VAL B 1 93 ? 3.31861 -12.14424 131.19373 1.000 18.14230 114 VAL B N 1
ATOM 5227 C CA . VAL B 1 93 ? 2.62975 -11.94994 129.92208 1.000 19.84052 114 VAL B CA 1
ATOM 5228 C C . VAL B 1 93 ? 1.88282 -10.63253 130.03107 1.000 15.37283 114 VAL B C 1
ATOM 5229 O O . VAL B 1 93 ? 0.91693 -10.52005 130.79741 1.000 18.90602 114 VAL B O 1
ATOM 5233 N N . PHE B 1 94 ? 2.28352 -9.64920 129.24149 1.000 16.40600 115 PHE B N 1
ATOM 5234 C CA . PHE B 1 94 ? 1.63632 -8.34427 129.24100 1.000 17.34962 115 PHE B CA 1
ATOM 5235 C C . PHE B 1 94 ? 0.88003 -8.12630 127.93636 1.000 17.67243 115 PHE B C 1
ATOM 5236 O O . PHE B 1 94 ? 1.37313 -8.46858 126.84695 1.000 16.39680 115 PHE B O 1
ATOM 5244 N N . LEU B 1 95 ? -0.31719 -7.54423 128.05866 1.000 17.33580 116 LEU B N 1
ATOM 5245 C CA . LEU B 1 95 ? -1.15989 -7.18990 126.92781 1.000 16.22798 116 LEU B CA 1
ATOM 5246 C C . LEU B 1 95 ? -1.45675 -5.70250 126.98609 1.000 16.64057 116 LEU B C 1
ATOM 5247 O O . LEU B 1 95 ? -1.68848 -5.14784 128.07265 1.000 18.81367 116 LEU B O 1
ATOM 5252 N N . SER B 1 96 ? -1.46743 -5.05595 125.82009 1.000 17.48952 117 SER B N 1
ATOM 5253 C CA . SER B 1 96 ? -1.72197 -3.61923 125.79200 1.000 18.01969 117 SER B CA 1
ATOM 5254 C C . SER B 1 96 ? -3.19203 -3.30372 125.56521 1.000 17.73017 117 SER B C 1
ATOM 5255 O O . SER B 1 96 ? -3.95436 -4.09843 125.00621 1.000 18.49593 117 SER B O 1
ATOM 5258 N N . ARG B 1 97 ? -3.57543 -2.10752 126.00967 1.000 19.42691 118 ARG B N 1
ATOM 5259 C CA . ARG B 1 97 ? -4.89030 -1.53338 125.74080 1.000 18.01334 118 ARG B CA 1
ATOM 5260 C C . ARG B 1 97 ? -4.60738 -0.08304 125.38585 1.000 20.47532 118 ARG B C 1
ATOM 5261 O O . ARG B 1 97 ? -4.27901 0.72461 126.26804 1.000 22.89935 118 ARG B O 1
ATOM 5269 N N . GLY B 1 98 ? -4.71206 0.24563 124.10539 1.000 18.65613 119 GLY B N 1
ATOM 5270 C CA . GLY B 1 98 ? -4.31979 1.54729 123.61405 1.000 18.64246 119 GLY B CA 1
ATOM 5271 C C . GLY B 1 98 ? -2.91816 1.58802 123.02148 1.000 18.85401 119 GLY B C 1
ATOM 5272 O O . GLY B 1 98 ? -2.34619 2.67856 122.91336 1.000 20.06453 119 GLY B O 1
ATOM 5273 N N . GLY B 1 99 ? -2.35155 0.44382 122.63650 1.000 19.05682 120 GLY B N 1
ATOM 5274 C CA . GLY B 1 99 ? -1.05409 0.41979 121.97417 1.000 18.23662 120 GLY B CA 1
ATOM 5275 C C . GLY B 1 99 ? 0.13465 0.40615 122.92010 1.000 18.64092 120 GLY B C 1
ATOM 5276 O O . GLY B 1 99 ? 0.01678 0.32271 124.15018 1.000 19.25245 120 GLY B O 1
ATOM 5277 N N . LEU B 1 100 ? 1.31960 0.49679 122.30869 1.000 19.77688 121 LEU B N 1
ATOM 5278 C CA . LEU B 1 100 ? 2.56205 0.38775 123.06891 1.000 18.19763 121 LEU B CA 1
ATOM 5279 C C . LEU B 1 100 ? 2.69180 1.49502 124.09556 1.000 17.37435 121 LEU B C 1
ATOM 5280 O O . LEU B 1 100 ? 3.30632 1.29144 125.15071 1.000 18.65052 121 LEU B O 1
ATOM 5285 N N . ASP B 1 101 ? 2.14935 2.66887 123.78866 1.000 18.55359 122 ASP B N 1
ATOM 5286 C CA . ASP B 1 101 ? 2.18416 3.83371 124.65635 1.000 19.53715 122 ASP B CA 1
ATOM 5287 C C . ASP B 1 101 ? 0.84879 4.04163 125.36016 1.000 20.66734 122 ASP B C 1
ATOM 5288 O O . ASP B 1 101 ? 0.53195 5.15799 125.76340 1.000 21.14532 122 ASP B O 1
ATOM 5293 N N . GLY B 1 102 ? 0.06104 2.97690 125.50105 1.000 20.49380 123 GLY B N 1
ATOM 5294 C CA . GLY B 1 102 ? -1.16969 3.02279 126.26370 1.000 21.60607 123 GLY B CA 1
ATOM 5295 C C . GLY B 1 102 ? -1.05720 2.26804 127.57254 1.000 21.19077 123 GLY B C 1
ATOM 5296 O O . GLY B 1 102 ? 0.00477 2.22619 128.20227 1.000 26.00106 123 GLY B O 1
ATOM 5297 N N . LYS B 1 103 ? -2.15470 1.65803 127.98547 1.000 20.26369 124 LYS B N 1
ATOM 5298 C CA . LYS B 1 103 ? -2.23710 0.92219 129.23674 1.000 22.79267 124 LYS B CA 1
ATOM 5299 C C . LYS B 1 103 ? -1.73504 -0.49255 128.99136 1.000 20.32952 124 LYS B C 1
ATOM 5300 O O . LYS B 1 103 ? -1.91992 -1.05578 127.90842 1.000 22.15461 124 LYS B O 1
ATOM 5306 N N . TRP B 1 104 ? -1.04968 -1.06140 129.97280 1.000 19.82988 125 TRP B N 1
ATOM 5307 C CA . TRP B 1 104 ? -0.63811 -2.44874 129.88566 1.000 19.69079 125 TRP B CA 1
ATOM 5308 C C . TRP B 1 104 ? -1.17549 -3.20046 131.08957 1.000 21.30806 125 TRP B C 1
ATOM 5309 O O . TRP B 1 104 ? -1.21423 -2.66257 132.20461 1.000 23.39605 125 TRP B O 1
ATOM 5320 N N . LEU B 1 105 ? -1.60170 -4.44172 130.84837 1.000 21.44890 126 LEU B N 1
ATOM 5321 C CA . LEU B 1 105 ? -2.18288 -5.30065 131.87003 1.000 20.18015 126 LEU B CA 1
ATOM 5322 C C . LEU B 1 105 ? -1.43462 -6.62015 131.84205 1.000 18.92076 126 LEU B C 1
ATOM 5323 O O . LEU B 1 105 ? -1.02934 -7.08725 130.77718 1.000 19.59094 126 LEU B O 1
ATOM 5328 N N . ALA B 1 106 ? -1.26530 -7.22605 133.01098 1.000 20.91180 127 ALA B N 1
ATOM 5329 C CA . ALA B 1 106 ? -0.54216 -8.48378 133.11711 1.000 19.60010 127 ALA B CA 1
ATOM 5330 C C . ALA B 1 106 ? -1.53611 -9.60626 133.35006 1.000 20.64128 127 ALA B C 1
ATOM 5331 O O . ALA B 1 106 ? -2.54439 -9.41635 134.03298 1.000 22.03735 127 ALA B O 1
ATOM 5333 N N . VAL B 1 107 ? -1.28072 -10.75095 132.73263 1.000 20.80421 128 VAL B N 1
ATOM 5334 C CA . VAL B 1 107 ? -2.20381 -11.87880 132.79544 1.000 20.57147 128 VAL B CA 1
ATOM 5335 C C . VAL B 1 107 ? -2.01901 -12.59606 134.12461 1.000 22.25385 128 VAL B C 1
ATOM 5336 O O . VAL B 1 107 ? -0.88488 -12.87623 134.53037 1.000 21.67333 128 VAL B O 1
ATOM 5340 N N . THR B 1 108 ? -3.12134 -12.89957 134.80847 1.000 24.22232 129 THR B N 1
ATOM 5341 C CA . THR B 1 108 ? -3.01765 -13.60445 136.07865 1.000 25.16169 129 THR B CA 1
ATOM 5342 C C . THR B 1 108 ? -3.11633 -15.11251 135.86321 1.000 24.78764 129 THR B C 1
ATOM 5343 O O . THR B 1 108 ? -3.49832 -15.59497 134.79216 1.000 26.16420 129 THR B O 1
ATOM 5347 N N . ASN B 1 109 ? -2.76778 -15.86069 136.91691 1.000 26.35999 130 ASN B N 1
ATOM 5348 C CA . ASN B 1 109 ? -2.85435 -17.31848 136.86635 1.000 28.65557 130 ASN B CA 1
ATOM 5349 C C . ASN B 1 109 ? -4.28232 -17.79775 136.62168 1.000 32.39891 130 ASN B C 1
ATOM 5350 O O . ASN B 1 109 ? -4.48483 -18.89739 136.09190 1.000 34.66423 130 ASN B O 1
ATOM 5355 N N . ASP B 1 110 ? -5.28054 -17.01044 137.01692 1.000 30.51142 131 ASP B N 1
ATOM 5356 C CA . ASP B 1 110 ? -6.67670 -17.40697 136.86505 1.000 33.68399 131 ASP B CA 1
ATOM 5357 C C . ASP B 1 110 ? -7.34600 -16.77223 135.64774 1.000 30.10885 131 ASP B C 1
ATOM 5358 O O . ASP B 1 110 ? -8.58051 -16.74429 135.56716 1.000 38.07379 131 ASP B O 1
ATOM 5363 N N . GLY B 1 111 ? -6.55438 -16.29279 134.68881 1.000 29.70354 132 GLY B N 1
ATOM 5364 C CA . GLY B 1 111 ? -7.08373 -15.84918 133.41484 1.000 32.29059 132 GLY B CA 1
ATOM 5365 C C . GLY B 1 111 ? -7.69648 -14.47134 133.42115 1.000 33.89885 132 GLY B C 1
ATOM 5366 O O . GLY B 1 111 ? -8.48935 -14.15174 132.52927 1.000 36.20690 132 GLY B O 1
ATOM 5367 N N . LYS B 1 112 ? -7.36267 -13.64802 134.40196 1.000 27.64846 133 LYS B N 1
ATOM 5368 C CA . LYS B 1 112 ? -7.82516 -12.27399 134.47401 1.000 25.93147 133 LYS B CA 1
ATOM 5369 C C . LYS B 1 112 ? -6.68050 -11.34022 134.09082 1.000 22.85666 133 LYS B C 1
ATOM 5370 O O . LYS B 1 112 ? -5.55678 -11.76787 133.80218 1.000 22.59613 133 LYS B O 1
ATOM 5376 N N . LEU B 1 113 ? -6.96045 -10.04529 134.12933 1.000 23.84358 134 LEU B N 1
ATOM 5377 C CA . LEU B 1 113 ? -5.98951 -9.01696 133.80216 1.000 22.29469 134 LEU B CA 1
ATOM 5378 C C . LEU B 1 113 ? -5.74962 -8.14861 135.02646 1.000 22.37428 134 LEU B C 1
ATOM 5379 O O . LEU B 1 113 ? -6.69690 -7.61912 135.62122 1.000 28.84597 134 LEU B O 1
ATOM 5384 N N . GLU B 1 114 ? -4.47943 -8.01725 135.39557 1.000 23.12166 135 GLU B N 1
ATOM 5385 C CA . GLU B 1 114 ? -4.05724 -7.19552 136.52035 1.000 25.36356 135 GLU B CA 1
ATOM 5386 C C . GLU B 1 114 ? -3.57716 -5.84963 135.99452 1.000 25.58384 135 GLU B C 1
ATOM 5387 O O . GLU B 1 114 ? -2.61338 -5.78713 135.22058 1.000 24.15622 135 GLU B O 1
ATOM 5393 N N . GLU B 1 115 ? -4.24683 -4.77864 136.42022 1.000 25.43457 136 GLU B N 1
ATOM 5394 C CA . GLU B 1 115 ? -3.83589 -3.43771 136.03185 1.000 31.58874 136 GLU B CA 1
ATOM 5395 C C . GLU B 1 115 ? -2.72353 -2.90755 136.92395 1.000 24.08708 136 GLU B C 1
ATOM 5396 O O . GLU B 1 115 ? -1.92936 -2.07123 136.48388 1.000 30.27098 136 GLU B O 1
ATOM 5402 N N . ASP B 1 116 ? -2.68208 -3.34710 138.17651 1.000 26.92618 137 ASP B N 1
ATOM 5403 C CA . ASP B 1 116 ? -1.78182 -2.78064 139.18247 1.000 32.90724 137 ASP B CA 1
ATOM 5404 C C . ASP B 1 116 ? -0.52948 -3.63494 139.36272 1.000 29.77823 137 ASP B C 1
ATOM 5405 O O . ASP B 1 116 ? -0.16302 -4.00009 140.48032 1.000 33.28439 137 ASP B O 1
ATOM 5410 N N . TRP B 1 117 ? 0.13912 -3.96411 138.25406 1.000 26.91336 138 TRP B N 1
ATOM 5411 C CA . TRP B 1 117 ? 1.33054 -4.80988 138.30043 1.000 26.24844 138 TRP B CA 1
ATOM 5412 C C . TRP B 1 117 ? 2.53795 -4.10710 138.90189 1.000 30.92720 138 TRP B C 1
ATOM 5413 O O . TRP B 1 117 ? 3.54775 -4.77043 139.16156 1.000 31.20814 138 TRP B O 1
ATOM 5424 N N . LYS B 1 118 ? 2.46733 -2.79290 139.13181 1.000 29.36972 139 LYS B N 1
ATOM 5425 C CA . LYS B 1 118 ? 3.55283 -2.12743 139.84058 1.000 35.85338 139 LYS B CA 1
ATOM 5426 C C . LYS B 1 118 ? 3.62025 -2.55609 141.30048 1.000 37.53496 139 LYS B C 1
ATOM 5427 O O . LYS B 1 118 ? 4.64968 -2.34598 141.94965 1.000 37.74413 139 LYS B O 1
ATOM 5433 N N . ASP B 1 119 ? 2.55487 -3.15669 141.82358 1.000 35.13115 140 ASP B N 1
ATOM 5434 C CA . ASP B 1 119 ? 2.53837 -3.59858 143.21085 1.000 37.47049 140 ASP B CA 1
ATOM 5435 C C . ASP B 1 119 ? 3.20862 -4.96243 143.31408 1.000 35.46194 140 ASP B C 1
ATOM 5436 O O . ASP B 1 119 ? 2.71342 -5.93197 142.72646 1.000 35.40089 140 ASP B O 1
ATOM 5441 N N . PRO B 1 120 ? 4.33215 -5.07956 144.02011 1.000 38.32104 141 PRO B N 1
ATOM 5442 C CA . PRO B 1 120 ? 4.99541 -6.39000 144.12071 1.000 38.93986 141 PRO B CA 1
ATOM 5443 C C . PRO B 1 120 ? 4.06957 -7.48877 144.61148 1.000 42.16024 141 PRO B C 1
ATOM 5444 O O . PRO B 1 120 ? 4.17295 -8.63574 144.15820 1.000 41.50881 141 PRO B O 1
ATOM 5448 N N . GLU B 1 121 ? 3.16721 -7.16461 145.53986 1.000 40.09201 142 GLU B N 1
ATOM 5449 C CA . GLU B 1 121 ? 2.26133 -8.16963 146.08327 1.000 43.16929 142 GLU B CA 1
ATOM 5450 C C . GLU B 1 121 ? 1.43243 -8.81066 144.98040 1.000 40.27113 142 GLU B C 1
ATOM 5451 O O . GLU B 1 121 ? 1.31050 -10.03924 144.90930 1.000 38.33493 142 GLU B O 1
ATOM 5457 N N . LYS B 1 122 ? 0.86633 -7.98866 144.09820 1.000 34.62215 143 LYS B N 1
ATOM 5458 C CA . LYS B 1 122 ? 0.00144 -8.49880 143.04265 1.000 33.66518 143 LYS B CA 1
ATOM 5459 C C . LYS B 1 122 ? 0.76747 -9.26207 141.96817 1.000 34.38543 143 LYS B C 1
ATOM 5460 O O . LYS B 1 122 ? 0.16540 -10.05651 141.24060 1.000 30.87345 143 LYS B O 1
ATOM 5466 N N . ARG B 1 123 ? 2.08160 -9.06473 141.85562 1.000 29.38209 144 ARG B N 1
ATOM 5467 C CA . ARG B 1 123 ? 2.80328 -9.80164 140.82993 1.000 28.95024 144 ARG B CA 1
ATOM 5468 C C . ARG B 1 123 ? 2.96373 -11.27676 141.18519 1.000 28.21402 144 ARG B C 1
ATOM 5469 O O . ARG B 1 123 ? 3.24230 -12.08554 140.29229 1.000 28.85031 144 ARG B O 1
ATOM 5477 N N . LYS B 1 124 ? 2.77312 -11.65398 142.45979 1.000 34.71269 145 LYS B N 1
ATOM 5478 C CA . LYS B 1 124 ? 2.97599 -13.05420 142.82405 1.000 38.42614 145 LYS B CA 1
ATOM 5479 C C . LYS B 1 124 ? 1.98131 -13.97980 142.13342 1.000 35.88922 145 LYS B C 1
ATOM 5480 O O . LYS B 1 124 ? 2.30491 -15.14587 141.87769 1.000 42.84810 145 LYS B O 1
ATOM 5486 N N . ASN B 1 125 ? 0.78112 -13.49118 141.81000 1.000 32.00416 146 ASN B N 1
ATOM 5487 C CA . ASN B 1 125 ? -0.23222 -14.32789 141.17984 1.000 33.36676 146 ASN B CA 1
ATOM 5488 C C . ASN B 1 125 ? -0.30852 -14.15523 139.66421 1.000 29.36106 146 ASN B C 1
ATOM 5489 O O . ASN B 1 125 ? -1.33123 -14.50016 139.06204 1.000 30.05078 146 ASN B O 1
ATOM 5494 N N . LEU B 1 126 ? 0.73831 -13.63690 139.03261 1.000 26.42238 147 LEU B N 1
ATOM 5495 C CA . LEU B 1 126 ? 0.72310 -13.50106 137.58344 1.000 24.32238 147 LEU B CA 1
ATOM 5496 C C . LEU B 1 126 ? 1.15796 -14.79003 136.89981 1.000 27.11667 147 LEU B C 1
ATOM 5497 O O . LEU B 1 126 ? 1.98157 -15.55453 137.41297 1.000 26.56055 147 LEU B O 1
ATOM 5502 N N . LYS B 1 127 ? 0.61135 -15.00636 135.70816 1.000 25.82020 148 LYS B N 1
ATOM 5503 C CA . LYS B 1 127 ? 1.00550 -16.14488 134.89532 1.000 23.62404 148 LYS B CA 1
ATOM 5504 C C . LYS B 1 127 ? 2.48038 -16.03182 134.51984 1.000 20.60293 148 LYS B C 1
ATOM 5505 O O . LYS B 1 127 ? 2.95449 -14.97319 134.09731 1.000 23.90804 148 LYS B O 1
ATOM 5511 N N . LYS B 1 128 ? 3.20810 -17.14175 134.64340 1.000 23.33809 149 LYS B N 1
ATOM 5512 C CA . LYS B 1 128 ? 4.63349 -17.18160 134.32375 1.000 22.21105 149 LYS B CA 1
ATOM 5513 C C . LYS B 1 128 ? 4.84008 -18.35006 133.36404 1.000 25.03694 149 LYS B C 1
ATOM 5514 O O . LYS B 1 128 ? 4.81379 -19.51466 133.77762 1.000 28.69970 149 LYS B O 1
ATOM 5520 N N . LEU B 1 129 ? 5.00166 -18.04741 132.08102 1.000 20.57317 150 LEU B N 1
ATOM 5521 C CA . LEU B 1 129 ? 5.21721 -19.08973 131.08878 1.000 20.70422 150 LEU B CA 1
ATOM 5522 C C . LEU B 1 129 ? 6.64432 -19.59950 131.21720 1.000 22.48360 150 LEU B C 1
ATOM 5523 O O . LEU B 1 129 ? 7.58055 -18.81256 131.37541 1.000 20.87608 150 LEU B O 1
ATOM 5528 N N . GLY B 1 130 ? 6.81244 -20.93048 131.15361 1.000 20.69791 151 GLY B N 1
ATOM 5529 C CA . GLY B 1 130 ? 8.10794 -21.52568 131.41458 1.000 20.11068 151 GLY B CA 1
ATOM 5530 C C . GLY B 1 130 ? 9.01153 -21.63039 130.18258 1.000 19.46048 151 GLY B C 1
ATOM 5531 O O . GLY B 1 130 ? 8.60853 -21.40133 129.03944 1.000 20.29034 151 GLY B O 1
ATOM 5532 N N . GLY B 1 131 ? 10.27271 -21.96963 130.44354 1.000 20.13919 152 GLY B N 1
ATOM 5533 C CA . GLY B 1 131 ? 11.21710 -22.26703 129.38763 1.000 20.48318 152 GLY B CA 1
ATOM 5534 C C . GLY B 1 131 ? 11.84999 -21.03661 128.76631 1.000 20.15487 152 GLY B C 1
ATOM 5535 O O . GLY B 1 131 ? 11.53529 -19.88563 129.08503 1.000 20.79828 152 GLY B O 1
ATOM 5536 N N . ILE B 1 132 ? 12.77139 -21.29931 127.84686 1.000 18.39070 153 ILE B N 1
ATOM 5537 C CA . ILE B 1 132 ? 13.33117 -20.24176 127.01485 1.000 17.66936 153 ILE B CA 1
ATOM 5538 C C . ILE B 1 132 ? 12.38679 -19.99863 125.84621 1.000 17.41758 153 ILE B C 1
ATOM 5539 O O . ILE B 1 132 ? 12.16469 -20.89389 125.02646 1.000 17.32090 153 ILE B O 1
ATOM 5544 N N . MET B 1 133 ? 11.84028 -18.78498 125.75827 1.000 16.23287 154 MET B N 1
ATOM 5545 C CA . MET B 1 133 ? 10.75013 -18.50112 124.84432 1.000 17.88813 154 MET B CA 1
ATOM 5546 C C . MET B 1 133 ? 11.27332 -17.72783 123.63884 1.000 15.33930 154 MET B C 1
ATOM 5547 O O . MET B 1 133 ? 12.20225 -16.91477 123.75763 1.000 15.77143 154 MET B O 1
ATOM 5552 N N . ARG B 1 134 ? 10.70973 -18.00882 122.46692 1.000 14.37113 155 ARG B N 1
ATOM 5553 C CA . ARG B 1 134 ? 10.92556 -17.16377 121.30196 1.000 13.89885 155 ARG B CA 1
ATOM 5554 C C . ARG B 1 134 ? 9.67637 -16.31723 121.00789 1.000 13.68284 155 ARG B C 1
ATOM 5555 O O . ARG B 1 134 ? 9.15124 -15.68941 121.92902 1.000 16.16961 155 ARG B O 1
ATOM 5563 N N . THR B 1 135 ? 9.24052 -16.21867 119.72764 1.000 13.76398 156 THR B N 1
ATOM 5564 C CA . THR B 1 135 ? 8.31915 -15.13032 119.38352 1.000 13.42968 156 THR B CA 1
ATOM 5565 C C . THR B 1 135 ? 6.87727 -15.59958 119.36961 1.000 14.61114 156 THR B C 1
ATOM 5566 O O . THR B 1 135 ? 6.57033 -16.55886 118.65350 1.000 15.40039 156 THR B O 1
ATOM 5570 N N . PRO B 1 136 ? 5.96572 -14.93965 120.09028 1.000 14.05432 157 PRO B N 1
ATOM 5571 C CA . PRO B 1 136 ? 4.53852 -15.24462 119.91165 1.000 15.91662 157 PRO B CA 1
ATOM 5572 C C . PRO B 1 136 ? 4.18524 -15.08623 118.44617 1.000 13.99991 157 PRO B C 1
ATOM 5573 O O . PRO B 1 136 ? 4.58541 -14.11666 117.79525 1.000 15.32647 157 PRO B O 1
ATOM 5577 N N . VAL B 1 137 ? 3.40445 -16.03332 117.92190 1.000 15.99888 158 VAL B N 1
ATOM 5578 C CA . VAL B 1 137 ? 2.91119 -15.93211 116.54894 1.000 15.98559 158 VAL B CA 1
ATOM 5579 C C . VAL B 1 137 ? 1.40568 -16.18041 116.52960 1.000 18.08300 158 VAL B C 1
ATOM 5580 O O . VAL B 1 137 ? 0.92214 -17.15568 117.11793 1.000 17.90074 158 VAL B O 1
ATOM 5584 N N . PHE B 1 138 ? 0.67321 -15.29594 115.86610 1.000 15.23190 159 PHE B N 1
ATOM 5585 C CA . PHE B 1 138 ? -0.77675 -15.41476 115.74629 1.000 15.70853 159 PHE B CA 1
ATOM 5586 C C . PHE B 1 138 ? -1.07919 -16.24125 114.50430 1.000 16.87028 159 PHE B C 1
ATOM 5587 O O . PHE B 1 138 ? -0.53545 -15.99119 113.42678 1.000 18.49011 159 PHE B O 1
ATOM 5595 N N . VAL B 1 139 ? -1.96011 -17.23253 114.65654 1.000 17.40003 160 VAL B N 1
ATOM 5596 C CA . VAL B 1 139 ? -2.29132 -18.16246 113.58483 1.000 16.12289 160 VAL B CA 1
ATOM 5597 C C . VAL B 1 139 ? -3.79793 -18.37669 113.55719 1.000 16.93242 160 VAL B C 1
ATOM 5598 O O . VAL B 1 139 ? -4.52814 -18.00297 114.48360 1.000 17.54684 160 VAL B O 1
ATOM 5602 N N . ASN B 1 140 ? -4.24805 -19.00319 112.46648 1.000 17.37434 161 ASN B N 1
ATOM 5603 C CA . ASN B 1 140 ? -5.66555 -19.31835 112.25333 1.000 17.62860 161 ASN B CA 1
ATOM 5604 C C . ASN B 1 140 ? -6.52134 -18.05546 112.25851 1.000 19.64968 161 ASN B C 1
ATOM 5605 O O . ASN B 1 140 ? -7.38180 -17.84810 113.12171 1.000 19.20060 161 ASN B O 1
ATOM 5610 N N . LYS B 1 141 ? -6.26858 -17.20742 111.26564 1.000 20.50801 162 LYS B N 1
ATOM 5611 C CA . LYS B 1 141 ? -6.97652 -15.93292 111.14815 1.000 20.33338 162 LYS B CA 1
ATOM 5612 C C . LYS B 1 141 ? -6.88914 -15.15039 112.45034 1.000 19.23103 162 LYS B C 1
ATOM 5613 O O . LYS B 1 141 ? -7.84545 -14.51349 112.88964 1.000 22.94537 162 LYS B O 1
ATOM 5619 N N . GLY B 1 142 ? -5.71151 -15.20240 113.07686 1.000 19.66644 163 GLY B N 1
ATOM 5620 C CA . GLY B 1 142 ? -5.46490 -14.43474 114.27591 1.000 20.90377 163 GLY B CA 1
ATOM 5621 C C . GLY B 1 142 ? -6.09232 -14.97294 115.54233 1.000 24.23968 163 GLY B C 1
ATOM 5622 O O . GLY B 1 142 ? -5.99540 -14.32201 116.58643 1.000 24.22207 163 GLY B O 1
ATOM 5623 N N . ARG B 1 143 ? -6.75006 -16.12785 115.49660 1.000 18.81888 164 ARG B N 1
ATOM 5624 C CA . ARG B 1 143 ? -7.55116 -16.57497 116.62857 1.000 21.35064 164 ARG B CA 1
ATOM 5625 C C . ARG B 1 143 ? -6.77635 -17.34370 117.68899 1.000 20.71319 164 ARG B C 1
ATOM 5626 O O . ARG B 1 143 ? -7.30611 -17.54294 118.79432 1.000 22.90862 164 ARG B O 1
ATOM 5634 N N . ARG B 1 144 ? -5.55853 -17.78872 117.38917 1.000 17.42024 165 ARG B N 1
ATOM 5635 C CA . ARG B 1 144 ? -4.73220 -18.50356 118.34187 1.000 17.69780 165 ARG B CA 1
ATOM 5636 C C . ARG B 1 144 ? -3.36688 -17.84205 118.35385 1.000 19.76698 165 ARG B C 1
ATOM 5637 O O . ARG B 1 144 ? -2.87878 -17.37973 117.31968 1.000 18.03411 165 ARG B O 1
ATOM 5645 N N . VAL B 1 145 ? -2.76074 -17.77718 119.52547 1.000 16.93983 166 VAL B N 1
ATOM 5646 C CA . VAL B 1 145 ? -1.38119 -17.33289 119.63380 1.000 16.82922 166 VAL B CA 1
ATOM 5647 C C . VAL B 1 145 ? -0.56273 -18.45888 120.23255 1.000 17.39606 166 VAL B C 1
ATOM 5648 O O . VAL B 1 145 ? -0.96942 -19.08547 121.21352 1.000 17.32299 166 VAL B O 1
ATOM 5652 N N A ILE B 1 146 ? 0.62068 -18.65042 119.66670 0.348 16.94053 167 ILE B N 1
ATOM 5653 N N B ILE B 1 146 ? 0.58282 -18.75145 119.62570 0.652 16.76524 167 ILE B N 1
ATOM 5654 C CA A ILE B 1 146 ? 1.54909 -19.70671 120.02448 0.348 16.69478 167 ILE B CA 1
ATOM 5655 C CA B ILE B 1 146 ? 1.47260 -19.76122 120.18064 0.652 16.01675 167 ILE B CA 1
ATOM 5656 C C A ILE B 1 146 ? 2.86501 -19.05806 120.43354 0.348 15.57632 167 ILE B C 1
ATOM 5657 C C B ILE B 1 146 ? 2.86394 -19.17317 120.37467 0.652 15.80305 167 ILE B C 1
ATOM 5658 O O A ILE B 1 146 ? 3.27824 -18.05719 119.83877 0.348 17.26124 167 ILE B O 1
ATOM 5659 O O B ILE B 1 146 ? 3.33909 -18.36063 119.57115 0.652 15.78549 167 ILE B O 1
ATOM 5668 N N . VAL B 1 147 ? 3.53516 -19.63388 121.43027 1.000 15.40123 168 VAL B N 1
ATOM 5669 C CA . VAL B 1 147 ? 4.87133 -19.17145 121.81078 1.000 14.56583 168 VAL B CA 1
ATOM 5670 C C . VAL B 1 147 ? 5.77172 -20.39588 121.89945 1.000 15.17286 168 VAL B C 1
ATOM 5671 O O . VAL B 1 147 ? 5.58588 -21.24181 122.79525 1.000 16.40139 168 VAL B O 1
ATOM 5675 N N . PRO B 1 148 ? 6.76048 -20.54069 121.01949 1.000 15.34585 169 PRO B N 1
ATOM 5676 C CA . PRO B 1 148 ? 7.69546 -21.66675 121.15666 1.000 15.27169 169 PRO B CA 1
ATOM 5677 C C . PRO B 1 148 ? 8.51069 -21.51332 122.42614 1.000 16.41574 169 PRO B C 1
ATOM 5678 O O . PRO B 1 148 ? 8.93302 -20.41208 122.78413 1.000 15.65707 169 PRO B O 1
ATOM 5682 N N . PHE B 1 149 ? 8.74007 -22.62414 123.10656 1.000 16.47666 170 PHE B N 1
ATOM 5683 C CA . PHE B 1 149 ? 9.67350 -22.60695 124.22036 1.000 17.64648 170 PHE B CA 1
ATOM 5684 C C . PHE B 1 149 ? 10.47411 -23.89413 124.25682 1.000 15.47855 170 PHE B C 1
ATOM 5685 O O . PHE B 1 149 ? 10.03561 -24.94053 123.77395 1.000 18.12084 170 PHE B O 1
ATOM 5693 N N . HIS B 1 150 ? 11.67402 -23.81176 124.81503 1.000 16.08235 171 HIS B N 1
ATOM 5694 C CA . HIS B 1 150 ? 12.48583 -25.00968 124.84945 1.000 17.72699 171 HIS B CA 1
ATOM 5695 C C . HIS B 1 150 ? 13.20538 -25.15433 126.16716 1.000 23.28819 171 HIS B C 1
ATOM 5696 O O . HIS B 1 150 ? 13.34071 -24.20400 126.95166 1.000 18.68020 171 HIS B O 1
ATOM 5703 N N . ASN B 1 151 ? 13.65484 -26.40307 126.35669 1.000 23.14611 172 ASN B N 1
ATOM 5704 C CA . ASN B 1 151 ? 14.68907 -26.84390 127.28373 1.000 22.69857 172 ASN B CA 1
ATOM 5705 C C . ASN B 1 151 ? 15.87112 -27.34507 126.45850 1.000 24.39799 172 ASN B C 1
ATOM 5706 O O . ASN B 1 151 ? 15.69278 -28.09890 125.48464 1.000 20.47012 172 ASN B O 1
ATOM 5711 N N . MET B 1 152 ? 17.07835 -26.94674 126.86818 1.000 23.09670 173 MET B N 1
ATOM 5712 C CA . MET B 1 152 ? 18.26994 -27.22274 126.07515 1.000 26.08400 173 MET B CA 1
ATOM 5713 C C . MET B 1 152 ? 18.35458 -28.68001 125.63252 1.000 25.03823 173 MET B C 1
ATOM 5714 O O . MET B 1 152 ? 18.60655 -28.96397 124.45562 1.000 20.77030 173 MET B O 1
ATOM 5719 N N . GLY B 1 153 ? 18.15137 -29.61738 126.56264 1.000 25.24682 174 GLY B N 1
ATOM 5720 C CA . GLY B 1 153 ? 18.26538 -31.03569 126.24998 1.000 27.05182 174 GLY B CA 1
ATOM 5721 C C . GLY B 1 153 ? 16.93269 -31.75163 126.07293 1.000 26.84875 174 GLY B C 1
ATOM 5722 O O . GLY B 1 153 ? 16.89729 -32.91808 125.65314 1.000 25.91679 174 GLY B O 1
ATOM 5723 N N . GLY B 1 154 ? 15.83106 -31.06438 126.38802 1.000 25.35196 175 GLY B N 1
ATOM 5724 C CA . GLY B 1 154 ? 14.49418 -31.64345 126.34683 1.000 20.35644 175 GLY B CA 1
ATOM 5725 C C . GLY B 1 154 ? 13.65829 -31.40141 125.09387 1.000 31.69260 175 GLY B C 1
ATOM 5726 O O . GLY B 1 154 ? 12.74369 -32.18084 124.81381 1.000 30.52770 175 GLY B O 1
ATOM 5727 N N . GLY B 1 155 ? 13.91808 -30.33485 124.34558 1.000 22.80653 176 GLY B N 1
ATOM 5728 C CA . GLY B 1 155 ? 13.22553 -30.08256 123.09213 1.000 17.99974 176 GLY B CA 1
ATOM 5729 C C . GLY B 1 155 ? 12.28926 -28.88791 123.18195 1.000 19.16974 176 GLY B C 1
ATOM 5730 O O . GLY B 1 155 ? 12.15496 -28.24054 124.21904 1.000 23.10920 176 GLY B O 1
ATOM 5731 N N . THR B 1 156 ? 11.69855 -28.57087 122.03235 1.000 16.38761 177 THR B N 1
ATOM 5732 C CA . THR B 1 156 ? 10.74141 -27.46791 121.90989 1.000 17.19724 177 THR B CA 1
ATOM 5733 C C . THR B 1 156 ? 9.30223 -27.94714 122.04979 1.000 18.66017 177 THR B C 1
ATOM 5734 O O . THR B 1 156 ? 8.91242 -28.98978 121.50450 1.000 17.72554 177 THR B O 1
ATOM 5738 N N . LYS B 1 157 ? 8.51605 -27.17870 122.80424 1.000 16.16242 178 LYS B N 1
ATOM 5739 C CA . LYS B 1 157 ? 7.06428 -27.33064 122.82966 1.000 17.73964 178 LYS B CA 1
ATOM 5740 C C . LYS B 1 157 ? 6.48144 -25.94118 122.64514 1.000 15.88863 178 LYS B C 1
ATOM 5741 O O . LYS B 1 157 ? 7.23333 -24.98868 122.41770 1.000 16.96372 178 LYS B O 1
ATOM 5747 N N . PHE B 1 158 ? 5.15879 -25.80331 122.75580 1.000 16.51054 179 PHE B N 1
ATOM 5748 C CA . PHE B 1 158 ? 4.51127 -24.53353 122.45452 1.000 16.19193 179 PHE B CA 1
ATOM 5749 C C . PHE B 1 158 ? 3.50797 -24.17958 123.53579 1.000 17.98663 179 PHE B C 1
ATOM 5750 O O . PHE B 1 158 ? 2.67588 -25.01305 123.90864 1.000 18.23916 179 PHE B O 1
ATOM 5758 N N . HIS B 1 159 ? 3.60003 -22.94970 124.03981 1.000 17.08843 180 HIS B N 1
ATOM 5759 C CA . HIS B 1 159 ? 2.53807 -22.36812 124.84672 1.000 18.93272 180 HIS B CA 1
ATOM 5760 C C . HIS B 1 159 ? 1.44075 -21.88178 123.90258 1.000 18.76386 180 HIS B C 1
ATOM 5761 O O . HIS B 1 159 ? 1.72980 -21.15822 122.94338 1.000 18.96273 180 HIS B O 1
ATOM 5768 N N . ILE B 1 160 ? 0.19714 -22.27951 124.16275 1.000 18.42085 181 ILE B N 1
ATOM 5769 C CA . ILE B 1 160 ? -0.92816 -22.01251 123.26593 1.000 18.48922 181 ILE B CA 1
ATOM 5770 C C . ILE B 1 160 ? -2.02159 -21.26809 124.02395 1.000 19.91037 181 ILE B C 1
ATOM 5771 O O . ILE B 1 160 ? -2.40685 -21.67543 125.12440 1.000 19.99023 181 ILE B O 1
ATOM 5776 N N . SER B 1 161 ? -2.52410 -20.18640 123.43462 1.000 19.04840 182 SER B N 1
ATOM 5777 C CA . SER B 1 161 ? -3.70038 -19.51814 123.97649 1.000 21.39436 182 SER B CA 1
ATOM 5778 C C . SER B 1 161 ? -4.74337 -19.31768 122.88650 1.000 20.37984 182 SER B C 1
ATOM 5779 O O . SER B 1 161 ? -4.41615 -18.87266 121.77632 1.000 19.88384 182 SER B O 1
ATOM 5782 N N . ASP B 1 162 ? -5.99303 -19.66842 123.20031 1.000 19.64167 183 ASP B N 1
ATOM 5783 C CA . ASP B 1 162 ? -7.11195 -19.47140 122.29232 1.000 21.96853 183 ASP B CA 1
ATOM 5784 C C . ASP B 1 162 ? -7.98584 -18.27786 122.66184 1.000 21.32794 183 ASP B C 1
ATOM 5785 O O . ASP B 1 162 ? -9.08071 -18.13992 122.11162 1.000 25.45836 183 ASP B O 1
ATOM 5790 N N . ASP B 1 163 ? -7.51193 -17.38703 123.53780 1.000 25.56897 184 ASP B N 1
ATOM 5791 C CA . ASP B 1 163 ? -8.26079 -16.19902 123.94886 1.000 26.89756 184 ASP B CA 1
ATOM 5792 C C . ASP B 1 163 ? -7.34435 -14.97967 124.05435 1.000 23.76073 184 ASP B C 1
ATOM 5793 O O . ASP B 1 163 ? -7.49294 -14.13436 124.94808 1.000 28.11417 184 ASP B O 1
ATOM 5798 N N . GLY B 1 164 ? -6.39316 -14.85480 123.13306 1.000 25.43115 185 GLY B N 1
ATOM 5799 C CA . GLY B 1 164 ? -5.59009 -13.64981 123.05389 1.000 27.34798 185 GLY B CA 1
ATOM 5800 C C . GLY B 1 164 ? -4.48124 -13.53370 124.07135 1.000 32.46756 185 GLY B C 1
ATOM 5801 O O . GLY B 1 164 ? -3.83514 -12.48058 124.14369 1.000 33.17319 185 GLY B O 1
ATOM 5802 N N . GLY B 1 165 ? -4.23033 -14.58198 124.85088 1.000 26.51501 186 GLY B N 1
ATOM 5803 C CA . GLY B 1 165 ? -3.20802 -14.56743 125.87803 1.000 21.74565 186 GLY B CA 1
ATOM 5804 C C . GLY B 1 165 ? -3.74561 -14.62824 127.28839 1.000 26.77035 186 GLY B C 1
ATOM 5805 O O . GLY B 1 165 ? -2.95268 -14.56694 128.23301 1.000 23.73241 186 GLY B O 1
ATOM 5806 N N . LEU B 1 166 ? -5.06002 -14.76745 127.46108 1.000 25.87512 187 LEU B N 1
ATOM 5807 C CA . LEU B 1 166 ? -5.64203 -14.77572 128.79783 1.000 26.00237 187 LEU B CA 1
ATOM 5808 C C . LEU B 1 166 ? -5.43223 -16.11297 129.50649 1.000 28.60084 187 LEU B C 1
ATOM 5809 O O . LEU B 1 166 ? -5.10593 -16.13609 130.69885 1.000 26.49410 187 LEU B O 1
ATOM 5814 N N . THR B 1 167 ? -5.63822 -17.23218 128.80837 1.000 22.73566 188 THR B N 1
ATOM 5815 C CA . THR B 1 167 ? -5.44106 -18.55443 129.38822 1.000 26.85897 188 THR B CA 1
ATOM 5816 C C . THR B 1 167 ? -4.57761 -19.38812 128.45603 1.000 21.84219 188 THR B C 1
ATOM 5817 O O . THR B 1 167 ? -4.59547 -19.20947 127.23606 1.000 22.28234 188 THR B O 1
ATOM 5821 N N . TRP B 1 168 ? -3.81934 -20.31077 129.04277 1.000 22.40481 189 TRP B N 1
ATOM 5822 C CA . TRP B 1 168 ? -2.74763 -20.98104 128.32427 1.000 19.62045 189 TRP B CA 1
ATOM 5823 C C . TRP B 1 168 ? -2.75645 -22.47862 128.57736 1.000 23.82441 189 TRP B C 1
ATOM 5824 O O . TRP B 1 168 ? -3.07012 -22.93813 129.67971 1.000 24.82082 189 TRP B O 1
ATOM 5835 N N . HIS B 1 169 ? -2.35086 -23.22976 127.54927 1.000 22.45289 190 HIS B N 1
ATOM 5836 C CA . HIS B 1 169 ? -2.03684 -24.64638 127.69186 1.000 21.09911 190 HIS B CA 1
ATOM 5837 C C . HIS B 1 169 ? -0.77174 -24.93741 126.89338 1.000 23.37227 190 HIS B C 1
ATOM 5838 O O . HIS B 1 169 ? -0.21526 -24.06085 126.22305 1.000 21.75136 190 HIS B O 1
ATOM 5845 N N . VAL B 1 170 ? -0.27426 -26.16257 127.00519 1.000 22.71312 191 VAL B N 1
ATOM 5846 C CA . VAL B 1 170 ? 0.94688 -26.57528 126.32318 1.000 21.98726 191 VAL B CA 1
ATOM 5847 C C . VAL B 1 170 ? 0.59541 -27.60736 125.26238 1.000 21.54020 191 VAL B C 1
ATOM 5848 O O . VAL B 1 170 ? -0.28569 -28.44869 125.46324 1.000 22.52639 191 VAL B O 1
ATOM 5852 N N . SER B 1 171 ? 1.29836 -27.54843 124.13849 1.000 19.91338 192 SER B N 1
ATOM 5853 C CA . SER B 1 171 ? 1.12282 -28.53252 123.08449 1.000 21.48752 192 SER B CA 1
ATOM 5854 C C . SER B 1 171 ? 1.39953 -29.94377 123.60680 1.000 20.74405 192 SER B C 1
ATOM 5855 O O . SER B 1 171 ? 2.11962 -30.14522 124.59057 1.000 24.63928 192 SER B O 1
ATOM 5858 N N . ARG B 1 172 ? 0.83604 -30.93169 122.90548 1.000 22.82052 193 ARG B N 1
ATOM 5859 C CA . ARG B 1 172 ? 1.08546 -32.33340 123.24639 1.000 24.35472 193 ARG B CA 1
ATOM 5860 C C . ARG B 1 172 ? 2.54546 -32.71136 123.02222 1.000 26.88563 193 ARG B C 1
ATOM 5861 O O . ARG B 1 172 ? 3.14333 -33.43630 123.82798 1.000 27.54353 193 ARG B O 1
ATOM 5869 N N . ASN B 1 173 ? 3.12550 -32.25923 121.92007 1.000 22.53700 194 ASN B N 1
ATOM 5870 C CA . ASN B 1 173 ? 4.53043 -32.50534 121.63567 1.000 21.21122 194 ASN B CA 1
ATOM 5871 C C . ASN B 1 173 ? 5.05401 -31.28746 120.89666 1.000 24.05673 194 ASN B C 1
ATOM 5872 O O . ASN B 1 173 ? 4.39310 -30.24796 120.84088 1.000 21.48916 194 ASN B O 1
ATOM 5877 N N . GLY B 1 174 ? 6.24467 -31.40849 120.32811 1.000 24.00631 195 GLY B N 1
ATOM 5878 C CA . GLY B 1 174 ? 6.83988 -30.27343 119.65853 1.000 19.77242 195 GLY B CA 1
ATOM 5879 C C . GLY B 1 174 ? 7.87446 -30.69540 118.63890 1.000 23.17487 195 GLY B C 1
ATOM 5880 O O . GLY B 1 174 ? 7.58054 -31.45645 117.70992 1.000 23.83340 195 GLY B O 1
ATOM 5881 N N . VAL B 1 175 ? 9.09851 -30.21694 118.81387 1.000 19.94567 196 VAL B N 1
ATOM 5882 C CA . VAL B 1 175 ? 10.20139 -30.53740 117.91992 1.000 20.06506 196 VAL B CA 1
ATOM 5883 C C . VAL B 1 175 ? 11.34873 -31.08635 118.75413 1.000 19.60947 196 VAL B C 1
ATOM 5884 O O . VAL B 1 175 ? 11.63643 -30.57048 119.84234 1.000 19.07342 196 VAL B O 1
ATOM 5888 N N . THR B 1 176 ? 11.96676 -32.16159 118.27242 1.000 17.52181 197 THR B N 1
ATOM 5889 C CA . THR B 1 176 ? 13.19013 -32.68397 118.86683 1.000 18.87006 197 THR B CA 1
ATOM 5890 C C . THR B 1 176 ? 14.18620 -32.94117 117.75102 1.000 17.78381 197 THR B C 1
ATOM 5891 O O . THR B 1 176 ? 13.83480 -32.92177 116.56900 1.000 17.53762 197 THR B O 1
ATOM 5895 N N . SER B 1 177 ? 15.45757 -33.14473 118.11790 1.000 17.34224 198 SER B N 1
ATOM 5896 C CA . SER B 1 177 ? 16.49378 -33.49946 117.15068 1.000 16.89315 198 SER B CA 1
ATOM 5897 C C . SER B 1 177 ? 17.57955 -34.32228 117.83361 1.000 18.87557 198 SER B C 1
ATOM 5898 O O . SER B 1 177 ? 17.76415 -34.21198 119.05290 1.000 18.71664 198 SER B O 1
ATOM 5901 N N . PRO B 1 178 ? 18.29661 -35.16345 117.08938 1.000 19.83661 199 PRO B N 1
ATOM 5902 C CA . PRO B 1 178 ? 19.22608 -36.10602 117.72166 1.000 20.18061 199 PRO B CA 1
ATOM 5903 C C . PRO B 1 178 ? 20.52258 -35.44880 118.16947 1.000 18.16831 199 PRO B C 1
ATOM 5904 O O . PRO B 1 178 ? 20.94270 -34.40284 117.66528 1.000 17.70582 199 PRO B O 1
ATOM 5908 N N . ARG B 1 179 ? 21.18269 -36.12059 119.11554 1.000 18.40269 200 ARG B N 1
ATOM 5909 C CA . ARG B 1 179 ? 22.52143 -35.71733 119.52412 1.000 19.62130 200 ARG B CA 1
ATOM 5910 C C . ARG B 1 179 ? 23.49414 -35.87276 118.36658 1.000 16.84238 200 ARG B C 1
ATOM 5911 O O . ARG B 1 179 ? 23.32019 -36.71049 117.48083 1.000 19.08924 200 ARG B O 1
ATOM 5919 N N . HIS B 1 180 ? 24.53952 -35.05935 118.39349 1.000 18.39819 201 HIS B N 1
ATOM 5920 C CA . HIS B 1 180 ? 25.62643 -35.20975 117.44207 1.000 18.16615 201 HIS B CA 1
ATOM 5921 C C . HIS B 1 180 ? 26.48679 -36.41794 117.79921 1.000 25.48504 201 HIS B C 1
ATOM 5922 O O . HIS B 1 180 ? 26.68993 -36.73819 118.97327 1.000 23.29986 201 HIS B O 1
ATOM 5929 N N . GLU B 1 181 ? 26.99154 -37.08675 116.76699 1.000 26.21732 202 GLU B N 1
ATOM 5930 C CA . GLU B 1 181 ? 27.83489 -38.26582 116.91363 1.000 30.00230 202 GLU B CA 1
ATOM 5931 C C . GLU B 1 181 ? 29.27384 -37.92164 116.55149 1.000 26.13381 202 GLU B C 1
ATOM 5932 O O . GLU B 1 181 ? 29.53582 -37.24273 115.54783 1.000 28.36223 202 GLU B O 1
ATOM 5938 N N . ALA B 1 182 ? 30.21932 -38.37651 117.37075 1.000 28.44923 203 ALA B N 1
ATOM 5939 C CA . ALA B 1 182 ? 31.62035 -38.03715 117.12729 1.000 29.86678 203 ALA B CA 1
ATOM 5940 C C . ALA B 1 182 ? 32.18753 -39.04255 116.12998 1.000 27.21971 203 ALA B C 1
ATOM 5941 O O . ALA B 1 182 ? 32.70101 -40.09898 116.50121 1.000 43.12762 203 ALA B O 1
ATOM 5943 N N . ARG B 1 183 ? 32.07322 -38.71627 114.84007 1.000 21.75794 204 ARG B N 1
ATOM 5944 C CA . ARG B 1 183 ? 32.69883 -39.48870 113.78506 1.000 20.82684 204 ARG B CA 1
ATOM 5945 C C . ARG B 1 183 ? 33.64648 -38.58732 113.00818 1.000 21.46086 204 ARG B C 1
ATOM 5946 O O . ARG B 1 183 ? 33.44471 -37.37029 112.95703 1.000 18.65146 204 ARG B O 1
ATOM 5954 N N . PRO B 1 184 ? 34.67513 -39.14510 112.38419 1.000 21.13227 205 PRO B N 1
ATOM 5955 C CA . PRO B 1 184 ? 35.62685 -38.30255 111.64669 1.000 18.81664 205 PRO B CA 1
ATOM 5956 C C . PRO B 1 184 ? 34.88235 -37.41972 110.66058 1.000 21.92788 205 PRO B C 1
ATOM 5957 O O . PRO B 1 184 ? 33.87670 -37.84349 110.07100 1.000 21.98184 205 PRO B O 1
ATOM 5961 N N . PRO B 1 185 ? 35.31157 -36.16184 110.47706 1.000 19.29755 206 PRO B N 1
ATOM 5962 C CA . PRO B 1 185 ? 36.55350 -35.56066 110.98232 1.000 16.36525 206 PRO B CA 1
ATOM 5963 C C . PRO B 1 185 ? 36.50982 -35.06482 112.43883 1.000 17.51497 206 PRO B C 1
ATOM 5964 O O . PRO B 1 185 ? 37.50693 -34.53466 112.92963 1.000 16.15258 206 PRO B O 1
ATOM 5968 N N . HIS B 1 186 ? 35.38489 -35.20946 113.11977 1.000 15.76206 207 HIS B N 1
ATOM 5969 C CA . HIS B 1 186 ? 35.29103 -34.77165 114.50785 1.000 14.47950 207 HIS B CA 1
ATOM 5970 C C . HIS B 1 186 ? 36.14063 -35.66055 115.40677 1.000 18.94649 207 HIS B C 1
ATOM 5971 O O . HIS B 1 186 ? 36.26865 -36.87210 115.18894 1.000 19.94520 207 HIS B O 1
ATOM 5978 N N . GLN B 1 187 ? 36.70288 -35.03686 116.44258 1.000 16.24937 208 GLN B N 1
ATOM 5979 C CA . GLN B 1 187 ? 37.42250 -35.72555 117.51237 1.000 15.50633 208 GLN B CA 1
ATOM 5980 C C . GLN B 1 187 ? 36.67625 -35.63995 118.83242 1.000 16.53581 208 GLN B C 1
ATOM 5981 O O . GLN B 1 187 ? 37.22925 -35.96887 119.88706 1.000 19.20698 208 GLN B O 1
ATOM 5987 N N . GLY B 1 188 ? 35.42138 -35.22302 118.79342 1.000 16.47519 209 GLY B N 1
ATOM 5988 C CA . GLY B 1 188 ? 34.62654 -34.98589 119.98231 1.000 17.61158 209 GLY B CA 1
ATOM 5989 C C . GLY B 1 188 ? 33.21010 -34.70487 119.53952 1.000 15.60191 209 GLY B C 1
ATOM 5990 O O . GLY B 1 188 ? 32.91354 -34.67935 118.34353 1.000 16.40787 209 GLY B O 1
ATOM 5991 N N A VAL B 1 189 ? 32.36535 -34.44843 120.51826 0.325 17.14251 210 VAL B N 1
ATOM 5992 N N B VAL B 1 189 ? 32.32930 -34.48072 120.52077 0.675 17.08656 210 VAL B N 1
ATOM 5993 C CA A VAL B 1 189 ? 30.94575 -34.22811 120.29504 0.325 16.62588 210 VAL B CA 1
ATOM 5994 C CA B VAL B 1 189 ? 30.90947 -34.26570 120.24209 0.675 16.58086 210 VAL B CA 1
ATOM 5995 C C A VAL B 1 189 ? 30.66433 -32.73485 120.21665 0.325 16.29519 210 VAL B C 1
ATOM 5996 C C B VAL B 1 189 ? 30.55913 -32.78734 120.30623 0.675 16.09865 210 VAL B C 1
ATOM 5997 O O A VAL B 1 189 ? 31.33478 -31.91468 120.85336 0.325 16.30142 210 VAL B O 1
ATOM 5998 O O B VAL B 1 189 ? 31.04556 -32.04410 121.17037 0.675 16.94461 210 VAL B O 1
ATOM 6005 N N . ARG B 1 190 ? 29.66997 -32.37234 119.41625 1.000 15.31154 211 ARG B N 1
ATOM 6006 C CA . ARG B 1 190 ? 29.15256 -31.02000 119.45592 1.000 14.77744 211 ARG B CA 1
ATOM 6007 C C . ARG B 1 190 ? 28.28650 -30.81356 120.69614 1.000 15.04151 211 ARG B C 1
ATOM 6008 O O . ARG B 1 190 ? 27.66237 -31.74888 121.20721 1.000 16.29094 211 ARG B O 1
ATOM 6016 N N . TRP B 1 191 ? 28.20517 -29.56525 121.14592 1.000 13.76564 212 TRP B N 1
ATOM 6017 C CA . TRP B 1 191 ? 27.22496 -29.18164 122.15304 1.000 15.67330 212 TRP B CA 1
ATOM 6018 C C . TRP B 1 191 ? 25.84399 -29.67886 121.73682 1.000 16.09201 212 TRP B C 1
ATOM 6019 O O . TRP B 1 191 ? 25.41066 -29.43743 120.61015 1.000 15.06284 212 TRP B O 1
ATOM 6030 N N . PHE B 1 192 ? 25.15631 -30.37272 122.64604 1.000 15.72629 213 PHE B N 1
ATOM 6031 C CA . PHE B 1 192 ? 23.81261 -30.86864 122.35206 1.000 14.57192 213 PHE B CA 1
ATOM 6032 C C . PHE B 1 192 ? 22.76611 -29.79183 122.59659 1.000 15.22523 213 PHE B C 1
ATOM 6033 O O . PHE B 1 192 ? 22.61561 -29.29107 123.72054 1.000 16.24055 213 PHE B O 1
ATOM 6041 N N . ASN B 1 193 ? 22.02139 -29.45724 121.54377 1.000 14.73883 214 ASN B N 1
ATOM 6042 C CA . ASN B 1 193 ? 20.77645 -28.70809 121.66796 1.000 15.62220 214 ASN B CA 1
ATOM 6043 C C . ASN B 1 193 ? 19.69959 -29.54391 120.99675 1.000 15.10291 214 ASN B C 1
ATOM 6044 O O . ASN B 1 193 ? 19.86696 -29.96090 119.84267 1.000 15.67595 214 ASN B O 1
ATOM 6049 N N . ASN B 1 194 ? 18.58270 -29.75742 121.69986 1.000 14.47040 215 ASN B N 1
ATOM 6050 C CA . ASN B 1 194 ? 17.49715 -30.61110 121.21697 1.000 16.05286 215 ASN B CA 1
ATOM 6051 C C . ASN B 1 194 ? 16.45590 -29.69200 120.58826 1.000 14.78361 215 ASN B C 1
ATOM 6052 O O . ASN B 1 194 ? 15.57825 -29.16918 121.27537 1.000 18.49438 215 ASN B O 1
ATOM 6057 N N . ALA B 1 195 ? 16.56848 -29.49095 119.26667 1.000 15.79097 216 ALA B N 1
ATOM 6058 C CA . ALA B 1 195 ? 15.64838 -28.67193 118.47470 1.000 14.52780 216 ALA B CA 1
ATOM 6059 C C . ALA B 1 195 ? 15.16353 -27.44773 119.23677 1.000 14.42894 216 ALA B C 1
ATOM 6060 O O . ALA B 1 195 ? 13.96084 -27.33186 119.52076 1.000 16.77635 216 ALA B O 1
ATOM 6062 N N . VAL B 1 196 ? 16.06226 -26.51967 119.52339 1.000 14.82444 217 VAL B N 1
ATOM 6063 C CA . VAL B 1 196 ? 15.75984 -25.36720 120.35368 1.000 15.50518 217 VAL B CA 1
ATOM 6064 C C . VAL B 1 196 ? 15.42787 -24.16619 119.47621 1.000 13.15369 217 VAL B C 1
ATOM 6065 O O . VAL B 1 196 ? 15.59331 -24.18912 118.25860 1.000 14.04024 217 VAL B O 1
ATOM 6069 N N . GLU B 1 197 ? 14.97376 -23.08686 120.10994 1.000 14.35283 218 GLU B N 1
ATOM 6070 C CA . GLU B 1 197 ? 14.83924 -21.79251 119.42844 1.000 14.26359 218 GLU B CA 1
ATOM 6071 C C . GLU B 1 197 ? 14.04952 -21.91500 118.12713 1.000 15.55812 218 GLU B C 1
ATOM 6072 O O . GLU B 1 197 ? 14.46442 -21.44291 117.07294 1.000 14.71306 218 GLU B O 1
ATOM 6078 N N . ALA B 1 198 ? 12.85022 -22.49713 118.20393 1.000 15.02853 219 ALA B N 1
ATOM 6079 C CA . ALA B 1 198 ? 12.07184 -22.68105 116.98302 1.000 14.02461 219 ALA B CA 1
ATOM 6080 C C . ALA B 1 198 ? 11.49189 -21.35659 116.49535 1.000 13.77897 219 ALA B C 1
ATOM 6081 O O . ALA B 1 198 ? 11.12468 -20.47787 117.28201 1.000 15.22609 219 ALA B O 1
ATOM 6083 N N . THR B 1 199 ? 11.40901 -21.22538 115.17677 1.000 13.73236 220 THR B N 1
ATOM 6084 C CA . THR B 1 199 ? 10.59887 -20.21006 114.51692 1.000 12.94622 220 THR B CA 1
ATOM 6085 C C . THR B 1 199 ? 9.45269 -20.91741 113.79499 1.000 14.37512 220 THR B C 1
ATOM 6086 O O . THR B 1 199 ? 9.60140 -22.03360 113.29422 1.000 16.15604 220 THR B O 1
ATOM 6090 N N . VAL B 1 200 ? 8.29390 -20.27727 113.75358 1.000 13.58716 221 VAL B N 1
ATOM 6091 C CA . VAL B 1 200 ? 7.07014 -20.91777 113.26943 1.000 14.12718 221 VAL B CA 1
ATOM 6092 C C . VAL B 1 200 ? 6.45533 -20.04348 112.19791 1.000 15.36943 221 VAL B C 1
ATOM 6093 O O . VAL B 1 200 ? 6.31724 -18.82995 112.38050 1.000 15.35560 221 VAL B O 1
ATOM 6097 N N . LEU B 1 201 ? 6.01390 -20.67603 111.10834 1.000 15.26788 222 LEU B N 1
ATOM 6098 C CA . LEU B 1 201 ? 5.31310 -19.96981 110.04993 1.000 17.69969 222 LEU B CA 1
ATOM 6099 C C . LEU B 1 201 ? 4.05247 -20.73259 109.67260 1.000 15.64543 222 LEU B C 1
ATOM 6100 O O . LEU B 1 201 ? 4.08578 -21.95846 109.52075 1.000 16.75703 222 LEU B O 1
ATOM 6105 N N . GLU B 1 202 ? 2.95229 -20.00239 109.49459 1.000 16.04343 223 GLU B N 1
ATOM 6106 C CA . GLU B 1 202 ? 1.72115 -20.59749 108.99094 1.000 15.42891 223 GLU B CA 1
ATOM 6107 C C . GLU B 1 202 ? 1.78945 -20.61088 107.47643 1.000 17.12196 223 GLU B C 1
ATOM 6108 O O . GLU B 1 202 ? 2.03276 -19.57791 106.84521 1.000 17.98818 223 GLU B O 1
ATOM 6114 N N . MET B 1 203 ? 1.58672 -21.78851 106.90188 1.000 17.61755 224 MET B N 1
ATOM 6115 C CA . MET B 1 203 ? 1.54600 -22.01070 105.47032 1.000 16.80683 224 MET B CA 1
ATOM 6116 C C . MET B 1 203 ? 0.16409 -21.67757 104.90585 1.000 19.41009 224 MET B C 1
ATOM 6117 O O . MET B 1 203 ? -0.84958 -21.59498 105.62395 1.000 19.34243 224 MET B O 1
ATOM 6122 N N . LYS B 1 204 ? 0.12109 -21.51628 103.57770 1.000 20.42686 225 LYS B N 1
ATOM 6123 C CA . LYS B 1 204 ? -1.12552 -21.20067 102.88404 1.000 21.33225 225 LYS B CA 1
ATOM 6124 C C . LYS B 1 204 ? -2.24061 -22.19807 103.19176 1.000 22.12125 225 LYS B C 1
ATOM 6125 O O . LYS B 1 204 ? -3.41579 -21.81776 103.25070 1.000 23.44511 225 LYS B O 1
ATOM 6131 N N . ASP B 1 205 ? -1.90908 -23.47368 103.37103 1.000 20.58405 226 ASP B N 1
ATOM 6132 C CA . ASP B 1 205 ? -2.93179 -24.48926 103.59829 1.000 21.31475 226 ASP B CA 1
ATOM 6133 C C . ASP B 1 205 ? -3.27655 -24.66394 105.07505 1.000 21.04965 226 ASP B C 1
ATOM 6134 O O . ASP B 1 205 ? -4.07959 -25.54759 105.40858 1.000 23.56256 226 ASP B O 1
ATOM 6139 N N . GLY B 1 206 ? -2.75154 -23.80288 105.94721 1.000 22.83560 227 GLY B N 1
ATOM 6140 C CA . GLY B 1 206 ? -3.03045 -23.83868 107.36372 1.000 20.05375 227 GLY B CA 1
ATOM 6141 C C . GLY B 1 206 ? -2.04250 -24.64288 108.17099 1.000 19.34393 227 GLY B C 1
ATOM 6142 O O . GLY B 1 206 ? -2.04374 -24.53215 109.40487 1.000 25.07855 227 GLY B O 1
ATOM 6143 N N . THR B 1 207 ? -1.21813 -25.46729 107.52108 1.000 17.75972 228 THR B N 1
ATOM 6144 C CA . THR B 1 207 ? -0.15006 -26.17052 108.21894 1.000 18.55432 228 THR B CA 1
ATOM 6145 C C . THR B 1 207 ? 0.77726 -25.15643 108.87811 1.000 18.07072 228 THR B C 1
ATOM 6146 O O . THR B 1 207 ? 0.98848 -24.05898 108.36110 1.000 20.22047 228 THR B O 1
ATOM 6150 N N . LEU B 1 208 ? 1.31610 -25.51965 110.03994 1.000 16.17704 229 LEU B N 1
ATOM 6151 C CA . LEU B 1 208 ? 2.38004 -24.74826 110.67706 1.000 16.44852 229 LEU B CA 1
ATOM 6152 C C . LEU B 1 208 ? 3.68474 -25.47465 110.44633 1.000 18.66557 229 LEU B C 1
ATOM 6153 O O . LEU B 1 208 ? 3.76248 -26.69915 110.61120 1.000 18.69329 229 LEU B O 1
ATOM 6158 N N . TRP B 1 209 ? 4.68526 -24.71031 110.04213 1.000 14.81137 230 TRP B N 1
ATOM 6159 C CA . TRP B 1 209 ? 6.04654 -25.18191 109.85077 1.000 15.21634 230 TRP B CA 1
ATOM 6160 C C . TRP B 1 209 ? 6.89864 -24.61116 110.98278 1.000 15.17018 230 TRP B C 1
ATOM 6161 O O . TRP B 1 209 ? 6.97567 -23.38850 111.16024 1.000 15.40786 230 TRP B O 1
ATOM 6172 N N . ALA B 1 210 ? 7.52422 -25.49747 111.75735 1.000 14.98850 231 ALA B N 1
ATOM 6173 C CA . ALA B 1 210 ? 8.45988 -25.10662 112.80560 1.000 15.63714 231 ALA B CA 1
ATOM 6174 C C . ALA B 1 210 ? 9.86429 -25.49037 112.36731 1.000 14.89752 231 ALA B C 1
ATOM 6175 O O . ALA B 1 210 ? 10.08747 -26.61258 111.90098 1.000 15.16745 231 ALA B O 1
ATOM 6177 N N . LEU B 1 211 ? 10.78766 -24.53797 112.46838 1.000 13.81057 232 LEU B N 1
ATOM 6178 C CA . LEU B 1 211 ? 12.16952 -24.71131 112.05414 1.000 13.65287 232 LEU B CA 1
ATOM 6179 C C . LEU B 1 211 ? 13.03839 -24.40932 113.27159 1.000 15.40054 232 LEU B C 1
ATOM 6180 O O . LEU B 1 211 ? 12.88496 -23.35718 113.90422 1.000 14.03046 232 LEU B O 1
ATOM 6185 N N . ALA B 1 212 ? 13.93977 -25.33835 113.62164 1.000 14.42007 233 ALA B N 1
ATOM 6186 C CA . ALA B 1 212 ? 14.58949 -25.31964 114.93070 1.000 12.90642 233 ALA B CA 1
ATOM 6187 C C . ALA B 1 212 ? 16.08486 -25.59008 114.81370 1.000 12.93803 233 ALA B C 1
ATOM 6188 O O . ALA B 1 212 ? 16.53876 -26.32264 113.92596 1.000 14.44523 233 ALA B O 1
ATOM 6190 N N . ARG B 1 213 ? 16.82622 -25.03707 115.78014 1.000 14.02309 234 ARG B N 1
ATOM 6191 C CA . ARG B 1 213 ? 18.26996 -25.13454 115.88009 1.000 12.51692 234 ARG B CA 1
ATOM 6192 C C . ARG B 1 213 ? 18.67753 -26.46500 116.50570 1.000 14.73749 234 ARG B C 1
ATOM 6193 O O . ARG B 1 213 ? 18.10495 -26.91325 117.51397 1.000 14.45327 234 ARG B O 1
ATOM 6201 N N . THR B 1 214 ? 19.71571 -27.07351 115.92968 1.000 13.12309 235 THR B N 1
ATOM 6202 C CA . THR B 1 214 ? 20.15699 -28.40700 116.33148 1.000 13.18443 235 THR B CA 1
ATOM 6203 C C . THR B 1 214 ? 21.68584 -28.48403 116.40958 1.000 13.04805 235 THR B C 1
ATOM 6204 O O . THR B 1 214 ? 22.40812 -27.53467 116.07644 1.000 13.48691 235 THR B O 1
ATOM 6208 N N . SER B 1 215 ? 22.16192 -29.65143 116.83148 1.000 14.51032 236 SER B N 1
ATOM 6209 C CA . SER B 1 215 ? 23.57418 -30.00853 116.81243 1.000 13.96847 236 SER B CA 1
ATOM 6210 C C . SER B 1 215 ? 23.98136 -30.69782 115.52251 1.000 13.93189 236 SER B C 1
ATOM 6211 O O . SER B 1 215 ? 25.14211 -31.12412 115.40834 1.000 14.47662 236 SER B O 1
ATOM 6214 N N . GLN B 1 216 ? 23.04501 -30.84360 114.56665 1.000 14.21427 237 GLN B N 1
ATOM 6215 C CA . GLN B 1 216 ? 23.33602 -31.46566 113.28889 1.000 13.11108 237 GLN B CA 1
ATOM 6216 C C . GLN B 1 216 ? 23.89475 -30.42103 112.32614 1.000 12.86216 237 GLN B C 1
ATOM 6217 O O . GLN B 1 216 ? 24.03518 -29.24772 112.66035 1.000 13.42047 237 GLN B O 1
ATOM 6223 N N . ASP B 1 217 ? 24.17475 -30.84748 111.09078 1.000 13.85028 238 ASP B N 1
ATOM 6224 C CA . ASP B 1 217 ? 24.72401 -29.93035 110.09922 1.000 13.97484 238 ASP B CA 1
ATOM 6225 C C . ASP B 1 217 ? 23.68219 -28.95813 109.55539 1.000 13.46788 238 ASP B C 1
ATOM 6226 O O . ASP B 1 217 ? 24.05710 -28.03472 108.82814 1.000 13.75648 238 ASP B O 1
ATOM 6231 N N . GLN B 1 218 ? 22.38925 -29.15818 109.85221 1.000 12.35652 239 GLN B N 1
ATOM 6232 C CA . GLN B 1 218 ? 21.32533 -28.28797 109.40261 1.000 14.93619 239 GLN B CA 1
ATOM 6233 C C . GLN B 1 218 ? 20.31134 -28.16494 110.52539 1.000 12.06535 239 GLN B C 1
ATOM 6234 O O . GLN B 1 218 ? 20.25376 -28.99639 111.43031 1.000 13.49754 239 GLN B O 1
ATOM 6240 N N . ALA B 1 219 ? 19.50720 -27.10576 110.43674 1.000 12.74893 240 ALA B N 1
ATOM 6241 C CA . ALA B 1 219 ? 18.28867 -26.99646 111.23998 1.000 13.26254 240 ALA B CA 1
ATOM 6242 C C . ALA B 1 219 ? 17.34036 -28.14451 110.93355 1.000 13.06874 240 ALA B C 1
ATOM 6243 O O . ALA B 1 219 ? 17.37760 -28.72371 109.85470 1.000 13.64762 240 ALA B O 1
ATOM 6245 N N . TRP B 1 220 ? 16.53603 -28.50818 111.91750 1.000 14.13295 241 TRP B N 1
ATOM 6246 C CA . TRP B 1 220 ? 15.52024 -29.53187 111.72401 1.000 14.89878 241 TRP B CA 1
ATOM 6247 C C . TRP B 1 220 ? 14.13523 -28.89922 111.76371 1.000 17.29887 241 TRP B C 1
ATOM 6248 O O . TRP B 1 220 ? 13.96270 -27.75101 112.16999 1.000 14.80532 241 TRP B O 1
ATOM 6259 N N . GLN B 1 221 ? 13.13481 -29.65636 111.32721 1.000 14.52952 242 GLN B N 1
ATOM 6260 C CA . GLN B 1 221 ? 11.79759 -29.09440 111.17506 1.000 13.91311 242 GLN B CA 1
ATOM 6261 C C . GLN B 1 221 ? 10.73172 -30.12484 111.49767 1.000 17.95738 242 GLN B C 1
ATOM 6262 O O . GLN B 1 221 ? 10.96221 -31.33423 111.45226 1.000 17.00661 242 GLN B O 1
ATOM 6268 N N . ALA B 1 222 ? 9.54716 -29.61263 111.80363 1.000 17.94721 243 ALA B N 1
ATOM 6269 C CA . ALA B 1 222 ? 8.37214 -30.44791 111.96972 1.000 17.38044 243 ALA B CA 1
ATOM 6270 C C . ALA B 1 222 ? 7.16415 -29.61838 111.57022 1.000 15.83818 243 ALA B C 1
ATOM 6271 O O . AL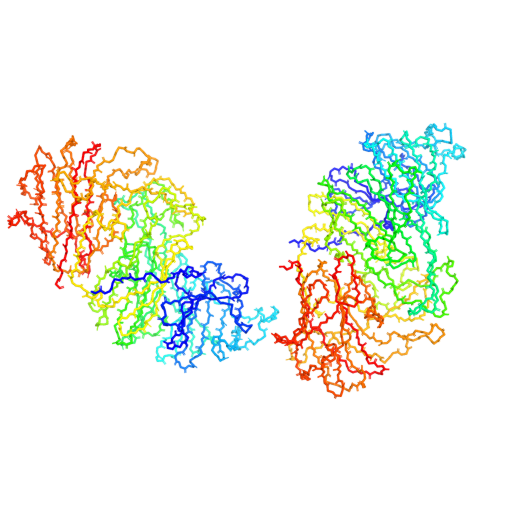A B 1 222 ? 7.24340 -28.40220 111.38740 1.000 15.10620 243 ALA B O 1
ATOM 6273 N N . PHE B 1 223 ? 6.03489 -30.29714 111.43477 1.000 16.58977 244 PHE B N 1
ATOM 6274 C CA . PHE B 1 223 ? 4.82419 -29.69930 110.87666 1.000 17.65530 244 PHE B CA 1
ATOM 6275 C C . PHE B 1 223 ? 3.62119 -30.03296 111.73657 1.000 19.02965 244 PHE B C 1
ATOM 6276 O O . PHE B 1 223 ? 3.53370 -31.11510 112.31740 1.000 19.80724 244 PHE B O 1
ATOM 6284 N N . SER B 1 224 ? 2.67559 -29.09875 111.80132 1.000 18.21269 245 SER B N 1
ATOM 6285 C CA . SER B 1 224 ? 1.44500 -29.29996 112.56021 1.000 18.95977 245 SER B CA 1
ATOM 6286 C C . SER B 1 224 ? 0.22835 -29.03850 111.68377 1.000 19.33570 245 SER B C 1
ATOM 6287 O O . SER B 1 224 ? 0.18458 -28.04820 110.94282 1.000 18.62602 245 SER B O 1
ATOM 6290 N N . LYS B 1 225 ? -0.76674 -29.92192 111.78780 1.000 18.26948 246 LYS B N 1
ATOM 6291 C CA . LYS B 1 225 ? -2.02207 -29.81448 111.04986 1.000 20.97930 246 LYS B CA 1
ATOM 6292 C C . LYS B 1 225 ? -3.16699 -29.31720 111.90584 1.000 18.97611 246 LYS B C 1
ATOM 6293 O O . LYS B 1 225 ? -4.28475 -29.18773 111.39593 1.000 19.72868 246 LYS B O 1
ATOM 6299 N N . ASP B 1 226 ? -2.91445 -29.01047 113.18239 1.000 19.31561 247 ASP B N 1
ATOM 6300 C CA . ASP B 1 226 ? -3.94354 -28.60982 114.13857 1.000 19.86054 247 ASP B CA 1
ATOM 6301 C C . ASP B 1 226 ? -3.52168 -27.34222 114.86189 1.000 18.95909 247 ASP B C 1
ATOM 6302 O O . ASP B 1 226 ? -3.84040 -27.14311 116.03701 1.000 19.35755 247 ASP B O 1
ATOM 6307 N N . TYR B 1 227 ? -2.79099 -26.47766 114.16294 1.000 17.55349 248 TYR B N 1
ATOM 6308 C CA . TYR B 1 227 ? -2.43146 -25.17200 114.69705 1.000 17.18131 248 TYR B CA 1
ATOM 6309 C C . TYR B 1 227 ? -1.63912 -25.29221 115.99051 1.000 18.57853 248 TYR B C 1
ATOM 6310 O O . TYR B 1 227 ? -1.73726 -24.45342 116.88507 1.000 18.37120 248 TYR B O 1
ATOM 6319 N N . GLY B 1 228 ? -0.79687 -26.31839 116.06821 1.000 16.70876 249 GLY B N 1
ATOM 6320 C CA . GLY B 1 228 ? 0.23740 -26.34393 117.08689 1.000 18.24478 249 GLY B CA 1
ATOM 6321 C C . GLY B 1 228 ? 0.01532 -27.33288 118.21136 1.000 19.64191 249 GLY B C 1
ATOM 6322 O O . GLY B 1 228 ? 0.90041 -27.46354 119.07785 1.000 19.72178 249 GLY B O 1
ATOM 6323 N N . GLU B 1 229 ? -1.14270 -28.01236 118.25162 1.000 18.94634 250 GLU B N 1
ATOM 6324 C CA . GLU B 1 229 ? -1.37052 -28.97278 119.32955 1.000 19.78976 250 GLU B CA 1
ATOM 6325 C C . GLU B 1 229 ? -0.47535 -30.18853 119.19482 1.000 21.45062 250 GLU B C 1
ATOM 6326 O O . GLU B 1 229 ? 0.01851 -30.71216 120.20076 1.000 22.67258 250 GLU B O 1
ATOM 6332 N N . THR B 1 230 ? -0.31137 -30.69379 117.97629 1.000 18.39213 251 THR B N 1
ATOM 6333 C CA . THR B 1 230 ? 0.49496 -31.87892 117.73993 1.000 19.96344 251 THR B CA 1
ATOM 6334 C C . THR B 1 230 ? 1.37840 -31.66110 116.52463 1.000 21.54080 251 THR B C 1
ATOM 6335 O O . THR B 1 230 ? 1.02683 -30.92960 115.59518 1.000 22.20085 251 THR B O 1
ATOM 6339 N N . TRP B 1 231 ? 2.51886 -32.32475 116.53332 1.000 20.25479 252 TRP B N 1
ATOM 6340 C CA . TRP B 1 231 ? 3.51807 -32.10336 115.51343 1.000 18.60165 252 TRP B CA 1
ATOM 6341 C C . TRP B 1 231 ? 3.99002 -33.43327 114.95149 1.000 21.95682 252 TRP B C 1
ATOM 6342 O O . TRP B 1 231 ? 4.01963 -34.44375 115.65278 1.000 22.69755 252 TRP B O 1
ATOM 6353 N N . SER B 1 232 ? 4.35391 -33.41094 113.67361 1.000 21.26448 253 SER B N 1
ATOM 6354 C CA . SER B 1 232 ? 4.90294 -34.56847 112.99111 1.000 20.64781 253 SER B CA 1
ATOM 6355 C C . SER B 1 232 ? 6.25351 -34.96298 113.57976 1.000 23.13986 253 SER B C 1
ATOM 6356 O O . SER B 1 232 ? 6.86678 -34.23178 114.36858 1.000 21.86554 253 SER B O 1
ATOM 6359 N N . LYS B 1 233 ? 6.71415 -36.14463 113.17359 1.000 23.38059 254 LYS B N 1
ATOM 6360 C CA . LYS B 1 233 ? 8.07691 -36.51831 113.46699 1.000 20.47888 254 LYS B CA 1
ATOM 6361 C C . LYS B 1 233 ? 8.98501 -35.44530 112.87845 1.000 23.95797 254 LYS B C 1
ATOM 6362 O O . LYS B 1 233 ? 8.62711 -34.77906 111.90168 1.000 24.63790 254 LYS B O 1
ATOM 6368 N N . PRO B 1 234 ? 10.12187 -35.19767 113.50000 1.000 18.88163 255 PRO B N 1
ATOM 6369 C CA . PRO B 1 234 ? 11.03205 -34.16345 113.00767 1.000 19.77373 255 PRO B CA 1
ATOM 6370 C C . PRO B 1 234 ? 11.94475 -34.71296 111.92057 1.000 21.56024 255 PRO B C 1
ATOM 6371 O O . PRO B 1 234 ? 12.17044 -35.91949 111.81278 1.000 22.26475 255 PRO B O 1
ATOM 6375 N N . GLU B 1 235 ? 12.48341 -33.79879 111.11642 1.000 19.38369 256 GLU B N 1
ATOM 6376 C CA . GLU B 1 235 ? 13.31623 -34.18135 109.98294 1.000 18.99744 256 GLU B CA 1
ATOM 6377 C C . GLU B 1 235 ? 14.30366 -33.06484 109.68067 1.000 17.57321 256 GLU B C 1
ATOM 6378 O O . GLU B 1 235 ? 14.06670 -31.90363 110.02625 1.000 16.67220 256 GLU B O 1
ATOM 6384 N N . PRO B 1 236 ? 15.40368 -33.37804 109.01145 1.000 18.22346 257 PRO B N 1
ATOM 6385 C CA . PRO B 1 236 ? 16.32836 -32.31997 108.59129 1.000 17.68926 257 PRO B CA 1
ATOM 6386 C C . PRO B 1 236 ? 15.64342 -31.33986 107.65006 1.000 16.78516 257 PRO B C 1
ATOM 6387 O O . PRO B 1 236 ? 14.84858 -31.72767 106.79341 1.000 18.48537 257 PRO B O 1
ATOM 6391 N N . SER B 1 237 ? 15.95018 -30.06143 107.81873 1.000 16.83509 258 SER B N 1
ATOM 6392 C CA . SER B 1 237 ? 15.50253 -29.02932 106.90378 1.000 16.50406 258 SER B CA 1
ATOM 6393 C C . SER B 1 237 ? 16.55424 -28.80673 105.82530 1.000 16.35690 258 SER B C 1
ATOM 6394 O O . SER B 1 237 ? 17.67992 -29.32638 105.88506 1.000 16.83833 258 SER B O 1
ATOM 6397 N N . ARG B 1 238 ? 16.19740 -27.96309 104.85073 1.000 17.60087 259 ARG B N 1
ATOM 6398 C CA . ARG B 1 238 ? 17.13840 -27.57746 103.80710 1.000 16.31937 259 ARG B CA 1
ATOM 6399 C C . ARG B 1 238 ? 18.12853 -26.50447 104.24073 1.000 13.94894 259 ARG B C 1
ATOM 6400 O O . ARG B 1 238 ? 19.08291 -26.22399 103.49767 1.000 17.28997 259 ARG B O 1
ATOM 6408 N N . PHE B 1 239 ? 17.95694 -25.91675 105.41872 1.000 13.11293 260 PHE B N 1
ATOM 6409 C CA . PHE B 1 239 ? 18.77724 -24.78316 105.84842 1.000 13.99796 260 PHE B CA 1
ATOM 6410 C C . PHE B 1 239 ? 19.94870 -25.27401 106.67931 1.000 14.63695 260 PHE B C 1
ATOM 6411 O O . PHE B 1 239 ? 19.79837 -25.59964 107.85540 1.000 15.24292 260 PHE B O 1
ATOM 6419 N N . PHE B 1 240 ? 21.12828 -25.28760 106.06944 1.000 13.88302 261 PHE B N 1
ATOM 6420 C CA . PHE B 1 240 ? 22.31486 -25.70742 106.78275 1.000 13.25342 261 PHE B CA 1
ATOM 6421 C C . PHE B 1 240 ? 22.62246 -24.73941 107.92064 1.000 14.21850 261 PHE B C 1
ATOM 6422 O O . PHE B 1 240 ? 22.23491 -23.56456 107.90748 1.000 15.19785 261 PHE B O 1
ATOM 6430 N N . GLY B 1 241 ? 23.35446 -25.24040 108.91093 1.000 12.98356 262 GLY B N 1
ATOM 6431 C CA . GLY B 1 241 ? 23.69866 -24.43439 110.06917 1.000 13.66752 262 GLY B CA 1
ATOM 6432 C C . GLY B 1 241 ? 23.56436 -25.26612 111.32261 1.000 13.20178 262 GLY B C 1
ATOM 6433 O O . GLY B 1 241 ? 22.79999 -26.23964 111.38737 1.000 13.54829 262 GLY B O 1
ATOM 6434 N N . THR B 1 242 ? 24.33143 -24.88197 112.34141 1.000 13.42337 263 THR B N 1
ATOM 6435 C CA . THR B 1 242 ? 24.50627 -25.67269 113.54217 1.000 12.30135 263 THR B CA 1
ATOM 6436 C C . THR B 1 242 ? 24.53968 -24.75365 114.74034 1.000 12.56723 263 THR B C 1
ATOM 6437 O O . THR B 1 242 ? 25.38221 -23.85777 114.80535 1.000 12.32091 263 THR B O 1
ATOM 6441 N N . LEU B 1 243 ? 23.63399 -24.96424 115.69250 1.000 12.55235 264 LEU B N 1
ATOM 6442 C CA . LEU B 1 243 ? 23.72653 -24.26523 116.96388 1.000 12.27324 264 LEU B CA 1
ATOM 6443 C C . LEU B 1 243 ? 23.62850 -22.76097 116.76048 1.000 12.72707 264 LEU B C 1
ATOM 6444 O O . LEU B 1 243 ? 24.27503 -21.97383 117.45795 1.000 13.61080 264 LEU B O 1
ATOM 6449 N N . THR B 1 244 ? 22.85099 -22.35548 115.75617 1.000 12.02520 265 THR B N 1
ATOM 6450 C CA . THR B 1 244 ? 22.55147 -20.95858 115.48213 1.000 11.67804 265 THR B CA 1
ATOM 6451 C C . THR B 1 244 ? 21.05525 -20.83960 115.18010 1.000 10.99358 265 THR B C 1
ATOM 6452 O O . THR B 1 244 ? 20.36950 -21.83073 114.88441 1.000 14.13219 265 THR B O 1
ATOM 6456 N N . MET B 1 245 ? 20.55720 -19.60236 115.22910 1.000 12.11613 266 MET B N 1
ATOM 6457 C CA . MET B 1 245 ? 19.12704 -19.32084 115.19402 1.000 12.67740 266 MET B CA 1
ATOM 6458 C C . MET B 1 245 ? 18.56107 -19.15402 113.78094 1.000 13.35861 266 MET B C 1
ATOM 6459 O O . MET B 1 245 ? 19.14558 -18.48018 112.92867 1.000 15.56831 266 MET B O 1
ATOM 6464 N N . ASN B 1 246 ? 17.34189 -19.67526 113.57851 1.000 12.74652 267 ASN B N 1
ATOM 6465 C CA . ASN B 1 246 ? 16.54587 -19.46455 112.36361 1.000 13.48660 267 ASN B CA 1
ATOM 6466 C C . ASN B 1 246 ? 15.39545 -18.50445 112.62054 1.000 13.64882 267 ASN B C 1
ATOM 6467 O O . ASN B 1 246 ? 14.77239 -18.55798 113.68477 1.000 13.01776 267 ASN B O 1
ATOM 6472 N N . THR B 1 247 ? 15.06192 -17.68583 111.61738 1.000 11.93364 268 THR B N 1
ATOM 6473 C CA . THR B 1 247 ? 13.84840 -16.88989 111.68917 1.000 13.07232 268 THR B CA 1
ATOM 6474 C C . THR B 1 247 ? 13.12663 -16.93558 110.35562 1.000 12.78917 268 THR B C 1
ATOM 6475 O O . THR B 1 247 ? 13.70432 -16.63667 109.31091 1.000 14.18809 268 THR B O 1
ATOM 6479 N N . LEU B 1 248 ? 11.82054 -17.21095 110.40793 1.000 12.30148 269 LEU B N 1
ATOM 6480 C CA . LEU B 1 248 ? 10.93470 -17.23148 109.24293 1.000 13.29356 269 LEU B CA 1
ATOM 6481 C C . LEU B 1 248 ? 9.95368 -16.07041 109.33010 1.000 14.86592 269 LEU B C 1
ATOM 6482 O O . LEU B 1 248 ? 9.49614 -15.70716 110.41792 1.000 15.49842 269 LEU B O 1
ATOM 6487 N N . GLY B 1 249 ? 9.63105 -15.49425 108.17497 1.000 14.51090 270 GLY B N 1
ATOM 6488 C CA . GLY B 1 249 ? 8.64287 -14.43763 108.10424 1.000 16.17038 270 GLY B CA 1
ATOM 6489 C C . GLY B 1 249 ? 8.03061 -14.44416 106.72293 1.000 15.17885 270 GLY B C 1
ATOM 6490 O O . GLY B 1 249 ? 8.44843 -15.18263 105.82758 1.000 16.71459 270 GLY B O 1
ATOM 6491 N N . ARG B 1 250 ? 7.01883 -13.60943 106.55965 1.000 16.87958 271 ARG B N 1
ATOM 6492 C CA . ARG B 1 250 ? 6.31961 -13.54220 105.28149 1.000 17.66104 271 ARG B CA 1
ATOM 6493 C C . ARG B 1 250 ? 6.09852 -12.08437 104.92645 1.000 18.34142 271 ARG B C 1
ATOM 6494 O O . ARG B 1 250 ? 5.68975 -11.29902 105.78516 1.000 23.59511 271 ARG B O 1
ATOM 6502 N N . LEU B 1 251 ? 6.37697 -11.72441 103.67575 1.000 17.26363 272 LEU B N 1
ATOM 6503 C CA . LEU B 1 251 ? 6.14661 -10.36163 103.21363 1.000 18.22141 272 LEU B CA 1
ATOM 6504 C C . LEU B 1 251 ? 4.68033 -10.15615 102.86678 1.000 17.20279 272 LEU B C 1
ATOM 6505 O O . LEU B 1 251 ? 3.88749 -11.10299 102.77358 1.000 19.53882 272 LEU B O 1
ATOM 6510 N N . ASP B 1 252 ? 4.34040 -8.87963 102.64319 1.000 19.21648 273 ASP B N 1
ATOM 6511 C CA . ASP B 1 252 ? 2.96468 -8.49348 102.34515 1.000 20.99892 273 ASP B CA 1
ATOM 6512 C C . ASP B 1 252 ? 2.41611 -9.26007 101.15941 1.000 19.79115 273 ASP B C 1
ATOM 6513 O O . ASP B 1 252 ? 1.21210 -9.52912 101.11028 1.000 24.89112 273 ASP B O 1
ATOM 6518 N N . ASP B 1 253 ? 3.24861 -9.58146 100.17921 1.000 20.15827 274 ASP B N 1
ATOM 6519 C CA . ASP B 1 253 ? 2.77738 -10.23365 98.96298 1.000 22.28235 274 ASP B CA 1
ATOM 6520 C C . ASP B 1 253 ? 2.75393 -11.75238 99.05762 1.000 22.09485 274 ASP B C 1
ATOM 6521 O O . ASP B 1 253 ? 2.43667 -12.41153 98.06259 1.000 24.60371 274 ASP B O 1
ATOM 6526 N N . GLY B 1 254 ? 3.08682 -12.31879 100.21955 1.000 19.37069 275 GLY B N 1
ATOM 6527 C CA . GLY B 1 254 ? 3.08564 -13.75364 100.42643 1.000 20.37478 275 GLY B CA 1
ATOM 6528 C C . GLY B 1 254 ? 4.44864 -14.41053 100.33727 1.000 20.91924 275 GLY B C 1
ATOM 6529 O O . GLY B 1 254 ? 4.57285 -15.59926 100.64454 1.000 20.17321 275 GLY B O 1
ATOM 6530 N N . THR B 1 255 ? 5.47748 -13.67817 99.93143 1.000 17.11405 276 THR B N 1
ATOM 6531 C CA . THR B 1 255 ? 6.81485 -14.25083 99.83911 1.000 17.03069 276 THR B CA 1
ATOM 6532 C C . THR B 1 255 ? 7.30887 -14.63617 101.22746 1.000 16.91100 276 THR B C 1
ATOM 6533 O O . THR B 1 255 ? 7.24322 -13.83832 102.16509 1.000 18.71856 276 THR B O 1
ATOM 6537 N N . ILE B 1 256 ? 7.82499 -15.86744 101.36249 1.000 15.66200 277 ILE B N 1
ATOM 6538 C CA . ILE B 1 256 ? 8.44942 -16.31082 102.60658 1.000 15.45054 277 ILE B CA 1
ATOM 6539 C C . ILE B 1 256 ? 9.91239 -15.89657 102.63867 1.000 15.40582 277 ILE B C 1
ATOM 6540 O O . ILE B 1 256 ? 10.62802 -15.97772 101.62718 1.000 16.22249 277 ILE B O 1
ATOM 6545 N N . VAL B 1 257 ? 10.35391 -15.45074 103.80981 1.000 13.65250 278 VAL B N 1
ATOM 6546 C CA . VAL B 1 257 ? 11.74141 -15.08630 104.05279 1.000 14.40017 278 VAL B CA 1
ATOM 6547 C C . VAL B 1 257 ? 12.30222 -16.01841 105.11056 1.000 13.36518 278 VAL B C 1
ATOM 6548 O O . VAL B 1 257 ? 11.70790 -16.18193 106.18194 1.000 14.40287 278 VAL B O 1
ATOM 6552 N N . SER B 1 258 ? 13.47762 -16.57582 104.82833 1.000 12.42617 279 SER B N 1
ATOM 6553 C CA . SER B 1 258 ? 14.23566 -17.37270 105.78481 1.000 12.38440 279 SER B CA 1
ATOM 6554 C C . SER B 1 258 ? 15.55221 -16.64621 106.07004 1.000 13.87932 279 SER B C 1
ATOM 6555 O O . SER B 1 258 ? 16.30334 -16.30607 105.13647 1.000 12.66200 279 SER B O 1
ATOM 6558 N N . LEU B 1 259 ? 15.80038 -16.35347 107.35110 1.000 11.73012 280 LEU B N 1
ATOM 6559 C CA . LEU B 1 259 ? 17.04627 -15.75580 107.81802 1.000 11.98099 280 LEU B CA 1
ATOM 6560 C C . LEU B 1 259 ? 17.73937 -16.74632 108.73832 1.000 12.27840 280 LEU B C 1
ATOM 6561 O O . LEU B 1 259 ? 17.10698 -17.32698 109.61700 1.000 13.00426 280 LEU B O 1
ATOM 6566 N N . TRP B 1 260 ? 19.04576 -16.92701 108.55677 1.000 11.46407 281 TRP B N 1
ATOM 6567 C CA . TRP B 1 260 ? 19.77281 -17.87935 109.39084 1.000 11.47814 281 TRP B CA 1
ATOM 6568 C C . TRP B 1 260 ? 21.26058 -17.64547 109.17575 1.000 12.00835 281 TRP B C 1
ATOM 6569 O O . TRP B 1 260 ? 21.66413 -16.83210 108.34120 1.000 11.94581 281 TRP B O 1
ATOM 6580 N N . THR B 1 261 ? 22.08526 -18.40680 109.89784 1.000 10.70666 282 THR B N 1
ATOM 6581 C CA . THR B 1 261 ? 23.54094 -18.35589 109.70605 1.000 9.91469 282 THR B CA 1
ATOM 6582 C C . THR B 1 261 ? 23.96010 -19.60069 108.93424 1.000 10.01354 282 THR B C 1
ATOM 6583 O O . THR B 1 261 ? 23.96769 -20.70627 109.48109 1.000 11.82132 282 THR B O 1
ATOM 6587 N N . ASN B 1 262 ? 24.25101 -19.42236 107.64270 1.000 10.14039 283 ASN B N 1
ATOM 6588 C CA . ASN B 1 262 ? 24.48434 -20.53650 106.72366 1.000 10.91367 283 ASN B CA 1
ATOM 6589 C C . ASN B 1 262 ? 25.95518 -20.90658 106.73137 1.000 10.37384 283 ASN B C 1
ATOM 6590 O O . ASN B 1 262 ? 26.68777 -20.65260 105.77076 1.000 12.33032 283 ASN B O 1
ATOM 6595 N N . THR B 1 263 ? 26.35645 -21.59419 107.80391 1.000 10.85607 284 THR B N 1
ATOM 6596 C CA . THR B 1 263 ? 27.76533 -21.89760 108.01177 1.000 9.92590 284 THR B CA 1
ATOM 6597 C C . THR B 1 263 ? 27.90780 -23.34872 108.43696 1.000 11.66616 284 THR B C 1
ATOM 6598 O O . THR B 1 263 ? 26.96271 -23.98701 108.94188 1.000 12.63902 284 THR B O 1
ATOM 6602 N N . MET B 1 264 ? 29.13045 -23.85806 108.23139 1.000 13.20506 285 MET B N 1
ATOM 6603 C CA . MET B 1 264 ? 29.59890 -25.10566 108.82654 1.000 11.96539 285 MET B CA 1
ATOM 6604 C C . MET B 1 264 ? 30.70530 -24.85186 109.82848 1.000 10.67852 285 MET B C 1
ATOM 6605 O O . MET B 1 264 ? 31.70508 -24.23447 109.48992 1.000 12.38231 285 MET B O 1
ATOM 6610 N N . ALA B 1 265 ? 30.51034 -25.27630 111.07130 1.000 11.30203 286 ALA B N 1
ATOM 6611 C CA . ALA B 1 265 ? 31.54596 -25.14207 112.09096 1.000 12.78427 286 ALA B CA 1
ATOM 6612 C C . ALA B 1 265 ? 32.74705 -26.01506 111.74576 1.000 11.17927 286 ALA B C 1
ATOM 6613 O O . ALA B 1 265 ? 32.65413 -26.98895 110.99478 1.000 11.36923 286 ALA B O 1
ATOM 6615 N N . LEU B 1 266 ? 33.89741 -25.63615 112.30045 1.000 12.17043 287 LEU B N 1
ATOM 6616 C CA . LEU B 1 266 ? 35.04797 -26.50709 112.21222 1.000 11.40280 287 LEU B CA 1
ATOM 6617 C C . LEU B 1 266 ? 34.73249 -27.82348 112.91019 1.000 12.31438 287 LEU B C 1
ATOM 6618 O O . LEU B 1 266 ? 33.99916 -27.85571 113.90614 1.000 12.45272 287 LEU B O 1
ATOM 6623 N N . PRO B 1 267 ? 35.35382 -28.91615 112.46295 1.000 11.62970 288 PRO B N 1
ATOM 6624 C CA . PRO B 1 267 ? 35.22615 -30.19104 113.17610 1.000 13.54947 288 PRO B CA 1
ATOM 6625 C C . PRO B 1 267 ? 35.58554 -30.05049 114.65184 1.000 13.07050 288 PRO B C 1
ATOM 6626 O O . PRO B 1 267 ? 36.46367 -29.26517 115.03050 1.000 12.94134 288 PRO B O 1
ATOM 6630 N N . GLU B 1 268 ? 34.94217 -30.85073 115.48635 1.000 11.89132 289 GLU B N 1
ATOM 6631 C CA . GLU B 1 268 ? 35.23593 -30.83631 116.90837 1.000 13.32110 289 GLU B CA 1
ATOM 6632 C C . GLU B 1 268 ? 36.65425 -31.33621 117.15731 1.000 14.07120 289 GLU B C 1
ATOM 6633 O O . GLU B 1 268 ? 37.15524 -32.24231 116.49034 1.000 14.03542 289 GLU B O 1
ATOM 6639 N N . ASN B 1 269 ? 37.27858 -30.75350 118.16365 1.000 14.04877 290 ASN B N 1
ATOM 6640 C CA . ASN B 1 269 ? 38.65170 -31.07767 118.52082 1.000 12.41884 290 ASN B CA 1
ATOM 6641 C C . ASN B 1 269 ? 38.68444 -32.11900 119.64530 1.000 15.55870 290 ASN B C 1
ATOM 6642 O O . ASN B 1 269 ? 37.66049 -32.67815 120.05622 1.000 15.17244 290 ASN B O 1
ATOM 6647 N N . ALA B 1 270 ? 39.90144 -32.45335 120.10342 1.000 14.86321 291 ALA B N 1
ATOM 6648 C CA . ALA B 1 270 ? 40.09521 -33.55359 121.04095 1.000 15.02069 291 ALA B CA 1
ATOM 6649 C C . ALA B 1 270 ? 39.74814 -33.19011 122.48190 1.000 17.71372 291 ALA B C 1
ATOM 6650 O O . ALA B 1 270 ? 39.78434 -34.06713 123.35738 1.000 19.65495 291 ALA B O 1
ATOM 6652 N N . THR B 1 271 ? 39.42581 -31.93194 122.74873 1.000 16.29743 292 THR B N 1
ATOM 6653 C CA . THR B 1 271 ? 39.05884 -31.47703 124.08105 1.000 18.32120 292 THR B CA 1
ATOM 6654 C C . THR B 1 271 ? 37.68676 -30.80026 124.05629 1.000 20.06336 292 THR B C 1
ATOM 6655 O O . THR B 1 271 ? 37.45907 -29.80263 124.74443 1.000 27.06932 292 THR B O 1
ATOM 6659 N N . ALA B 1 272 ? 36.75431 -31.30471 123.23331 1.000 19.00064 293 ALA B N 1
ATOM 6660 C CA . ALA B 1 272 ? 35.48038 -30.61683 123.01167 1.000 18.68375 293 ALA B CA 1
ATOM 6661 C C . ALA B 1 272 ? 34.51396 -30.71286 124.18304 1.000 22.27619 293 ALA B C 1
ATOM 6662 O O . ALA B 1 272 ? 33.50646 -29.98825 124.17982 1.000 24.28619 293 ALA B O 1
ATOM 6664 N N . GLY B 1 273 ? 34.76450 -31.58988 125.15329 1.000 24.34453 294 GLY B N 1
ATOM 6665 C CA . GLY B 1 273 ? 33.86051 -31.75079 126.27848 1.000 25.28804 294 GLY B CA 1
ATOM 6666 C C . GLY B 1 273 ? 32.77945 -32.77586 126.00055 1.000 23.22325 294 GLY B C 1
ATOM 6667 O O . GLY B 1 273 ? 32.76100 -33.45436 124.97173 1.000 26.29509 294 GLY B O 1
ATOM 6668 N N . ASN B 1 274 ? 31.85747 -32.91634 126.95705 1.000 23.14547 295 ASN B N 1
ATOM 6669 C CA . ASN B 1 274 ? 30.86582 -33.98197 126.86245 1.000 23.42777 295 ASN B CA 1
ATOM 6670 C C . ASN B 1 274 ? 29.58393 -33.55336 126.16674 1.000 22.83414 295 ASN B C 1
ATOM 6671 O O . ASN B 1 274 ? 28.62534 -34.33438 126.12962 1.000 25.82774 295 ASN B O 1
ATOM 6676 N N . GLY B 1 275 ? 29.54255 -32.34703 125.62324 1.000 20.51010 296 GLY B N 1
ATOM 6677 C CA . GLY B 1 275 ? 28.38339 -31.87969 124.89880 1.000 24.38544 296 GLY B CA 1
ATOM 6678 C C . GLY B 1 275 ? 27.31147 -31.20978 125.73253 1.000 23.23368 296 GLY B C 1
ATOM 6679 O O . GLY B 1 275 ? 26.33098 -30.72998 125.15943 1.000 21.51949 296 GLY B O 1
ATOM 6680 N N . THR B 1 276 ? 27.46161 -31.14305 127.05839 1.000 21.48279 297 THR B N 1
ATOM 6681 C CA . THR B 1 276 ? 26.50468 -30.39116 127.87157 1.000 23.15898 297 THR B CA 1
ATOM 6682 C C . THR B 1 276 ? 26.47748 -28.91900 127.49191 1.000 18.32452 297 THR B C 1
ATOM 6683 O O . THR B 1 276 ? 25.40267 -28.32836 127.33583 1.000 22.89017 297 THR B O 1
ATOM 6687 N N . TRP B 1 277 ? 27.65315 -28.30181 127.35432 1.000 23.07634 298 TRP B N 1
ATOM 6688 C CA . TRP B 1 277 ? 27.80131 -26.91630 126.92655 1.000 21.37136 298 TRP B CA 1
ATOM 6689 C C . TRP B 1 277 ? 28.81942 -26.86405 125.78985 1.000 19.44025 298 TRP B C 1
ATOM 6690 O O . TRP B 1 277 ? 29.43478 -27.86326 125.42450 1.000 21.52403 298 TRP B O 1
ATOM 6701 N N . GLU B 1 278 ? 28.95663 -25.68956 125.20977 1.000 19.66070 299 GLU B N 1
ATOM 6702 C CA . GLU B 1 278 ? 29.86696 -25.49274 124.09437 1.000 16.97161 299 GLU B CA 1
ATOM 6703 C C . GLU B 1 278 ? 31.30702 -25.37829 124.58337 1.000 18.22997 299 GLU B C 1
ATOM 6704 O O . GLU B 1 278 ? 31.56848 -24.96401 125.71881 1.000 20.17255 299 GLU B O 1
ATOM 6710 N N . ASP B 1 279 ? 32.24509 -25.78739 123.72153 1.000 14.77858 300 ASP B N 1
ATOM 6711 C CA . ASP B 1 279 ? 33.64995 -25.47198 123.98075 1.000 14.89052 300 ASP B CA 1
ATOM 6712 C C . ASP B 1 279 ? 34.07420 -24.19386 123.27004 1.000 14.40050 300 ASP B C 1
ATOM 6713 O O . ASP B 1 279 ? 34.68928 -23.30824 123.89128 1.000 17.58686 300 ASP B O 1
ATOM 6718 N N . VAL B 1 280 ? 33.77066 -24.07660 121.98157 1.000 13.42070 301 VAL B N 1
ATOM 6719 C CA . VAL B 1 280 ? 34.18865 -22.90099 121.21060 1.000 13.36854 301 VAL B CA 1
ATOM 6720 C C . VAL B 1 280 ? 33.26384 -22.72231 120.00860 1.000 13.91753 301 VAL B C 1
ATOM 6721 O O . VAL B 1 280 ? 32.85476 -23.69606 119.37269 1.000 14.59179 301 VAL B O 1
ATOM 6725 N N . PHE B 1 281 ? 32.92495 -21.46472 119.70816 1.000 13.01168 302 PHE B N 1
ATOM 6726 C CA . PHE B 1 281 ? 32.11563 -21.14030 118.53632 1.000 12.20512 302 PHE B CA 1
ATOM 6727 C C . PHE B 1 281 ? 32.98921 -20.82223 117.33216 1.000 13.06314 302 PHE B C 1
ATOM 6728 O O . PHE B 1 281 ? 33.79690 -19.89106 117.37719 1.000 13.80928 302 PHE B O 1
ATOM 6736 N N . THR B 1 282 ? 32.81492 -21.56257 116.23704 1.000 12.10997 303 THR B N 1
ATOM 6737 C CA . THR B 1 282 ? 33.60807 -21.32843 115.02688 1.000 11.39894 303 THR B CA 1
ATOM 6738 C C . THR B 1 282 ? 32.73275 -21.08751 113.80347 1.000 11.92766 303 THR B C 1
ATOM 6739 O O . THR B 1 282 ? 33.16798 -21.32205 112.66609 1.000 11.68366 303 THR B O 1
ATOM 6743 N N . ASN B 1 283 ? 31.46889 -20.65079 114.00847 1.000 10.87345 304 ASN B N 1
ATOM 6744 C CA . ASN B 1 283 ? 30.56508 -20.57440 112.86210 1.000 11.25956 304 ASN B CA 1
ATOM 6745 C C . ASN B 1 283 ? 29.56469 -19.42984 112.94238 1.000 10.71772 304 ASN B C 1
ATOM 6746 O O . ASN B 1 283 ? 28.49554 -19.51743 112.32750 1.000 11.41115 304 ASN B O 1
ATOM 6751 N N . ARG B 1 284 ? 29.85843 -18.36107 113.67971 1.000 10.79464 305 ARG B N 1
ATOM 6752 C CA . ARG B 1 284 ? 28.87853 -17.31368 113.94023 1.000 10.44753 305 ARG B CA 1
ATOM 6753 C C . ARG B 1 284 ? 29.23014 -15.95665 113.34487 1.000 11.57837 305 ARG B C 1
ATOM 6754 O O . ARG B 1 284 ? 28.78123 -14.93753 113.86423 1.000 14.10014 305 ARG B O 1
ATOM 6762 N N . ASP B 1 285 ? 29.91788 -15.90690 112.21081 1.000 10.88956 306 ASP B N 1
ATOM 6763 C CA . ASP B 1 285 ? 30.43820 -14.65871 111.65846 1.000 9.82332 306 ASP B CA 1
ATOM 6764 C C . ASP B 1 285 ? 29.77403 -14.22628 110.35174 1.000 12.85499 306 ASP B C 1
ATOM 6765 O O . ASP B 1 285 ? 30.34814 -13.44819 109.58048 1.000 11.69860 306 ASP B O 1
ATOM 6770 N N . SER B 1 286 ? 28.51896 -14.64512 110.14444 1.000 11.31399 307 SER B N 1
ATOM 6771 C CA . SER B 1 286 ? 27.75525 -14.27078 108.95218 1.000 10.65599 307 SER B CA 1
ATOM 6772 C C . SER B 1 286 ? 26.27447 -14.49903 109.22967 1.000 11.46420 307 SER B C 1
ATOM 6773 O O . SER B 1 286 ? 25.90141 -15.13838 110.21654 1.000 10.99899 307 SER B O 1
ATOM 6776 N N . HIS B 1 287 ? 25.43935 -13.91954 108.36402 1.000 11.25956 308 HIS B N 1
ATOM 6777 C CA . HIS B 1 287 ? 23.99115 -14.13370 108.37376 1.000 10.68361 308 HIS B CA 1
ATOM 6778 C C . HIS B 1 287 ? 23.56538 -14.09789 106.92418 1.000 11.46247 308 HIS B C 1
ATOM 6779 O O . HIS B 1 287 ? 24.17569 -13.41015 106.09252 1.000 12.54311 308 HIS B O 1
ATOM 6786 N N . HIS B 1 288 ? 22.49760 -14.83399 106.63768 1.000 11.22107 309 HIS B N 1
ATOM 6787 C CA . HIS B 1 288 ? 22.04451 -15.13965 105.27727 1.000 10.45720 309 HIS B CA 1
ATOM 6788 C C . HIS B 1 288 ? 20.54223 -14.98870 105.12910 1.000 10.71130 309 HIS B C 1
ATOM 6789 O O . HIS B 1 288 ? 19.78318 -15.02944 106.09847 1.000 12.46053 309 HIS B O 1
ATOM 6796 N N . ILE B 1 289 ? 20.15113 -14.82531 103.87804 1.000 11.26733 310 ILE B N 1
ATOM 6797 C CA . ILE B 1 289 ? 18.73719 -14.69852 103.53555 1.000 11.92863 310 ILE B CA 1
ATOM 6798 C C . ILE B 1 289 ? 18.39412 -15.54610 102.31680 1.000 13.51806 310 ILE B C 1
ATOM 6799 O O . ILE B 1 289 ? 19.14638 -15.59956 101.33540 1.000 13.57616 310 ILE B O 1
ATOM 6804 N N . ALA B 1 290 ? 17.20906 -16.15099 102.35775 1.000 12.49147 311 ALA B N 1
ATOM 6805 C CA . ALA B 1 290 ? 16.63553 -16.80725 101.19486 1.000 13.68538 311 ALA B CA 1
ATOM 6806 C C . ALA B 1 290 ? 15.13570 -16.55070 101.19318 1.000 13.54726 311 ALA B C 1
ATOM 6807 O O . ALA B 1 290 ? 14.54032 -16.25551 102.23060 1.000 14.03246 311 ALA B O 1
ATOM 6809 N N . MET B 1 291 ? 14.53956 -16.65719 100.01446 1.000 14.40551 312 MET B N 1
ATOM 6810 C CA . MET B 1 291 ? 13.12572 -16.36108 99.83513 1.000 14.00357 312 MET B CA 1
ATOM 6811 C C . MET B 1 291 ? 12.44426 -17.42347 98.99197 1.000 15.74622 312 MET B C 1
ATOM 6812 O O . MET B 1 291 ? 13.07394 -18.10676 98.18313 1.000 16.83891 312 MET B O 1
ATOM 6817 N N . SER B 1 292 ? 11.13183 -17.55142 99.20014 1.000 15.31171 313 SER B N 1
ATOM 6818 C CA . SER B 1 292 ? 10.29802 -18.45221 98.40447 1.000 16.42665 313 SER B CA 1
ATOM 6819 C C . SER B 1 292 ? 8.93636 -17.83257 98.12575 1.000 16.46157 313 SER B C 1
ATOM 6820 O O . SER B 1 292 ? 8.25485 -17.38629 99.04820 1.000 18.30678 313 SER B O 1
ATOM 6823 N N . GLY B 1 293 ? 8.53411 -17.81975 96.85866 1.000 17.17210 314 GLY B N 1
ATOM 6824 C CA . GLY B 1 293 ? 7.21988 -17.34779 96.49492 1.000 18.51937 314 GLY B CA 1
ATOM 6825 C C . GLY B 1 293 ? 6.17802 -18.42611 96.32495 1.000 21.24341 314 GLY B C 1
ATOM 6826 O O . GLY B 1 293 ? 5.02818 -18.11020 95.99950 1.000 21.97958 314 GLY B O 1
ATOM 6827 N N . ASP B 1 294 ? 6.53441 -19.69251 96.53264 1.000 18.81957 315 ASP B N 1
ATOM 6828 C CA . ASP B 1 294 ? 5.62977 -20.80672 96.27435 1.000 19.59495 315 ASP B CA 1
ATOM 6829 C C . ASP B 1 294 ? 5.51176 -21.71248 97.48836 1.000 19.82591 315 ASP B C 1
ATOM 6830 O O . ASP B 1 294 ? 5.49956 -22.93882 97.37466 1.000 24.14616 315 ASP B O 1
ATOM 6835 N N . GLU B 1 295 ? 5.38442 -21.10943 98.66508 1.000 18.89885 316 GLU B N 1
ATOM 6836 C CA . GLU B 1 295 ? 5.13274 -21.82251 99.91103 1.000 19.76118 316 GLU B CA 1
ATOM 6837 C C . GLU B 1 295 ? 6.25158 -22.79283 100.24011 1.000 22.37085 316 GLU B C 1
ATOM 6838 O O . GLU B 1 295 ? 6.02212 -23.86150 100.80321 1.000 24.20800 316 GLU B O 1
ATOM 6844 N N . GLY B 1 296 ? 7.47166 -22.42965 99.88414 1.000 19.97193 317 GLY B N 1
ATOM 6845 C CA . GLY B 1 296 ? 8.61840 -23.21396 100.27298 1.000 21.66565 317 GLY B CA 1
ATOM 6846 C C . GLY B 1 296 ? 8.99152 -24.34128 99.34376 1.000 22.35120 317 GLY B C 1
ATOM 6847 O O . GLY B 1 296 ? 9.91414 -25.10059 99.67337 1.000 22.43977 317 GLY B O 1
ATOM 6848 N N . LYS B 1 297 ? 8.31651 -24.48234 98.20187 1.000 22.81666 318 LYS B N 1
ATOM 6849 C CA . LYS B 1 297 ? 8.70003 -25.52281 97.25299 1.000 24.41505 318 LYS B CA 1
ATOM 6850 C C . LYS B 1 297 ? 10.02779 -25.19700 96.58462 1.000 25.62431 318 LYS B C 1
ATOM 6851 O O . LYS B 1 297 ? 10.84614 -26.09543 96.34951 1.000 25.66795 318 LYS B O 1
ATOM 6857 N N . THR B 1 298 ? 10.26307 -23.91995 96.28366 1.000 21.78430 319 THR B N 1
ATOM 6858 C CA . THR B 1 298 ? 11.48573 -23.46922 95.63750 1.000 21.81452 319 THR B CA 1
ATOM 6859 C C . THR B 1 298 ? 12.00333 -22.23511 96.36692 1.000 20.33554 319 THR B C 1
ATOM 6860 O O . THR B 1 298 ? 11.22199 -21.38559 96.81872 1.000 19.07951 319 THR B O 1
ATOM 6864 N N . TRP B 1 299 ? 13.32135 -22.12130 96.46375 1.000 18.87595 320 TRP B N 1
ATOM 6865 C CA . TRP B 1 299 ? 13.95719 -21.04960 97.20527 1.000 16.33448 320 TRP B CA 1
ATOM 6866 C C . TRP B 1 299 ? 15.03900 -20.40728 96.35106 1.000 20.76501 320 TRP B C 1
ATOM 6867 O O . TRP B 1 299 ? 15.63643 -21.06220 95.49476 1.000 20.27862 320 TRP B O 1
ATOM 6878 N N . TYR B 1 300 ? 15.26895 -19.11648 96.58253 1.000 17.48319 321 TYR B N 1
ATOM 6879 C CA . TYR B 1 300 ? 16.31638 -18.38370 95.89024 1.000 18.68602 321 TYR B CA 1
ATOM 6880 C C . TYR B 1 300 ? 17.04008 -17.47535 96.86922 1.000 16.11844 321 TYR B C 1
ATOM 6881 O O . TYR B 1 300 ? 16.55222 -17.17538 97.96400 1.000 16.75983 321 TYR B O 1
ATOM 6890 N N . GLY B 1 301 ? 18.24462 -17.07144 96.47490 1.000 15.08509 322 GLY B N 1
ATOM 6891 C CA . GLY B 1 301 ? 19.02900 -16.19413 97.31469 1.000 14.31680 322 GLY B CA 1
ATOM 6892 C C . GLY B 1 301 ? 20.14723 -16.96146 97.98169 1.000 15.09424 322 GLY B C 1
ATOM 6893 O O . GLY B 1 301 ? 21.16075 -17.26129 97.34174 1.000 15.86291 322 GLY B O 1
ATOM 6894 N N . PHE B 1 302 ? 19.98375 -17.29394 99.26347 1.000 14.63643 323 PHE B N 1
ATOM 6895 C CA . PHE B 1 302 ? 21.09463 -17.86263 100.03029 1.000 12.22590 323 PHE B CA 1
ATOM 6896 C C . PHE B 1 302 ? 22.28280 -16.91173 100.04951 1.000 13.61454 323 PHE B C 1
ATOM 6897 O O . PHE B 1 302 ? 23.44798 -17.32119 100.03083 1.000 14.52254 323 PHE B O 1
ATOM 6905 N N . ARG B 1 303 ? 21.99198 -15.62527 100.11950 1.000 13.88883 324 ARG B N 1
ATOM 6906 C CA . ARG B 1 303 ? 23.01996 -14.60548 100.04841 1.000 13.08993 324 ARG B CA 1
ATOM 6907 C C . ARG B 1 303 ? 23.42970 -14.17454 101.43834 1.000 13.21538 324 ARG B C 1
ATOM 6908 O O . ARG B 1 303 ? 22.61685 -14.11099 102.37137 1.000 13.31899 324 ARG B O 1
ATOM 6916 N N . GLU B 1 304 ? 24.72501 -13.88242 101.55885 1.000 13.58346 325 GLU B N 1
ATOM 6917 C CA . GLU B 1 304 ? 25.29488 -13.28154 102.75438 1.000 12.06086 325 GLU B CA 1
ATOM 6918 C C . GLU B 1 304 ? 24.75720 -11.87899 102.92696 1.000 15.63571 325 GLU B C 1
ATOM 6919 O O . GLU B 1 304 ? 24.99958 -11.00825 102.08199 1.000 17.86039 325 GLU B O 1
ATOM 6925 N N . ILE B 1 305 ? 24.08562 -11.62333 104.03866 1.000 13.76905 326 ILE B N 1
ATOM 6926 C CA . ILE B 1 305 ? 23.69823 -10.25508 104.34342 1.000 15.59431 326 ILE B CA 1
ATOM 6927 C C . ILE B 1 305 ? 24.91966 -9.44397 104.74006 1.000 14.24409 326 ILE B C 1
ATOM 6928 O O . ILE B 1 305 ? 25.07201 -8.28134 104.34789 1.000 16.23689 326 ILE B O 1
ATOM 6933 N N . ILE B 1 306 ? 25.79088 -10.03939 105.55226 1.000 13.19542 327 ILE B N 1
ATOM 6934 C CA . ILE B 1 306 ? 26.90026 -9.32971 106.17905 1.000 12.55393 327 ILE B CA 1
ATOM 6935 C C . ILE B 1 306 ? 27.86745 -10.35151 106.74599 1.000 12.64519 327 ILE B C 1
ATOM 6936 O O . ILE B 1 306 ? 27.47737 -11.46635 107.10473 1.000 13.78019 327 ILE B O 1
ATOM 6941 N N . LEU B 1 307 ? 29.13627 -9.96773 106.79751 1.000 11.97235 328 LEU B N 1
ATOM 6942 C CA . LEU B 1 307 ? 30.18801 -10.68906 107.49207 1.000 12.05556 328 LEU B CA 1
ATOM 6943 C C . LEU B 1 307 ? 30.56655 -9.90571 108.74158 1.000 12.80636 328 LEU B C 1
ATOM 6944 O O . LEU B 1 307 ? 30.55884 -8.66897 108.75356 1.000 13.36564 328 LEU B O 1
ATOM 6949 N N . ASP B 1 308 ? 30.93038 -10.62684 109.80089 1.000 12.01955 329 ASP B N 1
ATOM 6950 C CA . ASP B 1 308 ? 31.34052 -9.92739 111.01310 1.000 12.14616 329 ASP B CA 1
ATOM 6951 C C . ASP B 1 308 ? 32.61550 -9.12651 110.79514 1.000 11.83727 329 ASP B C 1
ATOM 6952 O O . ASP B 1 308 ? 33.64368 -9.68077 110.40808 1.000 11.72789 329 ASP B O 1
ATOM 6957 N N . GLU B 1 309 ? 32.56570 -7.83696 111.10469 1.000 12.09984 330 GLU B N 1
ATOM 6958 C CA . GLU B 1 309 ? 33.66882 -6.94295 110.78627 1.000 12.68350 330 GLU B CA 1
ATOM 6959 C C . GLU B 1 309 ? 34.90263 -7.25085 111.60936 1.000 12.93205 330 GLU B C 1
ATOM 6960 O O . GLU B 1 309 ? 36.00483 -6.85239 111.21864 1.000 13.75753 330 GLU B O 1
ATOM 6966 N N . HIS B 1 310 ? 34.74290 -7.92546 112.74621 1.000 10.99541 331 HIS B N 1
ATOM 6967 C CA . HIS B 1 310 ? 35.86525 -8.21824 113.63719 1.000 10.44014 331 HIS B CA 1
ATOM 6968 C C . HIS B 1 310 ? 36.49569 -9.58419 113.41618 1.000 12.13364 331 HIS B C 1
ATOM 6969 O O . HIS B 1 310 ? 37.44153 -9.93708 114.13270 1.000 11.71791 331 HIS B O 1
ATOM 6976 N N . ARG B 1 311 ? 36.03100 -10.32990 112.41875 1.000 10.99277 332 ARG B N 1
ATOM 6977 C CA . ARG B 1 311 ? 36.26493 -11.76639 112.32022 1.000 10.92375 332 ARG B CA 1
ATOM 6978 C C . ARG B 1 311 ? 37.73737 -12.16893 112.20957 1.000 10.61154 332 ARG B C 1
ATOM 6979 O O . ARG B 1 311 ? 38.06686 -13.30410 112.57212 1.000 10.96220 332 ARG B O 1
ATOM 6987 N N . ASN B 1 312 ? 38.59562 -11.30981 111.65568 1.000 10.42627 333 ASN B N 1
ATOM 6988 C CA . ASN B 1 312 ? 39.99433 -11.66245 111.44572 1.000 10.92478 333 ASN B CA 1
ATOM 6989 C C . ASN B 1 312 ? 40.89997 -11.34359 112.62936 1.000 10.62336 333 ASN B C 1
ATOM 6990 O O . ASN B 1 312 ? 42.11740 -11.62463 112.55428 1.000 13.29052 333 ASN B O 1
ATOM 6995 N N . HIS B 1 313 ? 40.41068 -10.77812 113.67342 1.000 11.43306 334 HIS B N 1
ATOM 6996 C CA . HIS B 1 313 ? 41.33295 -10.07117 114.57391 1.000 12.11927 334 HIS B CA 1
ATOM 6997 C C . HIS B 1 313 ? 41.79318 -10.91334 115.76337 1.000 11.14690 334 HIS B C 1
ATOM 6998 O O . HIS B 1 313 ? 41.03153 -11.71566 116.32432 1.000 11.57514 334 HIS B O 1
ATOM 7005 N N . PRO B 1 314 ? 43.04824 -10.70048 116.18408 1.000 11.33966 335 PRO B N 1
ATOM 7006 C CA . PRO B 1 314 ? 43.60471 -11.51128 117.28278 1.000 11.93836 335 PRO B CA 1
ATOM 7007 C C . PRO B 1 314 ? 43.14598 -11.12525 118.67791 1.000 11.98294 335 PRO B C 1
ATOM 7008 O O . PRO B 1 314 ? 43.60208 -11.74683 119.64479 1.000 12.03988 335 PRO B O 1
ATOM 7012 N N . GLY B 1 315 ? 42.24026 -10.15304 118.79658 1.000 11.55052 336 GLY B N 1
ATOM 7013 C CA . GLY B 1 315 ? 41.56629 -9.83246 120.04135 1.000 12.43113 336 GLY B CA 1
ATOM 7014 C C . GLY B 1 315 ? 40.05388 -10.02516 119.98195 1.000 11.20453 336 GLY B C 1
ATOM 7015 O O . GLY B 1 315 ? 39.33555 -9.56873 120.88523 1.000 13.37463 336 GLY B O 1
ATOM 7016 N N . TYR B 1 316 ? 39.57583 -10.69866 118.92989 1.000 11.31227 337 TYR B N 1
ATOM 7017 C CA . TYR B 1 316 ? 38.14421 -10.90567 118.72040 1.000 10.61644 337 TYR B CA 1
ATOM 7018 C C . TYR B 1 316 ? 37.42630 -11.37637 119.97565 1.000 12.27248 337 TYR B C 1
ATOM 7019 O O . TYR B 1 316 ? 36.31273 -10.91330 120.25418 1.000 12.88078 337 TYR B O 1
ATOM 7028 N N . ALA B 1 317 ? 38.01225 -12.31807 120.71445 1.000 13.00189 338 ALA B N 1
ATOM 7029 C CA . ALA B 1 317 ? 37.28722 -12.99774 121.78712 1.000 13.70477 338 ALA B CA 1
ATOM 7030 C C . ALA B 1 317 ? 37.03931 -12.11774 122.99697 1.000 14.30166 338 ALA B C 1
ATOM 7031 O O . ALA B 1 317 ? 36.11857 -12.40587 123.77337 1.000 16.36231 338 ALA B O 1
ATOM 7033 N N . THR B 1 318 ? 37.83292 -11.06787 123.19084 1.000 14.83166 339 THR B N 1
ATOM 7034 C CA . THR B 1 318 ? 37.79626 -10.34389 124.44496 1.000 17.41220 339 THR B CA 1
ATOM 7035 C C . THR B 1 318 ? 37.48255 -8.86422 124.31358 1.000 17.64162 339 THR B C 1
ATOM 7036 O O . THR B 1 318 ? 37.27062 -8.21240 125.34267 1.000 22.91960 339 THR B O 1
ATOM 7040 N N . LEU B 1 319 ? 37.37887 -8.33113 123.09859 1.000 13.92953 340 LEU B N 1
ATOM 7041 C CA . LEU B 1 319 ? 37.23042 -6.88889 122.94379 1.000 14.00170 340 LEU B CA 1
ATOM 7042 C C . LEU B 1 319 ? 35.91885 -6.41936 123.55899 1.000 16.05127 340 LEU B C 1
ATOM 7043 O O . LEU B 1 319 ? 34.84287 -6.91511 123.20637 1.000 15.45604 340 LEU B O 1
ATOM 7048 N N . ASP B 1 320 ? 36.01495 -5.47977 124.50129 1.000 15.11877 341 ASP B N 1
ATOM 7049 C CA . ASP B 1 320 ? 34.86139 -4.83654 125.12237 1.000 18.05714 341 ASP B CA 1
ATOM 7050 C C . ASP B 1 320 ? 33.95506 -5.84834 125.80105 1.000 16.90150 341 ASP B C 1
ATOM 7051 O O . ASP B 1 320 ? 32.72379 -5.72273 125.76815 1.000 21.74291 341 ASP B O 1
ATOM 7056 N N . GLY B 1 321 ? 34.55736 -6.83717 126.43980 1.000 19.79137 342 GLY B N 1
ATOM 7057 C CA . GLY B 1 321 ? 33.81937 -7.81621 127.20650 1.000 21.76416 342 GLY B CA 1
ATOM 7058 C C . GLY B 1 321 ? 33.52048 -9.08248 126.43089 1.000 24.18157 342 GLY B C 1
ATOM 7059 O O . GLY B 1 321 ? 33.25697 -9.05121 125.22181 1.000 21.65734 342 GLY B O 1
ATOM 7060 N N . PRO B 1 322 ? 33.49035 -10.21180 127.14043 1.000 22.79594 343 PRO B N 1
ATOM 7061 C CA . PRO B 1 322 ? 33.51165 -11.54161 126.50585 1.000 21.57774 343 PRO B CA 1
ATOM 7062 C C . PRO B 1 322 ? 32.16118 -12.13874 126.13748 1.000 23.92799 343 PRO B C 1
ATOM 7063 O O . PRO B 1 322 ? 32.13873 -13.29379 125.68923 1.000 23.16423 343 PRO B O 1
ATOM 7067 N N . GLU B 1 323 ? 31.06167 -11.40998 126.30639 1.000 21.15669 344 GLU B N 1
ATOM 7068 C CA . GLU B 1 323 ? 29.73053 -11.97117 126.08657 1.000 21.36364 344 GLU B CA 1
ATOM 7069 C C . GLU B 1 323 ? 29.56682 -12.43445 124.64243 1.000 19.80763 344 GLU B C 1
ATOM 7070 O O . GLU B 1 323 ? 30.27905 -11.99496 123.73526 1.000 20.07021 344 GLU B O 1
ATOM 7076 N N A ASP B 1 324 ? 28.58876 -13.32124 124.43536 0.511 17.65247 345 ASP B N 1
ATOM 7077 N N B ASP B 1 324 ? 28.60169 -13.32944 124.43802 0.489 17.66005 345 ASP B N 1
ATOM 7078 C CA A ASP B 1 324 ? 28.31610 -13.89466 123.11965 0.511 17.82596 345 ASP B CA 1
ATOM 7079 C CA B ASP B 1 324 ? 28.38123 -13.91833 123.12393 0.489 17.79983 345 ASP B CA 1
ATOM 7080 C C A ASP B 1 324 ? 28.36756 -12.83016 122.03637 0.511 15.45305 345 ASP B C 1
ATOM 7081 C C B ASP B 1 324 ? 28.36877 -12.85244 122.04057 0.489 15.46781 345 ASP B C 1
ATOM 7082 O O A ASP B 1 324 ? 27.76262 -11.76623 122.16550 0.511 13.78289 345 ASP B O 1
ATOM 7083 O O B ASP B 1 324 ? 27.73442 -11.80658 122.17699 0.489 13.80381 345 ASP B O 1
ATOM 7092 N N . ARG B 1 325 ? 29.05965 -13.13654 120.94470 1.000 13.58584 346 ARG B N 1
ATOM 7093 C CA . ARG B 1 325 ? 29.23396 -12.14965 119.89334 1.000 12.64579 346 ARG B CA 1
ATOM 7094 C C . ARG B 1 325 ? 29.08966 -12.80521 118.53822 1.000 12.03337 346 ARG B C 1
ATOM 7095 O O . ARG B 1 325 ? 29.26734 -14.01658 118.37231 1.000 12.59241 346 ARG B O 1
ATOM 7103 N N . GLY B 1 326 ? 28.79926 -11.96082 117.55569 1.000 11.24857 347 GLY B N 1
ATOM 7104 C CA . GLY B 1 326 ? 28.81276 -12.38160 116.17902 1.000 12.68257 347 GLY B CA 1
ATOM 7105 C C . GLY B 1 326 ? 27.55386 -11.94166 115.47056 1.000 10.66531 347 GLY B C 1
ATOM 7106 O O . GLY B 1 326 ? 26.95339 -10.92512 115.82591 1.000 10.81921 347 GLY B O 1
ATOM 7107 N N . LYS B 1 327 ? 27.17905 -12.68927 114.43845 1.000 11.10384 348 LYS B N 1
ATOM 7108 C CA . LYS B 1 327 ? 26.11577 -12.30571 113.53403 1.000 12.01526 348 LYS B CA 1
ATOM 7109 C C . LYS B 1 327 ? 24.96982 -13.31130 113.54140 1.000 11.50704 348 LYS B C 1
ATOM 7110 O O . LYS B 1 327 ? 24.06857 -13.19814 112.68966 1.000 12.45715 348 LYS B O 1
ATOM 7116 N N . HIS B 1 328 ? 24.92685 -14.24169 114.50481 1.000 10.61423 349 HIS B N 1
ATOM 7117 C CA . HIS B 1 328 ? 23.77032 -15.13168 114.66521 1.000 12.38345 349 HIS B CA 1
ATOM 7118 C C . HIS B 1 328 ? 22.66668 -14.41100 115.42974 1.000 11.10397 349 HIS B C 1
ATOM 7119 O O . HIS B 1 328 ? 22.91111 -13.44828 116.16063 1.000 12.16255 349 HIS B O 1
ATOM 7126 N N . GLN B 1 329 ? 21.42041 -14.86465 115.19666 1.000 11.29669 350 GLN B N 1
ATOM 7127 C CA . GLN B 1 329 ? 20.13978 -14.31531 115.66798 1.000 11.98650 350 GLN B CA 1
ATOM 7128 C C . GLN B 1 329 ? 19.67014 -13.18366 114.77407 1.000 10.58057 350 GLN B C 1
ATOM 7129 O O . GLN B 1 329 ? 20.45564 -12.30957 114.38192 1.000 11.88051 350 GLN B O 1
ATOM 7135 N N . SER B 1 330 ? 18.36616 -13.16520 114.50160 1.000 11.19155 351 SER B N 1
ATOM 7136 C CA . SER B 1 330 ? 17.80483 -12.10015 113.67143 1.000 11.38702 351 SER B CA 1
ATOM 7137 C C . SER B 1 330 ? 16.30391 -11.98119 113.86210 1.000 11.47026 351 SER B C 1
ATOM 7138 O O . SER B 1 330 ? 15.63003 -12.89861 114.34859 1.000 13.14259 351 SER B O 1
ATOM 7141 N N . GLU B 1 331 ? 15.80111 -10.82342 113.43706 1.000 12.41033 352 GLU B N 1
ATOM 7142 C CA . GLU B 1 331 ? 14.36727 -10.54708 113.40199 1.000 11.84934 352 GLU B CA 1
ATOM 7143 C C . GLU B 1 331 ? 14.15803 -9.56029 112.24747 1.000 13.29650 352 GLU B C 1
ATOM 7144 O O . GLU B 1 331 ? 15.07572 -8.78775 111.93224 1.000 14.20773 352 GLU B O 1
ATOM 7150 N N . MET B 1 332 ? 12.98304 -9.56288 111.60889 1.000 13.91598 353 MET B N 1
ATOM 7151 C CA . MET B 1 332 ? 12.78726 -8.73629 110.42241 1.000 15.17815 353 MET B CA 1
ATOM 7152 C C . MET B 1 332 ? 11.48548 -7.95192 110.47189 1.000 14.66604 353 MET B C 1
ATOM 7153 O O . MET B 1 332 ? 10.48586 -8.40407 111.03564 1.000 15.35026 353 MET B O 1
ATOM 7158 N N . VAL B 1 333 ? 11.50764 -6.80150 109.79837 1.000 14.28482 354 VAL B N 1
ATOM 7159 C CA . VAL B 1 333 ? 10.33719 -5.95765 109.55471 1.000 14.85808 354 VAL B CA 1
ATOM 7160 C C . VAL B 1 333 ? 10.39654 -5.50334 108.10005 1.000 14.37747 354 VAL B C 1
ATOM 7161 O O . VAL B 1 333 ? 11.35827 -4.84394 107.69217 1.000 16.93867 354 VAL B O 1
ATOM 7165 N N . GLN B 1 334 ? 9.33967 -5.77613 107.32915 1.000 16.20496 355 GLN B N 1
ATOM 7166 C CA . GLN B 1 334 ? 9.30987 -5.25731 105.96941 1.000 16.39088 355 GLN B CA 1
ATOM 7167 C C . GLN B 1 334 ? 9.16436 -3.74247 105.98829 1.000 16.86818 355 GLN B C 1
ATOM 7168 O O . GLN B 1 334 ? 8.37189 -3.19343 106.75812 1.000 18.89683 355 GLN B O 1
ATOM 7174 N N . LEU B 1 335 ? 9.91647 -3.05394 105.11970 1.000 17.96599 356 LEU B N 1
ATOM 7175 C CA . LEU B 1 335 ? 9.83839 -1.59384 105.02918 1.000 18.80155 356 LEU B CA 1
ATOM 7176 C C . LEU B 1 335 ? 8.95700 -1.10092 103.90005 1.000 20.58154 356 LEU B C 1
ATOM 7177 O O . LEU B 1 335 ? 8.20750 -0.14093 104.09216 1.000 21.43161 356 LEU B O 1
ATOM 7182 N N . ASP B 1 336 ? 9.06743 -1.70196 102.72137 1.000 19.45342 357 ASP B N 1
ATOM 7183 C CA . ASP B 1 336 ? 8.21672 -1.37301 101.58073 1.000 20.81782 357 ASP B CA 1
ATOM 7184 C C . ASP B 1 336 ? 8.22986 -2.58002 100.65245 1.000 20.18041 357 ASP B C 1
ATOM 7185 O O . ASP B 1 336 ? 8.67926 -3.66658 101.03357 1.000 21.06624 357 ASP B O 1
ATOM 7190 N N . LYS B 1 337 ? 7.75987 -2.38290 99.41906 1.000 20.34736 358 LYS B N 1
ATOM 7191 C CA . LYS B 1 337 ? 7.63354 -3.50740 98.50123 1.000 22.87735 358 LYS B CA 1
ATOM 7192 C C . LYS B 1 337 ? 8.96605 -4.21257 98.29289 1.000 26.18020 358 LYS B C 1
ATOM 7193 O O . LYS B 1 337 ? 8.99418 -5.43453 98.12078 1.000 28.83424 358 LYS B O 1
ATOM 7199 N N . ASN B 1 338 ? 10.07632 -3.46907 98.31251 1.000 21.01305 359 ASN B N 1
ATOM 7200 C CA . ASN B 1 338 ? 11.38768 -4.03444 98.00571 1.000 22.05773 359 ASN B CA 1
ATOM 7201 C C . ASN B 1 338 ? 12.33263 -4.20799 99.18615 1.000 18.76290 359 ASN B C 1
ATOM 7202 O O . ASN B 1 338 ? 13.25301 -5.03405 99.09933 1.000 21.24819 359 ASN B O 1
ATOM 7207 N N . ARG B 1 339 ? 12.15539 -3.46231 100.26610 1.000 19.39177 360 ARG B N 1
ATOM 7208 C CA . ARG B 1 339 ? 13.18209 -3.40021 101.29159 1.000 18.42051 360 ARG B CA 1
ATOM 7209 C C . ARG B 1 339 ? 12.70888 -4.02667 102.59263 1.000 18.53771 360 ARG B C 1
ATOM 7210 O O . ARG B 1 339 ? 11.54299 -3.91737 102.98115 1.000 18.11345 360 ARG B O 1
ATOM 7218 N N . ILE B 1 340 ? 13.65545 -4.66045 103.27702 1.000 15.73106 361 ILE B N 1
ATOM 7219 C CA . ILE B 1 340 ? 13.42189 -5.35647 104.53593 1.000 17.27446 361 ILE B CA 1
ATOM 7220 C C . ILE B 1 340 ? 14.46497 -4.88583 105.54111 1.000 14.08711 361 ILE B C 1
ATOM 7221 O O . ILE B 1 340 ? 15.66605 -4.90340 105.25220 1.000 16.46260 361 ILE B O 1
ATOM 7226 N N . LEU B 1 341 ? 14.01223 -4.54034 106.73818 1.000 15.01635 362 LEU B N 1
ATOM 7227 C CA . LEU B 1 341 ? 14.88213 -4.20440 107.85689 1.000 13.65950 362 LEU B CA 1
ATOM 7228 C C . LEU B 1 341 ? 15.13805 -5.45161 108.69059 1.000 13.39367 362 LEU B C 1
ATOM 7229 O O . LEU B 1 341 ? 14.19412 -6.15372 109.08140 1.000 15.15380 362 LEU B O 1
ATOM 7234 N N . ILE B 1 342 ? 16.41024 -5.72582 108.96677 1.000 12.75880 363 ILE B N 1
ATOM 7235 C CA . ILE B 1 342 ? 16.78623 -6.89957 109.73751 1.000 13.67483 363 ILE B CA 1
ATOM 7236 C C . ILE B 1 342 ? 17.63679 -6.47244 110.92378 1.000 13.37296 363 ILE B C 1
ATOM 7237 O O . ILE B 1 342 ? 18.66212 -5.80012 110.74096 1.000 13.93663 363 ILE B O 1
ATOM 7242 N N . SER B 1 343 ? 17.24257 -6.87821 112.12985 1.000 12.77594 364 SER B N 1
ATOM 7243 C CA . SER B 1 343 ? 18.12164 -6.80780 113.29482 1.000 13.74634 364 SER B CA 1
ATOM 7244 C C . SER B 1 343 ? 18.84878 -8.13826 113.37055 1.000 11.54665 364 SER B C 1
ATOM 7245 O O . SER B 1 343 ? 18.21379 -9.19268 113.25044 1.000 13.39544 364 SER B O 1
ATOM 7248 N N . LEU B 1 344 ? 20.18025 -8.10798 113.53382 1.000 11.55669 365 LEU B N 1
ATOM 7249 C CA . LEU B 1 344 ? 20.95618 -9.35389 113.57109 1.000 11.64197 365 LEU B CA 1
ATOM 7250 C C . LEU B 1 344 ? 22.16004 -9.24554 114.50403 1.000 12.35598 365 LEU B C 1
ATOM 7251 O O . LEU B 1 344 ? 22.69837 -8.15106 114.75433 1.000 12.83543 365 LEU B O 1
ATOM 7256 N N . GLY B 1 345 ? 22.57060 -10.40347 115.03958 1.000 10.85507 366 GLY B N 1
ATOM 7257 C CA . GLY B 1 345 ? 23.80547 -10.51045 115.78836 1.000 9.90809 366 GLY B CA 1
ATOM 7258 C C . GLY B 1 345 ? 23.66269 -10.33107 117.28011 1.000 10.03353 366 GLY B C 1
ATOM 7259 O O . GLY B 1 345 ? 22.58548 -10.11540 117.85391 1.000 12.84920 366 GLY B O 1
ATOM 7260 N N . GLN B 1 346 ? 24.83199 -10.43770 117.92252 1.000 10.96654 367 GLN B N 1
ATOM 7261 C CA . GLN B 1 346 ? 24.98143 -10.37351 119.36535 1.000 11.47257 367 GLN B CA 1
ATOM 7262 C C . GLN B 1 346 ? 26.21582 -9.57275 119.71744 1.000 10.59745 367 GLN B C 1
ATOM 7263 O O . GLN B 1 346 ? 27.23167 -9.68004 119.02177 1.000 11.59264 367 GLN B O 1
ATOM 7269 N N . HIS B 1 347 ? 26.14110 -8.87436 120.86308 1.000 11.82496 368 HIS B N 1
ATOM 7270 C CA . HIS B 1 347 ? 27.20977 -8.03919 121.44003 1.000 12.50480 368 HIS B CA 1
ATOM 7271 C C . HIS B 1 347 ? 27.16858 -6.63253 120.84733 1.000 11.24902 368 HIS B C 1
ATOM 7272 O O . HIS B 1 347 ? 26.95898 -6.46283 119.63977 1.000 12.38070 368 HIS B O 1
ATOM 7279 N N . LYS B 1 348 ? 27.35332 -5.62529 121.69733 1.000 12.86271 369 LYS B N 1
ATOM 7280 C CA . LYS B 1 348 ? 27.26409 -4.23221 121.25169 1.000 15.44405 369 LYS B CA 1
ATOM 7281 C C . LYS B 1 348 ? 28.19894 -3.89809 120.09177 1.000 13.89234 369 LYS B C 1
ATOM 7282 O O . LYS B 1 348 ? 27.91765 -2.97022 119.32639 1.000 16.61462 369 LYS B O 1
ATOM 7288 N N . ASN B 1 349 ? 29.32531 -4.59240 119.95945 1.000 12.59003 370 ASN B N 1
ATOM 7289 C CA . ASN B 1 349 ? 30.22504 -4.25943 118.86307 1.000 12.31680 370 ASN B CA 1
ATOM 7290 C C . ASN B 1 349 ? 29.90489 -4.99015 117.57607 1.000 14.05962 370 ASN B C 1
ATOM 7291 O O . ASN B 1 349 ? 30.58790 -4.77512 116.55951 1.000 14.61060 370 ASN B O 1
ATOM 7296 N N . HIS B 1 350 ? 28.90243 -5.87000 117.59341 1.000 12.20013 371 HIS B N 1
ATOM 7297 C CA . HIS B 1 350 ? 28.64158 -6.79013 116.47988 1.000 13.27043 371 HIS B CA 1
ATOM 7298 C C . HIS B 1 350 ? 27.20316 -6.75030 115.97507 1.000 11.18579 371 HIS B C 1
ATOM 7299 O O . HIS B 1 350 ? 26.95916 -7.00332 114.78972 1.000 12.57073 371 HIS B O 1
ATOM 7306 N N . ARG B 1 351 ? 26.25724 -6.50698 116.86518 1.000 12.28912 372 ARG B N 1
ATOM 7307 C CA . ARG B 1 351 ? 24.85671 -6.55467 116.46056 1.000 11.50848 372 ARG B CA 1
ATOM 7308 C C . ARG B 1 351 ? 24.53593 -5.34226 115.59264 1.000 12.82226 372 ARG B C 1
ATOM 7309 O O . ARG B 1 351 ? 25.03776 -4.23332 115.83033 1.000 13.54791 372 ARG B O 1
ATOM 7317 N N . ARG B 1 352 ? 23.68178 -5.53787 114.57702 1.000 13.07839 373 ARG B N 1
ATOM 7318 C CA . ARG B 1 352 ? 23.43296 -4.48995 113.59266 1.000 13.84945 373 ARG B CA 1
ATOM 7319 C C . ARG B 1 352 ? 21.97133 -4.48958 113.15502 1.000 13.12121 373 ARG B C 1
ATOM 7320 O O . ARG B 1 352 ? 21.29975 -5.52982 113.15596 1.000 13.84743 373 ARG B O 1
ATOM 7328 N N . LEU B 1 353 ? 21.48762 -3.32276 112.72842 1.000 13.39397 374 LEU B N 1
ATOM 7329 C CA . LEU B 1 353 ? 20.25448 -3.19391 111.95665 1.000 12.36854 374 LEU B CA 1
ATOM 7330 C C . LEU B 1 353 ? 20.67546 -2.92954 110.51893 1.000 13.88473 374 LEU B C 1
ATOM 7331 O O . LEU B 1 353 ? 21.46466 -2.00588 110.26619 1.000 14.10040 374 LEU B O 1
ATOM 7336 N N . VAL B 1 354 ? 20.17669 -3.74467 109.58529 1.000 14.29667 375 VAL B N 1
ATOM 7337 C CA . VAL B 1 354 ? 20.60857 -3.73293 108.18882 1.000 13.00023 375 VAL B CA 1
ATOM 7338 C C . VAL B 1 354 ? 19.37546 -3.70259 107.29477 1.000 15.02354 375 VAL B C 1
ATOM 7339 O O . VAL B 1 354 ? 18.39037 -4.39916 107.56435 1.000 16.27031 375 VAL B O 1
ATOM 7343 N N . ILE B 1 355 ? 19.42043 -2.90993 106.22507 1.000 14.58986 376 ILE B N 1
ATOM 7344 C CA . ILE B 1 355 ? 18.35389 -2.89358 105.22951 1.000 15.28053 376 ILE B CA 1
ATOM 7345 C C . ILE B 1 355 ? 18.81351 -3.66254 104.00794 1.000 16.38324 376 ILE B C 1
ATOM 7346 O O . ILE B 1 355 ? 19.91041 -3.40714 103.47739 1.000 16.56977 376 ILE B O 1
ATOM 7351 N N A VAL B 1 356 ? 17.94902 -4.56061 103.52346 0.479 15.26058 377 VAL B N 1
ATOM 7352 N N B VAL B 1 356 ? 18.01830 -4.64450 103.59356 0.521 15.17748 377 VAL B N 1
ATOM 7353 C CA A VAL B 1 356 ? 18.25042 -5.48361 102.43422 0.479 15.70440 377 VAL B CA 1
ATOM 7354 C CA B VAL B 1 356 ? 18.31560 -5.38222 102.37837 0.521 16.23368 377 VAL B CA 1
ATOM 7355 C C A VAL B 1 356 ? 17.14981 -5.38221 101.38857 0.479 15.44764 377 VAL B C 1
ATOM 7356 C C B VAL B 1 356 ? 17.20628 -5.13845 101.37145 0.521 16.44564 377 VAL B C 1
ATOM 7357 O O A VAL B 1 356 ? 15.96516 -5.32849 101.73146 0.479 17.15377 377 VAL B O 1
ATOM 7358 O O B VAL B 1 356 ? 16.09926 -4.70980 101.70670 0.521 15.23937 377 VAL B O 1
ATOM 7365 N N . ASP B 1 357 ? 17.52945 -5.38157 100.11175 1.000 16.35656 378 ASP B N 1
ATOM 7366 C CA . ASP B 1 357 ? 16.57774 -5.23610 99.01922 1.000 15.81840 378 ASP B CA 1
ATOM 7367 C C . ASP B 1 357 ? 16.30135 -6.59530 98.40014 1.000 16.51284 378 ASP B C 1
ATOM 7368 O O . ASP B 1 357 ? 17.22925 -7.33305 98.06507 1.000 16.87668 378 ASP B O 1
ATOM 7373 N N . ARG B 1 358 ? 15.02235 -6.93179 98.25034 1.000 18.46346 379 ARG B N 1
ATOM 7374 C CA . ARG B 1 358 ? 14.67175 -8.23885 97.69935 1.000 17.00917 379 ARG B CA 1
ATOM 7375 C C . ARG B 1 358 ? 15.15097 -8.41268 96.26405 1.000 17.60515 379 ARG B C 1
ATOM 7376 O O . ARG B 1 358 ? 15.37171 -9.55047 95.83085 1.000 18.74382 379 ARG B O 1
ATOM 7384 N N . ARG B 1 359 ? 15.35015 -7.32161 95.51933 1.000 18.04915 380 ARG B N 1
ATOM 7385 C CA . ARG B 1 359 ? 15.87463 -7.46563 94.16846 1.000 19.16857 380 ARG B CA 1
ATOM 7386 C C . ARG B 1 359 ? 17.32888 -7.90640 94.19128 1.000 19.23330 380 ARG B C 1
ATOM 7387 O O . ARG B 1 359 ? 17.78443 -8.60739 93.27874 1.000 21.57038 380 ARG B O 1
ATOM 7395 N N . TRP B 1 360 ? 18.05795 -7.52085 95.23656 1.000 17.81524 381 TRP B N 1
ATOM 7396 C CA . TRP B 1 360 ? 19.40867 -8.02104 95.44018 1.000 16.32342 381 TRP B CA 1
ATOM 7397 C C . TRP B 1 360 ? 19.36422 -9.50006 95.81639 1.000 17.21265 381 TRP B C 1
ATOM 7398 O O . TRP B 1 360 ? 20.15073 -10.29994 95.30153 1.000 16.42198 381 TRP B O 1
ATOM 7409 N N . VAL B 1 361 ? 18.39929 -9.90260 96.64678 1.000 16.23239 382 VAL B N 1
ATOM 7410 C CA . VAL B 1 361 ? 18.25219 -11.31713 96.98995 1.000 17.81322 382 VAL B CA 1
ATOM 7411 C C . VAL B 1 361 ? 18.04751 -12.17118 95.74882 1.000 17.40715 382 VAL B C 1
ATOM 7412 O O . VAL B 1 361 ? 18.58496 -13.28245 95.65345 1.000 18.27614 382 VAL B O 1
ATOM 7416 N N . GLY B 1 362 ? 17.28534 -11.66695 94.78134 1.000 17.15542 383 GLY B N 1
ATOM 7417 C CA . GLY B 1 362 ? 16.96785 -12.38398 93.56589 1.000 17.76677 383 GLY B CA 1
ATOM 7418 C C . GLY B 1 362 ? 17.95172 -12.23570 92.42461 1.000 18.10558 383 GLY B C 1
ATOM 7419 O O . GLY B 1 362 ? 17.69381 -12.75653 91.33473 1.000 20.15525 383 GLY B O 1
ATOM 7420 N N . ALA B 1 363 ? 19.07401 -11.56199 92.64018 1.000 18.20644 384 ALA B N 1
ATOM 7421 C CA . ALA B 1 363 ? 20.04236 -11.37293 91.57222 1.000 19.13739 384 ALA B CA 1
ATOM 7422 C C . ALA B 1 363 ? 20.69012 -12.69704 91.17802 1.000 18.23306 384 ALA B C 1
ATOM 7423 O O . ALA B 1 363 ? 20.77966 -13.64001 91.97232 1.000 18.95677 384 ALA B O 1
ATOM 7425 N N . LYS B 1 364 ? 21.15013 -12.75341 89.93387 1.000 20.05255 385 LYS B N 1
ATOM 7426 C CA . LYS B 1 364 ? 21.69897 -13.97448 89.35776 1.000 19.01738 385 LYS B CA 1
ATOM 7427 C C . LYS B 1 364 ? 23.19736 -13.90633 89.13058 1.000 18.28252 385 LYS B C 1
ATOM 7428 O O . LYS B 1 364 ? 23.77497 -14.87463 88.62288 1.000 21.39002 385 LYS B O 1
ATOM 7434 N N . THR B 1 365 ? 23.83341 -12.78610 89.45599 1.000 18.09241 386 THR B N 1
ATOM 7435 C CA . THR B 1 365 ? 25.26368 -12.63061 89.22770 1.000 18.18689 386 THR B CA 1
ATOM 7436 C C . THR B 1 365 ? 25.91262 -11.93056 90.41306 1.000 17.08615 386 THR B C 1
ATOM 7437 O O . THR B 1 365 ? 25.25820 -11.23646 91.20093 1.000 19.13094 386 THR B O 1
ATOM 7441 N N . ARG B 1 366 ? 27.22225 -12.14069 90.53544 1.000 16.12368 387 ARG B N 1
ATOM 7442 C CA . ARG B 1 366 ? 28.04062 -11.39670 91.47532 1.000 15.79659 387 ARG B CA 1
ATOM 7443 C C . ARG B 1 366 ? 29.48632 -11.47682 90.99249 1.000 17.53763 387 ARG B C 1
ATOM 7444 O O . ARG B 1 366 ? 29.88181 -12.45264 90.34436 1.000 17.27714 387 ARG B O 1
ATOM 7452 N N . ALA B 1 367 ? 30.26422 -10.43854 91.28747 1.000 15.40560 388 ALA B N 1
ATOM 7453 C CA . ALA B 1 367 ? 31.68319 -10.44223 90.93362 1.000 15.18312 388 ALA B CA 1
ATOM 7454 C C . ALA B 1 367 ? 32.47340 -9.75579 92.03629 1.000 15.41277 388 ALA B C 1
ATOM 7455 O O . ALA B 1 367 ? 31.94149 -8.94305 92.80267 1.000 17.96283 388 ALA B O 1
ATOM 7457 N N . THR B 1 368 ? 33.76859 -10.07432 92.09624 1.000 14.76834 389 THR B N 1
ATOM 7458 C CA . THR B 1 368 ? 34.61296 -9.58066 93.17037 1.000 14.99036 389 THR B CA 1
ATOM 7459 C C . THR B 1 368 ? 36.05540 -9.53181 92.68756 1.000 14.22645 389 THR B C 1
ATOM 7460 O O . THR B 1 368 ? 36.44857 -10.22497 91.74044 1.000 15.85620 389 THR B O 1
ATOM 7464 N N . GLN B 1 369 ? 36.84530 -8.70217 93.36170 1.000 14.21062 390 GLN B N 1
ATOM 7465 C CA . GLN B 1 369 ? 38.28223 -8.65163 93.16949 1.000 14.96831 390 GLN B CA 1
ATOM 7466 C C . GLN B 1 369 ? 38.88328 -8.57652 94.56406 1.000 14.55797 390 GLN B C 1
ATOM 7467 O O . GLN B 1 369 ? 38.49813 -7.71665 95.36051 1.000 15.95847 390 GLN B O 1
ATOM 7473 N N . THR B 1 370 ? 39.79403 -9.49844 94.88618 1.000 13.95905 391 THR B N 1
ATOM 7474 C CA . THR B 1 370 ? 40.18905 -9.66491 96.28606 1.000 14.22455 391 THR B CA 1
ATOM 7475 C C . THR B 1 370 ? 40.78085 -8.38417 96.87410 1.000 14.54562 391 THR B C 1
ATOM 7476 O O . THR B 1 370 ? 40.46426 -8.00541 98.01095 1.000 15.70983 391 THR B O 1
ATOM 7480 N N . GLY B 1 371 ? 41.62135 -7.69201 96.11295 1.000 15.15338 392 GLY B N 1
ATOM 7481 C CA . GLY B 1 371 ? 42.27867 -6.51096 96.64362 1.000 14.81112 392 GLY B CA 1
ATOM 7482 C C . GLY B 1 371 ? 41.31151 -5.40582 96.99405 1.000 19.74458 392 GLY B C 1
ATOM 7483 O O . GLY B 1 371 ? 41.53089 -4.67039 97.95715 1.000 21.52407 392 GLY B O 1
ATOM 7484 N N . LYS B 1 372 ? 40.22382 -5.28093 96.23255 1.000 17.50353 393 LYS B N 1
ATOM 7485 C CA . LYS B 1 372 ? 39.24192 -4.24527 96.49445 1.000 18.14242 393 LYS B CA 1
ATOM 7486 C C . LYS B 1 372 ? 38.20678 -4.67516 97.51386 1.000 17.15651 393 LYS B C 1
ATOM 7487 O O . LYS B 1 372 ? 37.68065 -3.82796 98.24938 1.000 18.62861 393 LYS B O 1
ATOM 7493 N N . ASP B 1 373 ? 37.87875 -5.96339 97.57024 1.000 15.88810 394 ASP B N 1
ATOM 7494 C CA . ASP B 1 373 ? 36.63299 -6.38168 98.19550 1.000 15.51335 394 ASP B CA 1
ATOM 7495 C C . ASP B 1 373 ? 36.86320 -7.26355 99.41913 1.000 14.31753 394 ASP B C 1
ATOM 7496 O O . ASP B 1 373 ? 35.90555 -7.81177 99.97651 1.000 15.87408 394 ASP B O 1
ATOM 7501 N N . LEU B 1 374 ? 38.11032 -7.42832 99.84353 1.000 15.11117 395 LEU B N 1
ATOM 7502 C CA . LEU B 1 374 ? 38.41144 -8.39402 100.89101 1.000 14.45668 395 LEU B CA 1
ATOM 7503 C C . LEU B 1 374 ? 37.62568 -8.13155 102.16526 1.000 15.59862 395 LEU B C 1
ATOM 7504 O O . LEU B 1 374 ? 37.09176 -9.06064 102.76846 1.000 14.80988 395 LEU B O 1
ATOM 7509 N N . ASP B 1 375 ? 37.58732 -6.88045 102.62196 1.000 17.24024 396 ASP B N 1
ATOM 7510 C CA . ASP B 1 375 ? 37.01569 -6.60829 103.93938 1.000 17.75772 396 ASP B CA 1
ATOM 7511 C C . ASP B 1 375 ? 35.51680 -6.85180 103.95965 1.000 17.40759 396 ASP B C 1
ATOM 7512 O O . ASP B 1 375 ? 34.96601 -7.27402 104.97669 1.000 18.63631 396 ASP B O 1
ATOM 7517 N N . SER B 1 376 ? 34.83916 -6.56875 102.86501 1.000 17.42921 397 SER B N 1
ATOM 7518 C CA . SER B 1 376 ? 33.39736 -6.66185 102.86456 1.000 17.53629 397 SER B CA 1
ATOM 7519 C C . SER B 1 376 ? 32.91107 -8.03860 102.47179 1.000 19.39923 397 SER B C 1
ATOM 7520 O O . SER B 1 376 ? 31.85560 -8.47127 102.94484 1.000 19.04772 397 SER B O 1
ATOM 7523 N N . GLN B 1 377 ? 33.65728 -8.75361 101.62763 1.000 14.51599 398 GLN B N 1
ATOM 7524 C CA . GLN B 1 377 ? 33.09430 -9.91515 100.96493 1.000 14.05581 398 GLN B CA 1
ATOM 7525 C C . GLN B 1 377 ? 33.83648 -11.21996 101.20648 1.000 12.90283 398 GLN B C 1
ATOM 7526 O O . GLN B 1 377 ? 33.31794 -12.27487 100.81271 1.000 13.38339 398 GLN B O 1
ATOM 7532 N N . TRP B 1 378 ? 35.03211 -11.20983 101.79647 1.000 12.45959 399 TRP B N 1
ATOM 7533 C CA . TRP B 1 378 ? 35.85982 -12.41203 101.83305 1.000 12.18310 399 TRP B CA 1
ATOM 7534 C C . TRP B 1 378 ? 36.03619 -12.94902 103.23910 1.000 11.73840 399 TRP B C 1
ATOM 7535 O O . TRP B 1 378 ? 36.42517 -12.21259 104.15786 1.000 11.78847 399 TRP B O 1
ATOM 7546 N N . THR B 1 379 ? 35.73345 -14.23248 103.40290 1.000 10.74663 400 THR B N 1
ATOM 7547 C CA . THR B 1 379 ? 36.03738 -14.90938 104.64857 1.000 12.33353 400 THR B CA 1
ATOM 7548 C C . THR B 1 379 ? 37.39408 -15.58541 104.48357 1.000 11.35577 400 THR B C 1
ATOM 7549 O O . THR B 1 379 ? 37.56621 -16.46268 103.63121 1.000 11.39046 400 THR B O 1
ATOM 7553 N N . ILE B 1 380 ? 38.35211 -15.15227 105.30272 1.000 9.98479 401 ILE B N 1
ATOM 7554 C CA . ILE B 1 380 ? 39.73331 -15.60367 105.23600 1.000 10.50722 401 ILE B CA 1
ATOM 7555 C C . ILE B 1 380 ? 40.29419 -15.96211 106.59936 1.000 10.24104 401 ILE B C 1
ATOM 7556 O O . ILE B 1 380 ? 41.49754 -16.23595 106.70249 1.000 10.82253 401 ILE B O 1
ATOM 7561 N N . HIS B 1 381 ? 39.52226 -15.86218 107.67743 1.000 10.89775 402 HIS B N 1
ATOM 7562 C CA . HIS B 1 381 ? 40.12191 -15.97989 108.99762 1.000 11.23954 402 HIS B CA 1
ATOM 7563 C C . HIS B 1 381 ? 40.56426 -17.39686 109.30623 1.000 9.58522 402 HIS B C 1
ATOM 7564 O O . HIS B 1 381 ? 39.89211 -18.37862 108.96630 1.000 11.32759 402 HIS B O 1
ATOM 7571 N N . THR B 1 382 ? 41.71861 -17.50005 109.96101 1.000 11.25041 403 THR B N 1
ATOM 7572 C CA . THR B 1 382 ? 42.07927 -18.70249 110.70589 1.000 10.50702 403 THR B CA 1
ATOM 7573 C C . THR B 1 382 ? 41.98741 -18.40405 112.19852 1.000 10.54859 403 THR B C 1
ATOM 7574 O O . THR B 1 382 ? 41.68843 -17.27631 112.61047 1.000 12.47126 403 THR B O 1
ATOM 7578 N N . TYR B 1 383 ? 42.15871 -19.42601 113.02590 1.000 10.95157 404 TYR B N 1
ATOM 7579 C CA . TYR B 1 383 ? 41.94050 -19.30056 114.46134 1.000 11.23245 404 TYR B CA 1
ATOM 7580 C C . TYR B 1 383 ? 43.22466 -19.61241 115.20460 1.000 11.03436 404 TYR B C 1
ATOM 7581 O O . TYR B 1 383 ? 43.95038 -20.55630 114.84898 1.000 12.35848 404 TYR B O 1
ATOM 7590 N N . ILE B 1 384 ? 43.47173 -18.83994 116.25762 1.000 11.47304 405 ILE B N 1
ATOM 7591 C CA . ILE B 1 384 ? 44.46976 -19.18464 117.26743 1.000 12.71140 405 ILE B CA 1
ATOM 7592 C C . ILE B 1 384 ? 43.74568 -20.13004 118.21589 1.000 12.28685 405 ILE B C 1
ATOM 7593 O O . ILE B 1 384 ? 42.79779 -19.69685 118.91100 1.000 12.04623 405 ILE B O 1
ATOM 7598 N N . PRO B 1 385 ? 44.08166 -21.43443 118.22070 1.000 12.20125 406 PRO B N 1
ATOM 7599 C CA . PRO B 1 385 ? 43.23015 -22.40946 118.91919 1.000 13.41757 406 PRO B CA 1
ATOM 7600 C C . PRO B 1 385 ? 43.48440 -22.46311 120.41969 1.000 14.47280 406 PRO B C 1
ATOM 7601 O O . PRO B 1 385 ? 43.90866 -23.48284 120.97667 1.000 16.73624 406 PRO B O 1
ATOM 7605 N N . GLN B 1 386 ? 43.27181 -21.33226 121.08809 1.000 13.31875 407 GLN B N 1
ATOM 7606 C CA . GLN B 1 386 ? 43.32952 -21.24203 122.53722 1.000 13.64547 407 GLN B CA 1
ATOM 7607 C C . GLN B 1 386 ? 42.01822 -20.60638 122.96886 1.000 14.57885 407 GLN B C 1
ATOM 7608 O O . GLN B 1 386 ? 41.70763 -19.48244 122.56269 1.000 14.37206 407 GLN B O 1
ATOM 7614 N N . LYS B 1 387 ? 41.23164 -21.32079 123.75629 1.000 14.94540 408 LYS B N 1
ATOM 7615 C CA . LYS B 1 387 ? 39.93099 -20.79871 124.14099 1.000 16.03258 408 LYS B CA 1
ATOM 7616 C C . LYS B 1 387 ? 40.10833 -19.55633 125.00877 1.000 17.25989 408 LYS B C 1
ATOM 7617 O O . LYS B 1 387 ? 40.92557 -19.54250 125.93367 1.000 17.42527 408 LYS B O 1
ATOM 7623 N N . LYS B 1 388 ? 39.37217 -18.49564 124.67792 1.000 15.45481 409 LYS B N 1
ATOM 7624 C CA . LYS B 1 388 ? 39.46325 -17.21556 125.36649 1.000 17.24843 409 LYS B CA 1
ATOM 7625 C C . LYS B 1 388 ? 38.06176 -16.64821 125.51800 1.000 16.04725 409 LYS B C 1
ATOM 7626 O O . LYS B 1 388 ? 37.12989 -17.04318 124.81613 1.000 16.10510 409 LYS B O 1
ATOM 7632 N N . GLY B 1 389 ? 37.90924 -15.71887 126.45138 1.000 16.08420 410 GLY B N 1
ATOM 7633 C CA . GLY B 1 389 ? 36.58420 -15.14355 126.66125 1.000 19.04693 410 GLY B CA 1
ATOM 7634 C C . GLY B 1 389 ? 35.58284 -16.21753 127.02490 1.000 18.90381 410 GLY B C 1
ATOM 7635 O O . GLY B 1 389 ? 35.85160 -17.10508 127.84384 1.000 21.54924 410 GLY B O 1
ATOM 7636 N N . HIS B 1 390 ? 34.41130 -16.14271 126.42022 1.000 18.52501 411 HIS B N 1
ATOM 7637 C CA . HIS B 1 390 ? 33.36925 -17.14414 126.62497 1.000 17.94155 411 HIS B CA 1
ATOM 7638 C C . HIS B 1 390 ? 33.23893 -17.93356 125.32762 1.000 15.77313 411 HIS B C 1
ATOM 7639 O O . HIS B 1 390 ? 32.71058 -17.43766 124.33808 1.000 17.12351 411 HIS B O 1
ATOM 7646 N N . CYS B 1 391 ? 33.82340 -19.13039 125.30731 1.000 15.42493 412 CYS B N 1
ATOM 7647 C CA . CYS B 1 391 ? 33.66065 -20.04173 124.17112 1.000 14.56525 412 CYS B CA 1
ATOM 7648 C C . CYS B 1 391 ? 34.13471 -19.43707 122.84947 1.000 14.36781 412 CYS B C 1
ATOM 7649 O O . CYS B 1 391 ? 33.52215 -19.65022 121.81006 1.000 14.46038 412 CYS B O 1
ATOM 7652 N N . SER B 1 392 ? 35.24190 -18.68616 122.86682 1.000 13.67097 413 SER B N 1
ATOM 7653 C CA . SER B 1 392 ? 35.69482 -17.98889 121.66407 1.000 12.87763 413 SER B CA 1
ATOM 7654 C C . SER B 1 392 ? 37.14787 -18.30695 121.36068 1.000 11.54840 413 SER B C 1
ATOM 7655 O O . SER B 1 392 ? 37.91207 -18.70028 122.23868 1.000 14.30750 413 SER B O 1
ATOM 7658 N N . TYR B 1 393 ? 37.51090 -18.14887 120.10145 1.000 11.25694 414 TYR B N 1
ATOM 7659 C CA . TYR B 1 393 ? 38.91837 -18.09660 119.72356 1.000 10.74396 414 TYR B CA 1
ATOM 7660 C C . TYR B 1 393 ? 39.21688 -16.71393 119.16449 1.000 11.87180 414 TYR B C 1
ATOM 7661 O O . TYR B 1 393 ? 38.39055 -16.13955 118.43755 1.000 12.38010 414 TYR B O 1
ATOM 7670 N N . ASN B 1 394 ? 40.40632 -16.19539 119.47152 1.000 10.47477 415 ASN B N 1
ATOM 7671 C CA . ASN B 1 394 ? 40.98458 -15.11641 118.68104 1.000 11.21342 415 ASN B CA 1
ATOM 7672 C C . ASN B 1 394 ? 41.38552 -15.62924 117.30035 1.000 10.52378 415 ASN B C 1
ATOM 7673 O O . ASN B 1 394 ? 41.53280 -16.83900 117.08450 1.000 11.83965 415 ASN B O 1
ATOM 7678 N N . ARG B 1 395 ? 41.52434 -14.69888 116.34098 1.000 10.83811 416 ARG B N 1
ATOM 7679 C CA . ARG B 1 395 ? 41.75136 -15.03797 114.94747 1.000 10.87728 416 ARG B CA 1
ATOM 7680 C C . ARG B 1 395 ? 42.98473 -14.32362 114.40648 1.000 10.18890 416 ARG B C 1
ATOM 7681 O O . ARG B 1 395 ? 43.52312 -13.39322 115.01137 1.000 11.29054 416 ARG B O 1
ATOM 7689 N N . LYS B 1 396 ? 43.38257 -14.73260 113.20556 1.000 11.32751 417 LYS B N 1
ATOM 7690 C CA . LYS B 1 396 ? 44.26860 -13.95579 112.34872 1.000 11.26859 417 LYS B CA 1
ATOM 7691 C C . LYS B 1 396 ? 43.73417 -14.04001 110.92994 1.000 10.47280 417 LYS B C 1
ATOM 7692 O O . LYS B 1 396 ? 43.11898 -15.04372 110.56950 1.000 10.94028 417 LYS B O 1
ATOM 7698 N N . PRO B 1 397 ? 44.01504 -13.05507 110.08435 1.000 11.66951 418 PRO B N 1
ATOM 7699 C CA . PRO B 1 397 ? 43.77656 -13.26376 108.64852 1.000 12.24933 418 PRO B CA 1
ATOM 7700 C C . PRO B 1 397 ? 44.68032 -14.38900 108.15357 1.000 12.29775 418 PRO B C 1
ATOM 7701 O O . PRO B 1 397 ? 45.88193 -14.41213 108.44002 1.000 14.10933 418 PRO B O 1
ATOM 7705 N N . SER B 1 398 ? 44.11374 -15.35906 107.44699 1.000 11.22464 419 SER B N 1
ATOM 7706 C CA . SER B 1 398 ? 44.93836 -16.49014 107.01261 1.000 11.51827 419 SER B CA 1
ATOM 7707 C C . SER B 1 398 ? 45.62204 -16.25867 105.68156 1.000 12.72977 419 SER B C 1
ATOM 7708 O O . SER B 1 398 ? 46.41800 -17.11242 105.25860 1.000 14.53849 419 SER B O 1
ATOM 7711 N N . ALA B 1 399 ? 45.33172 -15.14024 105.02934 1.000 13.57463 420 ALA B N 1
ATOM 7712 C CA . ALA B 1 399 ? 45.87075 -14.80534 103.72040 1.000 16.04683 420 ALA B CA 1
ATOM 7713 C C . ALA B 1 399 ? 46.00062 -13.29169 103.67634 1.000 15.78126 420 ALA B C 1
ATOM 7714 O O . ALA B 1 399 ? 45.25523 -12.57574 104.34919 1.000 16.20000 420 ALA B O 1
ATOM 7716 N N . GLU B 1 400 ? 46.96878 -12.79736 102.91606 1.000 15.49968 421 GLU B N 1
ATOM 7717 C CA . GLU B 1 400 ? 47.19828 -11.36428 102.86871 1.000 16.40671 421 GLU B CA 1
ATOM 7718 C C . GLU B 1 400 ? 47.32177 -10.88346 101.43390 1.000 14.36588 421 GLU B C 1
ATOM 7719 O O . GLU B 1 400 ? 47.70017 -11.62645 100.52538 1.000 14.48842 421 GLU B O 1
ATOM 7725 N N . LEU B 1 401 ? 46.99937 -9.61627 101.25160 1.000 13.91740 422 LEU B N 1
ATOM 7726 C CA . LEU B 1 401 ? 47.08923 -9.01206 99.93375 1.000 14.22503 422 LEU B CA 1
ATOM 7727 C C . LEU B 1 401 ? 48.53187 -8.63513 99.61910 1.000 19.04478 422 LEU B C 1
ATOM 7728 O O . LEU B 1 401 ? 49.25623 -8.10339 100.47038 1.000 18.01039 422 LEU B O 1
ATOM 7733 N N . VAL B 1 402 ? 48.93328 -8.86834 98.37062 1.000 16.06858 423 VAL B N 1
ATOM 7734 C CA . VAL B 1 402 ? 50.25799 -8.51394 97.87605 1.000 15.81277 423 VAL B CA 1
ATOM 7735 C C . VAL B 1 402 ? 50.10947 -7.86985 96.49959 1.000 16.45470 423 VAL B C 1
ATOM 7736 O O . VAL B 1 402 ? 49.06276 -7.94891 95.85153 1.000 16.93114 423 VAL B O 1
ATOM 7740 N N A GLN B 1 403 ? 51.17783 -7.21832 96.05460 0.465 18.46048 424 GLN B N 1
ATOM 7741 N N B GLN B 1 403 ? 51.18703 -7.23194 96.05878 0.535 18.46984 424 GLN B N 1
ATOM 7742 C CA A GLN B 1 403 ? 51.15348 -6.56420 94.75630 0.465 18.72050 424 GLN B CA 1
ATOM 7743 C CA B GLN B 1 403 ? 51.20972 -6.60595 94.74926 0.535 18.78684 424 GLN B CA 1
ATOM 7744 C C A GLN B 1 403 ? 51.03722 -7.58907 93.63301 0.465 20.67180 424 GLN B C 1
ATOM 7745 C C B GLN B 1 403 ? 50.98790 -7.64516 93.65538 0.535 20.62168 424 GLN B C 1
ATOM 7746 O O A GLN B 1 403 ? 51.69536 -8.63246 93.64950 0.465 18.98637 424 GLN B O 1
ATOM 7747 O O B GLN B 1 403 ? 51.51879 -8.75672 93.71526 0.535 19.46614 424 GLN B O 1
ATOM 7758 N N . ASP B 1 404 ? 50.20352 -7.27729 92.64514 1.000 19.14408 425 ASP B N 1
ATOM 7759 C CA . ASP B 1 404 ? 50.09285 -8.10502 91.44756 1.000 18.60272 425 ASP B CA 1
ATOM 7760 C C . ASP B 1 404 ? 51.47142 -8.20278 90.78968 1.000 20.45361 425 ASP B C 1
ATOM 7761 O O . ASP B 1 404 ? 52.05426 -7.16301 90.43737 1.000 20.39732 425 ASP B O 1
ATOM 7766 N N . PRO B 1 405 ? 52.02699 -9.40665 90.59684 1.000 19.44007 426 PRO B N 1
ATOM 7767 C CA . PRO B 1 405 ? 53.34813 -9.51040 89.94498 1.000 22.63308 426 PRO B CA 1
ATOM 7768 C C . PRO B 1 405 ? 53.39211 -8.93851 88.53664 1.000 23.01031 426 PRO B C 1
ATOM 7769 O O . PRO B 1 405 ? 54.48342 -8.64613 88.03358 1.000 25.49413 426 PRO B O 1
ATOM 7773 N N . SER B 1 406 ? 52.24944 -8.79632 87.87233 1.000 23.04233 427 SER B N 1
ATOM 7774 C CA . SER B 1 406 ? 52.21188 -8.17356 86.55564 1.000 23.92134 427 SER B CA 1
ATOM 7775 C C . SER B 1 406 ? 52.53009 -6.68826 86.60947 1.000 25.61074 427 SER B C 1
ATOM 7776 O O . SER B 1 406 ? 52.72863 -6.07711 85.55259 1.000 30.23184 427 SER B O 1
ATOM 7779 N N . GLY B 1 407 ? 52.58666 -6.10059 87.80063 1.000 24.33258 428 GLY B N 1
ATOM 7780 C CA . GLY B 1 407 ? 52.78239 -4.67033 87.95367 1.000 24.55111 428 GLY B CA 1
ATOM 7781 C C . GLY B 1 407 ? 51.46715 -3.94395 88.18390 1.000 23.52106 428 GLY B C 1
ATOM 7782 O O . GLY B 1 407 ? 50.38792 -4.53805 88.26953 1.000 26.71910 428 GLY B O 1
ATOM 7783 N N . GLY B 1 408 ? 51.56882 -2.62561 88.29332 1.000 27.06884 429 GLY B N 1
ATOM 7784 C CA . GLY B 1 408 ? 50.40199 -1.79968 88.53188 1.000 30.09660 429 GLY B CA 1
ATOM 7785 C C . GLY B 1 408 ? 50.00077 -1.73730 89.99725 1.000 25.52607 429 GLY B C 1
ATOM 7786 O O . GLY B 1 408 ? 50.69954 -2.20952 90.89660 1.000 29.07922 429 GLY B O 1
ATOM 7787 N N . THR B 1 409 ? 48.81610 -1.17397 90.22964 1.000 25.04480 430 THR B N 1
ATOM 7788 C CA . THR B 1 409 ? 48.35467 -0.95043 91.59422 1.000 26.15899 430 THR B CA 1
ATOM 7789 C C . THR B 1 409 ? 47.48218 -2.07600 92.14181 1.000 24.37298 430 THR B C 1
ATOM 7790 O O . THR B 1 409 ? 47.17497 -2.07120 93.33848 1.000 22.02673 430 THR B O 1
ATOM 7794 N N . LYS B 1 410 ? 47.09590 -3.04546 91.31391 1.000 20.97929 431 LYS B N 1
ATOM 7795 C CA . LYS B 1 410 ? 46.22843 -4.12666 91.76574 1.000 18.85720 431 LYS B CA 1
ATOM 7796 C C . LYS B 1 410 ? 46.87677 -4.91378 92.89803 1.000 18.21689 431 LYS B C 1
ATOM 7797 O O . LYS B 1 410 ? 48.08029 -5.20414 92.86924 1.000 18.38131 431 LYS B O 1
ATOM 7803 N N . LYS B 1 411 ? 46.06975 -5.24904 93.89694 1.000 17.42578 432 LYS B N 1
ATOM 7804 C CA . LYS B 1 411 ? 46.47704 -6.13239 94.97738 1.000 16.16795 432 LYS B CA 1
ATOM 7805 C C . LYS B 1 411 ? 45.69649 -7.42450 94.85344 1.000 16.63710 432 LYS B C 1
ATOM 7806 O O . LYS B 1 411 ? 44.50827 -7.40719 94.50732 1.000 16.57385 432 LYS B O 1
ATOM 7812 N N . VAL B 1 412 ? 46.35701 -8.54122 95.16218 1.000 15.21571 433 VAL B N 1
ATOM 7813 C CA . VAL B 1 412 ? 45.77883 -9.86839 94.99526 1.000 15.99287 433 VAL B CA 1
ATOM 7814 C C . VAL B 1 412 ? 46.10011 -10.68151 96.24659 1.000 15.28899 433 VAL B C 1
ATOM 7815 O O . VAL B 1 412 ? 47.02567 -10.36028 96.99739 1.000 15.79101 433 VAL B O 1
ATOM 7819 N N . LEU B 1 413 ? 45.35492 -11.75656 96.45557 1.000 13.49470 434 LEU B N 1
ATOM 7820 C CA . LEU B 1 413 ? 45.38036 -12.46512 97.73259 1.000 13.17336 434 LEU B CA 1
ATOM 7821 C C . LEU B 1 413 ? 46.30177 -13.67647 97.65497 1.000 13.28374 434 LEU B C 1
ATOM 7822 O O . LEU B 1 413 ? 46.11094 -14.55603 96.81161 1.000 14.56620 434 LEU B O 1
ATOM 7827 N N . GLN B 1 414 ? 47.27346 -13.74324 98.56506 1.000 14.38242 435 GLN B N 1
ATOM 7828 C CA . GLN B 1 414 ? 48.22050 -14.86088 98.59588 1.000 13.50080 435 GLN B CA 1
ATOM 7829 C C . GLN B 1 414 ? 47.72401 -15.92619 99.56742 1.000 13.09367 435 GLN B C 1
ATOM 7830 O O . GLN B 1 414 ? 47.57494 -15.66239 100.76564 1.000 15.35000 435 GLN B O 1
ATOM 7836 N N . ILE B 1 415 ? 47.48072 -17.12988 99.05637 1.000 12.85619 436 ILE B N 1
ATOM 7837 C CA . ILE B 1 415 ? 46.94724 -18.23965 99.83364 1.000 13.07581 436 ILE B CA 1
ATOM 7838 C C . ILE B 1 415 ? 48.01708 -19.32598 99.89814 1.000 13.47916 436 ILE B C 1
ATOM 7839 O O . ILE B 1 415 ? 48.41112 -19.87584 98.86010 1.000 13.32427 436 ILE B O 1
ATOM 7844 N N . LYS B 1 416 ? 48.44870 -19.65769 101.11923 1.000 14.30961 437 LYS B N 1
ATOM 7845 C CA . LYS B 1 416 ? 49.60390 -20.53302 101.30749 1.000 13.40477 437 LYS B CA 1
ATOM 7846 C C . LYS B 1 416 ? 49.50193 -21.23709 102.65671 1.000 13.95497 437 LYS B C 1
ATOM 7847 O O . LYS B 1 416 ? 48.67661 -20.87985 103.51318 1.000 14.20499 437 LYS B O 1
ATOM 7853 N N . ARG B 1 417 ? 50.36065 -22.25773 102.82723 1.000 13.64599 438 ARG B N 1
ATOM 7854 C CA . ARG B 1 417 ? 50.55967 -22.87953 104.12352 1.000 14.16771 438 ARG B CA 1
ATOM 7855 C C . ARG B 1 417 ? 51.45356 -21.97303 104.96755 1.000 15.27209 438 ARG B C 1
ATOM 7856 O O . ARG B 1 417 ? 52.59097 -21.66562 104.58076 1.000 15.43657 438 ARG B O 1
ATOM 7864 N N . LEU B 1 418 ? 50.94299 -21.54754 106.12074 1.000 14.84401 439 LEU B N 1
ATOM 7865 C CA . LEU B 1 418 ? 51.60655 -20.57438 106.97452 1.000 15.00078 439 LEU B CA 1
ATOM 7866 C C . LEU B 1 418 ? 52.62436 -21.22477 107.89947 1.000 15.01832 439 LEU B C 1
ATOM 7867 O O . LEU B 1 418 ? 52.44715 -22.34855 108.36686 1.000 16.13489 439 LEU B O 1
ATOM 7872 N N . ASP B 1 419 ? 53.65834 -20.45961 108.21598 1.000 18.30238 440 ASP B N 1
ATOM 7873 C CA . ASP B 1 419 ? 54.63947 -20.85615 109.21555 1.000 18.67974 440 ASP B CA 1
ATOM 7874 C C . ASP B 1 419 ? 54.26511 -20.05941 110.45985 1.000 20.38308 440 ASP B C 1
ATOM 7875 O O . ASP B 1 419 ? 54.78692 -18.96896 110.69404 1.000 23.05959 440 ASP B O 1
ATOM 7880 N N . ASP B 1 420 ? 53.33377 -20.59340 111.25071 1.000 16.15658 441 ASP B N 1
ATOM 7881 C CA . ASP B 1 420 ? 52.82523 -19.88470 112.42646 1.000 16.38514 441 ASP B CA 1
ATOM 7882 C C . ASP B 1 420 ? 52.43699 -20.87576 113.51079 1.000 14.65779 441 ASP B C 1
ATOM 7883 O O . ASP B 1 420 ? 51.31903 -21.41166 113.51814 1.000 14.38178 441 ASP B O 1
ATOM 7888 N N . PRO B 1 421 ? 53.34039 -21.15852 114.44639 1.000 16.76240 442 PRO B N 1
ATOM 7889 C CA . PRO B 1 421 ? 53.02660 -22.14684 115.49384 1.000 17.33645 442 PRO B CA 1
ATOM 7890 C C . PRO B 1 421 ? 51.85800 -21.74104 116.37894 1.000 17.48543 442 PRO B C 1
ATOM 7891 O O . PRO B 1 421 ? 51.28330 -22.59346 117.06880 1.000 17.76941 442 PRO B O 1
ATOM 7895 N N . GLU B 1 422 ? 51.49786 -20.46177 116.40080 1.000 15.24578 443 GLU B N 1
ATOM 7896 C CA . GLU B 1 422 ? 50.38148 -20.02763 117.21803 1.000 15.65748 443 GLU B CA 1
ATOM 7897 C C . GLU B 1 422 ? 49.05454 -20.57858 116.72529 1.000 14.24113 443 GLU B C 1
ATOM 7898 O O . GLU B 1 422 ? 48.05299 -20.47772 117.45020 1.000 15.72102 443 GLU B O 1
ATOM 7904 N N . LEU B 1 423 ? 49.01491 -21.12763 115.50738 1.000 12.21934 444 LEU B N 1
ATOM 7905 C CA . LEU B 1 423 ? 47.79532 -21.66816 114.92253 1.000 12.31923 444 LEU B CA 1
ATOM 7906 C C . LEU B 1 423 ? 47.63971 -23.15260 115.21024 1.000 13.42325 444 LEU B C 1
ATOM 7907 O O . LEU B 1 423 ? 46.77225 -23.80872 114.62164 1.000 12.52807 444 LEU B O 1
ATOM 7912 N N . VAL B 1 424 ? 48.45351 -23.69069 116.12428 1.000 13.28025 445 VAL B N 1
ATOM 7913 C CA . VAL B 1 424 ? 48.43978 -25.10149 116.48375 1.000 12.98168 445 VAL B CA 1
ATOM 7914 C C . VAL B 1 424 ? 48.12636 -25.25532 117.96542 1.000 13.23295 445 VAL B C 1
ATOM 7915 O O . VAL B 1 424 ? 48.67227 -24.53592 118.80731 1.000 14.92902 445 VAL B O 1
ATOM 7919 N N . ASN B 1 425 ? 47.31926 -26.25435 118.29402 1.000 12.47952 446 ASN B N 1
ATOM 7920 C CA . ASN B 1 425 ? 47.12871 -26.69472 119.67306 1.000 12.48093 446 ASN B CA 1
ATOM 7921 C C . ASN B 1 425 ? 47.32139 -28.20577 119.69004 1.000 12.95107 446 ASN B C 1
ATOM 7922 O O . ASN B 1 425 ? 46.50569 -28.95012 119.12306 1.000 12.45910 446 ASN B O 1
ATOM 7927 N N . GLU B 1 426 ? 48.39408 -28.66460 120.32901 1.000 13.31384 447 GLU B N 1
ATOM 7928 C CA . GLU B 1 426 ? 48.70340 -30.09076 120.29665 1.000 13.67712 447 GLU B CA 1
ATOM 7929 C C . GLU B 1 426 ? 47.79795 -30.90941 121.19927 1.000 13.93393 447 GLU B C 1
ATOM 7930 O O . GLU B 1 426 ? 47.58571 -32.09544 120.93524 1.000 15.83677 447 GLU B O 1
ATOM 7936 N N . LYS B 1 427 ? 47.28000 -30.33606 122.28278 1.000 14.75440 448 LYS B N 1
ATOM 7937 C CA . LYS B 1 427 ? 46.39910 -31.11058 123.14734 1.000 14.78607 448 LYS B CA 1
ATOM 7938 C C . LYS B 1 427 ? 45.01241 -31.25112 122.52558 1.000 14.33146 448 LYS B C 1
ATOM 7939 O O . LYS B 1 427 ? 44.41950 -32.34265 122.53224 1.000 15.12320 448 LYS B O 1
ATOM 7945 N N A SER B 1 428 ? 44.46712 -30.17601 121.97904 0.644 13.23917 449 SER B N 1
ATOM 7946 N N B SER B 1 428 ? 44.47255 -30.15177 121.99794 0.356 13.28845 449 SER B N 1
ATOM 7947 C CA A SER B 1 428 ? 43.18757 -30.33292 121.29988 0.644 12.38214 449 SER B CA 1
ATOM 7948 C CA B SER B 1 428 ? 43.20912 -30.23539 121.27441 0.356 12.42873 449 SER B CA 1
ATOM 7949 C C A SER B 1 428 ? 43.35017 -30.84452 119.87710 0.644 12.87424 449 SER B C 1
ATOM 7950 C C B SER B 1 428 ? 43.37865 -30.98427 119.96354 0.356 13.16021 449 SER B C 1
ATOM 7951 O O A SER B 1 428 ? 42.34307 -31.15093 119.20956 0.644 11.97351 449 SER B O 1
ATOM 7952 O O B SER B 1 428 ? 42.41701 -31.58031 119.45483 0.356 12.20141 449 SER B O 1
ATOM 7957 N N . ASN B 1 429 ? 44.59689 -30.98005 119.41819 1.000 14.49889 450 ASN B N 1
ATOM 7958 C CA . ASN B 1 429 ? 44.92870 -31.66904 118.17934 1.000 13.64015 450 ASN B CA 1
ATOM 7959 C C . ASN B 1 429 ? 44.32715 -30.99028 116.95569 1.000 12.72271 450 ASN B C 1
ATOM 7960 O O . ASN B 1 429 ? 43.69171 -31.63548 116.11835 1.000 13.19060 450 ASN B O 1
ATOM 7965 N N . VAL B 1 430 ? 44.58094 -29.70534 116.82104 1.000 12.82844 451 VAL B N 1
ATOM 7966 C CA . VAL B 1 430 ? 44.16625 -28.95655 115.63983 1.000 11.84240 451 VAL B CA 1
ATOM 7967 C C . VAL B 1 430 ? 45.33446 -28.10942 115.15257 1.000 13.20469 451 VAL B C 1
ATOM 7968 O O . VAL B 1 430 ? 46.17246 -27.64143 115.93953 1.000 13.82235 451 VAL B O 1
ATOM 7972 N N . ASP B 1 431 ? 45.36288 -27.88883 113.84335 1.000 12.81991 452 ASP B N 1
ATOM 7973 C CA . ASP B 1 431 ? 46.43951 -27.16205 113.17702 1.000 13.66826 452 ASP B CA 1
ATOM 7974 C C . ASP B 1 431 ? 45.78548 -26.36710 112.06305 1.000 13.77062 452 ASP B C 1
ATOM 7975 O O . ASP B 1 431 ? 45.40141 -26.92925 111.03106 1.000 13.82867 452 ASP B O 1
ATOM 7980 N N . TYR B 1 432 ? 45.67183 -25.05980 112.26937 1.000 12.34479 453 TYR B N 1
ATOM 7981 C CA . TYR B 1 432 ? 44.94934 -24.20012 111.33786 1.000 11.97050 453 TYR B CA 1
ATOM 7982 C C . TYR B 1 432 ? 45.89014 -23.37561 110.46199 1.000 12.29180 453 TYR B C 1
ATOM 7983 O O . TYR B 1 432 ? 45.60861 -22.22141 110.11856 1.000 12.65258 453 TYR B O 1
ATOM 7992 N N . ARG B 1 433 ? 47.04988 -23.94493 110.12316 1.000 11.96174 454 ARG B N 1
ATOM 7993 C CA . ARG B 1 433 ? 48.03686 -23.20334 109.35876 1.000 11.12524 454 ARG B CA 1
ATOM 7994 C C . ARG B 1 433 ? 47.78572 -23.18392 107.85459 1.000 12.52849 454 ARG B C 1
ATOM 7995 O O . ARG B 1 433 ? 48.49995 -22.46625 107.15314 1.000 13.29699 454 ARG B O 1
ATOM 8003 N N . ASN B 1 434 ? 46.80160 -23.91241 107.32775 1.000 12.60857 455 ASN B N 1
ATOM 8004 C CA . ASN B 1 434 ? 46.51124 -23.77276 105.90239 1.000 13.25289 455 ASN B CA 1
ATOM 8005 C C . ASN B 1 434 ? 45.62851 -22.55225 105.67171 1.000 12.97835 455 ASN B C 1
ATOM 8006 O O . ASN B 1 434 ? 44.42992 -22.56455 106.01620 1.000 14.54869 455 ASN B O 1
ATOM 8011 N N . GLY B 1 435 ? 46.19960 -21.51193 105.05427 1.000 12.15109 456 GLY B N 1
ATOM 8012 C CA . GLY B 1 435 ? 45.41433 -20.35501 104.66516 1.000 12.90900 456 GLY B CA 1
ATOM 8013 C C . GLY B 1 435 ? 44.42989 -20.67482 103.55451 1.000 12.09467 456 GLY B C 1
ATOM 8014 O O . GLY B 1 435 ? 44.61887 -21.61007 102.76991 1.000 12.46118 456 GLY B O 1
ATOM 8015 N N . GLY B 1 436 ? 43.39459 -19.84232 103.47193 1.000 12.59630 457 GLY B N 1
ATOM 8016 C CA . GLY B 1 436 ? 42.30072 -20.08331 102.54245 1.000 12.42703 457 GLY B CA 1
ATOM 8017 C C . GLY B 1 436 ? 41.39769 -18.87917 102.46669 1.000 11.81002 457 GLY B C 1
ATOM 8018 O O . GLY B 1 436 ? 41.62323 -17.85638 103.11494 1.000 12.32733 457 GLY B O 1
ATOM 8019 N N . ALA B 1 437 ? 40.32444 -19.03420 101.68778 1.000 12.29731 458 ALA B N 1
ATOM 8020 C CA . ALA B 1 437 ? 39.45289 -17.90001 101.39851 1.000 11.06796 458 ALA B CA 1
ATOM 8021 C C . ALA B 1 437 ? 38.15422 -18.42888 100.81493 1.000 12.03339 458 ALA B C 1
ATOM 8022 O O . ALA B 1 437 ? 38.18301 -19.35049 99.99163 1.000 12.79451 458 ALA B O 1
ATOM 8024 N N . THR B 1 438 ? 37.02766 -17.80408 101.17844 1.000 11.00255 459 THR B N 1
ATOM 8025 C CA . THR B 1 438 ? 35.75185 -18.22591 100.60675 1.000 11.12751 459 THR B CA 1
ATOM 8026 C C . THR B 1 438 ? 34.84440 -17.03646 100.36968 1.000 12.34293 459 THR B C 1
ATOM 8027 O O . THR B 1 438 ? 34.90499 -16.02389 101.06672 1.000 11.86067 459 THR B O 1
ATOM 8031 N N . TRP B 1 439 ? 33.98787 -17.19084 99.36199 1.000 10.73111 460 TRP B N 1
ATOM 8032 C CA . TRP B 1 439 ? 33.19421 -16.08051 98.83913 1.000 13.66451 460 TRP B CA 1
ATOM 8033 C C . TRP B 1 439 ? 31.83006 -16.58382 98.38757 1.000 12.44349 460 TRP B C 1
ATOM 8034 O O . TRP B 1 439 ? 31.73488 -17.63145 97.74868 1.000 13.37179 460 TRP B O 1
ATOM 8045 N N . ASN B 1 440 ? 30.79377 -15.83153 98.73543 1.000 12.41011 461 ASN B N 1
ATOM 8046 C CA . ASN B 1 440 ? 29.39255 -16.17733 98.49136 1.000 13.53672 461 ASN B CA 1
ATOM 8047 C C . ASN B 1 440 ? 28.91377 -15.68824 97.12544 1.000 13.53084 461 ASN B C 1
ATOM 8048 O O . ASN B 1 440 ? 29.34093 -14.65175 96.61779 1.000 14.15055 461 ASN B O 1
ATOM 8053 N N . PHE B 1 441 ? 27.94048 -16.40225 96.56801 1.000 13.60787 462 PHE B N 1
ATOM 8054 C CA . PHE B 1 441 ? 27.23953 -15.91218 95.39013 1.000 14.27153 462 PHE B CA 1
ATOM 8055 C C . PHE B 1 441 ? 25.82205 -16.46208 95.42202 1.000 14.02377 462 PHE B C 1
ATOM 8056 O O . PHE B 1 441 ? 25.53410 -17.41228 96.16089 1.000 14.79875 462 PHE B O 1
ATOM 8064 N N . PRO B 1 442 ? 24.89245 -15.84768 94.68865 1.000 15.48281 463 PRO B N 1
ATOM 8065 C CA . PRO B 1 442 ? 23.49810 -16.31506 94.73862 1.000 14.06951 463 PRO B CA 1
ATOM 8066 C C . PRO B 1 442 ? 23.38593 -17.78282 94.36378 1.000 18.31685 463 PRO B C 1
ATOM 8067 O O . PRO B 1 442 ? 24.06234 -18.25966 93.45360 1.000 15.49855 463 PRO B O 1
ATOM 8071 N N . ASN B 1 443 ? 22.50094 -18.48959 95.06878 1.000 15.75760 464 ASN B N 1
ATOM 8072 C CA . ASN B 1 443 ? 22.36005 -19.93262 94.90348 1.000 17.49104 464 ASN B CA 1
ATOM 8073 C C . ASN B 1 443 ? 21.98849 -20.29921 93.47360 1.000 16.51384 464 ASN B C 1
ATOM 8074 O O . ASN B 1 443 ? 21.13769 -19.66259 92.84791 1.000 17.88943 464 ASN B O 1
ATOM 8079 N N . GLY B 1 444 ? 22.58460 -21.37954 92.97791 1.000 17.51502 465 GLY B N 1
ATOM 8080 C CA . GLY B 1 444 ? 22.12572 -21.96580 91.73067 1.000 18.64567 465 GLY B CA 1
ATOM 8081 C C . GLY B 1 444 ? 22.35601 -23.45881 91.66661 1.000 18.33826 465 GLY B C 1
ATOM 8082 O O . GLY B 1 444 ? 23.41347 -23.95232 92.08105 1.000 17.20911 465 GLY B O 1
ATOM 8083 N N . THR B 1 445 ? 21.36514 -24.19971 91.16349 1.000 19.96624 466 THR B N 1
ATOM 8084 C CA . THR B 1 445 ? 21.60777 -25.60057 90.84462 1.000 24.87570 466 THR B CA 1
ATOM 8085 C C . THR B 1 445 ? 22.31827 -25.75084 89.51245 1.000 23.51677 466 THR B C 1
ATOM 8086 O O . THR B 1 445 ? 22.80484 -26.84384 89.20717 1.000 24.64785 466 THR B O 1
ATOM 8090 N N . THR B 1 446 ? 22.35065 -24.69255 88.70499 1.000 21.14450 467 THR B N 1
ATOM 8091 C CA . THR B 1 446 ? 23.22467 -24.58925 87.54386 1.000 23.96601 467 THR B CA 1
ATOM 8092 C C . THR B 1 446 ? 23.94244 -23.25067 87.62076 1.000 21.59366 467 THR B C 1
ATOM 8093 O O . THR B 1 446 ? 23.42041 -22.28565 88.18563 1.000 21.97937 467 THR B O 1
ATOM 8097 N N . GLY B 1 447 ? 25.14251 -23.18248 87.06445 1.000 20.29847 468 GLY B N 1
ATOM 8098 C CA . GLY B 1 447 ? 25.82393 -21.90350 87.10456 1.000 21.18333 468 GLY B CA 1
ATOM 8099 C C . GLY B 1 447 ? 27.19364 -21.98226 86.47603 1.000 21.21811 468 GLY B C 1
ATOM 8100 O O . GLY B 1 447 ? 27.65919 -23.04528 86.05508 1.000 20.94396 468 GLY B O 1
ATOM 8101 N N . LEU B 1 448 ? 27.83070 -20.81896 86.40768 1.000 20.97029 469 LEU B N 1
ATOM 8102 C CA . LEU B 1 448 ? 29.16541 -20.68239 85.84761 1.000 20.21060 469 LEU B CA 1
ATOM 8103 C C . LEU B 1 448 ? 29.94423 -19.76218 86.77039 1.000 18.53029 469 LEU B C 1
ATOM 8104 O O . LEU B 1 448 ? 29.56548 -18.59971 86.95538 1.000 19.26361 469 LEU B O 1
ATOM 8109 N N . VAL B 1 449 ? 31.02525 -20.27813 87.35525 1.000 18.39822 470 VAL B N 1
ATOM 8110 C CA . VAL B 1 449 ? 31.92163 -19.48721 88.19311 1.000 17.34496 470 VAL B CA 1
ATOM 8111 C C . VAL B 1 449 ? 33.29335 -19.46710 87.53222 1.000 17.71967 470 VAL B C 1
ATOM 8112 O O . VAL B 1 449 ? 33.77850 -20.50353 87.06490 1.000 19.86515 470 VAL B O 1
ATOM 8116 N N . LYS B 1 450 ? 33.90948 -18.29092 87.47388 1.000 17.42216 471 LYS B N 1
ATOM 8117 C CA . LYS B 1 450 ? 35.24063 -18.13135 86.90261 1.000 17.22711 471 LYS B CA 1
ATOM 8118 C C . LYS B 1 450 ? 36.13549 -17.44441 87.91845 1.000 16.38829 471 LYS B C 1
ATOM 8119 O O . LYS B 1 450 ? 35.71274 -16.50489 88.58962 1.000 17.94093 471 LYS B O 1
ATOM 8125 N N . PHE B 1 451 ? 37.37620 -17.89707 88.02230 1.000 16.58366 472 PHE B N 1
ATOM 8126 C CA . PHE B 1 451 ? 38.32575 -17.25312 88.91932 1.000 15.48949 472 PHE B CA 1
ATOM 8127 C C . PHE B 1 451 ? 39.69512 -17.21127 88.25428 1.000 17.07654 472 PHE B C 1
ATOM 8128 O O . PHE B 1 451 ? 40.01790 -18.04441 87.39979 1.000 18.12103 472 PHE B O 1
ATOM 8136 N N . ARG B 1 452 ? 40.49525 -16.22020 88.65066 1.000 16.51526 473 ARG B N 1
ATOM 8137 C CA . ARG B 1 452 ? 41.81337 -15.95530 88.08446 1.000 16.71757 473 ARG B CA 1
ATOM 8138 C C . ARG B 1 452 ? 42.86413 -16.14035 89.16893 1.000 15.01585 473 ARG B C 1
ATOM 8139 O O . ARG B 1 452 ? 42.75198 -15.56647 90.25331 1.000 16.93917 473 ARG B O 1
ATOM 8147 N N . PHE B 1 453 ? 43.89104 -16.93544 88.86810 1.000 16.31845 474 PHE B N 1
ATOM 8148 C CA . PHE B 1 453 ? 44.90025 -17.30895 89.85645 1.000 16.08795 474 PHE B CA 1
ATOM 8149 C C . PHE B 1 453 ? 46.27474 -17.37187 89.19417 1.000 18.49771 474 PHE B C 1
ATOM 8150 O O . PHE B 1 453 ? 46.40828 -17.42712 87.96770 1.000 18.43589 474 PHE B O 1
ATOM 8158 N N . ARG B 1 454 ? 47.30258 -17.39474 90.03272 1.000 16.74304 475 ARG B N 1
ATOM 8159 C CA . ARG B 1 454 ? 48.67421 -17.44301 89.54961 1.000 16.91699 475 ARG B CA 1
ATOM 8160 C C . ARG B 1 454 ? 49.55560 -18.07680 90.61678 1.000 18.44159 475 ARG B C 1
ATOM 8161 O O . ARG B 1 454 ? 49.38231 -17.82919 91.81063 1.000 17.37024 475 ARG B O 1
ATOM 8169 N N . VAL B 1 455 ? 50.52269 -18.87825 90.18030 1.000 18.12150 476 VAL B N 1
ATOM 8170 C CA . VAL B 1 455 ? 51.45771 -19.49862 91.11301 1.000 18.61717 476 VAL B CA 1
ATOM 8171 C C . VAL B 1 455 ? 52.45191 -18.44832 91.59616 1.000 15.93028 476 VAL B C 1
ATOM 8172 O O . VAL B 1 455 ? 53.01056 -17.69938 90.79074 1.000 19.09549 476 VAL B O 1
ATOM 8176 N N . VAL B 1 456 ? 52.64259 -18.36056 92.91674 1.000 16.85302 477 VAL B N 1
ATOM 8177 C CA . VAL B 1 456 ? 53.65258 -17.45116 93.46097 1.000 17.26301 477 VAL B CA 1
ATOM 8178 C C . VAL B 1 456 ? 55.04433 -17.95898 93.09826 1.000 19.93663 477 VAL B C 1
ATOM 8179 O O . VAL B 1 456 ? 55.32741 -19.16187 93.19485 1.000 19.11788 477 VAL B O 1
ATOM 8183 N N . ASP B 1 457 ? 55.92524 -17.03973 92.67519 1.000 18.87609 478 ASP B N 1
ATOM 8184 C CA . ASP B 1 457 ? 57.33443 -17.32353 92.38578 1.000 21.72204 478 ASP B CA 1
ATOM 8185 C C . ASP B 1 457 ? 58.08755 -17.46343 93.70018 1.000 28.42496 478 ASP B C 1
ATOM 8186 O O . ASP B 1 457 ? 58.67591 -16.50667 94.21059 1.000 33.10519 478 ASP B O 1
ATOM 8191 N N . GLY B 1 458 ? 58.10926 -18.67950 94.22655 1.000 24.56240 479 GLY B N 1
ATOM 8192 C CA . GLY B 1 458 ? 58.75458 -18.97287 95.49548 1.000 23.33219 479 GLY B CA 1
ATOM 8193 C C . GLY B 1 458 ? 58.80963 -20.47205 95.69924 1.000 27.77354 479 GLY B C 1
ATOM 8194 O O . GLY B 1 458 ? 58.22399 -21.24619 94.93685 1.000 29.70020 479 GLY B O 1
ATOM 8195 N N . GLU B 1 459 ? 59.51730 -20.87973 96.74955 1.000 23.08885 480 GLU B N 1
ATOM 8196 C CA . GLU B 1 459 ? 59.64216 -22.30390 97.03368 1.000 23.27235 480 GLU B CA 1
ATOM 8197 C C . GLU B 1 459 ? 58.29674 -22.91298 97.42273 1.000 22.76392 480 GLU B C 1
ATOM 8198 O O . GLU B 1 459 ? 57.50309 -22.31042 98.15633 1.000 20.77479 480 GLU B O 1
ATOM 8204 N N . GLN B 1 460 ? 58.04889 -24.12767 96.93748 1.000 19.44489 481 GLN B N 1
ATOM 8205 C CA . GLN B 1 460 ? 56.82338 -24.85501 97.22800 1.000 21.22614 481 GLN B CA 1
ATOM 8206 C C . GLN B 1 460 ? 57.14898 -26.21607 97.83444 1.000 19.02143 481 GLN B C 1
ATOM 8207 O O . GLN B 1 460 ? 58.24948 -26.75568 97.65868 1.000 24.72103 481 GLN B O 1
ATOM 8213 N N . ALA B 1 461 ? 56.16717 -26.76429 98.54778 1.000 20.99337 482 ALA B N 1
ATOM 8214 C CA . ALA B 1 461 ? 56.24468 -28.11389 99.08937 1.000 22.58124 482 ALA B CA 1
ATOM 8215 C C . ALA B 1 461 ? 55.66600 -29.11248 98.08899 1.000 20.00005 482 ALA B C 1
ATOM 8216 O O . ALA B 1 461 ? 54.99359 -28.74640 97.11749 1.000 21.75861 482 ALA B O 1
ATOM 8218 N N . ASP B 1 462 ? 55.94441 -30.39575 98.32445 1.000 20.03590 483 ASP B N 1
ATOM 8219 C CA . ASP B 1 462 ? 55.53565 -31.40837 97.35866 1.000 23.45287 483 ASP B CA 1
ATOM 8220 C C . ASP B 1 462 ? 54.02502 -31.47130 97.21931 1.000 22.93501 483 ASP B C 1
ATOM 8221 O O . ASP B 1 462 ? 53.51054 -31.83649 96.15622 1.000 23.68384 483 ASP B O 1
ATOM 8226 N N . ASP B 1 463 ? 53.29779 -31.12045 98.27475 1.000 19.23215 484 ASP B N 1
ATOM 8227 C CA . ASP B 1 463 ? 51.83996 -31.14609 98.24829 1.000 18.29352 484 ASP B CA 1
ATOM 8228 C C . ASP B 1 463 ? 51.21918 -29.75503 98.15943 1.000 18.97200 484 ASP B C 1
ATOM 8229 O O . ASP B 1 463 ? 50.02266 -29.60494 98.41060 1.000 18.60779 484 ASP B O 1
ATOM 8234 N N . SER B 1 464 ? 52.00025 -28.74423 97.77790 1.000 16.56094 485 SER B N 1
ATOM 8235 C CA . SER B 1 464 ? 51.48227 -27.37960 97.70061 1.000 15.79072 485 SER B CA 1
ATOM 8236 C C . SER B 1 464 ? 50.47402 -27.21182 96.56570 1.000 17.25461 485 SER B C 1
ATOM 8237 O O . SER B 1 464 ? 50.53230 -27.89299 95.53488 1.000 17.27194 485 SER B O 1
ATOM 8240 N N . GLY B 1 465 ? 49.56790 -26.26996 96.74526 1.000 15.71307 486 GLY B N 1
ATOM 8241 C CA . GLY B 1 465 ? 48.49313 -26.09353 95.78244 1.000 17.56521 486 GLY B CA 1
ATOM 8242 C C . GLY B 1 465 ? 47.24761 -25.52828 96.43780 1.000 15.91508 486 GLY B C 1
ATOM 8243 O O . GLY B 1 465 ? 47.29494 -24.92437 97.50577 1.000 14.71835 486 GLY B O 1
ATOM 8244 N N . LEU B 1 466 ? 46.11788 -25.72885 95.76476 1.000 15.78820 487 LEU B N 1
ATOM 8245 C CA . LEU B 1 466 ? 44.86981 -25.14091 96.21304 1.000 14.70917 487 LEU B CA 1
ATOM 8246 C C . LEU B 1 466 ? 43.76309 -26.14333 95.96657 1.000 14.14693 487 LEU B C 1
ATOM 8247 O O . LEU B 1 466 ? 43.58607 -26.59290 94.83041 1.000 17.67517 487 LEU B O 1
ATOM 8252 N N . GLN B 1 467 ? 42.99055 -26.44881 97.00761 1.000 14.79383 488 GLN B N 1
ATOM 8253 C CA . GLN B 1 467 ? 41.79218 -27.25330 96.85161 1.000 15.70541 488 GLN B CA 1
ATOM 8254 C C . GLN B 1 467 ? 40.62052 -26.30311 96.62452 1.000 14.57754 488 GLN B C 1
ATOM 8255 O O . GLN B 1 467 ? 40.35781 -25.42689 97.45260 1.000 14.46481 488 GLN B O 1
ATOM 8261 N N . VAL B 1 468 ? 39.91182 -26.48689 95.51066 1.000 15.09828 489 VAL B N 1
ATOM 8262 C CA . VAL B 1 468 ? 38.86469 -25.56674 95.07814 1.000 14.37468 489 VAL B CA 1
ATOM 8263 C C . VAL B 1 468 ? 37.54048 -26.30288 95.17425 1.000 15.36949 489 VAL B C 1
ATOM 8264 O O . VAL B 1 468 ? 37.37996 -27.37141 94.57491 1.000 15.52536 489 VAL B O 1
ATOM 8268 N N . SER B 1 469 ? 36.58153 -25.72479 95.90539 1.000 14.36175 490 SER B N 1
ATOM 8269 C CA . SER B 1 469 ? 35.31944 -26.40529 96.16635 1.000 13.84383 490 SER B CA 1
ATOM 8270 C C . SER B 1 469 ? 34.14409 -25.47118 95.94248 1.000 16.01160 490 SER B C 1
ATOM 8271 O O . SER B 1 469 ? 34.18767 -24.29645 96.31267 1.000 14.34124 490 SER B O 1
ATOM 8274 N N . LEU B 1 470 ? 33.07149 -26.01603 95.37864 1.000 13.66731 491 LEU B N 1
ATOM 8275 C CA . LEU B 1 470 ? 31.77318 -25.35345 95.38174 1.000 16.06557 491 LEU B CA 1
ATOM 8276 C C . LEU B 1 470 ? 30.96464 -25.96735 96.51026 1.000 13.93153 491 LEU B C 1
ATOM 8277 O O . LEU B 1 470 ? 30.84195 -27.19479 96.59269 1.000 14.56360 491 LEU B O 1
ATOM 8282 N N . THR B 1 471 ? 30.42166 -25.11733 97.38011 1.000 14.08302 492 THR B N 1
ATOM 8283 C CA . THR B 1 471 ? 29.71327 -25.59280 98.56285 1.000 14.00928 492 THR B CA 1
ATOM 8284 C C . THR B 1 471 ? 28.34463 -24.91877 98.67358 1.000 14.34037 492 THR B C 1
ATOM 8285 O O . THR B 1 471 ? 28.04118 -23.93982 97.97509 1.000 14.04542 492 THR B O 1
ATOM 8289 N N . ASP B 1 472 ? 27.51966 -25.45867 99.58341 1.000 13.36733 493 ASP B N 1
ATOM 8290 C CA . ASP B 1 472 ? 26.17835 -24.94490 99.83417 1.000 12.85705 493 ASP B CA 1
ATOM 8291 C C . ASP B 1 472 ? 26.05848 -24.24649 101.18435 1.000 13.90106 493 ASP B C 1
ATOM 8292 O O . ASP B 1 472 ? 24.95395 -23.89069 101.59355 1.000 13.96758 493 ASP B O 1
ATOM 8297 N N . ARG B 1 473 ? 27.17447 -24.02488 101.88240 1.000 13.69710 494 ARG B N 1
ATOM 8298 C CA . ARG B 1 473 ? 27.19644 -23.09409 103.01135 1.000 12.51692 494 ARG B CA 1
ATOM 8299 C C . ARG B 1 473 ? 28.63885 -22.63236 103.19385 1.000 11.77911 494 ARG B C 1
ATOM 8300 O O . ARG B 1 473 ? 29.55217 -23.09341 102.50304 1.000 12.73598 494 ARG B O 1
ATOM 8308 N N . LEU B 1 474 ? 28.82866 -21.69688 104.11627 1.000 10.49149 495 LEU B N 1
ATOM 8309 C CA . LEU B 1 474 ? 30.14122 -21.09680 104.34160 1.000 10.84168 495 LEU B CA 1
ATOM 8310 C C . LEU B 1 474 ? 30.98725 -22.01489 105.21349 1.000 11.70299 495 LEU B C 1
ATOM 8311 O O . LEU B 1 474 ? 30.68179 -22.21120 106.39057 1.000 12.16062 495 LEU B O 1
ATOM 8316 N N . PHE B 1 475 ? 32.06054 -22.54839 104.63895 1.000 11.11533 496 PHE B N 1
ATOM 8317 C CA . PHE B 1 475 ? 33.05488 -23.32696 105.37353 1.000 10.79025 496 PHE B CA 1
ATOM 8318 C C . PHE B 1 475 ? 34.22253 -22.41569 105.73905 1.000 11.64762 496 PHE B C 1
ATOM 8319 O O . PHE B 1 475 ? 34.62910 -21.55483 104.94383 1.000 11.73726 496 PHE B O 1
ATOM 8327 N N . ASN B 1 476 ? 34.75725 -22.58501 106.95570 1.000 11.55840 497 ASN B N 1
ATOM 8328 C CA . ASN B 1 476 ? 35.88381 -21.75374 107.36041 1.000 11.11869 497 ASN B CA 1
ATOM 8329 C C . ASN B 1 476 ? 37.03148 -21.84508 106.35642 1.000 10.50699 497 ASN B C 1
ATOM 8330 O O . ASN B 1 476 ? 37.29043 -22.89736 105.76249 1.000 11.15909 497 ASN B O 1
ATOM 8335 N N . ALA B 1 477 ? 37.72457 -20.70329 106.20731 1.000 11.44832 498 ALA B N 1
ATOM 8336 C CA . ALA B 1 477 ? 38.84396 -20.56043 105.28020 1.000 12.28955 498 ALA B CA 1
ATOM 8337 C C . ALA B 1 477 ? 39.94506 -21.56928 105.55674 1.000 12.08326 498 ALA B C 1
ATOM 8338 O O . ALA B 1 477 ? 40.63883 -22.01149 104.63072 1.000 13.30731 498 ALA B O 1
ATOM 8340 N N . CYS B 1 478 ? 40.09678 -21.96237 106.81687 1.000 12.05486 499 CYS B N 1
ATOM 8341 C CA . CYS B 1 478 ? 41.16378 -22.84877 107.25075 1.000 11.98766 499 CYS B CA 1
ATOM 8342 C C . CYS B 1 478 ? 40.69093 -24.29338 107.39971 1.000 13.13997 499 CYS B C 1
ATOM 8343 O O . CYS B 1 478 ? 41.41977 -25.11131 107.96279 1.000 14.16620 499 CYS B O 1
ATOM 8346 N N . ASP B 1 479 ? 39.48340 -24.62902 106.91993 1.000 12.68565 500 ASP B N 1
ATOM 8347 C CA . ASP B 1 479 ? 38.89758 -25.96651 107.08759 1.000 11.72918 500 ASP B CA 1
ATOM 8348 C C . ASP B 1 479 ? 39.27773 -26.84860 105.90149 1.000 13.37973 500 ASP B C 1
ATOM 8349 O O . ASP B 1 479 ? 38.68959 -26.75282 104.81458 1.000 13.42151 500 ASP B O 1
ATOM 8354 N N A SER B 1 480 ? 40.24712 -27.74084 106.11706 0.650 13.45746 501 SER B N 1
ATOM 8355 N N B SER B 1 480 ? 40.25464 -27.73207 106.10832 0.350 13.48986 501 SER B N 1
ATOM 8356 C CA A SER B 1 480 ? 40.74506 -28.61842 105.06102 0.650 12.76267 501 SER B CA 1
ATOM 8357 C CA B SER B 1 480 ? 40.73869 -28.60179 105.04144 0.350 12.83133 501 SER B CA 1
ATOM 8358 C C A SER B 1 480 ? 39.77281 -29.73034 104.70928 0.650 14.14580 501 SER B C 1
ATOM 8359 C C B SER B 1 480 ? 39.79132 -29.75235 104.72961 0.350 14.07291 501 SER B C 1
ATOM 8360 O O A SER B 1 480 ? 39.95823 -30.38546 103.67990 0.650 13.99601 501 SER B O 1
ATOM 8361 O O B SER B 1 480 ? 40.02825 -30.48022 103.76025 0.350 14.27930 501 SER B O 1
ATOM 8366 N N . THR B 1 481 ? 38.72725 -29.93270 105.51172 1.000 12.86241 502 THR B N 1
ATOM 8367 C CA . THR B 1 481 ? 37.75259 -30.97794 105.22827 1.000 14.25054 502 THR B CA 1
ATOM 8368 C C . THR B 1 481 ? 36.65488 -30.50999 104.28688 1.000 14.29903 502 THR B C 1
ATOM 8369 O O . THR B 1 481 ? 35.77773 -31.30782 103.93680 1.000 15.17952 502 THR B O 1
ATOM 8373 N N . THR B 1 482 ? 36.67224 -29.24135 103.87736 1.000 13.34855 503 THR B N 1
ATOM 8374 C CA . THR B 1 482 ? 35.58919 -28.71151 103.05090 1.000 14.04381 503 THR B CA 1
ATOM 8375 C C . THR B 1 482 ? 35.34151 -29.59282 101.83616 1.000 13.59653 503 THR B C 1
ATOM 8376 O O . THR B 1 482 ? 34.18583 -29.90068 101.50656 1.000 14.12310 503 THR B O 1
ATOM 8380 N N . LYS B 1 483 ? 36.41052 -30.05747 101.19998 1.000 13.77341 504 LYS B N 1
ATOM 8381 C CA . LYS B 1 483 ? 36.29571 -30.87844 100.00716 1.000 14.59149 504 LYS B CA 1
ATOM 8382 C C . LYS B 1 483 ? 35.42565 -32.10199 100.25076 1.000 15.48043 504 LYS B C 1
ATOM 8383 O O . LYS B 1 483 ? 34.75741 -32.57877 99.32247 1.000 17.05400 504 LYS B O 1
ATOM 8389 N N . ASP B 1 484 ? 35.40929 -32.63169 101.47803 1.000 14.36073 505 ASP B N 1
ATOM 8390 C CA . ASP B 1 484 ? 34.65923 -33.85095 101.77524 1.000 16.10822 505 ASP B CA 1
ATOM 8391 C C . ASP B 1 484 ? 33.14849 -33.62825 101.79592 1.000 16.72295 505 ASP B C 1
ATOM 8392 O O . ASP B 1 484 ? 32.37896 -34.59654 101.68404 1.000 18.02880 505 ASP B O 1
ATOM 8397 N N . TYR B 1 485 ? 32.72253 -32.37612 101.96669 1.000 14.94792 506 TYR B N 1
ATOM 8398 C CA . TYR B 1 485 ? 31.32933 -31.97283 101.99787 1.000 14.42578 506 TYR B CA 1
ATOM 8399 C C . TYR B 1 485 ? 30.91775 -31.21458 100.74265 1.000 15.93113 506 TYR B C 1
ATOM 8400 O O . TYR B 1 485 ? 29.73571 -30.89768 100.58015 1.000 16.00471 506 TYR B O 1
ATOM 8409 N N . ALA B 1 486 ? 31.85252 -30.92842 99.84455 1.000 15.53495 507 ALA B N 1
ATOM 8410 C CA . ALA B 1 486 ? 31.58641 -30.05112 98.71932 1.000 15.70092 507 ALA B CA 1
ATOM 8411 C C . ALA B 1 486 ? 30.66838 -30.69516 97.68687 1.000 17.46016 507 ALA B C 1
ATOM 8412 O O . ALA B 1 486 ? 30.63317 -31.91797 97.51890 1.000 18.19267 507 ALA B O 1
ATOM 8414 N N A LEU B 1 487 ? 29.90162 -29.85195 96.98820 0.649 15.76026 508 LEU B N 1
ATOM 8415 N N B LEU B 1 487 ? 29.93360 -29.83769 96.98306 0.351 15.79896 508 LEU B N 1
ATOM 8416 C CA A LEU B 1 487 ? 29.17374 -30.32925 95.81145 0.649 17.08348 508 LEU B CA 1
ATOM 8417 C CA B LEU B 1 487 ? 29.17145 -30.27787 95.82315 0.351 17.13352 508 LEU B CA 1
ATOM 8418 C C A LEU B 1 487 ? 30.14374 -30.77049 94.72606 0.649 17.77197 508 LEU B C 1
ATOM 8419 C C B LEU B 1 487 ? 30.11173 -30.73407 94.71421 0.351 17.76906 508 LEU B C 1
ATOM 8420 O O A LEU B 1 487 ? 29.98951 -31.84395 94.13630 0.649 19.08801 508 LEU B O 1
ATOM 8421 O O B LEU B 1 487 ? 29.91217 -31.79218 94.10790 0.351 19.05472 508 LEU B O 1
ATOM 8430 N N . PHE B 1 488 ? 31.14844 -29.94128 94.44466 1.000 16.94159 509 PHE B N 1
ATOM 8431 C CA . PHE B 1 488 ? 32.20016 -30.26115 93.49156 1.000 18.64969 509 PHE B CA 1
ATOM 8432 C C . PHE B 1 488 ? 33.50889 -29.78038 94.09429 1.000 16.38350 509 PHE B C 1
ATOM 8433 O O . PHE B 1 488 ? 33.54154 -28.76512 94.79139 1.000 15.84312 509 PHE B O 1
ATOM 8441 N N . THR B 1 489 ? 34.58823 -30.50867 93.81682 1.000 16.02326 510 THR B N 1
ATOM 8442 C CA . THR B 1 489 ? 35.88204 -30.11920 94.36757 1.000 16.23482 510 THR B CA 1
ATOM 8443 C C . THR B 1 489 ? 36.99381 -30.69742 93.50428 1.000 15.94536 510 THR B C 1
ATOM 8444 O O . THR B 1 489 ? 36.82420 -31.75083 92.89049 1.000 16.97537 510 THR B O 1
ATOM 8448 N N . PHE B 1 490 ? 38.13300 -29.99973 93.46925 1.000 16.58872 511 PHE B N 1
ATOM 8449 C CA . PHE B 1 490 ? 39.30188 -30.52629 92.77204 1.000 18.06716 511 PHE B CA 1
ATOM 8450 C C . PHE B 1 490 ? 40.54135 -29.77929 93.24305 1.000 16.48188 511 PHE B C 1
ATOM 8451 O O . PHE B 1 490 ? 40.45122 -28.64399 93.72460 1.000 15.96070 511 PHE B O 1
ATOM 8459 N N . PRO B 1 491 ? 41.71627 -30.37633 93.08623 1.000 17.03492 512 PRO B N 1
ATOM 8460 C CA . PRO B 1 491 ? 42.95122 -29.67223 93.45036 1.000 17.72984 512 PRO B CA 1
ATOM 8461 C C . PRO B 1 491 ? 43.71651 -29.08972 92.26714 1.000 19.46076 512 PRO B C 1
ATOM 8462 O O . PRO B 1 491 ? 43.79296 -29.68039 91.18037 1.000 19.52971 512 PRO B O 1
ATOM 8466 N N . ILE B 1 492 ? 44.30019 -27.91859 92.50998 1.000 18.09352 513 ILE B N 1
ATOM 8467 C CA . ILE B 1 492 ? 45.38645 -27.36640 91.71431 1.000 18.89899 513 ILE B CA 1
ATOM 8468 C C . ILE B 1 492 ? 46.65940 -27.79800 92.43181 1.000 18.62977 513 ILE B C 1
ATOM 8469 O O . ILE B 1 492 ? 46.85127 -27.47087 93.60603 1.000 17.77913 513 ILE B O 1
ATOM 8474 N N . ARG B 1 493 ? 47.50334 -28.57122 91.75889 1.000 19.16917 514 ARG B N 1
ATOM 8475 C CA . ARG B 1 493 ? 48.73480 -29.07186 92.34987 1.000 18.20046 514 ARG B CA 1
ATOM 8476 C C . ARG B 1 493 ? 49.92283 -28.33777 91.74455 1.000 21.72313 514 ARG B C 1
ATOM 8477 O O . ARG B 1 493 ? 49.95263 -28.08631 90.53539 1.000 23.85865 514 ARG B O 1
ATOM 8485 N N . LEU B 1 494 ? 50.89690 -27.97371 92.58732 1.000 19.01619 515 LEU B N 1
ATOM 8486 C CA . LEU B 1 494 ? 52.05666 -27.24333 92.08563 1.000 19.06888 515 LEU B CA 1
ATOM 8487 C C . LEU B 1 494 ? 53.24334 -28.13718 91.75007 1.000 23.38722 515 LEU B C 1
ATOM 8488 O O . LEU B 1 494 ? 54.13635 -27.70651 91.01096 1.000 24.99177 515 LEU B O 1
ATOM 8493 N N . LYS B 1 495 ? 53.26691 -29.36686 92.24773 1.000 21.78390 516 LYS B N 1
ATOM 8494 C CA . LYS B 1 495 ? 54.40969 -30.23613 92.02639 1.000 25.12339 516 LYS B CA 1
ATOM 8495 C C . LYS B 1 495 ? 53.91740 -31.58233 91.52464 1.000 31.23982 516 LYS B C 1
ATOM 8496 O O . LYS B 1 495 ? 52.78089 -31.97358 91.80443 1.000 27.25175 516 LYS B O 1
ATOM 8502 N N . PRO B 1 496 ? 54.74736 -32.31275 90.76749 1.000 30.37868 517 PRO B N 1
ATOM 8503 C CA . PRO B 1 496 ? 56.10817 -31.96512 90.34266 1.000 27.52101 517 PRO B CA 1
ATOM 8504 C C . PRO B 1 496 ? 56.16510 -30.74212 89.42964 1.000 31.00626 517 PRO B C 1
ATOM 8505 O O . PRO B 1 496 ? 57.17753 -30.04380 89.39889 1.000 31.97859 517 PRO B O 1
ATOM 8509 N N . ALA B 1 497 ? 55.09745 -30.51278 88.67568 1.000 27.97071 518 ALA B N 1
ATOM 8510 C CA . ALA B 1 497 ? 54.91106 -29.31382 87.87450 1.000 26.09439 518 ALA B CA 1
ATOM 8511 C C . ALA B 1 497 ? 53.45544 -28.91001 88.02886 1.000 22.45273 518 ALA B C 1
ATOM 8512 O O . ALA B 1 497 ? 52.61490 -29.75040 88.36173 1.000 23.84600 518 ALA B O 1
ATOM 8514 N N . PRO B 1 498 ? 53.12314 -27.63622 87.80664 1.000 25.01999 519 PRO B N 1
ATOM 8515 C CA . PRO B 1 498 ? 51.74919 -27.18379 88.07198 1.000 23.27929 519 PRO B CA 1
ATOM 8516 C C . PRO B 1 498 ? 50.74402 -27.85423 87.14197 1.000 23.05329 519 PRO B C 1
ATOM 8517 O O . PRO B 1 498 ? 50.92653 -27.90275 85.92173 1.000 23.40282 519 PRO B O 1
ATOM 8521 N N . HIS B 1 499 ? 49.66341 -28.35443 87.73407 1.000 21.53383 520 HIS B N 1
ATOM 8522 C CA . HIS B 1 499 ? 48.61443 -28.99218 86.95262 1.000 23.74357 520 HIS B CA 1
ATOM 8523 C C . HIS B 1 499 ? 47.32597 -29.02198 87.76109 1.000 21.25176 520 HIS B C 1
ATOM 8524 O O . HIS B 1 499 ? 47.34059 -29.00127 88.99737 1.000 20.99250 520 HIS B O 1
ATOM 8531 N N . LEU B 1 500 ? 46.21048 -29.05518 87.04528 1.000 21.17411 521 LEU B N 1
ATOM 8532 C CA . LEU B 1 500 ? 44.93883 -29.41832 87.64967 1.000 19.85733 521 LEU B CA 1
ATOM 8533 C C . LEU B 1 500 ? 44.81901 -30.93669 87.64554 1.000 20.08115 521 LEU B C 1
ATOM 8534 O O . LEU B 1 500 ? 45.35153 -31.61619 86.76464 1.000 23.30466 521 LEU B O 1
ATOM 8539 N N . LEU B 1 501 ? 44.12723 -31.47696 88.64128 1.000 19.78986 522 LEU B N 1
ATOM 8540 C CA . LEU B 1 501 ? 43.77004 -32.89144 88.63564 1.000 21.31193 522 LEU B CA 1
ATOM 8541 C C . LEU B 1 501 ? 42.25465 -32.95414 88.55300 1.000 22.07000 522 LEU B C 1
ATOM 8542 O O . LEU B 1 501 ? 41.55626 -32.51721 89.47668 1.000 21.06916 522 LEU B O 1
ATOM 8547 N N . LEU B 1 502 ? 41.74670 -33.46020 87.43563 1.000 22.23157 523 LEU B N 1
ATOM 8548 C CA . LEU B 1 502 ? 40.31294 -33.52211 87.18609 1.000 24.64730 523 LEU B CA 1
ATOM 8549 C C . LEU B 1 502 ? 39.96521 -34.99763 87.02542 1.000 24.99207 523 LEU B C 1
ATOM 8550 O O . LEU B 1 502 ? 40.04106 -35.55297 85.92576 1.000 27.47465 523 LEU B O 1
ATOM 8555 N N . GLY B 1 503 ? 39.57536 -35.62623 88.13113 1.000 28.97781 524 GLY B N 1
ATOM 8556 C CA . GLY B 1 503 ? 39.38170 -37.06177 88.13401 1.000 28.35514 524 GLY B CA 1
ATOM 8557 C C . GLY B 1 503 ? 40.73349 -37.73126 88.09069 1.000 28.60363 524 GLY B C 1
ATOM 8558 O O . GLY B 1 503 ? 41.52029 -37.60723 89.03622 1.000 34.31506 524 GLY B O 1
ATOM 8559 N N . MET B 1 504 ? 41.03222 -38.42336 86.99654 1.000 34.11479 525 MET B N 1
ATOM 8560 C CA . MET B 1 504 ? 42.37261 -38.94424 86.78826 1.000 29.29564 525 MET B CA 1
ATOM 8561 C C . MET B 1 504 ? 43.18242 -38.10147 85.81281 1.000 29.82155 525 MET B C 1
ATOM 8562 O O . MET B 1 504 ? 44.35983 -38.39408 85.59671 1.000 31.51847 525 MET B O 1
ATOM 8567 N N . LYS B 1 505 ? 42.59407 -37.06172 85.22930 1.000 28.61680 526 LYS B N 1
ATOM 8568 C CA . LYS B 1 505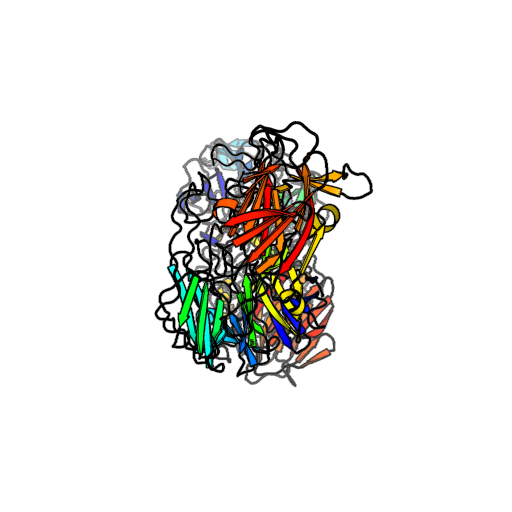 ? 43.25751 -36.29727 84.17893 1.000 28.19484 526 LYS B CA 1
ATOM 8569 C C . LYS B 1 505 ? 44.09479 -35.17037 84.78131 1.000 25.21497 526 LYS B C 1
ATOM 8570 O O . LYS B 1 505 ? 43.58524 -34.33745 85.53712 1.000 24.92324 526 LYS B O 1
ATOM 8576 N N . LYS B 1 506 ? 45.37969 -35.15249 84.44128 1.000 25.23281 527 LYS B N 1
ATOM 8577 C CA . LYS B 1 506 ? 46.26719 -34.05659 84.79601 1.000 26.00291 527 LYS B CA 1
ATOM 8578 C C . LYS B 1 506 ? 46.26468 -33.03907 83.66427 1.000 25.60522 527 LYS B C 1
ATOM 8579 O O . LYS B 1 506 ? 46.45669 -33.39928 82.50002 1.000 29.63651 527 LYS B O 1
ATOM 8585 N N . VAL B 1 507 ? 46.03576 -31.77786 83.99937 1.000 25.95129 528 VAL B N 1
ATOM 8586 C CA . VAL B 1 507 ? 45.98315 -30.70368 83.01901 1.000 26.01903 528 VAL B CA 1
ATOM 8587 C C . VAL B 1 507 ? 47.06506 -29.69172 83.36501 1.000 22.08986 528 VAL B C 1
ATOM 8588 O O . VAL B 1 507 ? 46.90360 -28.88573 84.27937 1.000 22.16694 528 VAL B O 1
ATOM 8592 N N . PRO B 1 508 ? 48.19020 -29.70065 82.65050 1.000 24.55864 529 PRO B N 1
ATOM 8593 C CA . PRO B 1 508 ? 49.27952 -28.77838 82.99863 1.000 24.49438 529 PRO B CA 1
ATOM 8594 C C . PRO B 1 508 ? 48.90379 -27.32988 82.72719 1.000 28.21664 529 PRO B C 1
ATOM 8595 O O . PRO B 1 508 ? 48.06265 -27.02255 81.88025 1.000 25.90421 529 PRO B O 1
ATOM 8599 N N . PHE B 1 509 ? 49.54000 -26.42920 83.47202 1.000 25.33111 530 PHE B N 1
ATOM 8600 C CA . PHE B 1 509 ? 49.44400 -25.00167 83.19262 1.000 24.01329 530 PHE B CA 1
ATOM 8601 C C . PHE B 1 509 ? 50.76257 -24.33668 83.57736 1.000 25.94121 530 PHE B C 1
ATOM 8602 O O . PHE B 1 509 ? 51.56153 -24.89029 84.33603 1.000 25.05047 530 PHE B O 1
ATOM 8610 N N . THR B 1 510 ? 50.97506 -23.13035 83.05875 1.000 23.27720 531 THR B N 1
ATOM 8611 C CA . THR B 1 510 ? 52.29293 -22.52900 83.24896 1.000 24.60434 531 THR B CA 1
ATOM 8612 C C . THR B 1 510 ? 52.38529 -21.78040 84.58168 1.000 22.53385 531 THR B C 1
ATOM 8613 O O . THR B 1 510 ? 51.41233 -21.14783 85.01872 1.000 22.81674 531 THR B O 1
ATOM 8617 N N . PRO B 1 511 ? 53.55808 -21.82596 85.21355 1.000 24.13951 532 PRO B N 1
ATOM 8618 C CA . PRO B 1 511 ? 53.84914 -20.89247 86.30526 1.000 25.38036 532 PRO B CA 1
ATOM 8619 C C . PRO B 1 511 ? 54.08381 -19.49189 85.75120 1.000 24.98345 532 PRO B C 1
ATOM 8620 O O . PRO B 1 511 ? 54.16697 -19.26793 84.54473 1.000 27.75602 532 PRO B O 1
ATOM 8624 N N . GLY B 1 512 ? 54.16878 -18.52261 86.65771 1.000 29.61229 533 GLY B N 1
ATOM 8625 C CA . GLY B 1 512 ? 54.56616 -17.19609 86.21946 1.000 27.65686 533 GLY B CA 1
ATOM 8626 C C . GLY B 1 512 ? 53.59413 -16.48743 85.29828 1.000 29.23064 533 GLY B C 1
ATOM 8627 O O . GLY B 1 512 ? 54.00426 -15.60078 84.55257 1.000 29.94792 533 GLY B O 1
ATOM 8628 N N . ALA B 1 513 ? 52.31208 -16.84743 85.33012 1.000 28.95322 534 ALA B N 1
ATOM 8629 C CA . ALA B 1 513 ? 51.31138 -16.18159 84.50587 1.000 26.93958 534 ALA B CA 1
ATOM 8630 C C . ALA B 1 513 ? 49.95202 -16.35128 85.16191 1.000 22.89145 534 ALA B C 1
ATOM 8631 O O . ALA B 1 513 ? 49.71884 -17.31748 85.88866 1.000 22.75498 534 ALA B O 1
ATOM 8633 N N . TRP B 1 514 ? 49.06656 -15.39186 84.90625 1.000 19.78018 535 TRP B N 1
ATOM 8634 C CA . TRP B 1 514 ? 47.68597 -15.49301 85.35267 1.000 20.91470 535 TRP B CA 1
ATOM 8635 C C . TRP B 1 514 ? 46.91650 -16.47830 84.48087 1.000 20.45214 535 TRP B C 1
ATOM 8636 O O . TRP B 1 514 ? 47.09263 -16.52210 83.25863 1.000 22.76518 535 TRP B O 1
ATOM 8647 N N . HIS B 1 515 ? 46.04704 -17.25670 85.11957 1.000 20.48333 536 HIS B N 1
ATOM 8648 C CA . HIS B 1 515 ? 45.17733 -18.19612 84.42616 1.000 21.44084 536 HIS B CA 1
ATOM 8649 C C . HIS B 1 515 ? 43.76015 -18.05594 84.95162 1.000 19.40789 536 HIS B C 1
ATOM 8650 O O . HIS B 1 515 ? 43.54010 -17.67273 86.10190 1.000 19.53737 536 HIS B O 1
ATOM 8657 N N . GLU B 1 516 ? 42.80003 -18.38838 84.10564 1.000 19.68776 537 GLU B N 1
ATOM 8658 C CA . GLU B 1 516 ? 41.39331 -18.37965 84.47910 1.000 17.61111 537 GLU B CA 1
ATOM 8659 C C . GLU B 1 516 ? 40.86145 -19.79972 84.43046 1.000 18.97950 537 GLU B C 1
ATOM 8660 O O . GLU B 1 516 ? 41.06813 -20.51272 83.44380 1.000 24.29661 537 GLU B O 1
ATOM 8666 N N . ILE B 1 517 ? 40.18131 -20.20992 85.49169 1.000 17.70122 538 ILE B N 1
ATOM 8667 C CA . ILE B 1 517 ? 39.45907 -21.46946 85.50332 1.000 19.50834 538 ILE B CA 1
ATOM 8668 C C . ILE B 1 517 ? 37.97514 -21.15977 85.54258 1.000 17.63296 538 ILE B C 1
ATOM 8669 O O . ILE B 1 517 ? 37.53722 -20.29415 86.31332 1.000 19.27349 538 ILE B O 1
ATOM 8674 N N . SER B 1 518 ? 37.20886 -21.88437 84.73369 1.000 19.68360 539 SER B N 1
ATOM 8675 C CA . SER B 1 518 ? 35.75536 -21.81359 84.71695 1.000 21.55566 539 SER B CA 1
ATOM 8676 C C . SER B 1 518 ? 35.19801 -23.13455 85.21593 1.000 21.08838 539 SER B C 1
ATOM 8677 O O . SER B 1 518 ? 35.69346 -24.20749 84.85003 1.000 21.31690 539 SER B O 1
ATOM 8680 N N . LEU B 1 519 ? 34.14876 -23.04549 86.02519 1.000 20.07420 540 LEU B N 1
ATOM 8681 C CA . LEU B 1 519 ? 33.40500 -24.20766 86.49556 1.000 20.48067 540 LEU B CA 1
ATOM 8682 C C . LEU B 1 519 ? 31.95558 -24.00629 86.07192 1.000 20.03477 540 LEU B C 1
ATOM 8683 O O . LEU B 1 519 ? 31.28184 -23.09904 86.57261 1.000 20.53327 540 LEU B O 1
ATOM 8688 N N . LEU B 1 520 ? 31.47494 -24.83369 85.14406 1.000 20.50601 541 LEU B N 1
ATOM 8689 C CA . LEU B 1 520 ? 30.10445 -24.75795 84.65304 1.000 22.28338 541 LEU B CA 1
ATOM 8690 C C . LEU B 1 520 ? 29.39712 -26.00199 85.16858 1.000 24.81535 541 LEU B C 1
ATOM 8691 O O . LEU B 1 520 ? 29.67253 -27.11082 84.69760 1.000 23.73176 541 LEU B O 1
ATOM 8696 N N . TRP B 1 521 ? 28.52598 -25.83501 86.16402 1.000 20.63190 542 TRP B N 1
ATOM 8697 C CA . TRP B 1 521 ? 27.85355 -26.97810 86.77111 1.000 22.81770 542 TRP B CA 1
ATOM 8698 C C . TRP B 1 521 ? 26.38238 -27.06543 86.38391 1.000 24.24190 542 TRP B C 1
ATOM 8699 O O . TRP B 1 521 ? 25.69636 -26.04993 86.21783 1.000 24.32321 542 TRP B O 1
ATOM 8710 N N . GLN B 1 522 ? 25.91432 -28.29852 86.23200 1.000 24.55723 543 GLN B N 1
ATOM 8711 C CA . GLN B 1 522 ? 24.51862 -28.59415 85.94309 1.000 29.23259 543 GLN B CA 1
ATOM 8712 C C . GLN B 1 522 ? 24.25775 -29.98926 86.47386 1.000 34.55033 543 GLN B C 1
ATOM 8713 O O . GLN B 1 522 ? 24.99439 -30.92182 86.13806 1.000 32.09159 543 GLN B O 1
ATOM 8719 N N . GLY B 1 523 ? 23.22568 -30.12404 87.29449 1.000 41.13612 544 GLY B N 1
ATOM 8720 C CA . GLY B 1 523 ? 22.89775 -31.42283 87.85536 1.000 39.89024 544 GLY B CA 1
ATOM 8721 C C . GLY B 1 523 ? 24.07449 -31.99819 88.61870 1.000 36.14206 544 GLY B C 1
ATOM 8722 O O . GLY B 1 523 ? 24.58038 -31.40395 89.58192 1.000 41.18873 544 GLY B O 1
ATOM 8723 N N . GLY B 1 524 ? 24.53688 -33.16416 88.17964 1.000 31.36310 545 GLY B N 1
ATOM 8724 C CA . GLY B 1 524 ? 25.58097 -33.86461 88.89918 1.000 31.25348 545 GLY B CA 1
ATOM 8725 C C . GLY B 1 524 ? 26.94718 -33.82922 88.24427 1.000 25.22801 545 GLY B C 1
ATOM 8726 O O . GLY B 1 524 ? 27.78139 -34.69741 88.51614 1.000 30.45538 545 GLY B O 1
ATOM 8727 N N . GLN B 1 525 ? 27.19531 -32.84909 87.37551 1.000 26.43271 546 GLN B N 1
ATOM 8728 C CA . GLN B 1 525 ? 28.48286 -32.74348 86.70324 1.000 29.90419 546 GLN B CA 1
ATOM 8729 C C . GLN B 1 525 ? 28.88599 -31.28139 86.57928 1.000 28.36094 546 GLN B C 1
ATOM 8730 O O . GLN B 1 525 ? 28.03935 -30.38726 86.49648 1.000 27.41032 546 GLN B O 1
ATOM 8736 N N . ALA B 1 526 ? 30.19393 -31.04658 86.58157 1.000 24.63818 547 ALA B N 1
ATOM 8737 C CA . ALA B 1 526 ? 30.75493 -29.72773 86.33827 1.000 25.24755 547 ALA B CA 1
ATOM 8738 C C . ALA B 1 526 ? 31.80572 -29.84489 85.24958 1.000 27.75884 547 ALA B C 1
ATOM 8739 O O . ALA B 1 526 ? 32.69409 -30.70163 85.33157 1.000 31.70800 547 ALA B O 1
ATOM 8741 N N . VAL B 1 527 ? 31.70686 -28.99307 84.23648 1.000 22.42693 548 VAL B N 1
ATOM 8742 C CA . VAL B 1 527 ? 32.73917 -28.89446 83.20982 1.000 25.43913 548 VAL B CA 1
ATOM 8743 C C . VAL B 1 527 ? 33.74843 -27.82929 83.62106 1.000 24.27472 548 VAL B C 1
ATOM 8744 O O . VAL B 1 527 ? 33.37729 -26.68959 83.93638 1.000 23.17451 548 VAL B O 1
ATOM 8748 N N . VAL B 1 528 ? 35.02943 -28.19420 83.61345 1.000 22.77716 549 VAL B N 1
ATOM 8749 C CA . VAL B 1 528 ? 36.11294 -27.31392 84.03423 1.000 20.46583 549 VAL B CA 1
ATOM 8750 C C . VAL B 1 528 ? 36.86687 -26.85951 82.79446 1.000 23.91602 549 VAL B C 1
ATOM 8751 O O . VAL B 1 528 ? 37.27320 -27.68533 81.96532 1.000 24.33855 549 VAL B O 1
ATOM 8755 N N . SER B 1 529 ? 37.05161 -25.54951 82.66156 1.000 22.44392 550 SER B N 1
ATOM 8756 C CA . SER B 1 529 ? 37.82571 -24.99140 81.56276 1.000 23.42405 550 SER B CA 1
ATOM 8757 C C . SER B 1 529 ? 39.02058 -24.23145 82.11545 1.000 21.18514 550 SER B C 1
ATOM 8758 O O . SER B 1 529 ? 38.96993 -23.67163 83.21527 1.000 21.19165 550 SER B O 1
ATOM 8761 N N . LEU B 1 530 ? 40.09648 -24.22112 81.33844 1.000 22.74718 551 LEU B N 1
ATOM 8762 C CA . LEU B 1 530 ? 41.31369 -23.49838 81.67648 1.000 20.85110 551 LEU B CA 1
ATOM 8763 C C . LEU B 1 530 ? 41.62013 -22.53446 80.53747 1.000 21.22818 551 LEU B C 1
ATOM 8764 O O . LEU B 1 530 ? 41.77549 -22.95108 79.38461 1.000 23.38801 551 LEU B O 1
ATOM 8769 N N . ASP B 1 531 ? 41.68456 -21.24715 80.85869 1.000 23.29948 552 ASP B N 1
ATOM 8770 C CA . ASP B 1 531 ? 41.94879 -20.21540 79.86169 1.000 23.04371 552 ASP B CA 1
ATOM 8771 C C . ASP B 1 531 ? 41.03288 -20.35410 78.64426 1.000 28.34833 552 ASP B C 1
ATOM 8772 O O . ASP B 1 531 ? 41.44763 -20.16944 77.49883 1.000 30.38524 552 ASP B O 1
ATOM 8777 N N . GLY B 1 532 ? 39.77014 -20.68563 78.90379 1.000 26.95796 553 GLY B N 1
ATOM 8778 C CA . GLY B 1 532 ? 38.74786 -20.75622 77.87941 1.000 29.51669 553 GLY B CA 1
ATOM 8779 C C . GLY B 1 532 ? 38.68313 -22.05300 77.10527 1.000 30.86893 553 GLY B C 1
ATOM 8780 O O . GLY B 1 532 ? 37.84541 -22.16908 76.20106 1.000 35.18306 553 GLY B O 1
ATOM 8781 N N . LYS B 1 533 ? 39.52999 -23.02880 77.41696 1.000 29.90640 554 LYS B N 1
ATOM 8782 C CA . LYS B 1 533 ? 39.53095 -24.31308 76.73235 1.000 29.57782 554 LYS B CA 1
ATOM 8783 C C . LYS B 1 533 ? 39.06258 -25.38536 77.71052 1.000 27.61543 554 LYS B C 1
ATOM 8784 O O . LYS B 1 533 ? 39.55737 -25.45925 78.83909 1.000 25.95453 554 LYS B O 1
ATOM 8790 N N . LYS B 1 534 ? 38.09076 -26.19596 77.29485 1.000 26.56178 555 LYS B N 1
ATOM 8791 C CA . LYS B 1 534 ? 37.62046 -27.27097 78.15897 1.000 27.86370 555 LYS B CA 1
ATOM 8792 C C . LYS B 1 534 ? 38.78994 -28.15438 78.57713 1.000 23.92269 555 LYS B C 1
ATOM 8793 O O . LYS B 1 534 ? 39.57742 -28.60376 77.73656 1.000 29.10078 555 LYS B O 1
ATOM 8799 N N . ALA B 1 535 ? 38.88879 -28.41320 79.87797 1.000 24.81958 556 ALA B N 1
ATOM 8800 C CA . ALA B 1 535 ? 39.97905 -29.18010 80.46348 1.000 26.09209 556 ALA B CA 1
ATOM 8801 C C . ALA B 1 535 ? 39.55252 -30.53793 80.99033 1.000 28.48944 556 ALA B C 1
ATOM 8802 O O . ALA B 1 535 ? 40.34961 -31.47995 80.96063 1.000 29.10975 556 ALA B O 1
ATOM 8804 N N . GLY B 1 536 ? 38.32415 -30.66152 81.47403 1.000 26.05676 557 GLY B N 1
ATOM 8805 C CA . GLY B 1 536 ? 37.88025 -31.91206 82.04326 1.000 24.94750 557 GLY B CA 1
ATOM 8806 C C . GLY B 1 536 ? 36.52403 -31.73487 82.69236 1.000 24.57589 557 GLY B C 1
ATOM 8807 O O . GLY B 1 536 ? 35.88839 -30.68607 82.57151 1.000 27.69002 557 GLY B O 1
ATOM 8808 N N . THR B 1 537 ? 36.09592 -32.78487 83.38123 1.000 27.88150 558 THR B N 1
ATOM 8809 C CA . THR B 1 537 ? 34.81286 -32.79807 84.05686 1.000 27.90149 558 THR B CA 1
ATOM 8810 C C . THR B 1 537 ? 35.01144 -33.26081 85.49167 1.000 32.11552 558 THR B C 1
ATOM 8811 O O . THR B 1 537 ? 36.02989 -33.87408 85.83639 1.000 30.99745 558 THR B O 1
ATOM 8815 N N . LEU B 1 538 ? 34.03060 -32.93506 86.33492 1.000 24.76747 559 LEU B N 1
ATOM 8816 C CA . LEU B 1 538 ? 33.99636 -33.40540 87.70897 1.000 24.84923 559 LEU B CA 1
ATOM 8817 C C . LEU B 1 538 ? 32.62698 -33.99398 87.98719 1.000 24.39264 559 LEU B C 1
ATOM 8818 O O . LEU B 1 538 ? 31.60508 -33.40730 87.61381 1.000 28.65748 559 LEU B O 1
ATOM 8823 N N . LYS B 1 539 ? 32.60031 -35.15212 88.63715 1.000 26.81608 560 LYS B N 1
ATOM 8824 C CA . LYS B 1 539 ? 31.33856 -35.68842 89.12651 1.000 27.76462 560 LYS B CA 1
ATOM 8825 C C . LYS B 1 539 ? 31.01178 -35.06326 90.47257 1.000 26.45834 560 LYS B C 1
ATOM 8826 O O . LYS B 1 539 ? 31.89824 -34.79720 91.28367 1.000 24.96942 560 LYS B O 1
ATOM 8832 N N . MET B 1 540 ? 29.73113 -34.80227 90.69662 1.000 23.44188 561 MET B N 1
ATOM 8833 C CA . MET B 1 540 ? 29.27703 -34.27191 91.97308 1.000 23.19071 561 MET B CA 1
ATOM 8834 C C . MET B 1 540 ? 29.73917 -35.15885 93.12036 1.000 23.14895 561 MET B C 1
ATOM 8835 O O . MET B 1 540 ? 29.48372 -36.36491 93.13021 1.000 27.23727 561 MET B O 1
ATOM 8840 N N . ALA B 1 541 ? 30.37759 -34.54471 94.11866 1.000 20.96499 562 ALA B N 1
ATOM 8841 C CA . ALA B 1 541 ? 30.83840 -35.29658 95.27973 1.000 22.70347 562 ALA B CA 1
ATOM 8842 C C . ALA B 1 541 ? 29.74315 -35.47879 96.32061 1.000 21.02585 562 ALA B C 1
ATOM 8843 O O . ALA B 1 541 ? 29.71393 -36.50365 97.01031 1.000 23.28242 562 ALA B O 1
ATOM 8845 N N . ASN B 1 542 ? 28.86571 -34.48732 96.47374 1.000 20.58071 563 ASN B N 1
ATOM 8846 C CA . ASN B 1 542 ? 27.76810 -34.55106 97.42753 1.000 21.15868 563 ASN B CA 1
ATOM 8847 C C . ASN B 1 542 ? 26.58858 -33.83224 96.80449 1.000 20.19285 563 ASN B C 1
ATOM 8848 O O . ASN B 1 542 ? 26.75642 -32.76479 96.20334 1.000 20.99626 563 ASN B O 1
ATOM 8853 N N . LYS B 1 543 ? 25.40251 -34.40582 96.97378 1.000 21.30415 564 LYS B N 1
ATOM 8854 C CA . LYS B 1 543 ? 24.18413 -33.72418 96.56923 1.000 20.16400 564 LYS B CA 1
ATOM 8855 C C . LYS B 1 543 ? 23.88367 -32.56816 97.51710 1.000 21.05306 564 LYS B C 1
ATOM 8856 O O . LYS B 1 543 ? 24.38381 -32.49882 98.64617 1.000 20.83765 564 LYS B O 1
ATOM 8862 N N . SER B 1 544 ? 23.06662 -31.63051 97.03632 1.000 19.93267 565 SER B N 1
ATOM 8863 C CA . SER B 1 544 ? 22.61920 -30.51136 97.85018 1.000 18.00591 565 SER B CA 1
ATOM 8864 C C . SER B 1 544 ? 21.11334 -30.37160 97.71017 1.000 18.82257 565 SER B C 1
ATOM 8865 O O . SER B 1 544 ? 20.57821 -30.55201 96.61166 1.000 20.35647 565 SER B O 1
ATOM 8868 N N . PRO B 1 545 ? 20.41080 -30.01423 98.78627 1.000 17.66690 566 PRO B N 1
ATOM 8869 C CA . PRO B 1 545 ? 18.98543 -29.68941 98.62847 1.000 18.37235 566 PRO B CA 1
ATOM 8870 C C . PRO B 1 545 ? 18.77494 -28.36588 97.92525 1.000 19.05850 566 PRO B C 1
ATOM 8871 O O . PRO B 1 545 ? 17.66207 -28.10140 97.45120 1.000 18.96063 566 PRO B O 1
ATOM 8875 N N . ASN B 1 546 ? 19.80141 -27.51816 97.84993 1.000 16.93084 567 ASN B N 1
ATOM 8876 C CA . ASN B 1 546 ? 19.63839 -26.14994 97.38102 1.000 17.84719 567 ASN B CA 1
ATOM 8877 C C . ASN B 1 546 ? 20.42229 -25.84112 96.11969 1.000 16.56397 567 ASN B C 1
ATOM 8878 O O . ASN B 1 546 ? 19.85865 -25.27835 95.17757 1.000 19.18560 567 ASN B O 1
ATOM 8883 N N . GLY B 1 547 ? 21.70855 -26.15239 96.09011 1.000 17.21958 568 GLY B N 1
ATOM 8884 C CA . GLY B 1 547 ? 22.60605 -25.80651 95.01084 1.000 18.06051 568 GLY B CA 1
ATOM 8885 C C . GLY B 1 547 ? 23.84192 -25.15531 95.57917 1.000 17.12833 568 GLY B C 1
ATOM 8886 O O . GLY B 1 547 ? 24.07319 -25.15536 96.79167 1.000 16.39146 568 GLY B O 1
ATOM 8887 N N . ALA B 1 548 ? 24.66778 -24.60331 94.69474 1.000 15.92378 569 ALA B N 1
ATOM 8888 C CA . ALA B 1 548 ? 25.92716 -23.99821 95.10547 1.000 15.25061 569 ALA B CA 1
ATOM 8889 C C . ALA B 1 548 ? 25.73112 -22.51458 95.38259 1.000 14.80869 569 ALA B C 1
ATOM 8890 O O . ALA B 1 548 ? 25.06781 -21.80531 94.62087 1.000 15.81261 569 ALA B O 1
ATOM 8892 N N . SER B 1 549 ? 26.35247 -22.04338 96.47540 1.000 13.59950 570 SER B N 1
ATOM 8893 C CA . SER B 1 549 ? 26.33180 -20.62283 96.79184 1.000 13.73028 570 SER B CA 1
ATOM 8894 C C . SER B 1 549 ? 27.65299 -20.14638 97.37346 1.000 13.86327 570 SER B C 1
ATOM 8895 O O . SER B 1 549 ? 27.73791 -18.99565 97.82197 1.000 13.51737 570 SER B O 1
ATOM 8898 N N . TYR B 1 550 ? 28.68819 -20.98266 97.37365 1.000 12.23810 571 TYR B N 1
ATOM 8899 C CA . TYR B 1 550 ? 30.01020 -20.56344 97.81265 1.000 12.58608 571 TYR B CA 1
ATOM 8900 C C . TYR B 1 550 ? 31.05215 -21.21371 96.92690 1.000 12.94395 571 TYR B C 1
ATOM 8901 O O . TYR B 1 550 ? 30.89502 -22.35064 96.48505 1.000 13.12880 571 TYR B O 1
ATOM 8910 N N . ILE B 1 551 ? 32.15896 -20.49703 96.73400 1.000 13.35115 572 ILE B N 1
ATOM 8911 C CA . ILE B 1 551 ? 33.39712 -21.10611 96.27967 1.000 13.25392 572 ILE B CA 1
ATOM 8912 C C . ILE B 1 551 ? 34.42003 -20.94913 97.39158 1.000 13.76622 572 ILE B C 1
ATOM 8913 O O . ILE B 1 551 ? 34.49954 -19.89871 98.04036 1.000 12.70768 572 ILE B O 1
ATOM 8918 N N . HIS B 1 552 ? 35.15295 -22.03100 97.64113 1.000 12.71447 573 HIS B N 1
ATOM 8919 C CA . HIS B 1 552 ? 36.07521 -22.14479 98.76264 1.000 13.91074 573 HIS B CA 1
ATOM 8920 C C . HIS B 1 552 ? 37.42967 -22.55105 98.21024 1.000 13.23409 573 HIS B C 1
ATOM 8921 O O . HIS B 1 552 ? 37.51703 -23.49617 97.41725 1.000 13.47438 573 HIS B O 1
ATOM 8928 N N . PHE B 1 553 ? 38.47057 -21.80585 98.59397 1.000 12.85157 574 PHE B N 1
ATOM 8929 C CA . PHE B 1 553 ? 39.83998 -22.05953 98.15762 1.000 11.83229 574 PHE B CA 1
ATOM 8930 C C . PHE B 1 553 ? 40.68827 -22.28445 99.39661 1.000 13.85146 574 PHE B C 1
ATOM 8931 O O . PHE B 1 553 ? 40.73405 -21.41842 100.27075 1.000 14.28181 574 PHE B O 1
ATOM 8939 N N . ILE B 1 554 ? 41.39277 -23.40850 99.47866 1.000 12.84739 575 ILE B N 1
ATOM 8940 C CA . ILE B 1 554 ? 42.27914 -23.59565 100.62574 1.000 13.96890 575 ILE B CA 1
ATOM 8941 C C . ILE B 1 554 ? 43.60275 -24.17839 100.17399 1.000 13.05147 575 ILE B C 1
ATOM 8942 O O . ILE B 1 554 ? 43.64663 -25.09817 99.35714 1.000 13.05343 575 ILE B O 1
ATOM 8947 N N . SER B 1 555 ? 44.68157 -23.65239 100.73323 1.000 12.93091 576 SER B N 1
ATOM 8948 C CA . SER B 1 555 ? 46.00312 -24.17886 100.44247 1.000 12.60487 576 SER B CA 1
ATOM 8949 C C . SER B 1 555 ? 46.09017 -25.64525 100.85791 1.000 14.35545 576 SER B C 1
ATOM 8950 O O . SER B 1 555 ? 45.40447 -26.10206 101.77969 1.000 15.05565 576 SER B O 1
ATOM 8953 N N . THR B 1 556 ? 46.97197 -26.39959 100.18181 1.000 13.99001 577 THR B N 1
ATOM 8954 C CA . THR B 1 556 ? 47.14248 -27.81331 100.47045 1.000 14.80102 577 THR B CA 1
ATOM 8955 C C . THR B 1 556 ? 48.52695 -28.18150 100.97538 1.000 15.34411 577 THR B C 1
ATOM 8956 O O . THR B 1 556 ? 48.71600 -29.31908 101.40525 1.000 16.71242 577 THR B O 1
ATOM 8960 N N . GLY B 1 557 ? 49.48554 -27.25831 100.95984 1.000 15.16491 578 GLY B N 1
ATOM 8961 C CA . GLY B 1 557 ? 50.82458 -27.59883 101.42164 1.000 16.19110 578 GLY B CA 1
ATOM 8962 C C . GLY B 1 557 ? 50.84017 -28.00534 102.88554 1.000 15.79832 578 GLY B C 1
ATOM 8963 O O . GLY B 1 557 ? 50.08172 -27.47695 103.70014 1.000 16.16379 578 GLY B O 1
ATOM 8964 N N . SER B 1 558 ? 51.70853 -28.95554 103.23652 1.000 17.56825 579 SER B N 1
ATOM 8965 C CA . SER B 1 558 ? 51.78881 -29.37103 104.62878 1.000 17.82151 579 SER B CA 1
ATOM 8966 C C . SER B 1 558 ? 53.04723 -28.85629 105.31165 1.000 19.92958 579 SER B C 1
ATOM 8967 O O . SER B 1 558 ? 53.28562 -29.17394 106.48770 1.000 21.19008 579 SER B O 1
ATOM 8970 N N . GLN B 1 559 ? 53.84766 -28.06948 104.61162 1.000 18.63226 580 GLN B N 1
ATOM 8971 C CA . GLN B 1 559 ? 54.95646 -27.32891 105.18561 1.000 17.24548 580 GLN B CA 1
ATOM 8972 C C . GLN B 1 559 ? 54.94531 -25.95022 104.54520 1.000 17.00200 580 GLN B C 1
ATOM 8973 O O . GLN B 1 559 ? 54.37672 -25.76720 103.46221 1.000 17.90787 580 GLN B O 1
ATOM 8979 N N . PRO B 1 560 ? 55.54507 -24.95727 105.19565 1.000 17.74022 581 PRO B N 1
ATOM 8980 C CA . PRO B 1 560 ? 55.41049 -23.57607 104.71097 1.000 18.09821 581 PRO B CA 1
ATOM 8981 C C . PRO B 1 560 ? 55.82822 -23.46722 103.25001 1.000 18.50296 581 PRO B C 1
ATOM 8982 O O . PRO B 1 560 ? 56.85998 -24.00825 102.84066 1.000 18.69123 581 PRO B O 1
ATOM 8986 N N . ASP B 1 561 ? 55.02971 -22.74353 102.46547 1.000 17.21218 582 ASP B N 1
ATOM 8987 C CA . ASP B 1 561 ? 55.27127 -22.61717 101.03650 1.000 17.49369 582 ASP B CA 1
ATOM 8988 C C . ASP B 1 561 ? 54.89460 -21.21496 100.56711 1.000 17.50337 582 ASP B C 1
ATOM 8989 O O . ASP B 1 561 ? 54.49442 -20.34893 101.35083 1.000 18.72195 582 ASP B O 1
ATOM 8994 N N . ALA B 1 562 ? 55.04860 -20.98928 99.26157 1.000 16.40999 583 ALA B N 1
ATOM 8995 C CA . ALA B 1 562 ? 54.70690 -19.70646 98.66916 1.000 15.81941 583 ALA B CA 1
ATOM 8996 C C . ALA B 1 562 ? 53.25257 -19.65590 98.21292 1.000 16.68558 583 ALA B C 1
ATOM 8997 O O . ALA B 1 562 ? 52.61838 -18.59351 98.29001 1.000 18.23632 583 ALA B O 1
ATOM 8999 N N . GLY B 1 563 ? 52.70463 -20.77744 97.73595 1.000 15.41513 584 GLY B N 1
ATOM 9000 C CA . GLY B 1 563 ? 51.28045 -20.83595 97.44589 1.000 14.49713 584 GLY B CA 1
ATOM 9001 C C . GLY B 1 563 ? 50.92798 -20.17221 96.12356 1.000 14.59323 584 GLY B C 1
ATOM 9002 O O . GLY B 1 563 ? 51.70292 -20.17514 95.14648 1.000 15.92989 584 GLY B O 1
ATOM 9003 N N . ILE B 1 564 ? 49.70467 -19.62784 96.09572 1.000 13.94025 585 ILE B N 1
ATOM 9004 C CA . ILE B 1 564 ? 49.09743 -19.09071 94.88655 1.000 16.36109 585 ILE B CA 1
ATOM 9005 C C . ILE B 1 564 ? 48.49034 -17.72380 95.18820 1.000 15.31834 585 ILE B C 1
ATOM 9006 O O . ILE B 1 564 ? 48.27456 -17.35307 96.34748 1.000 17.39434 585 ILE B O 1
ATOM 9011 N N . LEU B 1 565 ? 48.26389 -16.96197 94.11971 1.000 14.97865 586 LEU B N 1
ATOM 9012 C CA . LEU B 1 565 ? 47.57506 -15.67791 94.17890 1.000 14.64395 586 LEU B CA 1
ATOM 9013 C C . LEU B 1 565 ? 46.19068 -15.79963 93.56037 1.000 14.46269 586 LEU B C 1
ATOM 9014 O O . LEU B 1 565 ? 46.01790 -16.47159 92.53982 1.000 15.26345 586 LEU B O 1
ATOM 9019 N N . LEU B 1 566 ? 45.22153 -15.11312 94.16725 1.000 14.79969 587 LEU B N 1
ATOM 9020 C CA . LEU B 1 566 ? 43.84011 -15.10809 93.70671 1.000 14.68273 587 LEU B CA 1
ATOM 9021 C C . LEU B 1 566 ? 43.41402 -13.67121 93.42446 1.000 15.39466 587 LEU B C 1
ATOM 9022 O O . LEU B 1 566 ? 43.51667 -12.80902 94.30585 1.000 15.62289 587 LEU B O 1
ATOM 9027 N N . ASP B 1 567 ? 42.90784 -13.41882 92.20287 1.000 15.38824 588 ASP B N 1
ATOM 9028 C CA . ASP B 1 567 ? 42.56427 -12.06996 91.76969 1.000 14.99421 588 ASP B CA 1
ATOM 9029 C C . ASP B 1 567 ? 41.05517 -11.90516 91.77286 1.000 15.70066 588 ASP B C 1
ATOM 9030 O O . ASP B 1 567 ? 40.48126 -11.42990 92.78828 1.000 16.80518 588 ASP B O 1
ATOM 9035 N N . THR B 1 568 ? 40.35500 -12.24213 90.68136 1.000 15.34222 589 THR B N 1
ATOM 9036 C CA . THR B 1 568 ? 38.91924 -12.06847 90.52698 1.000 14.58874 589 THR B CA 1
ATOM 9037 C C . THR B 1 568 ? 38.17934 -13.38854 90.65441 1.000 16.33397 589 THR B C 1
ATOM 9038 O O . THR B 1 568 ? 38.71570 -14.47418 90.39394 1.000 16.17609 589 THR B O 1
ATOM 9042 N N . VAL B 1 569 ? 36.90847 -13.26782 91.03265 1.000 15.92523 590 VAL B N 1
ATOM 9043 C CA . VAL B 1 569 ? 35.93580 -14.34671 90.92583 1.000 16.24346 590 VAL B CA 1
ATOM 9044 C C . VAL B 1 569 ? 34.65666 -13.71748 90.40951 1.000 16.89768 590 VAL B C 1
ATOM 9045 O O . VAL B 1 569 ? 34.32363 -12.57920 90.76518 1.000 16.70652 590 VAL B O 1
ATOM 9049 N N . ASN B 1 570 ? 33.94641 -14.43581 89.54653 1.000 17.88053 591 ASN B N 1
ATOM 9050 C CA . ASN B 1 570 ? 32.61637 -13.97803 89.19251 1.000 18.39358 591 ASN B CA 1
ATOM 9051 C C . ASN B 1 570 ? 31.72195 -15.19452 89.05293 1.000 18.86316 591 ASN B C 1
ATOM 9052 O O . ASN B 1 570 ? 32.18845 -16.31559 88.85283 1.000 20.43041 591 ASN B O 1
ATOM 9057 N N . ALA B 1 571 ? 30.42809 -14.96133 89.18000 1.000 16.68223 592 ALA B N 1
ATOM 9058 C CA . ALA B 1 571 ? 29.47142 -16.05301 89.20368 1.000 17.42973 592 ALA B CA 1
ATOM 9059 C C . ALA B 1 571 ? 28.20808 -15.62889 88.48727 1.000 18.55759 592 ALA B C 1
ATOM 9060 O O . ALA B 1 571 ? 27.79228 -14.46786 88.58162 1.000 19.31808 592 ALA B O 1
ATOM 9062 N N . ARG B 1 572 ? 27.60462 -16.58277 87.77435 1.000 19.12851 593 ARG B N 1
ATOM 9063 C CA . ARG B 1 572 ? 26.30267 -16.41807 87.14488 1.000 19.76711 593 ARG B CA 1
ATOM 9064 C C . ARG B 1 572 ? 25.53619 -17.71411 87.35134 1.000 22.44460 593 ARG B C 1
ATOM 9065 O O . ARG B 1 572 ? 26.06959 -18.79594 87.09230 1.000 22.84131 593 ARG B O 1
ATOM 9073 N N . VAL B 1 573 ? 24.30046 -17.62112 87.83186 1.000 19.12909 594 VAL B N 1
ATOM 9074 C CA . VAL B 1 573 ? 23.51293 -18.81317 88.11825 1.000 21.34896 594 VAL B CA 1
ATOM 9075 C C . VAL B 1 573 ? 22.20894 -18.76439 87.34136 1.000 22.66912 594 VAL B C 1
ATOM 9076 O O . VAL B 1 573 ? 21.84684 -17.74826 86.75560 1.000 22.97014 594 VAL B O 1
ATOM 9080 N N . LYS B 1 574 ? 21.51056 -19.90197 87.35374 1.000 23.69673 595 LYS B N 1
ATOM 9081 C CA . LYS B 1 574 ? 20.24968 -20.10080 86.65174 1.000 28.44907 595 LYS B CA 1
ATOM 9082 C C . LYS B 1 574 ? 20.42665 -19.86958 85.15111 1.000 29.86540 595 LYS B C 1
ATOM 9083 O O . LYS B 1 574 ? 19.83606 -18.96988 84.55162 1.000 33.95412 595 LYS B O 1
ATOM 9089 N N . LEU B 1 575 ? 21.27767 -20.70169 84.55707 1.000 33.12124 596 LEU B N 1
ATOM 9090 C CA . LEU B 1 575 ? 21.63110 -20.56453 83.14635 1.000 39.29988 596 LEU B CA 1
ATOM 9091 C C . LEU B 1 575 ? 20.51074 -21.02455 82.21748 1.000 40.32142 596 LEU B C 1
ATOM 9092 O O . LEU B 1 575 ? 20.41152 -20.55779 81.08467 1.000 53.61315 596 LEU B O 1
#

InterPro domains:
  IPR011040 Sialidase [PF13088] (137-321)
  IPR026856 Sialidase family [PTHR10628] (64-320)
  IPR036278 Sialidase superfamily [SSF50939] (57-382)

Foldseek 3Di:
DDAKDFQWFWQAAAAAAWAAQDLQKIWRWFLDQPQTKIWMTRGLQRHIDIDGADPQADHCPDEDGRDAWHWDAQVPVRWIWTDYQAWDFIWIADPHNNGHIWTAFPVLDTHRPVVDVVVRVGGDIDHARWGYWDQADSSQKTWIWGDDFQGAIWIWIDRHNPSDTDIAPDAAFDDFADQDPPAQAGAAFGTFGQWEWDQFPVRKIKIWGAGQDQATKIWIDPPNGNDIDHIDGDQQGDHPFHWYWDADPLGKIKIKFQFEGFFHHFNVQDHNNDGQADRGFFWMFMWIDPPRPPAIKFRDTSWGFLQQAFQCVCQPPARPAWHWTHKDWDARDPFKIWMFTIGDSSGTTIMIDGVVQSHAFKDKDWCQVCVSTWKFWWAFQPDQDRPRYTGIHRLWDWDDDPVDDDATWIFWWQAPDCSRDDVNRPDHQRKTKMKGWAMFALWKKKKWKKAWDPWFFAQFWWKKKFFASGHYHGSRPCCCQHGQWIWIFGPPPHTFTCAPNDTGGDHHPDMKMWMWTHHHQKTFIDINPHTDYMHGTNHDHPHGTTMMMMIITGPDTIRHMIITMMMMGHD/DDAKFFAWFWQAAAAAQWDDQDLQKIWRWFLDQPQTKIWMTRGLQRHIDIDGADPQADHCPDEDGRDAWHWDAQPPVRWIWTDYQAWDFIWIADPHNNGHIWTAFQVLDTHRVCVDVVVRVGTDIDHARWGHWDQADSSQKTWIWGDDFQGAIWIWIDRHNPRDTDIAPDHAFDDFADQDPPAQAGAAFGTFGQWEWDQFPVRKIKIWGAGQDQATKIWIDPPNGNDIDHIGGDQQGDHPFHWYWDADPLGKIKIKFQFEDFFHHFNVQDHNNDGQADRGFFWMFMWIDNPRPPAIKFRDTSWGFLQQAFQCVCQPPARPFWHWTHKDWDARDPFKIWMFTIRDSSGTTIMIRGVVQSHDFKDKDWCQVCVSTWKFWWAFQPDDDRPRYTGIHRLWDWDADPVDDDGIWIFWWQAPDCSRDDVNRGDHQRKTKMKGWAMFALWKKKKWKKAWDPWFAAQFWWKKKFFASGHYHGSRPCVCQHGQWIWIFGPPPHTFTCAPNDTGHDDHPDMKMWMWTHHHQKTFIAINPHTRYMTGTNDDHPIGTTMMMMIITGPDTIRHMIITMMMMGHDD

B-factor: mean 21.93, std 9.7, range [9.58, 78.49]

CATH classification: 2.120.10.10

Secondary structure (DSSP, 8-state):
-PPPEEEE--SSBTTS-EEE-SSS-EEEE---SSS-EEEEESSTTS--EEEEPPTTSPP-SSSBTTBPPEEEE-TTT--EEEE-SBSS--EEEESSTTSEEEEEBTTS-EES-TTSHHHHTTB----SEE---EEETTTTEEEEEEEETTTEEEEEEESSTTSS-EE-S--B--PPPP--TT-SSPPPP--SEEEEEEE-TTS-EEEEEE-SSSEEEEEEESSTTSS-PPPEEEEEE-SSS--EEEE-TTS-EEEEE--EEPPPP-TT--SSSS-S---S-SEEEEEEESSTTSS-EEEEEEEE-TTTT-TTTTTTT--S--EEEEEEEEE-SSSEEEEEEEESTTT-EEEEEEHHHHT--EEEEEHHHHHHHH-B-EEEEEEEETTTEEEEEESSEEEE-TT-SS-EEEEE-B---GGGEETTTTEE--B-EEEEEEEEESEEEEEEEEEE-SS---TT-EEEEEEESSEE-TT-TTHHHH-SEEEEEE-SSS-EEEETTEEEE--SSSEEEEEEEEETTEEEEEETTEEEEEEE-SS--SS-EEEEEEEE--SS----EEEEEEEEEE-/-PPPEEEE--SSBTTS-EEE-SSS-EEEE---SSS-EEEEESSTTS--EEEEPPTTSPP-SSSBTTBPPEEEE-TTT--EEEE-SSSS--EEEESSTTSEEEEEBTTS-EES-TTSHHHHTTB----SEE---EEETTTTEEEEEEEETTTEEEEEEESSTTSS-EE-S--B--PPP---TT-SSPPPP--SEEEEEEE-TTS-EEEEEE-SSSEEEEEEESSTTSS-PPPEEEEEE-SSS--EEEE-TTS-EEEEE--EEPPPP-TT--SSSS-S---S-SEEEEEEESSTTSS-EEEEEEEE-TTTT-TTTTTTT--S--EEEEEEEEE-SSSEEEEEEEESTTT-EEEEEEHHHHT--EEEEEHHHHHHHH-B-EEEEEEEETTTEEEEEESSEEEE-TT-SS-EEEEE-B---GGGEETTTTEE--B-EEEEEEEEESEEEEEEEEEE-SS---TT-EEEEEEESSEE-TT-TTHHHH-SEEEEEE-SSS-EEEETTEEEE--SSS-EEEEEEEETTEEEEEETTEEEEEEE-SS--SS-EEEEEEEE--SS----EEEEEEEEEE--

Radius of gyration: 40.68 Å; Cα contacts (8 Å, |Δi|>4): 3527; chains: 2; bounding box: 77×70×128 Å

Sequence (1143 aa):
VPEPEVVATPPADAGRGLIRVDSREIRHYSGTRKEPDYLVSRDNGKTWEMKAAPAGYPPNYGGIPKESPAIVRNPLTREFIRVQPIGGFVFLSRGGLDGKWLAVTNDGKLEEDWKDPEKRKNLKKLGGIMRTPVFVNKGRRVIVPFHNMGGGTKFHISDDGGLTWHVSRNGVTSPRHEARPPHQGVVRWFNNAVEATVLEMKDGTLWALARTSQDQAWQAFSKDYGETWSKPEPSRFFGTLTMNTLGRLDDGTIVSLWTNTMALPENATAGNGTWEDVFTNRDSHHIAMMSGDEGKTWYGFREIILDEHRNHPGYATLDGPEDRGKHQSEMVQLDKNRILISLGQHKNHRRLVIVVDRRWVGAKTRATQTGKDLDSQWTIHTYIPQKKGHCSYNRKPSAELVQDPSGGTKKVLQIKRLDDPELVNEKSSNVDYRNGGATWNFPNGTTGLVVKFRFRVVDGEQADDSGLQVSLTDRLFNACDSTTKDYALFTFPIRLKPAPHLLLGMKKVPFTPGAWHEISLLWQGGQAVVSLDGKKAGTLKMANKSPNGASYIHFISTGSQPDAGILLDTVNARVKVPEPEVVATPPADAGRGLIRVDSREIRHYSGTRKEPDYLVSRDNGKTWEMKAAPAGYPPNYGGIPKESPAIVRNPLTREFIRVQPIGGFVFLSRGGLDGKWLAVTNDGKLEEDWKDPEKRKNLKKLGGIMRTPVFVNKGRRVIIVPFHNMGGGTKFHISDDGGLTWHVSRNGVTSPRHEARPPHQGVVRWFNNAVEATVLEMKDGTLWALARTSQDQAWQAFSKDYGETWSKPEPSRFFGTLTMNTLGRLDDGTIVSLWTNTMALPENATAGNGTWEDVFTNRDSHHIAMSGDEGKTWYGFREIILDEHRNHPGYATLDGPEDDRGKHQSEMVQLDKNRILISLGQHKNHRRLVIVVDRRWVGAKTRATQTGKDLDSQWTIHTYIPQKKGHCSYNRKPSAELVQQDPSGGTKKVLQIKRLDDPELVNEKSSNVDYRNGGATWNFPNGTTGLVKFRFRVVDGEQADDSGLQVSLTDRLFNACDSSTTKDYALLFTFPIRLKPAPHLLLGMKKVPFTPGAWHEISLLWQGGQAVVSLDGKKAGTLKMANKSPNGASYIHFISTGSQPDAGILLDTVNARVKL

Solvent-accessible surface area: 43928 Å² total; per-residue (Å²): 104,66,100,35,99,75,31,20,60,1,31,0,3,1,2,8,0,6,17,60,34,77,88,126,34,0,9,0,2,8,0,30,104,167,143,9,39,3,14,5,0,189,41,9,0,116,90,38,112,91,112,73,16,54,92,33,8,0,39,12,71,9,16,58,91,55,21,0,0,0,3,25,90,15,74,108,85,177,46,7,2,2,0,2,3,78,32,14,27,1,0,23,7,126,58,19,7,80,21,81,3,5,0,0,13,84,92,13,124,59,34,103,41,10,130,13,75,81,56,52,141,76,0,54,113,9,39,33,64,3,6,42,2,35,29,2,39,152,10,139,32,0,0,0,3,36,14,98,51,39,51,8,3,89,0,9,0,0,82,63,26,0,55,72,31,76,70,5,197,59,11,0,64,8,61,145,17,104,46,145,123,49,23,78,15,36,3,29,21,3,16,0,3,22,1,11,12,15,43,26,134,117,17,10,0,16,0,0,0,12,1,0,36,38,32,4,34,24,0,58,1,158,56,43,0,37,62,15,50,158,31,63,72,9,69,1,20,7,2,10,8,2,4,13,13,14,77,8,140,75,14,9,0,0,0,0,3,0,1,5,6,13,8,27,18,4,52,47,5,54,127,3,77,166,25,17,17,26,8,12,12,11,0,0,0,0,0,0,0,54,44,33,19,145,87,26,80,3,3,5,14,7,25,8,0,78,34,6,26,93,80,36,8,0,72,84,80,29,66,95,28,11,0,0,2,6,0,20,32,20,37,13,62,122,38,51,1,0,0,0,0,0,6,9,125,30,1,31,31,0,1,10,1,5,31,130,4,1,25,23,112,79,40,68,8,29,0,10,167,11,21,128,85,28,0,2,1,4,0,0,17,2,81,100,104,47,95,24,8,3,20,5,48,70,0,7,106,53,40,98,7,75,75,33,71,127,72,96,0,0,24,0,56,22,29,115,26,102,89,0,35,27,157,172,4,91,15,62,17,62,16,0,0,0,1,0,1,0,3,20,3,90,22,5,31,0,57,1,65,0,28,6,29,115,42,165,32,18,137,66,2,2,0,19,1,1,2,0,4,11,11,1,5,0,5,4,58,28,0,89,90,48,0,3,4,33,3,21,0,116,4,86,121,57,12,13,0,34,7,56,184,113,124,21,99,20,78,76,23,32,30,17,62,0,21,4,84,3,98,48,36,103,1,50,0,23,15,75,77,151,160,5,10,76,14,164,36,50,50,186,30,75,11,4,0,1,0,0,0,0,5,3,49,1,61,114,68,15,14,1,0,6,0,0,34,1,43,3,127,9,172,112,77,104,33,98,74,32,20,61,1,30,0,3,1,1,8,0,6,17,60,33,77,85,118,31,0,10,0,2,8,0,28,106,148,136,18,38,3,15,8,0,191,38,8,0,95,89,36,120,90,115,70,16,52,91,34,8,0,40,13,68,9,16,60,91,61,21,0,0,0,4,24,57,14,69,109,84,142,45,7,2,3,0,2,3,81,33,12,26,2,0,24,7,124,58,18,6,81,22,83,5,5,0,0,13,82,93,13,129,58,36,102,59,10,134,35,87,116,88,48,149,79,0,56,109,11,39,36,62,4,7,41,2,35,28,1,39,170,11,137,32,0,0,0,4,35,12,96,49,38,50,8,3,87,0,10,0,0,81,62,28,0,55,72,32,75,71,5,192,58,11,0,64,8,64,149,17,122,55,162,117,47,22,77,12,48,3,28,20,2,16,0,3,23,2,11,11,15,50,25,181,117,15,10,0,16,0,0,0,14,0,0,36,37,33,4,34,23,0,58,0,156,58,49,0,37,61,15,49,157,37,62,70,10,68,1,20,8,2,10,8,1,4,13,14,12,83,9,140,76,26,11,0,0,0,0,4,0,2,4,5,14,8,27,17,6,50,46,7,55,129,3,75,167,25,17,18,29,8,12,13,10,0,0,0,0,0,0,0,61,60,59,17,170,76,28,80,3,2,6,12,8,25,7,0,78,34,6,30,90,79,34,10,0,72,84,78,25,59,88,31,12,0,0,2,6,0,20,31,19,35,12,62,125,41,52,0,0,0,0,0,0,6,10,115,28,2,31,31,0,1,12,0,3,33,124,12,1,22,34,96,60,39,68,8,20,0,24,135,28,20,126,83,28,0,3,2,5,0,1,15,2,78,100,103,47,91,23,6,3,20,4,48,71,1,6,105,62,41,90,5,72,72,32,51,123,32,80,0,0,24,0,56,22,29,112,27,102,90,0,36,28,162,171,5,91,17,61,19,60,16,0,0,0,1,0,1,0,3,22,5,90,37,0,51,0,69,1,60,0,35,14,26,153,38,164,31,19,126,67,1,1,0,18,1,1,1,0,5,11,10,1,5,0,5,3,57,27,1,88,90,47,0,4,3,33,4,21,0,110,6,75,120,59,20,9,0,35,7,62,186,109,121,18,103,15,78,79,51,36,32,16,65,0,16,4,63,2,103,54,43,83,0,33,0,20,22,81,72,144,109,5,10,58,15,177,52,57,51,185,29,74,11,4,0,1,0,0,0,0,5,3,45,0,52,115,72,16,13,1,0,5,0,0,41,1,50,4,138,5,159,102